Protein 3UXY (pdb70)

InterPro domains:
  IPR002347 Short-chain dehydrogenase/reductase SDR [PF13561] (13-240)
  IPR002347 Short-chain dehydrogenase/reductase SDR [PR00080] (71-82)
  IPR002347 Short-chain dehydrogenase/reductase SDR [PR00080] (124-132)
  IPR002347 Short-chain dehydrogenase/reductase SDR [PR00080] (144-163)
  IPR002347 Short-chain dehydrogenase/reductase SDR [PR00081] (8-25)
  IPR002347 Short-chain dehydrogenase/reductase SDR [PR00081] (71-82)
  IPR002347 Short-chain dehydrogenase/reductase SDR [PR00081] (118-134)
  IPR002347 Short-chain dehydrogenase/reductase SDR [PR00081] (144-163)
  IPR002347 Short-chain dehydrogenase/reductase SDR [PR00081] (165-182)
  IPR002347 Short-chain dehydrogenase/reductase SDR [PR00081] (205-225)
  IPR036291 NAD(P)-binding domain superfamily [SSF51735] (5-240)

CATH classification: 3.40.50.720

Solvent-accessible surface area: 32194 Å² total

B-factor: mean 13.5, std 7.52, range [3.89, 90.52]

Secondary structure (DSSP, 8-state):
-TT-EEEESSTTSHHHHHHHHHHHHTT-EEEE-SS--TTS--SEE----TTSHHHHHHHHHHHHHHHS---EEEE-------B-GGG--HHHHHHHHIIIIIHHHHHHHHHTT--TTS-EEEEEE--SBTTB--TTBHHHHHHHHHHHHHHH----GGGTEEEEEEEESSB----HHHHHHTT--HHHHHHHHHTTSTTSSPBPHHHHHHHHHHHHSGGGTT--S-EEEESTTPPP-/-TTTT-EEEESSTTSHHHHHHHHHHHHTT-EEEE-SS--TTS--SEE----TTSHHHHHHHHHHHHHHHS---EEEE-------B-GGG--HHHHHHHHIIIIIHHHHHHHHHTT--TTS-EEEEEE--HHHHB--TTBHHHHHHHHHHHHHHH----GGGTEEEEEEEESSB----HHHHHHTT--HHHHHHHHHTTSTTSSPBPHHHHHHHHHHHHSGGGTT--S-EEEE-TTPPP-/-TT-EEEESSTTSHHHHHHHHHHHHTT-EEEE-SS--TT---SEE----TTSHHHHHHHHHHHHHHHS---EEEE-------B-GGG--HHHHHHHHIIIIIHHHHHHHHHTT--TTS-EEEEEE--HHHHB--TTBHHHHHHHHHHHHHHH----GGGTEEEEEEEESSB----HHHHHTTT--HHHHHHHHHTTSTTSSPBPHHHHHHHHHHHHSGGGTT-SS-EEEE-TTPPP-/-TT-EEEESSTTSHHHHHHHHHHHHTT-EEEEEES--TTS--SEEEE--TTSHHHHHHHHHHHHHHHS---EEEE-------B-GGG--HHHHHHHHIIIIIHHHHHHHHHTT--TTS-EEEEEE--SBTTB--TTBHHHHHHHHHHHHHHH----GGGTEEEEEEEESSB-----TTT---HHHHHHHHHTTSTTSSPBPHHHHHHHHHHHHSGGGTT--S-EEEE-TTPPP-

Organism: Cereibacter sphaeroides (strain ATCC 17023 / DSM 158 / JCM 6121 / CCUG 31486 / LMG 2827 / NBRC 12203 / NCIMB 8253 / ATH 2.4.1.) (NCBI:txid272943)

Nearest PDB structures (foldseek):
  3uxy-assembly1_B  TM=1.003E+00  e=1.002E-47  Cereibacter sphaeroides 2.4.1
  3uxy-assembly1_D  TM=9.737E-01  e=2.564E-48  Cereibacter sphaeroides 2.4.1
  2dtd-assembly1_A  TM=9.328E-01  e=3.688E-23  Thermoplasma acidophilum
  1yxm-assembly1_A  TM=8.969E-01  e=4.049E-20  Homo sapiens
  1yxm-assembly1_D  TM=8.917E-01  e=3.767E-19  Homo sapiens

Sequence (947 aa):
FEGKVALVTGAAGGIGGAVVTALRAAGARVAVADRAVAGIAADLHLPGDLREAAYADGLPGAVAAGLGRLDIVVNNAGVISRGRITETTDADWSLSLGVNVEAPFRICRAAIPLAAAGGGAIVNVASCWGLRPGPGHALYCLTKAALASLTQCGDHAPQGIRINAVCPNEVNTPLRTGFAKRGFDPDRAVAELGRTVPLGRIAEPEDIADVVLFLASDAARYLCGSLVEVNGGKAVAQGFEGKVALVTGAAGGIGGAVVTALRAAGARVAVADRAVAGIAADLHLPGDLREAAYADGLPGAVAAGLGRLDIVVNNAGVISRGRITETTDADWSLSLGVNVEAPFRICRAAIPLAAAGGGAIVNVASCWGLRPGPGHALYCLTKAALASLTQCGDHAPQGIRINAVCPNEVNTPLRTGFAKRGFDPDRAVAELGRTVPLGRIAEPEDIADVVLFLASDAARYLCGSLVEVNGGKAVAFEGKVALVTGAAGGIGGAVVTALRAAGARVAVADRAVAGIAADLHLPGDLREAAYADGLPGAVAAGLGRLDIVVNNAGVISRGRITETTDADWSLSLGVNVEAPFRICRAAIPLAAAGGGAIVNVASCWGLRPGPGHALYCLTKAALASLTQCGDHAPQGIRINAVCPNEVNTPLRTGFAKRGFDPDRAVAELGRTVPLGRIAEPEDIADVVLFLASDAARYLCGSLVEVNGGKAVAFEGKVALVTGAAGGIGGAVVTALRAAGARVAVADRAVAGIAADLHLPGDLREAAYADGLPGAVAAGLGRLDIVVNNAGVISRGRITETTDADWSLSLGVNVEAPFRICRAAIPLAAAGGGAIVNVASCWGLRPGPGHALYCLTKAALASLTQCGDHAPQGIRINAVCPNEVNTPLRTGFAFDPDRAVAELGRTVPLGRIAEPEDIADVVLFLASDAARYLCGSLVEVNGGKAVA

Structure (mmCIF, N/CA/C/O backbone):
data_3UXY
#
_entry.id   3UXY
#
_cell.length_a   66.526
_cell.length_b   87.999
_cell.length_c   93.463
_cell.angle_alpha   90.00
_cell.angle_beta   111.68
_cell.angle_gamma   90.00
#
_symmetry.space_group_name_H-M   'P 1 21 1'
#
loop_
_entity.id
_entity.type
_entity.pdbx_description
1 polymer 'Short-chain dehydrogenase/reductase SDR'
2 non-polymer NICOTINAMIDE-ADENINE-DINUCLEOTIDE
3 water water
#
loop_
_atom_site.group_PDB
_atom_site.id
_atom_site.type_symbol
_atom_site.label_atom_id
_atom_site.label_alt_id
_atom_site.label_comp_id
_atom_site.label_asym_id
_atom_site.label_entity_id
_atom_site.label_seq_id
_atom_site.pdbx_PDB_ins_code
_atom_site.Cartn_x
_atom_site.Cartn_y
_atom_site.Cartn_z
_atom_site.occupancy
_atom_site.B_iso_or_equiv
_atom_site.auth_seq_id
_atom_site.auth_comp_id
_atom_site.auth_asym_id
_atom_site.auth_atom_id
_atom_site.pdbx_PDB_model_num
ATOM 1 N N . PHE A 1 26 ? -0.619 0.040 66.834 1.00 20.61 4 PHE A N 1
ATOM 2 C CA . PHE A 1 26 ? -1.477 0.260 65.669 1.00 20.30 4 PHE A CA 1
ATOM 3 C C . PHE A 1 26 ? -2.345 -0.947 65.322 1.00 22.04 4 PHE A C 1
ATOM 4 O O . PHE A 1 26 ? -3.220 -0.849 64.456 1.00 18.98 4 PHE A O 1
ATOM 12 N N . GLU A 1 27 ? -2.096 -2.085 65.966 1.00 22.07 5 GLU A N 1
ATOM 13 C CA . GLU A 1 27 ? -2.869 -3.287 65.662 1.00 22.99 5 GLU A CA 1
ATOM 14 C C . GLU A 1 27 ? -4.358 -3.098 65.971 1.00 19.84 5 GLU A C 1
ATOM 15 O O . GLU A 1 27 ? -4.748 -2.692 67.069 1.00 21.60 5 GLU A O 1
ATOM 21 N N . GLY A 1 28 ? -5.187 -3.377 64.978 1.00 19.43 6 GLY A N 1
ATOM 22 C CA . GLY A 1 28 ? -6.616 -3.185 65.120 1.00 19.98 6 GLY A CA 1
ATOM 23 C C . GLY A 1 28 ? -7.100 -1.775 64.817 1.00 20.38 6 GLY A C 1
ATOM 24 O O . GLY A 1 28 ? -8.300 -1.539 64.787 1.00 21.54 6 GLY A O 1
ATOM 25 N N . LYS A 1 29 ? -6.190 -0.833 64.584 1.00 17.09 7 LYS A N 1
ATOM 26 C CA . LYS A 1 29 ? -6.623 0.534 64.316 1.00 16.37 7 LYS A CA 1
ATOM 27 C C . LYS A 1 29 ? -6.957 0.731 62.832 1.00 13.42 7 LYS A C 1
ATOM 28 O O . LYS A 1 29 ? -6.550 -0.071 61.987 1.00 14.35 7 LYS A O 1
ATOM 34 N N . VAL A 1 30 ? -7.707 1.786 62.527 1.00 9.89 8 VAL A N 1
ATOM 35 C CA . VAL A 1 30 ? -8.069 2.098 61.146 1.00 10.79 8 VAL A CA 1
ATOM 36 C C . VAL A 1 30 ? -7.648 3.519 60.811 1.00 10.46 8 VAL A C 1
ATOM 37 O O . VAL A 1 30 ? -7.889 4.441 61.591 1.00 10.05 8 VAL A O 1
ATOM 41 N N . ALA A 1 31 ? -7.016 3.683 59.656 1.00 8.38 9 ALA A N 1
ATOM 42 C CA . ALA A 1 31 ? -6.519 4.975 59.236 1.00 7.47 9 ALA A CA 1
ATOM 43 C C . ALA A 1 31 ? -7.008 5.333 57.853 1.00 8.27 9 ALA A C 1
ATOM 44 O O . ALA A 1 31 ? -7.096 4.477 56.962 1.00 9.48 9 ALA A O 1
ATOM 46 N N . LEU A 1 32 ? -7.320 6.612 57.685 1.00 6.08 10 LEU A N 1
ATOM 47 C CA . LEU A 1 32 ? -7.548 7.184 56.383 1.00 5.82 10 LEU A CA 1
ATOM 48 C C . LEU A 1 32 ? -6.280 7.922 55.965 1.00 6.01 10 LEU A C 1
ATOM 49 O O . LEU A 1 32 ? -5.725 8.709 56.731 1.00 6.18 10 LEU A O 1
ATOM 54 N N . VAL A 1 33 ? -5.809 7.672 54.754 1.00 6.23 11 VAL A N 1
ATOM 55 C CA . VAL A 1 33 ? -4.698 8.456 54.228 1.00 5.53 11 VAL A CA 1
ATOM 56 C C . VAL A 1 33 ? -5.115 9.088 52.910 1.00 6.23 11 VAL A C 1
ATOM 57 O O . VAL A 1 33 ? -5.462 8.364 51.976 1.00 6.58 11 VAL A O 1
ATOM 61 N N . THR A 1 34 ? -5.095 10.421 52.815 1.00 6.28 12 THR A N 1
ATOM 62 C CA . THR A 1 34 ? -5.331 11.089 51.527 1.00 5.55 12 THR A CA 1
ATOM 63 C C . THR A 1 34 ? -4.022 11.308 50.750 1.00 6.39 12 THR A C 1
ATOM 64 O O . THR A 1 34 ? -2.938 11.126 51.303 1.00 8.34 12 THR A O 1
ATOM 68 N N . GLY A 1 35 ? -4.112 11.675 49.473 1.00 7.44 13 GLY A N 1
ATOM 69 C CA . GLY A 1 35 ? -2.927 11.778 48.624 1.00 7.34 13 GLY A CA 1
ATOM 70 C C . GLY A 1 35 ? -2.160 10.470 48.629 1.00 8.70 13 GLY A C 1
ATOM 71 O O . GLY A 1 35 ? -0.918 10.437 48.572 1.00 9.89 13 GLY A O 1
ATOM 72 N N . ALA A 1 36 ? -2.913 9.379 48.706 1.00 7.03 14 ALA A N 1
ATOM 73 C CA . ALA A 1 36 ? -2.353 8.052 48.940 1.00 7.54 14 ALA A CA 1
ATOM 74 C C . ALA A 1 36 ? -1.562 7.516 47.764 1.00 7.66 14 ALA A C 1
ATOM 75 O O . ALA A 1 36 ? -0.782 6.590 47.928 1.00 9.35 14 ALA A O 1
ATOM 77 N N . ALA A 1 37 ? -1.751 8.095 46.587 1.00 7.74 15 ALA A N 1
ATOM 78 C CA . ALA A 1 37 ? -1.059 7.614 45.393 1.00 11.41 15 ALA A CA 1
ATOM 79 C C . ALA A 1 37 ? 0.281 8.316 45.168 1.00 13.18 15 ALA A C 1
ATOM 80 O O . ALA A 1 37 ? 1.045 7.924 44.283 1.00 14.30 15 ALA A O 1
ATOM 82 N N . GLY A 1 38 ? 0.557 9.354 45.964 1.00 10.59 16 GLY A N 1
ATOM 83 C CA . GLY A 1 38 ? 1.832 10.060 45.903 1.00 12.55 16 GLY A CA 1
ATOM 84 C C . GLY A 1 38 ? 2.961 9.427 46.715 1.00 12.51 16 GLY A C 1
ATOM 85 O O . GLY A 1 38 ? 2.763 8.432 47.417 1.00 11.03 16 GLY A O 1
ATOM 86 N N . GLY A 1 39 ? 4.154 10.015 46.627 1.00 13.52 17 GLY A N 1
ATOM 87 C CA . GLY A 1 39 ? 5.328 9.477 47.299 1.00 10.65 17 GLY A CA 1
ATOM 88 C C . GLY A 1 39 ? 5.190 9.347 48.807 1.00 10.17 17 GLY A C 1
ATOM 89 O O . GLY A 1 39 ? 5.332 8.258 49.369 1.00 10.18 17 GLY A O 1
ATOM 90 N N . ILE A 1 40 ? 4.898 10.454 49.474 1.00 10.64 18 ILE A N 1
ATOM 91 C CA . ILE A 1 40 ? 4.734 10.426 50.919 1.00 10.14 18 ILE A CA 1
ATOM 92 C C . ILE A 1 40 ? 3.512 9.602 51.281 1.00 8.85 18 ILE A C 1
ATOM 93 O O . ILE A 1 40 ? 3.546 8.803 52.204 1.00 9.07 18 ILE A O 1
ATOM 98 N N . GLY A 1 41 ? 2.428 9.794 50.541 1.00 9.08 19 GLY A N 1
ATOM 99 C CA . GLY A 1 41 ? 1.208 9.035 50.785 1.00 9.26 19 GLY A CA 1
ATOM 100 C C . GLY A 1 41 ? 1.413 7.536 50.765 1.00 7.41 19 GLY A C 1
ATOM 101 O O . GLY A 1 41 ? 1.016 6.835 51.684 1.00 8.06 19 GLY A O 1
ATOM 102 N N . GLY A 1 42 ? 2.033 7.042 49.707 1.00 9.19 20 GLY A N 1
ATOM 103 C CA . GLY A 1 42 ? 2.333 5.629 49.593 1.00 9.30 20 GLY A CA 1
ATOM 104 C C . GLY A 1 42 ? 3.188 5.125 50.747 1.00 9.62 20 GLY A C 1
ATOM 105 O O . GLY A 1 42 ? 2.934 4.054 51.286 1.00 10.16 20 GLY A O 1
ATOM 106 N N . ALA A 1 43 ? 4.204 5.892 51.125 1.00 8.73 21 ALA A N 1
ATOM 107 C CA . ALA A 1 43 ? 5.072 5.506 52.239 1.00 10.98 21 ALA A CA 1
ATOM 108 C C . ALA A 1 43 ? 4.307 5.465 53.571 1.00 8.74 21 ALA A C 1
ATOM 109 O O . ALA A 1 43 ? 4.508 4.573 54.382 1.00 10.94 21 ALA A O 1
ATOM 111 N N . VAL A 1 44 ? 3.417 6.424 53.792 1.00 7.68 22 VAL A N 1
ATOM 112 C CA . VAL A 1 44 ? 2.600 6.401 55.004 1.00 7.94 22 VAL A CA 1
ATOM 113 C C . VAL A 1 44 ? 1.676 5.165 55.029 1.00 10.13 22 VAL A C 1
ATOM 114 O O . VAL A 1 44 ? 1.555 4.489 56.051 1.00 8.78 22 VAL A O 1
ATOM 118 N N . VAL A 1 45 ? 1.041 4.864 53.899 1.00 6.82 23 VAL A N 1
ATOM 119 C CA . VAL A 1 45 ? 0.153 3.706 53.840 1.00 8.11 23 VAL A CA 1
ATOM 120 C C . VAL A 1 45 ? 0.936 2.441 54.188 1.00 9.23 23 VAL A C 1
ATOM 121 O O . VAL A 1 45 ? 0.525 1.635 55.024 1.00 8.24 23 VAL A O 1
ATOM 125 N N . THR A 1 46 ? 2.081 2.289 53.549 1.00 8.09 24 THR A N 1
ATOM 126 C CA . THR A 1 46 ? 2.899 1.097 53.729 1.00 11.71 24 THR A CA 1
ATOM 127 C C . THR A 1 46 ? 3.331 0.912 55.182 1.00 11.08 24 THR A C 1
ATOM 128 O O . THR A 1 46 ? 3.203 -0.179 55.739 1.00 13.25 24 THR A O 1
ATOM 132 N N . ALA A 1 47 ? 3.795 1.992 55.800 1.00 10.22 25 ALA A N 1
ATOM 133 C CA . ALA A 1 47 ? 4.245 1.964 57.189 1.00 12.21 25 ALA A CA 1
ATOM 134 C C . ALA A 1 47 ? 3.112 1.641 58.154 1.00 12.81 25 ALA A C 1
ATOM 135 O O . ALA A 1 47 ? 3.283 0.880 59.095 1.00 12.64 25 ALA A O 1
ATOM 137 N N . LEU A 1 48 ? 1.910 2.219 58.025 1.00 12.10 26 LEU A N 1
ATOM 138 C CA . LEU A 1 48 ? 0.731 1.914 58.832 1.00 10.82 26 LEU A CA 1
ATOM 139 C C . LEU A 1 48 ? 0.301 0.459 58.682 1.00 13.35 26 LEU A C 1
ATOM 140 O O . LEU A 1 48 ? 0.008 -0.210 59.677 1.00 12.96 26 LEU A O 1
ATOM 145 N N . ARG A 1 49 ? 0.281 -0.035 57.466 1.00 11.86 27 ARG A N 1
ATOM 146 C CA . ARG A 1 49 ? -0.156 -1.420 57.311 1.00 12.99 27 ARG A CA 1
ATOM 147 C C . ARG A 1 49 ? 0.872 -2.401 57.901 1.00 13.83 27 ARG A C 1
ATOM 148 O O . ARG A 1 49 ? 0.502 -3.385 58.522 1.00 14.68 27 ARG A O 1
ATOM 156 N N . ALA A 1 50 ? 2.157 -2.100 57.741 1.00 14.26 28 ALA A N 1
ATOM 157 C CA . ALA A 1 50 ? 3.216 -2.879 58.386 1.00 17.20 28 ALA A CA 1
ATOM 158 C C . ALA A 1 50 ? 3.106 -2.826 59.912 1.00 17.80 28 ALA A C 1
ATOM 159 O O . ALA A 1 50 ? 3.442 -3.792 60.599 1.00 19.56 28 ALA A O 1
ATOM 161 N N . ALA A 1 51 ? 2.639 -1.695 60.438 1.00 16.75 29 ALA A N 1
ATOM 162 C CA . ALA A 1 51 ? 2.468 -1.550 61.874 1.00 15.19 29 ALA A CA 1
ATOM 163 C C . ALA A 1 51 ? 1.195 -2.232 62.364 1.00 17.11 29 ALA A C 1
ATOM 164 O O . ALA A 1 51 ? 0.938 -2.295 63.567 1.00 18.16 29 ALA A O 1
ATOM 166 N N . GLY A 1 52 ? 0.397 -2.738 61.432 1.00 17.65 30 GLY A N 1
ATOM 167 C CA . GLY A 1 52 ? -0.790 -3.493 61.792 1.00 17.65 30 GLY A CA 1
ATOM 168 C C . GLY A 1 52 ? -2.107 -2.748 61.712 1.00 17.09 30 GLY A C 1
ATOM 169 O O . GLY A 1 52 ? -3.129 -3.276 62.124 1.00 18.51 30 GLY A O 1
ATOM 170 N N . ALA A 1 53 ? -2.096 -1.523 61.202 1.00 16.11 31 ALA A N 1
ATOM 171 C CA . ALA A 1 53 ? -3.344 -0.801 60.974 1.00 14.47 31 ALA A CA 1
ATOM 172 C C . ALA A 1 53 ? -4.017 -1.273 59.688 1.00 13.47 31 ALA A C 1
ATOM 173 O O . ALA A 1 53 ? -3.349 -1.684 58.756 1.00 13.09 31 ALA A O 1
ATOM 175 N N . ARG A 1 54 ? -5.341 -1.211 59.645 1.00 12.14 32 ARG A N 1
ATOM 176 C CA . ARG A 1 54 ? -6.049 -1.331 58.383 1.00 14.28 32 ARG A CA 1
ATOM 177 C C . ARG A 1 54 ? -6.153 0.074 57.795 1.00 12.05 32 ARG A C 1
ATOM 178 O O . ARG A 1 54 ? -6.475 1.015 58.510 1.00 12.25 32 ARG A O 1
ATOM 186 N N . VAL A 1 55 ? -5.889 0.220 56.500 1.00 11.14 33 VAL A N 1
ATOM 187 C CA . VAL A 1 55 ? -5.850 1.556 55.910 1.00 10.08 33 VAL A CA 1
ATOM 188 C C . VAL A 1 55 ? -6.794 1.746 54.726 1.00 9.15 33 VAL A C 1
ATOM 189 O O . VAL A 1 55 ? -6.784 0.956 53.780 1.00 10.10 33 VAL A O 1
ATOM 193 N N . ALA A 1 56 ? -7.579 2.822 54.783 1.00 8.73 34 ALA A N 1
ATOM 194 C CA . ALA A 1 56 ? -8.392 3.281 53.667 1.00 7.60 34 ALA A CA 1
ATOM 195 C C . ALA A 1 56 ? -7.581 4.312 52.887 1.00 8.55 34 ALA A C 1
ATOM 196 O O . ALA A 1 56 ? -7.039 5.252 53.479 1.00 7.52 34 ALA A O 1
ATOM 198 N N . VAL A 1 57 ? -7.480 4.138 51.567 1.00 7.50 35 VAL A N 1
ATOM 199 C CA . VAL A 1 57 ? -6.674 5.042 50.753 1.00 6.65 35 VAL A CA 1
ATOM 200 C C . VAL A 1 57 ? -7.542 5.946 49.907 1.00 6.13 35 VAL A C 1
ATOM 201 O O . VAL A 1 57 ? -8.509 5.493 49.273 1.00 6.00 35 VAL A O 1
ATOM 205 N N . ALA A 1 58 ? -7.204 7.231 49.903 1.00 5.52 36 ALA A N 1
ATOM 206 C CA . ALA A 1 58 ? -7.954 8.205 49.106 1.00 6.10 36 ALA A CA 1
ATOM 207 C C . ALA A 1 58 ? -7.003 8.961 48.194 1.00 7.64 36 ALA A C 1
ATOM 208 O O . ALA A 1 58 ? -5.961 9.463 48.650 1.00 6.48 36 ALA A O 1
ATOM 210 N N . ASP A 1 59 ? -7.346 9.004 46.908 1.00 6.26 37 ASP A N 1
ATOM 211 C CA . ASP A 1 59 ? -6.724 9.916 45.943 1.00 6.58 37 ASP A CA 1
ATOM 212 C C . ASP A 1 59 ? -7.648 9.998 44.735 1.00 8.52 37 ASP A C 1
ATOM 213 O O . ASP A 1 59 ? -8.722 9.373 44.743 1.00 8.48 37 ASP A O 1
ATOM 218 N N . ARG A 1 60 ? -7.254 10.741 43.700 1.00 7.09 38 ARG A N 1
ATOM 219 C CA . ARG A 1 60 ? -8.069 10.786 42.482 1.00 9.70 38 ARG A CA 1
ATOM 220 C C . ARG A 1 60 ? -8.352 9.377 41.954 1.00 10.60 38 ARG A C 1
ATOM 221 O O . ARG A 1 60 ? -9.445 9.112 41.467 1.00 8.64 38 ARG A O 1
ATOM 229 N N . ALA A 1 61 ? -7.355 8.493 42.048 1.00 8.60 39 ALA A N 1
ATOM 230 C CA . ALA A 1 61 ? -7.480 7.104 41.603 1.00 12.09 39 ALA A CA 1
ATOM 231 C C . ALA A 1 61 ? -6.577 6.238 42.471 1.00 11.15 39 ALA A C 1
ATOM 232 O O . ALA A 1 61 ? -5.466 6.647 42.805 1.00 11.62 39 ALA A O 1
ATOM 234 N N . VAL A 1 62 ? -7.047 5.054 42.853 1.00 8.97 40 VAL A N 1
ATOM 235 C CA . VAL A 1 62 ? -6.337 4.278 43.864 1.00 9.50 40 VAL A CA 1
ATOM 236 C C . VAL A 1 62 ? -6.362 2.759 43.661 1.00 12.11 40 VAL A C 1
ATOM 237 O O . VAL A 1 62 ? -5.817 2.013 44.493 1.00 12.08 40 VAL A O 1
ATOM 241 N N . ALA A 1 63 ? -6.974 2.292 42.571 1.00 11.49 41 ALA A N 1
ATOM 242 C CA . ALA A 1 63 ? -7.256 0.854 42.431 1.00 14.65 41 ALA A CA 1
ATOM 243 C C . ALA A 1 63 ? -6.021 -0.043 42.571 1.00 16.11 41 ALA A C 1
ATOM 244 O O . ALA A 1 63 ? -6.126 -1.172 43.031 1.00 17.54 41 ALA A O 1
ATOM 246 N N . GLY A 1 64 ? -4.856 0.467 42.189 1.00 16.18 42 GLY A N 1
ATOM 247 C CA . GLY A 1 64 ? -3.646 -0.336 42.225 1.00 17.57 42 GLY A CA 1
ATOM 248 C C . GLY A 1 64 ? -2.917 -0.344 43.560 1.00 16.05 42 GLY A C 1
ATOM 249 O O . GLY A 1 64 ? -1.949 -1.082 43.750 1.00 15.65 42 GLY A O 1
ATOM 250 N N . ILE A 1 65 ? -3.386 0.458 44.499 1.00 13.31 43 ILE A N 1
ATOM 251 C CA . ILE A 1 65 ? -2.727 0.541 45.799 1.00 12.56 43 ILE A CA 1
ATOM 252 C C . ILE A 1 65 ? -3.165 -0.612 46.711 1.00 14.38 43 ILE A C 1
ATOM 253 O O . ILE A 1 65 ? -4.357 -0.902 46.838 1.00 13.89 43 ILE A O 1
ATOM 258 N N . ALA A 1 66 ? -2.199 -1.278 47.336 1.00 13.47 44 ALA A N 1
ATOM 259 C CA . ALA A 1 66 ? -2.515 -2.332 48.294 1.00 14.01 44 ALA A CA 1
ATOM 260 C C . ALA A 1 66 ? -3.035 -1.710 49.584 1.00 13.59 44 ALA A C 1
ATOM 261 O O . ALA A 1 66 ? -2.318 -0.983 50.275 1.00 13.79 44 ALA A O 1
ATOM 263 N N . ALA A 1 67 ? -4.296 -1.975 49.896 1.00 10.97 45 ALA A N 1
ATOM 264 C CA . ALA A 1 67 ? -4.933 -1.323 51.031 1.00 13.78 45 ALA A CA 1
ATOM 265 C C . ALA A 1 67 ? -6.184 -2.072 51.417 1.00 13.28 45 ALA A C 1
ATOM 266 O O . ALA A 1 67 ? -6.584 -2.996 50.727 1.00 13.99 45 ALA A O 1
ATOM 268 N N . ASP A 1 68 ? -6.821 -1.645 52.500 1.00 12.07 46 ASP A N 1
ATOM 269 C CA . ASP A 1 68 ? -7.961 -2.363 53.052 1.00 13.90 46 ASP A CA 1
ATOM 270 C C . ASP A 1 68 ? -9.313 -1.771 52.648 1.00 13.08 46 ASP A C 1
ATOM 271 O O . ASP A 1 68 ? -10.346 -2.413 52.798 1.00 12.74 46 ASP A O 1
ATOM 276 N N . LEU A 1 69 ? -9.291 -0.555 52.131 1.00 10.18 47 LEU A N 1
ATOM 277 C CA . LEU A 1 69 ? -10.484 0.075 51.582 1.00 10.13 47 LEU A CA 1
ATOM 278 C C . LEU A 1 69 ? -10.019 1.125 50.592 1.00 9.61 47 LEU A C 1
ATOM 279 O O . LEU A 1 69 ? -9.039 1.834 50.850 1.00 8.89 47 LEU A O 1
ATOM 284 N N . HIS A 1 70 ? -10.720 1.232 49.469 1.00 8.59 48 HIS A N 1
ATOM 285 C CA . HIS A 1 70 ? -10.332 2.129 48.391 1.00 9.72 48 HIS A CA 1
ATOM 286 C C . HIS A 1 70 ? -11.400 3.196 48.165 1.00 9.11 48 HIS A C 1
ATOM 287 O O . HIS A 1 70 ? -12.545 2.873 47.864 1.00 6.51 48 HIS A O 1
ATOM 294 N N . LEU A 1 71 ? -11.027 4.468 48.307 1.00 6.63 49 LEU A N 1
ATOM 295 C CA . LEU A 1 71 ? -12.013 5.533 48.220 1.00 5.38 49 LEU A CA 1
ATOM 296 C C . LEU A 1 71 ? -11.554 6.648 47.292 1.00 6.91 49 LEU A C 1
ATOM 297 O O . LEU A 1 71 ? -11.177 7.740 47.752 1.00 7.37 49 LEU A O 1
ATOM 302 N N . PRO A 1 72 ? -11.597 6.390 45.979 1.00 7.04 50 PRO A N 1
ATOM 303 C CA . PRO A 1 72 ? -11.138 7.369 44.992 1.00 6.95 50 PRO A CA 1
ATOM 304 C C . PRO A 1 72 ? -12.087 8.548 44.942 1.00 7.80 50 PRO A C 1
ATOM 305 O O . PRO A 1 72 ? -13.280 8.366 45.131 1.00 5.88 50 PRO A O 1
ATOM 309 N N . GLY A 1 73 ? -11.564 9.748 44.699 1.00 8.12 51 GLY A N 1
ATOM 310 C CA . GLY A 1 73 ? -12.433 10.895 44.521 1.00 7.67 51 GLY A CA 1
ATOM 311 C C . GLY A 1 73 ? -11.692 12.207 44.351 1.00 8.08 51 GLY A C 1
ATOM 312 O O . GLY A 1 73 ? -10.473 12.273 44.506 1.00 6.94 51 GLY A O 1
ATOM 313 N N . ASP A 1 74 ? -12.439 13.254 44.026 1.00 6.79 52 ASP A N 1
ATOM 314 C CA . ASP A 1 74 ? -11.846 14.560 43.805 1.00 11.37 52 ASP A CA 1
ATOM 315 C C . ASP A 1 74 ? -12.100 15.388 45.058 1.00 8.93 52 ASP A C 1
ATOM 316 O O . ASP A 1 74 ? -13.229 15.764 45.316 1.00 7.66 52 ASP A O 1
ATOM 321 N N . LEU A 1 75 ? -11.062 15.664 45.836 1.00 7.70 53 LEU A N 1
ATOM 322 C CA . LEU A 1 75 ? -11.234 16.461 47.063 1.00 8.34 53 LEU A CA 1
ATOM 323 C C . LEU A 1 75 ? -11.902 17.833 46.895 1.00 9.22 53 LEU A C 1
ATOM 324 O O . LEU A 1 75 ? -12.393 18.412 47.874 1.00 11.19 53 LEU A O 1
ATOM 329 N N . ARG A 1 76 ? -11.908 18.372 45.687 1.00 7.95 54 ARG A N 1
ATOM 330 C CA . ARG A 1 76 ? -12.557 19.667 45.480 1.00 10.97 54 ARG A CA 1
ATOM 331 C C . ARG A 1 76 ? -14.073 19.539 45.573 1.00 12.84 54 ARG A C 1
ATOM 332 O O . ARG A 1 76 ? -14.771 20.531 45.755 1.00 11.96 54 ARG A O 1
ATOM 340 N N . GLU A 1 77 ? -14.587 18.320 45.433 1.00 9.32 55 GLU A N 1
ATOM 341 C CA . GLU A 1 77 ? -16.031 18.123 45.574 1.00 11.82 55 GLU A CA 1
ATOM 342 C C . GLU A 1 77 ? -16.397 17.978 47.049 1.00 9.54 55 GLU A C 1
ATOM 343 O O . GLU A 1 77 ? -15.935 17.058 47.725 1.00 7.26 55 GLU A O 1
ATOM 349 N N . ALA A 1 78 ? -17.201 18.917 47.544 1.00 11.02 56 ALA A N 1
ATOM 350 C CA . ALA A 1 78 ? -17.540 18.998 48.970 1.00 11.34 56 ALA A CA 1
ATOM 351 C C . ALA A 1 78 ? -18.126 17.686 49.473 1.00 10.85 56 ALA A C 1
ATOM 352 O O . ALA A 1 78 ? -17.766 17.202 50.548 1.00 9.84 56 ALA A O 1
ATOM 354 N N . ALA A 1 79 ? -19.021 17.095 48.688 1.00 9.63 57 ALA A N 1
ATOM 355 C CA . ALA A 1 79 ? -19.657 15.849 49.104 1.00 10.25 57 ALA A CA 1
ATOM 356 C C . ALA A 1 79 ? -18.659 14.708 49.312 1.00 8.76 57 ALA A C 1
ATOM 357 O O . ALA A 1 79 ? -18.853 13.860 50.182 1.00 10.62 57 ALA A O 1
ATOM 359 N N . TYR A 1 80 ? -17.606 14.659 48.508 1.00 8.18 58 TYR A N 1
ATOM 360 C CA . TYR A 1 80 ? -16.659 13.559 48.630 1.00 7.59 58 TYR A CA 1
ATOM 361 C C . TYR A 1 80 ? -15.787 13.770 49.870 1.00 7.01 58 TYR A C 1
ATOM 362 O O . TYR A 1 80 ? -15.590 12.855 50.646 1.00 6.81 58 TYR A O 1
ATOM 371 N N . ALA A 1 81 ? -15.294 14.994 50.063 1.00 7.78 59 ALA A N 1
ATOM 372 C CA . ALA A 1 81 ? -14.475 15.309 51.230 1.00 7.96 59 ALA A CA 1
ATOM 373 C C . ALA A 1 81 ? -15.276 15.253 52.531 1.00 8.00 59 ALA A C 1
ATOM 374 O O . ALA A 1 81 ? -14.776 14.723 53.525 1.00 7.99 59 ALA A O 1
ATOM 376 N N . ASP A 1 82 ? -16.513 15.777 52.529 1.00 7.48 60 ASP A N 1
ATOM 377 C CA . ASP A 1 82 ? -17.392 15.720 53.710 1.00 8.73 60 ASP A CA 1
ATOM 378 C C . ASP A 1 82 ? -17.660 14.264 54.094 1.00 9.82 60 ASP A C 1
ATOM 379 O O . ASP A 1 82 ? -17.821 13.937 55.274 1.00 9.35 60 ASP A O 1
ATOM 384 N N . GLY A 1 83 ? -17.724 13.395 53.089 1.00 8.44 61 GLY A N 1
ATOM 385 C CA . GLY A 1 83 ? -18.154 12.027 53.314 1.00 8.17 61 GLY A CA 1
ATOM 386 C C . GLY A 1 83 ? -17.029 11.048 53.573 1.00 7.92 61 GLY A C 1
ATOM 387 O O . GLY A 1 83 ? -17.284 9.892 53.902 1.00 7.04 61 GLY A O 1
ATOM 388 N N . LEU A 1 84 ? -15.782 11.483 53.437 1.00 6.50 62 LEU A N 1
ATOM 389 C CA . LEU A 1 84 ? -14.682 10.519 53.564 1.00 6.12 62 LEU A CA 1
ATOM 390 C C . LEU A 1 84 ? -14.621 9.810 54.928 1.00 7.54 62 LEU A C 1
ATOM 391 O O . LEU A 1 84 ? -14.561 8.574 54.983 1.00 8.23 62 LEU A O 1
ATOM 396 N N . PRO A 1 85 ? -14.634 10.575 56.035 1.00 6.50 63 PRO A N 1
ATOM 397 C CA . PRO A 1 85 ? -14.533 9.875 57.323 1.00 7.43 63 PRO A CA 1
ATOM 398 C C . PRO A 1 85 ? -15.688 8.899 57.570 1.00 7.44 63 PRO A C 1
ATOM 399 O O . PRO A 1 85 ? -15.446 7.828 58.114 1.00 7.45 63 PRO A O 1
ATOM 403 N N . GLY A 1 86 ? -16.907 9.260 57.194 1.00 7.93 64 GLY A N 1
ATOM 404 C CA . GLY A 1 86 ? -18.040 8.348 57.327 1.00 9.02 64 GLY A CA 1
ATOM 405 C C . GLY A 1 86 ? -17.914 7.109 56.452 1.00 8.20 64 GLY A C 1
ATOM 406 O O . GLY A 1 86 ? -18.336 6.022 56.831 1.00 7.78 64 GLY A O 1
ATOM 407 N N . ALA A 1 87 ? -17.327 7.269 55.269 1.00 8.70 65 ALA A N 1
ATOM 408 C CA . ALA A 1 87 ? -17.122 6.137 54.373 1.00 8.22 65 ALA A CA 1
ATOM 409 C C . ALA A 1 87 ? -16.125 5.145 54.962 1.00 8.95 65 ALA A C 1
ATOM 410 O O . ALA A 1 87 ? -16.242 3.941 54.757 1.00 9.64 65 ALA A O 1
ATOM 412 N N . VAL A 1 88 ? -15.142 5.644 55.707 1.00 9.33 66 VAL A N 1
ATOM 413 C CA . VAL A 1 88 ? -14.164 4.765 56.346 1.00 8.21 66 VAL A CA 1
ATOM 414 C C . VAL A 1 88 ? -14.805 4.019 57.531 1.00 9.47 66 VAL A C 1
ATOM 415 O O . VAL A 1 88 ? -14.668 2.812 57.663 1.00 9.59 66 VAL A O 1
ATOM 419 N N . ALA A 1 89 ? -15.512 4.742 58.386 1.00 8.40 67 ALA A N 1
ATOM 420 C CA . ALA A 1 89 ? -16.203 4.114 59.511 1.00 12.14 67 ALA A CA 1
ATOM 421 C C . ALA A 1 89 ? -17.200 3.043 59.055 1.00 13.06 67 ALA A C 1
ATOM 422 O O . ALA A 1 89 ? -17.270 1.968 59.643 1.00 16.14 67 ALA A O 1
ATOM 424 N N . ALA A 1 90 ? -17.958 3.324 58.000 1.00 13.00 68 ALA A N 1
ATOM 425 C CA . ALA A 1 90 ? -18.884 2.326 57.466 1.00 13.39 68 ALA A CA 1
ATOM 426 C C . ALA A 1 90 ? -18.157 1.132 56.854 1.00 15.33 68 ALA A C 1
ATOM 427 O O . ALA A 1 90 ? -18.575 -0.011 57.016 1.00 19.38 68 ALA A O 1
ATOM 429 N N . GLY A 1 91 ? -17.066 1.384 56.146 1.00 13.14 69 GLY A N 1
ATOM 430 C CA . GLY A 1 91 ? -16.438 0.325 55.384 1.00 12.27 69 GLY A CA 1
ATOM 431 C C . GLY A 1 91 ? -15.571 -0.552 56.257 1.00 14.94 69 GLY A C 1
ATOM 432 O O . GLY A 1 91 ? -15.473 -1.757 56.030 1.00 11.92 69 GLY A O 1
ATOM 433 N N . LEU A 1 92 ? -14.928 0.047 57.254 1.00 10.52 70 LEU A N 1
ATOM 434 C CA . LEU A 1 92 ? -13.982 -0.704 58.080 1.00 12.77 70 LEU A CA 1
ATOM 435 C C . LEU A 1 92 ? -14.394 -0.792 59.557 1.00 12.22 70 LEU A C 1
ATOM 436 O O . LEU A 1 92 ? -13.679 -1.383 60.347 1.00 12.45 70 LEU A O 1
ATOM 441 N N . GLY A 1 93 ? -15.534 -0.208 59.925 1.00 11.25 71 GLY A N 1
ATOM 442 C CA . GLY A 1 93 ? -16.049 -0.375 61.277 1.00 14.47 71 GLY A CA 1
ATOM 443 C C . GLY A 1 93 ? -15.615 0.650 62.321 1.00 15.12 71 GLY A C 1
ATOM 444 O O . GLY A 1 93 ? -16.206 0.713 63.406 1.00 13.81 71 GLY A O 1
ATOM 445 N N . ARG A 1 94 ? -14.594 1.446 62.006 1.00 11.98 72 ARG A N 1
ATOM 446 C CA . ARG A 1 94 ? -14.087 2.470 62.929 1.00 12.77 72 ARG A CA 1
ATOM 447 C C . ARG A 1 94 ? -13.096 3.423 62.243 1.00 12.01 72 ARG A C 1
ATOM 448 O O . ARG A 1 94 ? -12.712 3.204 61.100 1.00 10.96 72 ARG A O 1
ATOM 456 N N . LEU A 1 95 ? -12.703 4.489 62.939 1.00 12.54 73 LEU A N 1
ATOM 457 C CA . LEU A 1 95 ? -11.748 5.464 62.397 1.00 11.91 73 LEU A CA 1
ATOM 458 C C . LEU A 1 95 ? -10.893 6.048 63.518 1.00 12.13 73 LEU A C 1
ATOM 459 O O . LEU A 1 95 ? -11.388 6.805 64.353 1.00 13.73 73 LEU A O 1
ATOM 464 N N . ASP A 1 96 ? -9.611 5.705 63.525 1.00 10.03 74 ASP A N 1
ATOM 465 C CA . ASP A 1 96 ? -8.711 6.064 64.621 1.00 10.51 74 ASP A CA 1
ATOM 466 C C . ASP A 1 96 ? -7.712 7.155 64.229 1.00 10.47 74 ASP A C 1
ATOM 467 O O . ASP A 1 96 ? -7.252 7.951 65.067 1.00 10.10 74 ASP A O 1
ATOM 472 N N . ILE A 1 97 ? -7.350 7.156 62.956 1.00 7.91 75 ILE A N 1
ATOM 473 C CA . ILE A 1 97 ? -6.284 8.012 62.459 1.00 7.47 75 ILE A CA 1
ATOM 474 C C . ILE A 1 97 ? -6.662 8.605 61.113 1.00 8.11 75 ILE A C 1
ATOM 475 O O . ILE A 1 97 ? -7.165 7.907 60.225 1.00 6.94 75 ILE A O 1
ATOM 480 N N . VAL A 1 98 ? -6.420 9.897 60.965 1.00 7.91 76 VAL A N 1
ATOM 481 C CA . VAL A 1 98 ? -6.533 10.532 59.667 1.00 6.03 76 VAL A CA 1
ATOM 482 C C . VAL A 1 98 ? -5.203 11.199 59.307 1.00 6.29 76 VAL A C 1
ATOM 483 O O . VAL A 1 98 ? -4.607 11.914 60.131 1.00 6.10 76 VAL A O 1
ATOM 487 N N . VAL A 1 99 ? -4.722 10.935 58.094 1.00 4.93 77 VAL A N 1
ATOM 488 C CA . VAL A 1 99 ? -3.554 11.629 57.580 1.00 4.99 77 VAL A CA 1
ATOM 489 C C . VAL A 1 99 ? -3.967 12.466 56.377 1.00 7.19 77 VAL A C 1
ATOM 490 O O . VAL A 1 99 ? -4.255 11.909 55.304 1.00 6.03 77 VAL A O 1
ATOM 494 N N . ASN A 1 100 ? -4.023 13.789 56.568 1.00 5.73 78 ASN A N 1
ATOM 495 C CA . ASN A 1 100 ? -4.287 14.720 55.480 1.00 7.32 78 ASN A CA 1
ATOM 496 C C . ASN A 1 100 ? -2.987 14.993 54.746 1.00 7.15 78 ASN A C 1
ATOM 497 O O . ASN A 1 100 ? -2.186 15.833 55.163 1.00 7.75 78 ASN A O 1
ATOM 502 N N . ASN A 1 101 ? -2.787 14.283 53.649 1.00 6.77 79 ASN A N 1
ATOM 503 C CA . ASN A 1 101 ? -1.543 14.326 52.917 1.00 7.20 79 ASN A CA 1
ATOM 504 C C . ASN A 1 101 ? -1.698 14.843 51.480 1.00 10.91 79 ASN A C 1
ATOM 505 O O . ASN A 1 101 ? -0.716 15.199 50.828 1.00 14.04 79 ASN A O 1
ATOM 510 N N . ALA A 1 102 ? -2.926 14.887 50.987 1.00 10.04 80 ALA A N 1
ATOM 511 C CA . ALA A 1 102 ? -3.174 15.374 49.636 1.00 9.62 80 ALA A CA 1
ATOM 512 C C . ALA A 1 102 ? -2.731 16.829 49.569 1.00 13.29 80 ALA A C 1
ATOM 513 O O . ALA A 1 102 ? -2.855 17.567 50.550 1.00 11.87 80 ALA A O 1
ATOM 515 N N . GLY A 1 103 ? -2.205 17.244 48.424 1.00 11.57 81 GLY A N 1
ATOM 516 C CA . GLY A 1 103 ? -1.690 18.595 48.302 1.00 14.27 81 GLY A CA 1
ATOM 517 C C . GLY A 1 103 ? -1.392 18.975 46.868 1.00 13.43 81 GLY A C 1
ATOM 518 O O . GLY A 1 103 ? -1.006 18.132 46.066 1.00 16.24 81 GLY A O 1
ATOM 519 N N . VAL A 1 104 ? -1.589 20.247 46.553 1.00 12.57 82 VAL A N 1
ATOM 520 C CA . VAL A 1 104 ? -1.254 20.795 45.248 1.00 12.21 82 VAL A CA 1
ATOM 521 C C . VAL A 1 104 ? 0.018 21.649 45.344 1.00 15.54 82 VAL A C 1
ATOM 522 O O . VAL A 1 104 ? 0.116 22.546 46.183 1.00 13.73 82 VAL A O 1
ATOM 526 N N . ILE A 1 105 ? 0.995 21.355 44.492 1.00 16.16 83 ILE A N 1
ATOM 527 C CA . ILE A 1 105 ? 2.199 22.179 44.383 1.00 19.08 83 ILE A CA 1
ATOM 528 C C . ILE A 1 105 ? 1.936 23.296 43.378 1.00 20.43 83 ILE A C 1
ATOM 529 O O . ILE A 1 105 ? 1.337 23.069 42.323 1.00 19.02 83 ILE A O 1
ATOM 534 N N . SER A 1 106 ? 2.364 24.505 43.714 1.00 17.18 84 SER A N 1
ATOM 535 C CA . SER A 1 106 ? 2.219 25.640 42.822 1.00 15.06 84 SER A CA 1
ATOM 536 C C . SER A 1 106 ? 3.405 26.551 43.034 1.00 16.91 84 SER A C 1
ATOM 537 O O . SER A 1 106 ? 4.224 26.321 43.929 1.00 17.01 84 SER A O 1
ATOM 540 N N . ARG A 1 107 ? 3.501 27.596 42.222 1.00 16.27 85 ARG A N 1
ATOM 541 C CA . ARG A 1 107 ? 4.608 28.529 42.359 1.00 14.20 85 ARG A CA 1
ATOM 542 C C . ARG A 1 107 ? 4.270 29.833 41.674 1.00 13.40 85 ARG A C 1
ATOM 543 O O . ARG A 1 107 ? 3.320 29.908 40.892 1.00 12.55 85 ARG A O 1
ATOM 551 N N . GLY A 1 108 ? 5.052 30.855 41.979 1.00 11.65 86 GLY A N 1
ATOM 552 C CA . GLY A 1 108 ? 4.850 32.168 41.406 1.00 12.93 86 GLY A CA 1
ATOM 553 C C . GLY A 1 108 ? 4.595 33.237 42.450 1.00 9.61 86 GLY A C 1
ATOM 554 O O . GLY A 1 108 ? 4.136 32.961 43.559 1.00 9.89 86 GLY A O 1
ATOM 555 N N . ARG A 1 109 ? 4.918 34.464 42.084 1.00 9.19 87 ARG A N 1
ATOM 556 C CA . ARG A 1 109 ? 4.492 35.619 42.831 1.00 11.01 87 ARG A CA 1
ATOM 557 C C . ARG A 1 109 ? 2.979 35.755 42.646 1.00 12.17 87 ARG A C 1
ATOM 558 O O . ARG A 1 109 ? 2.398 35.208 41.702 1.00 10.44 87 ARG A O 1
ATOM 566 N N . ILE A 1 110 ? 2.347 36.487 43.549 1.00 10.11 88 ILE A N 1
ATOM 567 C CA . ILE A 1 110 ? 0.902 36.627 43.513 1.00 10.40 88 ILE A CA 1
ATOM 568 C C . ILE A 1 110 ? 0.436 37.216 42.172 1.00 11.20 88 ILE A C 1
ATOM 569 O O . ILE A 1 110 ? -0.671 36.952 41.706 1.00 10.52 88 ILE A O 1
ATOM 574 N N . THR A 1 111 ? 1.299 38.000 41.537 1.00 12.42 89 THR A N 1
ATOM 575 C CA . THR A 1 111 ? 0.961 38.593 40.250 1.00 12.09 89 THR A CA 1
ATOM 576 C C . THR A 1 111 ? 0.947 37.566 39.121 1.00 12.53 89 THR A C 1
ATOM 577 O O . THR A 1 111 ? 0.470 37.850 38.033 1.00 15.59 89 THR A O 1
ATOM 581 N N . GLU A 1 112 ? 1.494 36.386 39.374 1.00 11.02 90 GLU A N 1
ATOM 582 C CA . GLU A 1 112 ? 1.525 35.316 38.384 1.00 14.49 90 GLU A CA 1
ATOM 583 C C . GLU A 1 112 ? 0.544 34.223 38.781 1.00 15.16 90 GLU A C 1
ATOM 584 O O . GLU A 1 112 ? 0.632 33.096 38.287 1.00 16.87 90 GLU A O 1
ATOM 590 N N . THR A 1 113 ? -0.361 34.537 39.704 1.00 11.13 91 THR A N 1
ATOM 591 C CA . THR A 1 113 ? -1.282 33.539 40.225 1.00 10.11 91 THR A CA 1
ATOM 592 C C . THR A 1 113 ? -2.663 33.794 39.637 1.00 10.33 91 THR A C 1
ATOM 593 O O . THR A 1 113 ? -3.220 34.873 39.798 1.00 8.63 91 THR A O 1
ATOM 597 N N . THR A 1 114 ? -3.195 32.801 38.934 1.00 10.50 92 THR A N 1
ATOM 598 C CA . THR A 1 114 ? -4.477 32.933 38.272 1.00 11.13 92 THR A CA 1
ATOM 599 C C . THR A 1 114 ? -5.616 32.510 39.203 1.00 11.20 92 THR A C 1
ATOM 600 O O . THR A 1 114 ? -5.391 31.868 40.234 1.00 11.52 92 THR A O 1
ATOM 604 N N . ASP A 1 115 ? -6.841 32.851 38.822 1.00 10.89 93 ASP A N 1
ATOM 605 C CA . ASP A 1 115 ? -8.021 32.414 39.553 1.00 11.60 93 ASP A CA 1
ATOM 606 C C . ASP A 1 115 ? -8.112 30.896 39.635 1.00 11.32 93 ASP A C 1
ATOM 607 O O . ASP A 1 115 ? -8.541 30.344 40.651 1.00 9.07 93 ASP A O 1
ATOM 612 N N . ALA A 1 116 ? -7.738 30.217 38.560 1.00 11.08 94 ALA A N 1
ATOM 613 C CA . ALA A 1 116 ? -7.825 28.765 38.574 1.00 11.62 94 ALA A CA 1
ATOM 614 C C . ALA A 1 116 ? -6.776 28.201 39.526 1.00 11.27 94 ALA A C 1
ATOM 615 O O . ALA A 1 116 ? -7.065 27.261 40.269 1.00 12.79 94 ALA A O 1
ATOM 617 N N . ASP A 1 117 ? -5.567 28.767 39.519 1.00 11.68 95 ASP A N 1
ATOM 618 C CA . ASP A 1 117 ? -4.524 28.340 40.462 1.00 10.07 95 ASP A CA 1
ATOM 619 C C . ASP A 1 117 ? -5.092 28.484 41.872 1.00 9.44 95 ASP A C 1
ATOM 620 O O . ASP A 1 117 ? -4.986 27.596 42.698 1.00 7.54 95 ASP A O 1
ATOM 625 N N . TRP A 1 118 ? -5.688 29.637 42.129 1.00 10.34 96 TRP A N 1
ATOM 626 C CA . TRP A 1 118 ? -6.244 29.944 43.443 1.00 10.97 96 TRP A CA 1
ATOM 627 C C . TRP A 1 118 ? -7.248 28.875 43.884 1.00 10.10 96 TRP A C 1
ATOM 628 O O . TRP A 1 118 ? -7.122 28.304 44.968 1.00 9.38 96 TRP A O 1
ATOM 639 N N . SER A 1 119 ? -8.240 28.597 43.037 1.00 10.73 97 SER A N 1
ATOM 640 C CA . SER A 1 119 ? -9.318 27.696 43.430 1.00 10.80 97 SER A CA 1
ATOM 641 C C . SER A 1 119 ? -8.806 26.301 43.691 1.00 9.78 97 SER A C 1
ATOM 642 O O . SER A 1 119 ? -9.201 25.654 44.667 1.00 9.41 97 SER A O 1
ATOM 645 N N . LEU A 1 120 ? -7.933 25.830 42.814 1.00 9.51 98 LEU A N 1
ATOM 646 C CA . LEU A 1 120 ? -7.360 24.503 42.975 1.00 8.81 98 LEU A CA 1
ATOM 647 C C . LEU A 1 120 ? -6.569 24.335 44.286 1.00 9.18 98 LEU A C 1
ATOM 648 O O . LEU A 1 120 ? -6.761 23.356 45.005 1.00 9.89 98 LEU A O 1
ATOM 653 N N . SER A 1 121 ? -5.661 25.264 44.582 1.00 8.83 99 SER A N 1
ATOM 654 C CA . SER A 1 121 ? -4.865 25.176 45.812 1.00 9.02 99 SER A CA 1
ATOM 655 C C . SER A 1 121 ? -5.682 25.387 47.096 1.00 7.71 99 SER A C 1
ATOM 656 O O . SER A 1 121 ? -5.524 24.648 48.063 1.00 8.85 99 SER A O 1
ATOM 659 N N . LEU A 1 122 ? -6.535 26.401 47.127 1.00 8.29 100 LEU A N 1
ATOM 660 C CA . LEU A 1 122 ? -7.398 26.569 48.298 1.00 9.67 100 LEU A CA 1
ATOM 661 C C . LEU A 1 122 ? -8.261 25.324 48.510 1.00 10.66 100 LEU A C 1
ATOM 662 O O . LEU A 1 122 ? -8.350 24.790 49.624 1.00 9.38 100 LEU A O 1
ATOM 667 N N . GLY A 1 123 ? -8.876 24.843 47.437 1.00 8.57 101 GLY A N 1
ATOM 668 C CA . GLY A 1 123 ? -9.773 23.701 47.554 1.00 10.83 101 GLY A CA 1
ATOM 669 C C . GLY A 1 123 ? -9.110 22.440 48.105 1.00 8.78 101 GLY A C 1
ATOM 670 O O . GLY A 1 123 ? -9.659 21.739 48.950 1.00 8.18 101 GLY A O 1
ATOM 671 N N . VAL A 1 124 ? -7.924 22.127 47.621 1.00 7.32 102 VAL A N 1
ATOM 672 C CA . VAL A 1 124 ? -7.307 20.872 48.015 1.00 7.02 102 VAL A CA 1
ATOM 673 C C . VAL A 1 124 ? -6.437 21.021 49.263 1.00 7.67 102 VAL A C 1
ATOM 674 O O . VAL A 1 124 ? -6.426 20.134 50.107 1.00 7.85 102 VAL A O 1
ATOM 678 N N . ASN A 1 125 ? -5.705 22.130 49.386 1.00 6.93 103 ASN A N 1
ATOM 679 C CA . ASN A 1 125 ? -4.749 22.260 50.493 1.00 7.03 103 ASN A CA 1
ATOM 680 C C . ASN A 1 125 ? -5.386 22.680 51.819 1.00 7.70 103 ASN A C 1
ATOM 681 O O . ASN A 1 125 ? -4.822 22.428 52.884 1.00 7.01 103 ASN A O 1
ATOM 686 N N . VAL A 1 126 ? -6.544 23.328 51.756 1.00 6.03 104 VAL A N 1
ATOM 687 C CA . VAL A 1 126 ? -7.120 23.948 52.953 1.00 7.53 104 VAL A CA 1
ATOM 688 C C . VAL A 1 126 ? -8.564 23.542 53.202 1.00 7.41 104 VAL A C 1
ATOM 689 O O . VAL A 1 126 ? -8.895 23.064 54.278 1.00 6.87 104 VAL A O 1
ATOM 693 N N . GLU A 1 127 ? -9.430 23.790 52.224 1.00 6.77 105 GLU A N 1
ATOM 694 C CA . GLU A 1 127 ? -10.847 23.461 52.365 1.00 8.59 105 GLU A CA 1
ATOM 695 C C . GLU A 1 127 ? -11.077 21.961 52.555 1.00 6.45 105 GLU A C 1
ATOM 696 O O . GLU A 1 127 ? -11.866 21.557 53.390 1.00 6.01 105 GLU A O 1
ATOM 702 N N . ALA A 1 128 ? -10.379 21.140 51.780 1.00 7.05 106 ALA A N 1
ATOM 703 C CA . ALA A 1 128 ? -10.520 19.689 51.906 1.00 7.51 106 ALA A CA 1
ATOM 704 C C . ALA A 1 128 ? -10.149 19.161 53.307 1.00 6.91 106 ALA A C 1
ATOM 705 O O . ALA A 1 128 ? -10.943 18.466 53.936 1.00 7.82 106 ALA A O 1
ATOM 707 N N . PRO A 1 129 ? -8.952 19.497 53.814 1.00 7.54 107 PRO A N 1
ATOM 708 C CA . PRO A 1 129 ? -8.645 19.139 55.204 1.00 6.87 107 PRO A CA 1
ATOM 709 C C . PRO A 1 129 ? -9.690 19.644 56.199 1.00 6.75 107 PRO A C 1
ATOM 710 O O . PRO A 1 129 ? -9.991 18.959 57.170 1.00 6.31 107 PRO A O 1
ATOM 714 N N . PHE A 1 130 ? -10.219 20.838 55.967 1.00 6.63 108 PHE A N 1
ATOM 715 C CA . PHE A 1 130 ? -11.247 21.396 56.841 1.00 7.91 108 PHE A CA 1
ATOM 716 C C . PHE A 1 130 ? -12.490 20.500 56.856 1.00 8.40 108 PHE A C 1
ATOM 717 O O . PHE A 1 130 ? -13.017 20.147 57.922 1.00 9.00 108 PHE A O 1
ATOM 725 N N . ARG A 1 131 ? -12.950 20.116 55.670 1.00 6.30 109 ARG A N 1
ATOM 726 C CA . ARG A 1 131 ? -14.127 19.271 55.574 1.00 7.44 109 ARG A CA 1
ATOM 727 C C . ARG A 1 131 ? -13.914 17.893 56.210 1.00 7.78 109 ARG A C 1
ATOM 728 O O . ARG A 1 131 ? -14.798 17.374 56.874 1.00 7.72 109 ARG A O 1
ATOM 736 N N . ILE A 1 132 ? -12.749 17.307 55.977 1.00 6.01 110 ILE A N 1
ATOM 737 C CA . ILE A 1 132 ? -12.463 15.973 56.474 1.00 7.80 110 ILE A CA 1
ATOM 738 C C . ILE A 1 132 ? -12.388 15.987 57.994 1.00 8.00 110 ILE A C 1
ATOM 739 O O . ILE A 1 132 ? -12.990 15.137 58.647 1.00 8.82 110 ILE A O 1
ATOM 744 N N . CYS A 1 133 ? -11.671 16.961 58.558 1.00 6.96 111 CYS A N 1
ATOM 745 C CA . CYS A 1 133 ? -11.583 17.098 60.004 1.00 6.33 111 CYS A CA 1
ATOM 746 C C . CYS A 1 133 ? -12.932 17.394 60.645 1.00 6.75 111 CYS A C 1
ATOM 747 O O . CYS A 1 133 ? -13.281 16.796 61.646 1.00 7.78 111 CYS A O 1
ATOM 750 N N . ARG A 1 134 ? -13.677 18.334 60.082 1.00 6.58 112 ARG A N 1
ATOM 751 C CA . ARG A 1 134 ? -15.034 18.617 60.552 1.00 8.68 112 ARG A CA 1
ATOM 752 C C . ARG A 1 134 ? -15.898 17.351 60.644 1.00 11.73 112 ARG A C 1
ATOM 753 O O . ARG A 1 134 ? -16.687 17.209 61.576 1.00 10.83 112 ARG A O 1
ATOM 761 N N . ALA A 1 135 ? -15.757 16.447 59.672 1.00 7.59 113 ALA A N 1
ATOM 762 C CA . ALA A 1 135 ? -16.506 15.181 59.670 1.00 9.27 113 ALA A CA 1
ATOM 763 C C . ALA A 1 135 ? -15.900 14.102 60.585 1.00 9.47 113 ALA A C 1
ATOM 764 O O . ALA A 1 135 ? -16.618 13.334 61.225 1.00 9.69 113 ALA A O 1
ATOM 766 N N . ALA A 1 136 ? -14.573 14.031 60.637 1.00 7.20 114 ALA A N 1
ATOM 767 C CA . ALA A 1 136 ? -13.904 12.981 61.399 1.00 8.33 114 ALA A CA 1
ATOM 768 C C . ALA A 1 136 ? -14.012 13.183 62.922 1.00 10.05 114 ALA A C 1
ATOM 769 O O . ALA A 1 136 ? -14.055 12.225 63.684 1.00 10.04 114 ALA A O 1
ATOM 771 N N . ILE A 1 137 ? -14.041 14.431 63.355 1.00 8.95 115 ILE A N 1
ATOM 772 C CA . ILE A 1 137 ? -13.928 14.735 64.779 1.00 9.62 115 ILE A CA 1
ATOM 773 C C . ILE A 1 137 ? -15.079 14.179 65.627 1.00 9.82 115 ILE A C 1
ATOM 774 O O . ILE A 1 137 ? -14.846 13.570 66.655 1.00 11.17 115 ILE A O 1
ATOM 779 N N . PRO A 1 138 ? -16.326 14.361 65.181 1.00 10.08 116 PRO A N 1
ATOM 780 C CA . PRO A 1 138 ? -17.457 13.800 65.931 1.00 12.82 116 PRO A CA 1
ATOM 781 C C . PRO A 1 138 ? -17.355 12.284 66.043 1.00 12.53 116 PRO A C 1
ATOM 782 O O . PRO A 1 138 ? -17.643 11.738 67.108 1.00 12.88 116 PRO A O 1
ATOM 786 N N . LEU A 1 139 ? -16.942 11.615 64.961 1.00 12.67 117 LEU A N 1
ATOM 787 C CA . LEU A 1 139 ? -16.746 10.159 64.980 1.00 12.91 117 LEU A CA 1
ATOM 788 C C . LEU A 1 139 ? -15.680 9.751 66.000 1.00 12.43 117 LEU A C 1
ATOM 789 O O . LEU A 1 139 ? -15.868 8.819 66.776 1.00 10.49 117 LEU A O 1
ATOM 802 N N . ALA A 1 141 ? -14.548 11.596 68.529 1.00 10.65 119 ALA A N 1
ATOM 803 C CA . ALA A 1 141 ? -14.980 11.989 69.861 1.00 12.51 119 ALA A CA 1
ATOM 804 C C . ALA A 1 141 ? -15.892 10.918 70.451 1.00 13.61 119 ALA A C 1
ATOM 805 O O . ALA A 1 141 ? -15.738 10.533 71.609 1.00 12.03 119 ALA A O 1
ATOM 807 N N . ALA A 1 142 ? -16.830 10.432 69.641 1.00 12.01 120 ALA A N 1
ATOM 808 C CA . ALA A 1 142 ? -17.766 9.407 70.098 1.00 13.63 120 ALA A CA 1
ATOM 809 C C . ALA A 1 142 ? -17.044 8.122 70.485 1.00 15.10 120 ALA A C 1
ATOM 810 O O . ALA A 1 142 ? -17.443 7.448 71.431 1.00 15.17 120 ALA A O 1
ATOM 812 N N . ALA A 1 143 ? -15.977 7.795 69.763 1.00 14.19 121 ALA A N 1
ATOM 813 C CA . ALA A 1 143 ? -15.209 6.576 70.024 1.00 13.83 121 ALA A CA 1
ATOM 814 C C . ALA A 1 143 ? -14.206 6.701 71.169 1.00 15.36 121 ALA A C 1
ATOM 815 O O . ALA A 1 143 ? -13.587 5.712 71.560 1.00 19.16 121 ALA A O 1
ATOM 817 N N . GLY A 1 144 ? -14.022 7.907 71.696 1.00 14.05 122 GLY A N 1
ATOM 818 C CA . GLY A 1 144 ? -13.129 8.090 72.827 1.00 16.18 122 GLY A CA 1
ATOM 819 C C . GLY A 1 144 ? -11.751 8.656 72.518 1.00 18.52 122 GLY A C 1
ATOM 820 O O . GLY A 1 144 ? -10.888 8.714 73.396 1.00 15.46 122 GLY A O 1
ATOM 821 N N . GLY A 1 145 ? -11.532 9.063 71.273 1.00 13.94 123 GLY A N 1
ATOM 822 C CA . GLY A 1 145 ? -10.268 9.671 70.902 1.00 12.74 123 GLY A CA 1
ATOM 823 C C . GLY A 1 145 ? -9.766 9.253 69.536 1.00 11.73 123 GLY A C 1
ATOM 824 O O . GLY A 1 145 ? -10.400 8.460 68.833 1.00 11.05 123 GLY A O 1
ATOM 825 N N . GLY A 1 146 ? -8.619 9.800 69.153 1.00 11.46 124 GLY A N 1
ATOM 826 C CA . GLY A 1 146 ? -8.038 9.506 67.860 1.00 10.03 124 GLY A CA 1
ATOM 827 C C . GLY A 1 146 ? -6.872 10.425 67.550 1.00 11.41 124 GLY A C 1
ATOM 828 O O . GLY A 1 146 ? -6.428 11.205 68.411 1.00 9.02 124 GLY A O 1
ATOM 829 N N . ALA A 1 147 ? -6.365 10.332 66.325 1.00 8.12 125 ALA A N 1
ATOM 830 C CA . ALA A 1 147 ? -5.236 11.149 65.920 1.00 8.13 125 ALA A CA 1
ATOM 831 C C . ALA A 1 147 ? -5.425 11.676 64.499 1.00 7.99 125 ALA A C 1
ATOM 832 O O . ALA A 1 147 ? -5.791 10.926 63.583 1.00 7.86 125 ALA A O 1
ATOM 834 N N . ILE A 1 148 ? -5.178 12.966 64.306 1.00 5.94 126 ILE A N 1
ATOM 835 C CA . ILE A 1 148 ? -5.162 13.510 62.955 1.00 5.93 126 ILE A CA 1
ATOM 836 C C . ILE A 1 148 ? -3.782 14.096 62.696 1.00 5.68 126 ILE A C 1
ATOM 837 O O . ILE A 1 148 ? -3.242 14.825 63.527 1.00 5.98 126 ILE A O 1
ATOM 842 N N . VAL A 1 149 ? -3.203 13.761 61.555 1.00 4.97 127 VAL A N 1
ATOM 843 C CA . VAL A 1 149 ? -1.900 14.305 61.187 1.00 5.43 127 VAL A CA 1
ATOM 844 C C . VAL A 1 149 ? -2.000 14.993 59.848 1.00 6.55 127 VAL A C 1
ATOM 845 O O . VAL A 1 149 ? -2.348 14.370 58.840 1.00 6.56 127 VAL A O 1
ATOM 849 N N . ASN A 1 150 ? -1.710 16.283 59.852 1.00 5.27 128 ASN A N 1
ATOM 850 C CA . ASN A 1 150 ? -1.707 17.070 58.647 1.00 7.02 128 ASN A CA 1
ATOM 851 C C . ASN A 1 150 ? -0.282 17.212 58.117 1.00 7.70 128 ASN A C 1
ATOM 852 O O . ASN A 1 150 ? 0.642 17.499 58.868 1.00 8.30 128 ASN A O 1
ATOM 857 N N . VAL A 1 151 ? -0.105 16.972 56.827 1.00 7.24 129 VAL A N 1
ATOM 858 C CA . VAL A 1 151 ? 1.186 17.180 56.184 1.00 7.76 129 VAL A CA 1
ATOM 859 C C . VAL A 1 151 ? 1.191 18.569 55.546 1.00 10.32 129 VAL A C 1
ATOM 860 O O . VAL A 1 151 ? 0.563 18.788 54.514 1.00 10.96 129 VAL A O 1
ATOM 864 N N . ALA A 1 152 ? 1.850 19.519 56.203 1.00 9.56 130 ALA A N 1
ATOM 865 C CA . ALA A 1 152 ? 1.895 20.897 55.744 1.00 10.02 130 ALA A CA 1
ATOM 866 C C . ALA A 1 152 ? 3.269 21.131 55.115 1.00 12.11 130 ALA A C 1
ATOM 867 O O . ALA A 1 152 ? 3.711 20.325 54.307 1.00 13.12 130 ALA A O 1
ATOM 869 N N . SER A 1 153 ? 3.947 22.211 55.492 1.00 8.54 131 SER A N 1
ATOM 870 C CA . SER A 1 153 ? 5.293 22.477 54.980 1.00 11.02 131 SER A CA 1
ATOM 871 C C . SER A 1 153 ? 5.954 23.589 55.760 1.00 12.14 131 SER A C 1
ATOM 872 O O . SER A 1 153 ? 5.275 24.461 56.307 1.00 12.95 131 SER A O 1
ATOM 875 N N . CYS A 1 154 ? 7.285 23.568 55.799 1.00 11.33 132 CYS A N 1
ATOM 876 C CA . CYS A 1 154 ? 8.042 24.691 56.338 1.00 12.60 132 CYS A CA 1
ATOM 877 C C . CYS A 1 154 ? 7.758 25.960 55.518 1.00 12.23 132 CYS A C 1
ATOM 878 O O . CYS A 1 154 ? 7.758 27.074 56.051 1.00 10.49 132 CYS A O 1
ATOM 881 N N . TRP A 1 155 ? 7.546 25.782 54.217 1.00 10.86 133 TRP A N 1
ATOM 882 C CA . TRP A 1 155 ? 7.129 26.875 53.343 1.00 11.15 133 TRP A CA 1
ATOM 883 C C . TRP A 1 155 ? 5.720 27.275 53.730 1.00 12.73 133 TRP A C 1
ATOM 884 O O . TRP A 1 155 ? 4.768 26.562 53.415 1.00 14.35 133 TRP A O 1
ATOM 895 N N . GLY A 1 156 ? 5.580 28.410 54.401 1.00 11.16 134 GLY A N 1
ATOM 896 C CA . GLY A 1 156 ? 4.308 28.763 55.013 1.00 14.55 134 GLY A CA 1
ATOM 897 C C . GLY A 1 156 ? 4.439 29.009 56.510 1.00 14.72 134 GLY A C 1
ATOM 898 O O . GLY A 1 156 ? 3.748 29.875 57.049 1.00 15.72 134 GLY A O 1
ATOM 899 N N . LEU A 1 157 ? 5.301 28.244 57.187 1.00 11.72 135 LEU A N 1
ATOM 900 C CA . LEU A 1 157 ? 5.696 28.593 58.565 1.00 14.49 135 LEU A CA 1
ATOM 901 C C . LEU A 1 157 ? 6.588 29.817 58.474 1.00 14.97 135 LEU A C 1
ATOM 902 O O . LEU A 1 157 ? 6.504 30.732 59.290 1.00 12.97 135 LEU A O 1
ATOM 907 N N . ARG A 1 158 ? 7.452 29.809 57.459 1.00 12.27 136 ARG A N 1
ATOM 908 C CA . ARG A 1 158 ? 8.230 30.975 57.096 1.00 12.32 136 ARG A CA 1
ATOM 909 C C . ARG A 1 158 ? 7.927 31.302 55.642 1.00 14.56 136 ARG A C 1
ATOM 910 O O . ARG A 1 158 ? 7.669 30.390 54.843 1.00 13.84 136 ARG A O 1
ATOM 918 N N . PRO A 1 159 ? 7.967 32.600 55.292 1.00 11.29 137 PRO A N 1
ATOM 919 C CA . PRO A 1 159 ? 7.732 33.031 53.909 1.00 13.61 137 PRO A CA 1
ATOM 920 C C . PRO A 1 159 ? 8.920 32.703 53.032 1.00 15.40 137 PRO A C 1
ATOM 921 O O . PRO A 1 159 ? 10.057 32.754 53.505 1.00 15.67 137 PRO A O 1
ATOM 925 N N . GLY A 1 160 ? 8.659 32.372 51.772 1.00 13.44 138 GLY A N 1
ATOM 926 C CA . GLY A 1 160 ? 9.710 32.175 50.791 1.00 13.72 138 GLY A CA 1
ATOM 927 C C . GLY A 1 160 ? 9.378 32.940 49.524 1.00 16.37 138 GLY A C 1
ATOM 928 O O . GLY A 1 160 ? 8.242 33.393 49.327 1.00 13.16 138 GLY A O 1
ATOM 929 N N . PRO A 1 161 ? 10.367 33.113 48.651 1.00 16.60 139 PRO A N 1
ATOM 930 C CA . PRO A 1 161 ? 10.104 33.982 47.502 1.00 13.01 139 PRO A CA 1
ATOM 931 C C . PRO A 1 161 ? 9.466 33.169 46.382 1.00 10.75 139 PRO A C 1
ATOM 932 O O . PRO A 1 161 ? 9.673 31.964 46.316 1.00 12.05 139 PRO A O 1
ATOM 936 N N . GLY A 1 162 ? 8.681 33.805 45.535 1.00 10.48 140 GLY A N 1
ATOM 937 C CA . GLY A 1 162 ? 8.107 33.132 44.374 1.00 13.41 140 GLY A CA 1
ATOM 938 C C . GLY A 1 162 ? 7.130 31.978 44.575 1.00 11.43 140 GLY A C 1
ATOM 939 O O . GLY A 1 162 ? 6.960 31.168 43.671 1.00 9.61 140 GLY A O 1
ATOM 940 N N . HIS A 1 163 ? 6.476 31.902 45.735 1.00 11.08 141 HIS A N 1
ATOM 941 C CA . HIS A 1 163 ? 5.515 30.828 45.981 1.00 9.11 141 HIS A CA 1
ATOM 942 C C . HIS A 1 163 ? 4.420 31.294 46.929 1.00 9.36 141 HIS A C 1
ATOM 943 O O . HIS A 1 163 ? 4.177 30.645 47.951 1.00 7.99 141 HIS A O 1
ATOM 950 N N . ALA A 1 164 ? 3.760 32.403 46.602 1.00 7.55 142 ALA A N 1
ATOM 951 C CA . ALA A 1 164 ? 2.872 33.053 47.569 1.00 10.03 142 ALA A CA 1
ATOM 952 C C . ALA A 1 164 ? 1.667 32.171 47.895 1.00 7.84 142 ALA A C 1
ATOM 953 O O . ALA A 1 164 ? 1.289 32.018 49.066 1.00 7.39 142 ALA A O 1
ATOM 955 N N . LEU A 1 165 ? 1.087 31.579 46.862 1.00 7.10 143 LEU A N 1
ATOM 956 C CA . LEU A 1 165 ? -0.106 30.743 47.037 1.00 8.24 143 LEU A CA 1
ATOM 957 C C . LEU A 1 165 ? 0.211 29.496 47.844 1.00 6.75 143 LEU A C 1
ATOM 958 O O . LEU A 1 165 ? -0.514 29.144 48.774 1.00 6.47 143 LEU A O 1
ATOM 963 N N . TYR A 1 166 ? 1.282 28.810 47.468 1.00 6.67 144 TYR A N 1
ATOM 964 C CA . TYR A 1 166 ? 1.694 27.622 48.198 1.00 6.55 144 TYR A CA 1
ATOM 965 C C . TYR A 1 166 ? 1.891 27.941 49.688 1.00 6.54 144 TYR A C 1
ATOM 966 O O . TYR A 1 166 ? 1.328 27.263 50.538 1.00 6.60 144 TYR A O 1
ATOM 975 N N . CYS A 1 167 ? 2.660 28.981 49.997 1.00 6.26 145 CYS A N 1
ATOM 976 C CA . CYS A 1 167 ? 2.897 29.362 51.389 1.00 6.89 145 CYS A CA 1
ATOM 977 C C . CYS A 1 167 ? 1.617 29.710 52.147 1.00 6.83 145 CYS A C 1
ATOM 978 O O . CYS A 1 167 ? 1.415 29.249 53.265 1.00 6.53 145 CYS A O 1
ATOM 981 N N . LEU A 1 168 ? 0.746 30.531 51.561 1.00 5.68 146 LEU A N 1
ATOM 982 C CA . LEU A 1 168 ? -0.448 30.914 52.320 1.00 6.67 146 LEU A CA 1
ATOM 983 C C . LEU A 1 168 ? -1.370 29.720 52.629 1.00 6.12 146 LEU A C 1
ATOM 984 O O . LEU A 1 168 ? -1.982 29.675 53.693 1.00 5.87 146 LEU A O 1
ATOM 989 N N . THR A 1 169 ? -1.464 28.744 51.727 1.00 5.51 147 THR A N 1
ATOM 990 C CA . THR A 1 169 ? -2.290 27.578 52.039 1.00 5.26 147 THR A CA 1
ATOM 991 C C . THR A 1 169 ? -1.650 26.724 53.131 1.00 5.80 147 THR A C 1
ATOM 992 O O . THR A 1 169 ? -2.348 26.204 53.996 1.00 6.16 147 THR A O 1
ATOM 996 N N . LYS A 1 170 ? -0.326 26.594 53.116 1.00 5.18 148 LYS A N 1
ATOM 997 C CA . LYS A 1 170 ? 0.355 25.830 54.166 1.00 7.39 148 LYS A CA 1
ATOM 998 C C . LYS A 1 170 ? 0.284 26.546 55.521 1.00 7.21 148 LYS A C 1
ATOM 999 O O . LYS A 1 170 ? 0.203 25.903 56.561 1.00 6.31 148 LYS A O 1
ATOM 1005 N N . ALA A 1 171 ? 0.296 27.877 55.500 1.00 5.88 149 ALA A N 1
ATOM 1006 C CA . ALA A 1 171 ? 0.129 28.660 56.718 1.00 5.65 149 ALA A CA 1
ATOM 1007 C C . ALA A 1 171 ? -1.310 28.528 57.263 1.00 6.69 149 ALA A C 1
ATOM 1008 O O . ALA A 1 171 ? -1.527 28.429 58.468 1.00 5.49 149 ALA A O 1
ATOM 1010 N N . ALA A 1 172 ? -2.291 28.504 56.364 1.00 6.31 150 ALA A N 1
ATOM 1011 C CA . ALA A 1 172 ? -3.682 28.275 56.769 1.00 6.08 150 ALA A CA 1
ATOM 1012 C C . ALA A 1 172 ? -3.812 26.886 57.401 1.00 5.81 150 ALA A C 1
ATOM 1013 O O . ALA A 1 172 ? -4.455 26.718 58.435 1.00 6.23 150 ALA A O 1
ATOM 1015 N N . LEU A 1 173 ? -3.188 25.891 56.791 1.00 6.02 151 LEU A N 1
ATOM 1016 C CA . LEU A 1 173 ? -3.280 24.521 57.300 1.00 6.90 151 LEU A CA 1
ATOM 1017 C C . LEU A 1 173 ? -2.581 24.345 58.646 1.00 6.97 151 LEU A C 1
ATOM 1018 O O . LEU A 1 173 ? -3.099 23.646 59.521 1.00 5.92 151 LEU A O 1
ATOM 1023 N N . ALA A 1 174 ? -1.413 24.970 58.810 1.00 5.99 152 ALA A N 1
ATOM 1024 C CA . ALA A 1 174 ? -0.708 24.921 60.092 1.00 6.89 152 ALA A CA 1
ATOM 1025 C C . ALA A 1 174 ? -1.539 25.560 61.207 1.00 7.06 152 ALA A C 1
ATOM 1026 O O . ALA A 1 174 ? -1.588 25.069 62.338 1.00 6.36 152 ALA A O 1
ATOM 1028 N N . SER A 1 175 ? -2.178 26.677 60.885 1.00 6.84 153 SER A N 1
ATOM 1029 C CA . SER A 1 175 ? -2.999 27.387 61.851 1.00 7.62 153 SER A CA 1
ATOM 1030 C C . SER A 1 175 ? -4.199 26.541 62.269 1.00 7.07 153 SER A C 1
ATOM 1031 O O . SER A 1 175 ? -4.528 26.424 63.454 1.00 5.31 153 SER A O 1
ATOM 1034 N N . LEU A 1 176 ? -4.856 25.961 61.278 1.00 7.81 154 LEU A N 1
ATOM 1035 C CA . LEU A 1 176 ? -5.978 25.064 61.520 1.00 7.13 154 LEU A CA 1
ATOM 1036 C C . LEU A 1 176 ? -5.559 23.933 62.465 1.00 6.82 154 LEU A C 1
ATOM 1037 O O . LEU A 1 176 ? -6.238 23.633 63.459 1.00 7.32 154 LEU A O 1
ATOM 1042 N N . THR A 1 177 ? -4.447 23.295 62.145 1.00 5.13 155 THR A N 1
ATOM 1043 C CA . THR A 1 177 ? -3.898 22.236 62.996 1.00 5.48 155 THR A CA 1
ATOM 1044 C C . THR A 1 177 ? -3.757 22.727 64.448 1.00 5.20 155 THR A C 1
ATOM 1045 O O . THR A 1 177 ? -4.184 22.061 65.380 1.00 5.19 155 THR A O 1
ATOM 1049 N N . GLN A 1 178 ? -3.146 23.890 64.643 1.00 5.03 156 GLN A N 1
ATOM 1050 C CA . GLN A 1 178 ? -2.940 24.390 66.009 1.00 6.11 156 GLN A CA 1
ATOM 1051 C C . GLN A 1 178 ? -4.231 24.767 66.741 1.00 6.13 156 GLN A C 1
ATOM 1052 O O . GLN A 1 178 ? -4.381 24.477 67.926 1.00 7.06 156 GLN A O 1
ATOM 1058 N N . CYS A 1 179 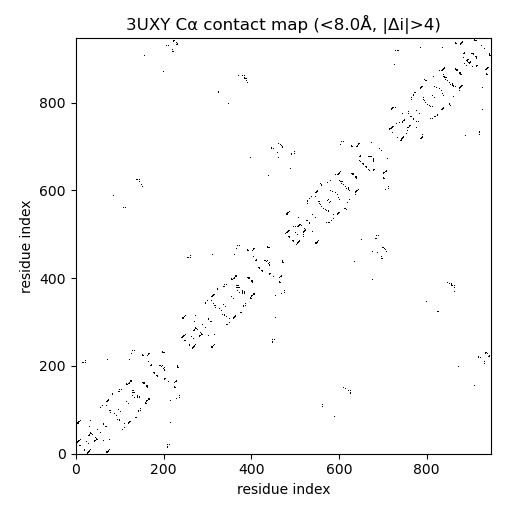? -5.162 25.410 66.045 1.00 4.87 157 CYS A N 1
ATOM 1059 C CA . CYS A 1 179 ? -6.472 25.696 66.635 1.00 6.93 157 CYS A CA 1
ATOM 1060 C C . CYS A 1 179 ? -7.280 24.424 66.932 1.00 7.53 157 CYS A C 1
ATOM 1061 O O . CYS A 1 179 ? -7.836 24.272 68.023 1.00 7.53 157 CYS A O 1
ATOM 1072 N N . GLY A 1 181 ? -6.085 21.577 67.321 1.00 5.18 159 GLY A N 1
ATOM 1073 C CA . GLY A 1 181 ? -5.311 20.812 68.282 1.00 6.70 159 GLY A CA 1
ATOM 1074 C C . GLY A 1 181 ? -5.717 21.229 69.680 1.00 9.52 159 GLY A C 1
ATOM 1075 O O . GLY A 1 181 ? -5.844 20.389 70.575 1.00 12.14 159 GLY A O 1
ATOM 1084 N N . ASP A 1 183 ? -8.661 22.924 70.422 1.00 8.01 161 ASP A N 1
ATOM 1085 C CA . ASP A 1 183 ? -10.107 22.759 70.566 1.00 9.28 161 ASP A CA 1
ATOM 1086 C C . ASP A 1 183 ? -10.572 21.320 70.865 1.00 9.77 161 ASP A C 1
ATOM 1087 O O . ASP A 1 183 ? -11.622 21.120 71.480 1.00 8.57 161 ASP A O 1
ATOM 1092 N N . HIS A 1 184 ? -9.834 20.321 70.392 1.00 6.43 162 HIS A N 1
ATOM 1093 C CA . HIS A 1 184 ? -10.351 18.961 70.439 1.00 8.46 162 HIS A CA 1
ATOM 1094 C C . HIS A 1 184 ? -9.533 18.017 71.304 1.00 9.10 162 HIS A C 1
ATOM 1095 O O . HIS A 1 184 ? -9.902 16.858 71.504 1.00 8.39 162 HIS A O 1
ATOM 1102 N N . ALA A 1 185 ? -8.446 18.541 71.851 1.00 7.31 163 ALA A N 1
ATOM 1103 C CA . ALA A 1 185 ? -7.670 17.801 72.839 1.00 10.12 163 ALA A CA 1
ATOM 1104 C C . ALA A 1 185 ? -8.556 17.247 73.960 1.00 8.63 163 ALA A C 1
ATOM 1105 O O . ALA A 1 185 ? -8.362 16.111 74.385 1.00 9.06 163 ALA A O 1
ATOM 1107 N N . PRO A 1 186 ? -9.538 18.039 74.436 1.00 9.83 164 PRO A N 1
ATOM 1108 C CA . PRO A 1 186 ? -10.404 17.571 75.533 1.00 9.11 164 PRO A CA 1
ATOM 1109 C C . PRO A 1 186 ? -11.189 16.303 75.182 1.00 12.43 164 PRO A C 1
ATOM 1110 O O . PRO A 1 186 ? -11.585 15.579 76.098 1.00 10.39 164 PRO A O 1
ATOM 1114 N N . GLN A 1 187 ? -11.401 16.052 73.887 1.00 8.20 165 GLN A N 1
ATOM 1115 C CA . GLN A 1 187 ? -12.096 14.839 73.432 1.00 11.94 165 GLN A CA 1
ATOM 1116 C C . GLN A 1 187 ? -11.117 13.696 73.133 1.00 12.34 165 GLN A C 1
ATOM 1117 O O . GLN A 1 187 ? -11.493 12.683 72.515 1.00 9.57 165 GLN A O 1
ATOM 1123 N N . GLY A 1 188 ? -9.865 13.852 73.560 1.00 10.32 166 GLY A N 1
ATOM 1124 C CA . GLY A 1 188 ? -8.876 12.803 73.338 1.00 11.09 166 GLY A CA 1
ATOM 1125 C C . GLY A 1 188 ? -8.395 12.722 71.893 1.00 8.04 166 GLY A C 1
ATOM 1126 O O . GLY A 1 188 ? -7.793 11.742 71.485 1.00 7.87 166 GLY A O 1
ATOM 1127 N N . ILE A 1 189 ? -8.637 13.770 71.122 1.00 7.99 167 ILE A N 1
ATOM 1128 C CA . ILE A 1 189 ? -8.205 13.790 69.721 1.00 7.96 167 ILE A CA 1
ATOM 1129 C C . ILE A 1 189 ? -6.932 14.618 69.592 1.00 8.11 167 ILE A C 1
ATOM 1130 O O . ILE A 1 189 ? -6.909 15.802 69.959 1.00 8.84 167 ILE A O 1
ATOM 1135 N N . ARG A 1 190 ? -5.876 13.984 69.097 1.00 6.20 168 ARG A N 1
ATOM 1136 C CA . ARG A 1 190 ? -4.559 14.603 68.998 1.00 8.18 168 ARG A CA 1
ATOM 1137 C C . ARG A 1 190 ? -4.314 15.036 67.563 1.00 7.90 168 ARG A C 1
ATOM 1138 O O . ARG A 1 190 ? -4.232 14.208 66.653 1.00 6.86 168 ARG A O 1
ATOM 1146 N N . ILE A 1 191 ? -4.220 16.341 67.364 1.00 6.36 169 ILE A N 1
ATOM 1147 C CA . ILE A 1 191 ? -4.137 16.884 66.025 1.00 5.60 169 ILE A CA 1
ATOM 1148 C C . ILE A 1 191 ? -2.841 17.661 65.892 1.00 6.13 169 ILE A C 1
ATOM 1149 O O . ILE A 1 191 ? -2.623 18.629 66.618 1.00 5.56 169 ILE A O 1
ATOM 1154 N N . ASN A 1 192 ? -1.975 17.212 64.987 1.00 5.12 170 ASN A N 1
ATOM 1155 C CA . ASN A 1 192 ? -0.613 17.722 64.869 1.00 5.49 170 ASN A CA 1
ATOM 1156 C C . ASN A 1 192 ? -0.236 17.754 63.407 1.00 5.40 170 ASN A C 1
ATOM 1157 O O . ASN A 1 192 ? -0.993 17.284 62.564 1.00 6.22 170 ASN A O 1
ATOM 1162 N N . ALA A 1 193 ? 0.931 18.305 63.087 1.00 5.24 171 ALA A N 1
ATOM 1163 C CA . ALA A 1 193 ? 1.336 18.387 61.686 1.00 5.56 171 ALA A CA 1
ATOM 1164 C C . ALA A 1 193 ? 2.793 18.023 61.485 1.00 7.01 171 ALA A C 1
ATOM 1165 O O . ALA A 1 193 ? 3.611 18.189 62.384 1.00 8.79 171 ALA A O 1
ATOM 1167 N N . VAL A 1 194 ? 3.109 17.516 60.302 1.00 7.72 172 VAL A N 1
ATOM 1168 C CA . VAL A 1 194 ? 4.487 17.288 59.894 1.00 7.05 172 VAL A CA 1
ATOM 1169 C C . VAL A 1 194 ? 4.765 18.284 58.803 1.00 9.07 172 VAL A C 1
ATOM 1170 O O . VAL A 1 194 ? 3.952 18.426 57.877 1.00 10.16 172 VAL A O 1
ATOM 1174 N N . CYS A 1 195 ? 5.892 18.990 58.909 1.00 7.80 173 CYS A N 1
ATOM 1175 C CA . CYS A 1 195 ? 6.215 20.061 57.981 1.00 8.31 173 CYS A CA 1
ATOM 1176 C C . CYS A 1 195 ? 7.555 19.813 57.290 1.00 9.22 173 CYS A C 1
ATOM 1177 O O . CYS A 1 195 ? 8.600 20.207 57.792 1.00 8.18 173 CYS A O 1
ATOM 1180 N N . PRO A 1 196 ? 7.520 19.126 56.140 1.00 8.63 174 PRO A N 1
ATOM 1181 C CA . PRO A 1 196 ? 8.753 18.844 55.402 1.00 8.44 174 PRO A CA 1
ATOM 1182 C C . PRO A 1 196 ? 9.264 20.093 54.724 1.00 9.85 174 PRO A C 1
ATOM 1183 O O . PRO A 1 196 ? 8.583 21.129 54.712 1.00 8.99 174 PRO A O 1
ATOM 1187 N N . ASN A 1 197 ? 10.465 19.992 54.167 1.00 8.44 175 ASN A N 1
ATOM 1188 C CA . ASN A 1 197 ? 10.953 21.002 53.246 1.00 11.81 175 ASN A CA 1
ATOM 1189 C C . ASN A 1 197 ? 11.220 20.351 51.894 1.00 11.88 175 ASN A C 1
ATOM 1190 O O . ASN A 1 197 ? 10.317 20.268 51.074 1.00 13.20 175 ASN A O 1
ATOM 1195 N N . GLU A 1 198 ? 12.436 19.856 51.678 1.00 13.07 176 GLU A N 1
ATOM 1196 C CA . GLU A 1 198 ? 12.786 19.154 50.431 1.00 13.32 176 GLU A CA 1
ATOM 1197 C C . GLU A 1 198 ? 12.515 17.646 50.533 1.00 10.41 176 GLU A C 1
ATOM 1198 O O . GLU A 1 198 ? 12.970 17.006 51.485 1.00 10.52 176 GLU A O 1
ATOM 1204 N N . VAL A 1 199 ? 11.810 17.082 49.549 1.00 8.52 177 VAL A N 1
ATOM 1205 C CA . VAL A 1 199 ? 11.462 15.653 49.558 1.00 10.66 177 VAL A CA 1
ATOM 1206 C C . VAL A 1 199 ? 11.626 15.008 48.183 1.00 12.06 177 VAL A C 1
ATOM 1207 O O . VAL A 1 199 ? 11.162 15.545 47.180 1.00 10.68 177 VAL A O 1
ATOM 1211 N N . ASN A 1 200 ? 12.292 13.855 48.149 1.00 10.84 178 ASN A N 1
ATOM 1212 C CA . ASN A 1 200 ? 12.489 13.095 46.915 1.00 12.30 178 ASN A CA 1
ATOM 1213 C C . ASN A 1 200 ? 11.199 12.361 46.573 1.00 13.34 178 ASN A C 1
ATOM 1214 O O . ASN A 1 200 ? 10.650 11.655 47.413 1.00 14.67 178 ASN A O 1
ATOM 1219 N N . THR A 1 201 ? 10.707 12.546 45.354 1.00 13.18 179 THR A N 1
ATOM 1220 C CA . THR A 1 201 ? 9.478 11.894 44.911 1.00 12.96 179 THR A CA 1
ATOM 1221 C C . THR A 1 201 ? 9.614 11.477 43.453 1.00 14.66 179 THR A C 1
ATOM 1222 O O . THR A 1 201 ? 10.443 12.027 42.729 1.00 13.56 179 THR A O 1
ATOM 1226 N N . PRO A 1 202 ? 8.787 10.509 43.016 1.00 17.15 180 PRO A N 1
ATOM 1227 C CA . PRO A 1 202 ? 8.760 10.071 41.614 1.00 17.09 180 PRO A CA 1
ATOM 1228 C C . PRO A 1 202 ? 8.594 11.257 40.682 1.00 15.65 180 PRO A C 1
ATOM 1229 O O . PRO A 1 202 ? 9.296 11.349 39.685 1.00 17.44 180 PRO A O 1
ATOM 1241 N N . LEU A 1 204 ? 9.292 14.485 41.219 1.00 14.18 182 LEU A N 1
ATOM 1242 C CA . LEU A 1 204 ? 10.470 15.352 41.201 1.00 13.38 182 LEU A CA 1
ATOM 1243 C C . LEU A 1 204 ? 11.479 14.768 40.224 1.00 11.64 182 LEU A C 1
ATOM 1244 O O . LEU A 1 204 ? 12.040 15.474 39.396 1.00 11.41 182 LEU A O 1
ATOM 1249 N N . ARG A 1 205 ? 11.720 13.471 40.341 1.00 11.43 183 ARG A N 1
ATOM 1250 C CA . ARG A 1 205 ? 12.652 12.792 39.452 1.00 10.47 183 ARG A CA 1
ATOM 1251 C C . ARG A 1 205 ? 12.207 12.818 37.984 1.00 12.81 183 ARG A C 1
ATOM 1252 O O . ARG A 1 205 ? 13.026 13.041 37.091 1.00 12.47 183 ARG A O 1
ATOM 1260 N N . THR A 1 206 ? 10.917 12.604 37.733 1.00 11.68 184 THR A N 1
ATOM 1261 C CA . THR A 1 206 ? 10.383 12.702 36.373 1.00 13.98 184 THR A CA 1
ATOM 1262 C C . THR A 1 206 ? 10.629 14.096 35.765 1.00 14.47 184 THR A C 1
ATOM 1263 O O . THR A 1 206 ? 11.115 14.217 34.637 1.00 12.41 184 THR A O 1
ATOM 1267 N N . GLY A 1 207 ? 10.292 15.136 36.524 1.00 11.71 185 GLY A N 1
ATOM 1268 C CA . GLY A 1 207 ? 10.628 16.499 36.149 1.00 13.69 185 GLY A CA 1
ATOM 1269 C C . GLY A 1 207 ? 12.082 16.645 35.705 1.00 14.06 185 GLY A C 1
ATOM 1270 O O . GLY A 1 207 ? 12.350 17.234 34.665 1.00 12.80 185 GLY A O 1
ATOM 1271 N N . PHE A 1 208 ? 13.022 16.103 36.478 1.00 11.88 186 PHE A N 1
ATOM 1272 C CA . PHE A 1 208 ? 14.438 16.186 36.097 1.00 12.03 186 PHE A CA 1
ATOM 1273 C C . PHE A 1 208 ? 14.738 15.460 34.775 1.00 12.12 186 PHE A C 1
ATOM 1274 O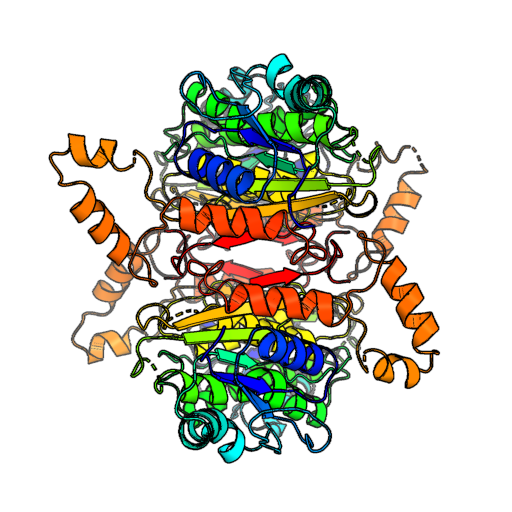 O . PHE A 1 208 ? 15.401 16.003 33.894 1.00 10.03 186 PHE A O 1
ATOM 1282 N N . ALA A 1 209 ? 14.268 14.217 34.662 1.00 11.26 187 ALA A N 1
ATOM 1283 C CA . ALA A 1 209 ? 14.477 13.427 33.455 1.00 11.94 187 ALA A CA 1
ATOM 1284 C C . ALA A 1 209 ? 13.930 14.131 32.205 1.00 12.69 187 ALA A C 1
ATOM 1285 O O . ALA A 1 209 ? 14.556 14.132 31.145 1.00 12.30 187 ALA A O 1
ATOM 1287 N N . LYS A 1 210 ? 12.759 14.738 32.331 1.00 12.26 188 LYS A N 1
ATOM 1288 C CA . LYS A 1 210 ? 12.143 15.423 31.198 1.00 15.25 188 LYS A CA 1
ATOM 1289 C C . LYS A 1 210 ? 12.908 16.682 30.766 1.00 17.69 188 LYS A C 1
ATOM 1290 O O . LYS A 1 210 ? 12.815 17.109 29.610 1.00 17.00 188 LYS A O 1
ATOM 1296 N N . ARG A 1 211 ? 13.680 17.258 31.680 1.00 12.91 189 ARG A N 1
ATOM 1297 C CA . ARG A 1 211 ? 14.475 18.436 31.362 1.00 16.25 189 ARG A CA 1
ATOM 1298 C C . ARG A 1 211 ? 15.908 18.054 30.993 1.00 15.34 189 ARG A C 1
ATOM 1299 O O . ARG A 1 211 ? 16.758 18.917 30.813 1.00 14.57 189 ARG A O 1
ATOM 1307 N N . GLY A 1 212 ? 16.172 16.754 30.895 1.00 13.51 190 GLY A N 1
ATOM 1308 C CA . GLY 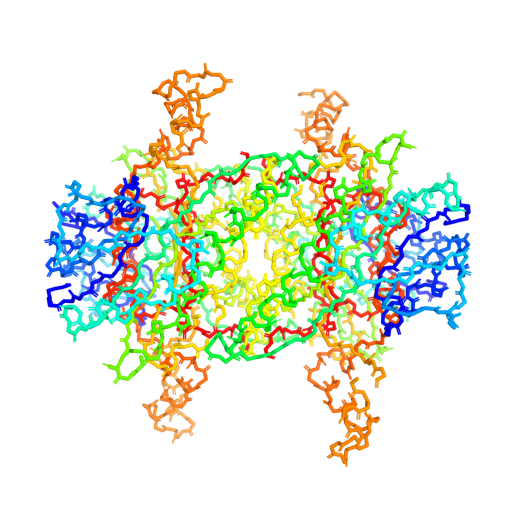A 1 212 ? 17.468 16.278 30.446 1.00 13.88 190 GLY A CA 1
ATOM 1309 C C . GLY A 1 212 ? 18.514 16.089 31.531 1.00 13.08 190 GLY A C 1
ATOM 1310 O O . GLY A 1 212 ? 19.698 15.911 31.240 1.00 11.82 190 GLY A O 1
ATOM 1311 N N . PHE A 1 213 ? 18.087 16.116 32.783 1.00 11.91 191 PHE A N 1
ATOM 1312 C CA . PHE A 1 213 ? 19.011 15.878 33.887 1.00 14.10 191 PHE A CA 1
ATOM 1313 C C . PHE A 1 213 ? 18.880 14.462 34.419 1.00 13.14 191 PHE A C 1
ATOM 1314 O O . PHE A 1 213 ? 17.773 13.935 34.521 1.00 11.64 191 PHE A O 1
ATOM 1322 N N . ASP A 1 214 ? 20.020 13.849 34.730 1.00 9.22 192 ASP A N 1
ATOM 1323 C CA . ASP A 1 214 ? 20.054 12.591 35.439 1.00 13.01 192 ASP A CA 1
ATOM 1324 C C . ASP A 1 214 ? 19.418 12.845 36.811 1.00 11.99 192 ASP A C 1
ATOM 1325 O O . ASP A 1 214 ? 19.949 13.602 37.597 1.00 11.00 192 ASP A O 1
ATOM 1330 N N . PRO A 1 215 ? 18.268 12.224 37.092 1.00 11.13 193 PRO A N 1
ATOM 1331 C CA . PRO A 1 215 ? 17.565 12.517 38.347 1.00 11.36 193 PRO A CA 1
ATOM 1332 C C . PRO A 1 215 ? 18.369 12.215 39.617 1.00 11.49 193 PRO A C 1
ATOM 1333 O O . PRO A 1 215 ? 18.251 12.982 40.570 1.00 11.30 193 PRO A O 1
ATOM 1337 N N . ASP A 1 216 ? 19.137 11.127 39.640 1.00 11.65 194 ASP A N 1
ATOM 1338 C CA . ASP A 1 216 ? 19.956 10.789 40.807 1.00 14.81 194 ASP A CA 1
ATOM 1339 C C . ASP A 1 216 ? 21.000 11.892 41.087 1.00 12.71 194 ASP A C 1
ATOM 1340 O O . ASP A 1 216 ? 21.172 12.339 42.216 1.00 11.12 194 ASP A O 1
ATOM 1345 N N . ARG A 1 217 ? 21.663 12.353 40.042 1.00 11.80 195 ARG A N 1
ATOM 1346 C CA . ARG A 1 217 ? 22.619 13.442 40.189 1.00 15.62 195 ARG A CA 1
ATOM 1347 C C . ARG A 1 217 ? 21.937 14.772 40.586 1.00 12.90 195 ARG A C 1
ATOM 1348 O O . ARG A 1 217 ? 22.440 15.505 41.437 1.00 12.54 195 ARG A O 1
ATOM 1356 N N . ALA A 1 218 ? 20.798 15.079 39.974 1.00 9.67 196 ALA A N 1
ATOM 1357 C CA . ALA A 1 218 ? 20.058 16.295 40.305 1.00 11.10 196 ALA A CA 1
ATOM 1358 C C . ALA A 1 218 ? 19.563 16.264 41.756 1.00 10.22 196 ALA A C 1
ATOM 1359 O O . ALA A 1 218 ? 19.565 17.273 42.438 1.00 11.02 196 ALA A O 1
ATOM 1361 N N . VAL A 1 219 ? 19.157 15.092 42.221 1.00 10.98 197 VAL A N 1
ATOM 1362 C CA . VAL A 1 219 ? 18.714 14.928 43.601 1.00 11.04 197 VAL A CA 1
ATOM 1363 C C . VAL A 1 219 ? 19.876 15.118 44.575 1.00 11.55 197 VAL A C 1
ATOM 1364 O O . VAL A 1 219 ? 19.716 15.764 45.609 1.00 10.18 197 VAL A O 1
ATOM 1368 N N . ALA A 1 220 ? 21.043 14.567 44.247 1.00 13.44 198 ALA A N 1
ATOM 1369 C CA . ALA A 1 220 ? 22.225 14.729 45.101 1.00 11.59 198 ALA A CA 1
ATOM 1370 C C . ALA A 1 220 ? 22.613 16.201 45.191 1.00 13.96 198 ALA A C 1
ATOM 1371 O O . ALA A 1 220 ? 22.888 16.718 46.272 1.00 12.59 198 ALA A O 1
ATOM 1373 N N . GLU A 1 221 ? 22.637 16.874 44.048 1.00 14.24 199 GLU A N 1
ATOM 1374 C CA . GLU A 1 221 ? 22.966 18.290 44.022 1.00 14.56 199 GLU A CA 1
ATOM 1375 C C . GLU A 1 221 ? 21.998 19.108 44.880 1.00 13.28 199 GLU A C 1
ATOM 1376 O O . GLU A 1 221 ? 22.410 20.016 45.601 1.00 13.46 199 GLU A O 1
ATOM 1382 N N . LEU A 1 222 ? 20.715 18.777 44.807 1.00 13.40 200 LEU A N 1
ATOM 1383 C CA . LEU A 1 222 ? 19.709 19.469 45.604 1.00 14.10 200 LEU A CA 1
ATOM 1384 C C . LEU A 1 222 ? 19.992 19.172 47.083 1.00 12.28 200 LEU A C 1
ATOM 1385 O O . LEU A 1 222 ? 19.826 20.034 47.947 1.00 12.87 200 LEU A O 1
ATOM 1390 N N . GLY A 1 223 ? 20.439 17.956 47.367 1.00 11.25 201 GLY A N 1
ATOM 1391 C CA . GLY A 1 223 ? 20.788 17.577 48.729 1.00 11.46 201 GLY A CA 1
ATOM 1392 C C . GLY A 1 223 ? 21.906 18.410 49.345 1.00 12.49 201 GLY A C 1
ATOM 1393 O O . GLY A 1 223 ? 21.955 18.623 50.572 1.00 11.60 201 GLY A O 1
ATOM 1394 N N . ARG A 1 224 ? 22.816 18.895 48.504 1.00 13.72 202 ARG A N 1
ATOM 1395 C CA . ARG A 1 224 ? 23.943 19.678 49.003 1.00 14.91 202 ARG A CA 1
ATOM 1396 C C . ARG A 1 224 ? 23.507 21.054 49.484 1.00 14.72 202 ARG A C 1
ATOM 1397 O O . ARG A 1 224 ? 24.270 21.749 50.152 1.00 14.65 202 ARG A O 1
ATOM 1405 N N . THR A 1 225 ? 22.277 21.446 49.154 1.00 12.94 203 THR A N 1
ATOM 1406 C CA . THR A 1 225 ? 21.733 22.693 49.681 1.00 13.69 203 THR A CA 1
ATOM 1407 C C . THR A 1 225 ? 21.093 22.489 51.070 1.00 12.71 203 THR A C 1
ATOM 1408 O O . THR A 1 225 ? 20.657 23.441 51.704 1.00 12.94 203 THR A O 1
ATOM 1412 N N . VAL A 1 226 ? 21.047 21.247 51.534 1.00 11.97 204 VAL A N 1
ATOM 1413 C CA . VAL A 1 226 ? 20.477 20.917 52.835 1.00 8.71 204 VAL A CA 1
ATOM 1414 C C . VAL A 1 226 ? 21.616 20.633 53.801 1.00 9.34 204 VAL A C 1
ATOM 1415 O O . VAL A 1 226 ? 22.539 19.900 53.460 1.00 10.09 204 VAL A O 1
ATOM 1419 N N . PRO A 1 227 ? 21.590 21.248 55.000 1.00 9.62 205 PRO A N 1
ATOM 1420 C CA . PRO A 1 227 ? 22.698 21.008 55.941 1.00 9.47 205 PRO A CA 1
ATOM 1421 C C . PRO A 1 227 ? 23.000 19.524 56.197 1.00 8.97 205 PRO A C 1
ATOM 1422 O O . PRO A 1 227 ? 24.171 19.163 56.267 1.00 7.23 205 PRO A O 1
ATOM 1426 N N . LEU A 1 228 ? 21.966 18.696 56.339 1.00 8.91 206 LEU A N 1
ATOM 1427 C CA . LEU A 1 228 ? 22.152 17.263 56.522 1.00 9.20 206 LEU A CA 1
ATOM 1428 C C . LEU A 1 228 ? 22.839 16.619 55.296 1.00 9.60 206 LEU A C 1
ATOM 1429 O O . LEU A 1 228 ? 23.498 15.595 55.418 1.00 6.66 206 LEU A O 1
ATOM 1434 N N . GLY A 1 229 ? 22.679 17.220 54.118 1.00 9.80 207 GLY A N 1
ATOM 1435 C CA . GLY A 1 229 ? 23.394 16.749 52.940 1.00 10.08 207 GLY A CA 1
ATOM 1436 C C . GLY A 1 229 ? 22.578 15.939 51.951 1.00 11.23 207 GLY A C 1
ATOM 1437 O O . GLY A 1 229 ? 23.111 15.444 50.960 1.00 10.67 207 GLY A O 1
ATOM 1438 N N . ARG A 1 230 ? 21.283 15.796 52.210 1.00 10.04 208 ARG A N 1
ATOM 1439 C CA . ARG A 1 230 ? 20.399 15.098 51.275 1.00 9.30 208 ARG A CA 1
ATOM 1440 C C . ARG A 1 230 ? 18.994 15.603 51.477 1.00 9.81 208 ARG A C 1
ATOM 1441 O O . ARG A 1 230 ? 18.677 16.137 52.539 1.00 8.44 208 ARG A O 1
ATOM 1449 N N . ILE A 1 231 ? 18.152 15.437 50.464 1.00 9.38 209 ILE A N 1
ATOM 1450 C CA . ILE A 1 231 ? 16.734 15.712 50.638 1.00 8.94 209 ILE A CA 1
ATOM 1451 C C . ILE A 1 231 ? 16.070 14.512 51.307 1.00 8.55 209 ILE A C 1
ATOM 1452 O O . ILE A 1 231 ? 16.640 13.427 51.334 1.00 9.42 209 ILE A O 1
ATOM 1457 N N . ALA A 1 232 ? 14.872 14.711 51.849 1.00 8.19 210 ALA A N 1
ATOM 1458 C CA . ALA A 1 232 ? 14.159 13.645 52.527 1.00 8.49 210 ALA A CA 1
ATOM 1459 C C . ALA A 1 232 ? 13.700 12.576 51.538 1.00 9.22 210 ALA A C 1
ATOM 1460 O O . ALA A 1 232 ? 13.378 12.872 50.388 1.00 8.96 210 ALA A O 1
ATOM 1462 N N . GLU A 1 233 ? 13.688 11.330 51.991 1.00 10.37 211 GLU A N 1
ATOM 1463 C CA . GLU A 1 233 ? 12.956 10.283 51.299 1.00 9.29 211 GLU A CA 1
ATOM 1464 C C . GLU A 1 233 ? 11.554 10.283 51.880 1.00 9.77 211 GLU A C 1
ATOM 1465 O O . GLU A 1 233 ? 11.358 10.724 53.009 1.00 9.44 211 GLU A O 1
ATOM 1471 N N . PRO A 1 234 ? 10.577 9.771 51.119 1.00 10.16 212 PRO A N 1
ATOM 1472 C CA . PRO A 1 234 ? 9.215 9.690 51.641 1.00 9.69 212 PRO A CA 1
ATOM 1473 C C . PRO A 1 234 ? 9.141 8.989 53.003 1.00 8.34 212 PRO A C 1
ATOM 1474 O O . PRO A 1 234 ? 8.325 9.400 53.813 1.00 7.77 212 PRO A O 1
ATOM 1478 N N . GLU A 1 235 ? 9.980 7.985 53.249 1.00 8.30 213 GLU A N 1
ATOM 1479 C CA . GLU A 1 235 ? 10.024 7.276 54.534 1.00 8.61 213 GLU A CA 1
ATOM 1480 C C . GLU A 1 235 ? 10.498 8.157 55.704 1.00 10.62 213 GLU A C 1
ATOM 1481 O O . GLU A 1 235 ? 10.084 7.968 56.853 1.00 10.80 213 GLU A O 1
ATOM 1487 N N . ASP A 1 236 ? 11.399 9.089 55.422 1.00 8.11 214 ASP A N 1
ATOM 1488 C CA . ASP A 1 236 ? 11.806 10.060 56.432 1.00 10.23 214 ASP A CA 1
ATOM 1489 C C . ASP A 1 236 ? 10.582 10.788 56.965 1.00 10.37 214 ASP A C 1
ATOM 1490 O O . ASP A 1 236 ? 10.473 11.044 58.170 1.00 12.07 214 ASP A O 1
ATOM 1495 N N . ILE A 1 237 ? 9.662 11.122 56.063 1.00 8.11 215 ILE A N 1
ATOM 1496 C CA . ILE A 1 237 ? 8.450 11.840 56.448 1.00 7.36 215 ILE A CA 1
ATOM 1497 C C . ILE A 1 237 ? 7.441 10.895 57.092 1.00 8.17 215 ILE A C 1
ATOM 1498 O O . ILE A 1 237 ? 6.856 11.221 58.124 1.00 7.54 215 ILE A O 1
ATOM 1503 N N . ALA A 1 238 ? 7.264 9.712 56.500 1.00 7.72 216 ALA A N 1
ATOM 1504 C CA . ALA A 1 238 ? 6.305 8.743 57.014 1.00 8.33 216 ALA A CA 1
ATOM 1505 C C . ALA A 1 238 ? 6.626 8.323 58.441 1.00 8.31 216 ALA A C 1
ATOM 1506 O O . ALA A 1 238 ? 5.732 8.190 59.278 1.00 8.39 216 ALA A O 1
ATOM 1508 N N . ASP A 1 239 ? 7.903 8.123 58.731 1.00 8.84 217 ASP A N 1
ATOM 1509 C CA . ASP A 1 239 ? 8.296 7.748 60.095 1.00 9.52 217 ASP A CA 1
ATOM 1510 C C . ASP A 1 239 ? 7.862 8.772 61.142 1.00 8.60 217 ASP A C 1
ATOM 1511 O O . ASP A 1 239 ? 7.501 8.402 62.267 1.00 8.29 217 ASP A O 1
ATOM 1516 N N . VAL A 1 240 ? 7.873 10.052 60.770 1.00 6.65 218 VAL A N 1
ATOM 1517 C CA . VAL A 1 240 ? 7.396 11.100 61.673 1.00 6.93 218 VAL A CA 1
ATOM 1518 C C . VAL A 1 240 ? 5.868 11.098 61.773 1.00 7.10 218 VAL A C 1
ATOM 1519 O O . VAL A 1 240 ? 5.312 11.313 62.842 1.00 5.97 218 VAL A O 1
ATOM 1523 N N . VAL A 1 241 ? 5.188 10.828 60.661 1.00 7.44 219 VAL A N 1
ATOM 1524 C CA . VAL A 1 241 ? 3.742 10.671 60.701 1.00 6.98 219 VAL A CA 1
ATOM 1525 C C . VAL A 1 241 ? 3.339 9.556 61.672 1.00 7.11 219 VAL A C 1
ATOM 1526 O O . VAL A 1 241 ? 2.445 9.739 62.489 1.00 7.32 219 VAL A O 1
ATOM 1530 N N . LEU A 1 242 ? 4.010 8.407 61.592 1.00 6.35 220 LEU A N 1
ATOM 1531 C CA . LEU A 1 242 ? 3.711 7.302 62.492 1.00 8.23 220 LEU A CA 1
ATOM 1532 C C . LEU A 1 242 ? 3.973 7.639 63.960 1.00 8.27 220 LEU A C 1
ATOM 1533 O O . LEU A 1 242 ? 3.188 7.278 64.831 1.00 8.38 220 LEU A O 1
ATOM 1538 N N . PHE A 1 243 ? 5.086 8.304 64.243 1.00 7.59 221 PHE A N 1
ATOM 1539 C CA . PHE A 1 243 ? 5.304 8.789 65.597 1.00 7.27 221 PHE A CA 1
ATOM 1540 C C . PHE A 1 243 ? 4.121 9.619 66.106 1.00 7.83 221 PHE A C 1
ATOM 1541 O O . PHE A 1 243 ? 3.640 9.405 67.228 1.00 7.47 221 PHE A O 1
ATOM 1549 N N . LEU A 1 244 ? 3.651 10.562 65.285 1.00 7.07 222 LEU A N 1
ATOM 1550 C CA . LEU A 1 244 ? 2.583 11.471 65.712 1.00 6.51 222 LEU A CA 1
ATOM 1551 C C . LEU A 1 244 ? 1.279 10.732 65.946 1.00 8.95 222 LEU A C 1
ATOM 1552 O O . LEU A 1 244 ? 0.509 11.091 66.838 1.00 11.11 222 LEU A O 1
ATOM 1557 N N . ALA A 1 245 ? 1.042 9.686 65.161 1.00 9.24 223 ALA A N 1
ATOM 1558 C CA . ALA A 1 245 ? -0.159 8.863 65.313 1.00 10.45 223 ALA A CA 1
ATOM 1559 C C . ALA A 1 245 ? -0.043 7.849 66.458 1.00 11.61 223 ALA A C 1
ATOM 1560 O O . ALA A 1 245 ? -1.041 7.242 66.843 1.00 11.89 223 ALA A O 1
ATOM 1562 N N . SER A 1 246 ? 1.165 7.694 67.004 1.00 9.55 224 SER A N 1
ATOM 1563 C CA . SER A 1 246 ? 1.454 6.665 68.007 1.00 11.96 224 SER A CA 1
ATOM 1564 C C . SER A 1 246 ? 1.264 7.135 69.447 1.00 11.74 224 SER A C 1
ATOM 1565 O O . SER A 1 246 ? 1.132 8.332 69.712 1.00 11.01 224 SER A O 1
ATOM 1568 N N . ASP A 1 247 ? 1.282 6.185 70.375 1.00 11.93 225 ASP A N 1
ATOM 1569 C CA . ASP A 1 247 ? 1.161 6.497 71.798 1.00 13.85 225 ASP A CA 1
ATOM 1570 C C . ASP A 1 247 ? 2.376 7.242 72.345 1.00 9.98 225 ASP A C 1
ATOM 1571 O O . ASP A 1 247 ? 2.282 7.872 73.377 1.00 12.24 225 ASP A O 1
ATOM 1576 N N . ALA A 1 248 ? 3.512 7.153 71.667 1.00 8.25 226 ALA A N 1
ATOM 1577 C CA . ALA A 1 248 ? 4.682 7.949 72.039 1.00 10.51 226 ALA A CA 1
ATOM 1578 C C . ALA A 1 248 ? 4.407 9.452 71.990 1.00 9.33 226 ALA A C 1
ATOM 1579 O O . ALA A 1 248 ? 5.070 10.236 72.669 1.00 8.08 226 ALA A O 1
ATOM 1581 N N . ALA A 1 249 ? 3.424 9.846 71.180 1.00 7.64 227 ALA A N 1
ATOM 1582 C CA . ALA A 1 249 ? 3.099 11.254 70.969 1.00 7.95 227 ALA A CA 1
ATOM 1583 C C . ALA A 1 249 ? 1.822 11.626 71.698 1.00 7.81 227 ALA A C 1
ATOM 1584 O O . ALA A 1 249 ? 1.167 12.605 71.355 1.00 7.84 227 ALA A O 1
ATOM 1586 N N . ARG A 1 250 ? 1.480 10.855 72.716 1.00 8.75 228 ARG A N 1
ATOM 1587 C CA . ARG A 1 250 ? 0.212 11.035 73.403 1.00 9.28 228 ARG A CA 1
ATOM 1588 C C . ARG A 1 250 ? 0.042 12.398 74.051 1.00 9.27 228 ARG A C 1
ATOM 1589 O O . ARG A 1 250 ? -1.078 12.794 74.370 1.00 8.59 228 ARG A O 1
ATOM 1597 N N . TYR A 1 251 ? 1.136 13.120 74.275 1.00 8.90 229 TYR A N 1
ATOM 1598 C CA . TYR A 1 251 ? 0.988 14.451 74.870 1.00 9.43 229 TYR A CA 1
ATOM 1599 C C . TYR A 1 251 ? 1.178 15.594 73.864 1.00 9.48 229 TYR A C 1
ATOM 1600 O O . TYR A 1 251 ? 1.168 16.751 74.242 1.00 7.01 229 TYR A O 1
ATOM 1609 N N . LEU A 1 252 ? 1.345 15.271 72.583 1.00 10.30 230 LEU A N 1
ATOM 1610 C CA . LEU A 1 252 ? 1.442 16.336 71.569 1.00 8.40 230 LEU A CA 1
ATOM 1611 C C . LEU A 1 252 ? 0.065 16.670 71.046 1.00 7.10 230 LEU A C 1
ATOM 1612 O O . LEU A 1 252 ? -0.642 15.794 70.533 1.00 7.90 230 LEU A O 1
ATOM 1617 N 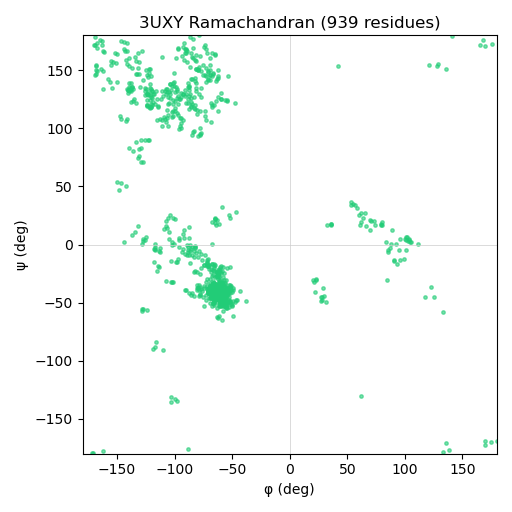N . CYS A 1 253 ? -0.319 17.933 71.194 1.00 6.75 231 CYS A N 1
ATOM 1618 C CA . CYS A 1 253 ? -1.569 18.457 70.655 1.00 6.85 231 CYS A CA 1
ATOM 1619 C C . CYS A 1 253 ? -1.309 19.806 70.014 1.00 7.48 231 CYS A C 1
ATOM 1620 O O . CYS A 1 253 ? -0.801 20.728 70.675 1.00 7.26 231 CYS A O 1
ATOM 1623 N N . GLY A 1 254 ? -1.654 19.930 68.735 1.00 5.89 232 GLY A N 1
ATOM 1624 C CA . GLY A 1 254 ? -1.456 21.168 68.006 1.00 5.44 232 GLY A CA 1
ATOM 1625 C C . GLY A 1 254 ? 0.002 21.492 67.702 1.00 8.29 232 GLY A C 1
ATOM 1626 O O . GLY A 1 254 ? 0.327 22.645 67.422 1.00 8.73 232 GLY A O 1
ATOM 1627 N N . SER A 1 255 ? 0.883 20.489 67.744 1.00 6.17 233 SER A N 1
ATOM 1628 C CA . SER A 1 255 ? 2.301 20.706 67.444 1.00 6.51 233 SER A CA 1
ATOM 1629 C C . SER A 1 255 ? 2.581 20.645 65.947 1.00 7.90 233 SER A C 1
ATOM 1630 O O . SER A 1 255 ? 1.992 19.831 65.226 1.00 7.93 233 SER A O 1
ATOM 1633 N N . LEU A 1 256 ? 3.489 21.504 65.498 1.00 5.99 234 LEU A N 1
ATOM 1634 C CA . LEU A 1 256 ? 3.937 21.527 64.122 1.00 8.54 234 LEU A CA 1
ATOM 1635 C C . LEU A 1 256 ? 5.385 21.050 64.131 1.00 9.27 234 LEU A C 1
ATOM 1636 O O . LEU A 1 256 ? 6.279 21.755 64.609 1.00 11.28 234 LEU A O 1
ATOM 1641 N N . VAL A 1 257 ? 5.602 19.828 63.656 1.00 8.71 235 VAL A N 1
ATOM 1642 C CA . VAL A 1 257 ? 6.908 19.203 63.721 1.00 7.08 235 VAL A CA 1
ATOM 1643 C C . VAL A 1 257 ? 7.618 19.385 62.396 1.00 7.77 235 VAL A C 1
ATOM 1644 O O . VAL A 1 257 ? 7.211 18.827 61.378 1.00 9.35 235 VAL A O 1
ATOM 1648 N N . GLU A 1 258 ? 8.669 20.187 62.408 1.00 7.38 236 GLU A N 1
ATOM 1649 C CA . GLU A 1 258 ? 9.440 20.433 61.197 1.00 8.67 236 GLU A CA 1
ATOM 1650 C C . GLU A 1 258 ? 10.423 19.300 60.942 1.00 8.84 236 GLU A C 1
ATOM 1651 O O . GLU A 1 258 ? 11.131 18.848 61.854 1.00 7.20 236 GLU A O 1
ATOM 1657 N N . VAL A 1 259 ? 10.457 18.858 59.687 1.00 7.12 237 VAL A N 1
ATOM 1658 C CA . VAL A 1 259 ? 11.314 17.769 59.270 1.00 7.12 237 VAL A CA 1
ATOM 1659 C C . VAL A 1 259 ? 12.049 18.238 58.022 1.00 7.71 237 VAL A C 1
ATOM 1660 O O . VAL A 1 259 ? 11.639 17.926 56.893 1.00 7.38 237 VAL A O 1
ATOM 1664 N N . ASN A 1 260 ? 13.126 18.992 58.225 1.00 5.93 238 ASN A N 1
ATOM 1665 C CA . ASN A 1 260 ? 13.735 19.729 57.130 1.00 7.61 238 ASN A CA 1
ATOM 1666 C C . ASN A 1 260 ? 15.236 19.535 56.907 1.00 8.32 238 ASN A C 1
ATOM 1667 O O . ASN A 1 260 ? 15.814 20.200 56.052 1.00 7.97 238 ASN A O 1
ATOM 1672 N N . GLY A 1 261 ? 15.873 18.643 57.666 1.00 7.43 239 GLY A N 1
ATOM 1673 C CA . GLY A 1 261 ? 17.292 18.391 57.468 1.00 7.50 239 GLY A CA 1
ATOM 1674 C C . GLY A 1 261 ? 18.131 19.605 57.816 1.00 8.13 239 GLY A C 1
ATOM 1675 O O . GLY A 1 261 ? 19.310 19.688 57.454 1.00 6.48 239 GLY A O 1
ATOM 1676 N N . GLY A 1 262 ? 17.523 20.548 58.534 1.00 7.54 240 GLY A N 1
ATOM 1677 C CA . GLY A 1 262 ? 18.199 21.783 58.897 1.00 7.01 240 GLY A CA 1
ATOM 1678 C C . GLY A 1 262 ? 18.072 22.891 57.859 1.00 9.06 240 GLY A C 1
ATOM 1679 O O . GLY A 1 262 ? 18.615 23.978 58.039 1.00 9.33 240 GLY A O 1
ATOM 1680 N N . LYS A 1 263 ? 17.365 22.628 56.766 1.00 6.95 241 LYS A N 1
ATOM 1681 C CA . LYS A 1 263 ? 17.335 23.599 55.675 1.00 10.13 241 LYS A CA 1
ATOM 1682 C C . LYS A 1 263 ? 16.262 24.654 55.872 1.00 10.80 241 LYS A C 1
ATOM 1683 O O . LYS A 1 263 ? 15.071 24.337 55.898 1.00 10.11 241 LYS A O 1
ATOM 1689 N N . ALA A 1 264 ? 16.706 25.905 55.972 1.00 11.09 242 ALA A N 1
ATOM 1690 C CA . ALA A 1 264 ? 15.824 27.064 56.028 1.00 14.08 242 ALA A CA 1
ATOM 1691 C C . ALA A 1 264 ? 15.051 27.297 54.718 1.00 13.15 242 ALA A C 1
ATOM 1692 O O . ALA A 1 264 ? 15.563 27.032 53.625 1.00 13.00 242 ALA A O 1
ATOM 1694 N N . VAL A 1 265 ? 13.836 27.828 54.841 1.00 13.07 243 VAL A N 1
ATOM 1695 C CA . VAL A 1 265 ? 13.040 28.242 53.685 1.00 11.54 243 VAL A CA 1
ATOM 1696 C C . VAL A 1 265 ? 13.795 29.318 52.890 1.00 15.60 243 VAL A C 1
ATOM 1697 O O . VAL A 1 265 ? 14.209 30.331 53.460 1.00 15.49 243 VAL A O 1
ATOM 1701 N N . ALA A 1 266 ? 13.992 29.085 51.589 1.00 14.31 244 ALA A N 1
ATOM 1702 C CA . ALA A 1 266 ? 14.616 30.071 50.708 1.00 18.31 244 ALA A CA 1
ATOM 1703 C C . ALA A 1 266 ? 14.484 29.679 49.233 1.00 21.88 244 ALA A C 1
ATOM 1704 O O . ALA A 1 266 ? 14.570 28.496 48.895 1.00 25.71 244 ALA A O 1
ATOM 1706 N N . GLN B 1 24 ? 4.139 68.400 73.996 1.00 32.39 2 GLN B N 1
ATOM 1707 C CA . GLN B 1 24 ? 3.819 67.552 72.838 1.00 30.80 2 GLN B CA 1
ATOM 1708 C C . GLN B 1 24 ? 5.035 66.762 72.325 1.00 26.75 2 GLN B C 1
ATOM 1709 O O . GLN B 1 24 ? 6.173 67.256 72.329 1.00 26.68 2 GLN B O 1
ATOM 1715 N N . GLY B 1 25 ? 4.783 65.532 71.885 1.00 27.54 3 GLY B N 1
ATOM 1716 C CA . GLY B 1 25 ? 5.821 64.675 71.339 1.00 20.85 3 GLY B CA 1
ATOM 1717 C C . GLY B 1 25 ? 6.914 64.359 72.343 1.00 17.80 3 GLY B C 1
ATOM 1718 O O . GLY B 1 25 ? 6.643 63.975 73.480 1.00 15.68 3 GLY B O 1
ATOM 1719 N N . PHE B 1 26 ? 8.155 64.542 71.914 1.00 15.02 4 PHE B N 1
ATOM 1720 C CA . PHE B 1 26 ? 9.309 64.243 72.744 1.00 14.08 4 PHE B CA 1
ATOM 1721 C C . PHE B 1 26 ? 9.788 65.470 73.520 1.00 14.83 4 PHE B C 1
ATOM 1722 O O . PHE B 1 26 ? 10.730 65.377 74.309 1.00 12.50 4 PHE B O 1
ATOM 1730 N N . GLU B 1 27 ? 9.150 66.613 73.278 1.00 14.93 5 GLU B N 1
ATOM 1731 C CA . GLU B 1 27 ? 9.531 67.860 73.929 1.00 16.31 5 GLU B CA 1
ATOM 1732 C C . GLU B 1 27 ? 9.538 67.693 75.441 1.00 15.88 5 GLU B C 1
ATOM 1733 O O . GLU B 1 27 ? 8.525 67.303 76.039 1.00 12.96 5 GLU B O 1
ATOM 1739 N N . GLY B 1 28 ? 10.680 67.984 76.055 1.00 12.08 6 GLY B N 1
ATOM 1740 C CA . GLY B 1 28 ? 10.790 67.960 77.506 1.00 17.33 6 GLY B CA 1
ATOM 1741 C C . GLY B 1 28 ? 11.089 66.589 78.096 1.00 15.22 6 GLY B C 1
ATOM 1742 O O . GLY B 1 28 ? 11.285 66.454 79.302 1.00 17.02 6 GLY B O 1
ATOM 1743 N N . LYS B 1 29 ? 11.119 65.565 77.254 1.00 12.33 7 LYS B N 1
ATOM 1744 C CA . LYS B 1 29 ? 11.408 64.218 77.734 1.00 11.89 7 LYS B CA 1
ATOM 1745 C C . LYS B 1 29 ? 12.915 63.943 77.859 1.00 11.94 7 LYS B C 1
ATOM 1746 O O . LYS B 1 29 ? 13.736 64.630 77.251 1.00 11.27 7 LYS B O 1
ATOM 1752 N N . VAL B 1 30 ? 13.267 62.931 78.646 1.00 8.84 8 VAL B N 1
ATOM 1753 C CA . VAL B 1 30 ? 14.661 62.524 78.761 1.00 9.87 8 VAL B CA 1
ATOM 1754 C C . VAL B 1 30 ? 14.877 61.073 78.352 1.00 8.79 8 VAL B C 1
ATOM 1755 O O . VAL B 1 30 ? 14.128 60.190 78.754 1.00 8.19 8 VAL B O 1
ATOM 1759 N N . ALA B 1 31 ? 15.922 60.846 77.559 1.00 8.29 9 ALA B N 1
ATOM 1760 C CA . ALA B 1 31 ? 16.231 59.528 77.049 1.00 8.77 9 ALA B CA 1
ATOM 1761 C C . ALA B 1 31 ? 17.651 59.129 77.426 1.00 8.13 9 ALA B C 1
ATOM 1762 O O . ALA B 1 31 ? 18.550 59.965 77.483 1.00 8.64 9 ALA B O 1
ATOM 1764 N N . LEU B 1 32 ? 17.833 57.843 77.665 1.00 5.70 10 LEU B N 1
ATOM 1765 C CA . LEU B 1 32 ? 19.153 57.234 77.748 1.00 6.79 10 LEU B CA 1
ATOM 1766 C C . LEU B 1 32 ? 19.365 56.391 76.488 1.00 6.92 10 LEU B C 1
ATOM 1767 O O . LEU B 1 32 ? 18.504 55.580 76.138 1.00 6.35 10 LEU B O 1
ATOM 1772 N N . VAL B 1 33 ? 20.489 56.569 75.808 1.00 5.82 11 VAL B N 1
ATOM 1773 C CA . VAL B 1 33 ? 20.815 55.724 74.668 1.00 5.70 11 VAL B CA 1
ATOM 1774 C C . VAL B 1 33 ? 22.170 55.092 74.906 1.00 7.51 11 VAL B C 1
ATOM 1775 O O . VAL B 1 33 ? 23.139 55.815 75.150 1.00 7.61 11 VAL B O 1
ATOM 1779 N N . THR B 1 34 ? 22.244 53.759 74.858 1.00 5.78 12 THR B N 1
ATOM 1780 C CA . THR B 1 34 ? 23.532 53.075 74.927 1.00 7.14 12 THR B CA 1
ATOM 1781 C C . THR B 1 34 ? 24.102 52.813 73.535 1.00 8.72 12 THR B C 1
ATOM 1782 O O . THR B 1 34 ? 23.406 52.977 72.525 1.00 9.75 12 THR B O 1
ATOM 1786 N N . GLY B 1 35 ? 25.362 52.391 73.477 1.00 9.71 13 GLY B N 1
ATOM 1787 C CA . GLY B 1 35 ? 26.040 52.228 72.201 1.00 10.23 13 GLY B CA 1
ATOM 1788 C C . GLY B 1 35 ? 25.938 53.522 71.413 1.00 11.59 13 GLY B C 1
ATOM 1789 O O . GLY B 1 35 ? 25.807 53.514 70.189 1.00 9.62 13 GLY B O 1
ATOM 1790 N N . ALA B 1 36 ? 26.018 54.647 72.121 1.00 9.40 14 ALA B N 1
ATOM 1791 C CA . ALA B 1 36 ? 25.739 55.951 71.510 1.00 10.22 14 ALA B CA 1
ATOM 1792 C C . ALA B 1 36 ? 26.802 56.463 70.531 1.00 12.76 14 ALA B C 1
ATOM 1793 O O . ALA B 1 36 ? 26.532 57.376 69.755 1.00 11.45 14 ALA B O 1
ATOM 1795 N N . ALA B 1 37 ? 28.001 55.890 70.564 1.00 11.23 15 ALA B N 1
ATOM 1796 C CA . ALA B 1 37 ? 29.040 56.285 69.614 1.00 14.62 15 ALA B CA 1
ATOM 1797 C C . ALA B 1 37 ? 28.961 55.517 68.285 1.00 15.26 15 ALA B C 1
ATOM 1798 O O . ALA B 1 37 ? 29.567 55.918 67.296 1.00 19.53 15 ALA B O 1
ATOM 1800 N N . GLY B 1 38 ? 28.221 54.414 68.272 1.00 16.57 16 GLY B N 1
ATOM 1801 C CA . GLY B 1 38 ? 28.053 53.604 67.073 1.00 20.06 16 GLY B CA 1
ATOM 1802 C C . GLY B 1 38 ? 27.037 54.179 66.090 1.00 18.41 16 GLY B C 1
ATOM 1803 O O . GLY B 1 38 ? 26.452 55.229 66.346 1.00 17.48 16 GLY B O 1
ATOM 1804 N N . GLY B 1 39 ? 26.831 53.489 64.965 1.00 20.54 17 GLY B N 1
ATOM 1805 C CA . GLY B 1 39 ? 25.970 53.974 63.895 1.00 13.33 17 GLY B CA 1
ATOM 1806 C C . GLY B 1 39 ? 24.532 54.234 64.320 1.00 11.78 17 GLY B C 1
ATOM 1807 O O . GLY B 1 39 ? 24.070 55.367 64.312 1.00 12.72 17 GLY B O 1
ATOM 1808 N N . ILE B 1 40 ? 23.816 53.187 64.695 1.00 12.08 18 ILE B N 1
ATOM 1809 C CA . ILE B 1 40 ? 22.404 53.325 65.077 1.00 12.15 18 ILE B CA 1
ATOM 1810 C C . ILE B 1 40 ? 22.236 54.193 66.321 1.00 11.36 18 ILE B C 1
ATOM 1811 O O . ILE B 1 40 ? 21.375 55.065 66.370 1.00 10.06 18 ILE B O 1
ATOM 1816 N N . GLY B 1 41 ? 23.071 53.956 67.329 1.00 10.08 19 GLY B N 1
ATOM 1817 C CA . GLY B 1 41 ? 23.020 54.774 68.525 1.00 10.87 19 GLY B CA 1
ATOM 1818 C C . GLY B 1 41 ? 23.110 56.261 68.214 1.00 9.08 19 GLY B C 1
ATOM 1819 O O . GLY B 1 41 ? 22.333 57.056 68.729 1.00 8.34 19 GLY B O 1
ATOM 1820 N N . GLY B 1 42 ? 24.082 56.626 67.386 1.00 9.91 20 GLY B N 1
ATOM 1821 C CA . GLY B 1 42 ? 24.330 58.011 67.035 1.00 10.81 20 GLY B CA 1
ATOM 1822 C C . GLY B 1 42 ? 23.158 58.612 66.292 1.00 9.73 20 GLY B C 1
ATOM 1823 O O . GLY B 1 42 ? 22.787 59.760 66.537 1.00 9.76 20 GLY B O 1
ATOM 1824 N N . ALA B 1 43 ? 22.568 57.839 65.388 1.00 8.96 21 ALA B N 1
ATOM 1825 C CA . ALA B 1 43 ? 21.381 58.293 64.669 1.00 9.87 21 ALA B CA 1
ATOM 1826 C C . ALA B 1 43 ? 20.193 58.478 65.602 1.00 9.12 21 ALA B C 1
ATOM 1827 O O . ALA B 1 43 ? 19.393 59.380 65.396 1.00 7.73 21 ALA B O 1
ATOM 1829 N N . VAL B 1 44 ? 20.070 57.621 66.619 1.00 9.69 22 VAL B N 1
ATOM 1830 C CA . VAL B 1 44 ? 18.949 57.721 67.563 1.00 7.50 22 VAL B CA 1
ATOM 1831 C C . VAL B 1 44 ? 19.133 58.942 68.449 1.00 8.62 22 VAL B C 1
ATOM 1832 O O . VAL B 1 44 ? 18.179 59.641 68.765 1.00 7.83 22 VAL B O 1
ATOM 1836 N N . VAL B 1 45 ? 20.368 59.199 68.871 1.00 8.46 23 VAL B N 1
ATOM 1837 C CA . VAL B 1 45 ? 20.621 60.397 69.668 1.00 7.51 23 VAL B CA 1
ATOM 1838 C C . VAL B 1 45 ? 20.251 61.671 68.892 1.00 9.34 23 VAL B C 1
ATOM 1839 O O . VAL B 1 45 ? 19.587 62.569 69.418 1.00 9.33 23 VAL B O 1
ATOM 1843 N N . THR B 1 46 ? 20.704 61.759 67.647 1.00 7.86 24 THR B N 1
ATOM 1844 C CA . THR B 1 46 ? 20.430 62.942 66.836 1.00 11.21 24 THR B CA 1
ATOM 1845 C C . THR B 1 46 ? 18.922 63.160 66.631 1.00 11.60 24 THR B C 1
ATOM 1846 O O . THR B 1 46 ? 18.406 64.257 66.825 1.00 12.21 24 THR B O 1
ATOM 1850 N N . ALA B 1 47 ? 18.227 62.096 66.237 1.00 9.14 25 ALA B N 1
ATOM 1851 C CA . ALA B 1 47 ? 16.799 62.170 65.999 1.00 10.65 25 ALA B CA 1
ATOM 1852 C C . ALA B 1 47 ? 16.060 62.604 67.265 1.00 13.12 25 ALA B C 1
ATOM 1853 O O . ALA B 1 47 ? 15.177 63.462 67.220 1.00 11.16 25 ALA B O 1
ATOM 1855 N N . LEU B 1 48 ? 16.404 62.016 68.453 1.00 10.02 26 LEU B N 1
ATOM 1856 C CA . LEU B 1 48 ? 15.737 62.409 69.692 1.00 11.27 26 LEU B CA 1
ATOM 1857 C C . LEU B 1 48 ? 16.038 63.865 70.045 1.00 12.15 26 LEU B C 1
ATOM 1858 O O . LEU B 1 48 ? 15.145 64.629 70.418 1.00 11.06 26 LEU B O 1
ATOM 1863 N N . ARG B 1 49 ? 17.187 64.308 69.902 1.00 11.26 27 ARG B N 1
ATOM 1864 C CA . ARG B 1 49 ? 17.454 65.690 70.269 1.00 13.11 27 ARG B CA 1
ATOM 1865 C C . ARG B 1 49 ? 16.769 66.672 69.309 1.00 13.39 27 ARG B C 1
ATOM 1866 O O . ARG B 1 49 ? 16.272 67.704 69.734 1.00 16.06 27 ARG B O 1
ATOM 1874 N N . ALA B 1 50 ? 16.731 66.340 68.022 1.00 13.82 28 ALA B N 1
ATOM 1875 C CA . ALA B 1 50 ? 16.003 67.148 67.044 1.00 13.48 28 ALA B CA 1
ATOM 1876 C C . ALA B 1 50 ? 14.500 67.209 67.334 1.00 17.26 28 ALA B C 1
ATOM 1877 O O . ALA B 1 50 ? 13.838 68.196 67.001 1.00 17.52 28 ALA B O 1
ATOM 1879 N N . ALA B 1 51 ? 13.960 66.154 67.946 1.00 16.07 29 ALA B N 1
ATOM 1880 C CA . ALA B 1 51 ? 12.533 66.111 68.284 1.00 15.59 29 ALA B CA 1
ATOM 1881 C C . ALA B 1 51 ? 12.263 66.789 69.627 1.00 14.94 29 ALA B C 1
ATOM 1882 O O . ALA B 1 51 ? 11.121 66.879 70.077 1.00 16.15 29 ALA B O 1
ATOM 1884 N N . GLY B 1 52 ? 13.325 67.255 70.271 1.00 14.87 30 GLY B N 1
ATOM 1885 C CA . GLY B 1 52 ? 13.177 68.060 71.466 1.00 15.97 30 GLY B CA 1
ATOM 1886 C C . GLY B 1 52 ? 13.493 67.376 72.787 1.00 16.97 30 GLY B C 1
ATOM 1887 O O . GLY B 1 52 ? 13.352 67.986 73.842 1.00 16.12 30 GLY B O 1
ATOM 1888 N N . ALA B 1 53 ? 13.918 66.119 72.749 1.00 14.49 31 ALA B N 1
ATOM 1889 C CA . ALA B 1 53 ? 14.270 65.429 73.985 1.00 13.31 31 ALA B CA 1
ATOM 1890 C C . ALA B 1 53 ? 15.684 65.800 74.424 1.00 14.74 31 ALA B C 1
ATOM 1891 O O . ALA B 1 53 ? 16.542 66.097 73.592 1.00 13.98 31 ALA B O 1
ATOM 1893 N N . ARG B 1 54 ? 15.934 65.768 75.725 1.00 11.46 32 ARG B N 1
ATOM 1894 C CA . ARG B 1 54 ? 17.310 65.806 76.195 1.00 14.40 32 ARG B CA 1
ATOM 1895 C C . ARG B 1 54 ? 17.788 64.362 76.251 1.00 11.05 32 ARG B C 1
ATOM 1896 O O . ARG B 1 54 ? 17.043 63.480 76.653 1.00 11.47 32 ARG B O 1
ATOM 1904 N N . VAL B 1 55 ? 19.020 64.124 75.829 1.00 10.51 33 VAL B N 1
ATOM 1905 C CA . VAL B 1 55 ? 19.533 62.779 75.735 1.00 8.50 33 VAL B CA 1
ATOM 1906 C C . VAL B 1 55 ? 20.814 62.600 76.527 1.00 11.07 33 VAL B C 1
ATOM 1907 O O . VAL B 1 55 ? 21.754 63.380 76.383 1.00 11.45 33 VAL B O 1
ATOM 1911 N N . ALA B 1 56 ? 20.839 61.557 77.352 1.00 9.30 34 ALA B N 1
ATOM 1912 C CA . ALA B 1 56 ? 22.052 61.091 78.006 1.00 8.75 34 ALA B CA 1
ATOM 1913 C C . ALA B 1 56 ? 22.666 59.978 77.167 1.00 9.35 34 ALA B C 1
ATOM 1914 O O . ALA B 1 56 ? 21.988 58.990 76.820 1.00 9.01 34 ALA B O 1
ATOM 1916 N N . VAL B 1 57 ? 23.940 60.127 76.828 1.00 9.73 35 VAL B N 1
ATOM 1917 C CA . VAL B 1 57 ? 24.622 59.137 76.005 1.00 7.99 35 VAL B CA 1
ATOM 1918 C C . VAL B 1 57 ? 25.570 58.248 76.810 1.00 9.92 35 VAL B C 1
ATOM 1919 O O . VAL B 1 57 ? 26.288 58.712 77.715 1.00 9.65 35 VAL B O 1
ATOM 1923 N N . ALA B 1 58 ? 25.546 56.960 76.498 1.00 6.42 36 ALA B N 1
ATOM 1924 C CA . ALA B 1 58 ? 26.455 56.014 77.122 1.00 8.33 36 ALA B CA 1
ATOM 1925 C C . ALA B 1 58 ? 27.133 55.167 76.054 1.00 9.80 36 ALA B C 1
ATOM 1926 O O . ALA B 1 58 ? 26.493 54.709 75.098 1.00 7.72 36 ALA B O 1
ATOM 1928 N N . ASP B 1 59 ? 28.440 55.004 76.226 1.00 8.47 37 ASP B N 1
ATOM 1929 C CA . ASP B 1 59 ? 29.275 54.119 75.425 1.00 10.70 37 ASP B CA 1
ATOM 1930 C C . ASP B 1 59 ? 30.623 54.059 76.148 1.00 10.97 37 ASP B C 1
ATOM 1931 O O . ASP B 1 59 ? 30.795 54.716 77.177 1.00 9.79 37 ASP B O 1
ATOM 1936 N N . ARG B 1 60 ? 31.565 53.284 75.622 1.00 11.54 38 ARG B N 1
ATOM 1937 C CA . ARG B 1 60 ? 32.896 53.176 76.237 1.00 15.15 38 ARG B CA 1
ATOM 1938 C C . ARG B 1 60 ? 33.520 54.562 76.406 1.00 13.12 38 ARG B C 1
ATOM 1939 O O . ARG B 1 60 ? 34.083 54.871 77.447 1.00 11.58 38 ARG B O 1
ATOM 1947 N N . ALA B 1 61 ? 33.410 55.389 75.369 1.00 12.22 39 ALA B N 1
ATOM 1948 C CA . ALA B 1 61 ? 33.836 56.790 75.437 1.00 13.36 39 ALA B CA 1
ATOM 1949 C C . ALA B 1 61 ? 32.802 57.620 74.692 1.00 14.75 39 ALA B C 1
ATOM 1950 O O . ALA B 1 61 ? 32.318 57.199 73.633 1.00 16.36 39 ALA B O 1
ATOM 1952 N N . VAL B 1 62 ? 32.448 58.785 75.228 1.00 11.95 40 VAL B N 1
ATOM 1953 C CA . VAL B 1 62 ? 31.408 59.597 74.601 1.00 15.01 40 VAL B CA 1
ATOM 1954 C C . VAL B 1 62 ? 31.747 61.082 74.488 1.00 18.08 40 VAL B C 1
ATOM 1955 O O . VAL B 1 62 ? 30.884 61.893 74.163 1.00 19.28 40 VAL B O 1
ATOM 1959 N N . ALA B 1 63 ? 32.998 61.436 74.746 1.00 16.93 41 ALA B N 1
ATOM 1960 C CA . ALA B 1 63 ? 33.380 62.844 74.843 1.00 22.54 41 ALA B CA 1
ATOM 1961 C C . ALA B 1 63 ? 33.059 63.688 73.597 1.00 24.21 41 ALA B C 1
ATOM 1962 O O . ALA B 1 63 ? 32.691 64.858 73.711 1.00 28.18 41 ALA B O 1
ATOM 1964 N N . GLY B 1 64 ? 33.184 63.106 72.413 1.00 23.39 42 GLY B N 1
ATOM 1965 C CA . GLY B 1 64 ? 32.908 63.863 71.199 1.00 26.37 42 GLY B CA 1
ATOM 1966 C C . GLY B 1 64 ? 31.432 64.072 70.874 1.00 25.91 42 GLY B C 1
ATOM 1967 O O . GLY B 1 64 ? 31.087 64.829 69.963 1.00 27.80 42 GLY B O 1
ATOM 1968 N N . ILE B 1 65 ? 30.548 63.413 71.615 1.00 21.32 43 ILE B N 1
ATOM 1969 C CA . ILE B 1 65 ? 29.131 63.384 71.238 1.00 18.20 43 ILE B CA 1
ATOM 1970 C C . ILE B 1 65 ? 28.344 64.580 71.763 1.00 16.36 43 ILE B C 1
ATOM 1971 O O . ILE B 1 65 ? 28.358 64.863 72.956 1.00 16.03 43 ILE B O 1
ATOM 1976 N N . ALA B 1 66 ? 27.656 65.287 70.868 1.00 16.68 44 ALA B N 1
ATOM 1977 C CA . ALA B 1 66 ? 26.733 66.331 71.291 1.00 16.77 44 ALA B CA 1
ATOM 1978 C C . ALA B 1 66 ? 25.573 65.656 71.995 1.00 17.63 44 ALA B C 1
ATOM 1979 O O . ALA B 1 66 ? 24.871 64.826 71.406 1.00 16.88 44 ALA B O 1
ATOM 1981 N N . ALA B 1 67 ? 25.373 66.011 73.257 1.00 14.71 45 ALA B N 1
ATOM 1982 C CA . ALA B 1 67 ? 24.384 65.341 74.085 1.00 14.51 45 ALA B CA 1
ATOM 1983 C C . ALA B 1 67 ? 24.136 66.203 75.301 1.00 16.92 45 ALA B C 1
ATOM 1984 O O . ALA B 1 67 ? 24.818 67.200 75.502 1.00 16.08 45 ALA B O 1
ATOM 1986 N N . ASP B 1 68 ? 23.191 65.794 76.138 1.00 11.78 46 ASP B N 1
ATOM 1987 C CA . ASP B 1 68 ? 22.811 66.592 77.281 1.00 14.51 46 ASP B CA 1
ATOM 1988 C C . ASP B 1 68 ? 23.384 66.071 78.600 1.00 15.84 46 ASP B C 1
ATOM 1989 O O . ASP B 1 68 ? 23.376 66.770 79.616 1.00 13.49 46 ASP B O 1
ATOM 1994 N N . LEU B 1 69 ? 23.888 64.845 78.569 1.00 12.48 47 LEU B N 1
ATOM 1995 C CA . LEU B 1 69 ? 24.580 64.262 79.711 1.00 12.26 47 LEU B CA 1
ATOM 1996 C C . LEU B 1 69 ? 25.460 63.170 79.139 1.00 12.73 47 LEU B C 1
ATOM 1997 O O . LEU B 1 69 ? 25.072 62.479 78.180 1.00 12.94 47 LEU B O 1
ATOM 2002 N N . HIS B 1 70 ? 26.651 63.025 79.703 1.00 10.37 48 HIS B N 1
ATOM 2003 C CA . HIS B 1 70 ? 27.623 62.085 79.190 1.00 12.12 48 HIS B CA 1
ATOM 2004 C C . HIS B 1 70 ? 27.931 61.060 80.258 1.00 13.52 48 HIS B C 1
ATOM 2005 O O . HIS B 1 70 ? 28.332 61.421 81.366 1.00 12.69 48 HIS B O 1
ATOM 2012 N N . LEU B 1 71 ? 27.724 59.783 79.939 1.00 10.87 49 LEU B N 1
ATOM 2013 C CA . LEU B 1 71 ? 27.910 58.723 80.925 1.00 9.64 49 LEU B CA 1
ATOM 2014 C C . LEU B 1 71 ? 28.764 57.591 80.393 1.00 10.80 49 LEU B C 1
ATOM 2015 O O . LEU B 1 71 ? 28.234 56.526 80.046 1.00 11.33 49 LEU B O 1
ATOM 2020 N N . PRO B 1 72 ? 30.094 57.805 80.319 1.00 10.78 50 PRO B N 1
ATOM 2021 C CA . PRO B 1 72 ? 30.940 56.759 79.743 1.00 10.67 50 PRO B CA 1
ATOM 2022 C C . PRO B 1 72 ? 31.054 55.592 80.701 1.00 11.74 50 PRO B C 1
ATOM 2023 O O . PRO B 1 72 ? 30.937 55.755 81.925 1.00 11.72 50 PRO B O 1
ATOM 2027 N N . GLY B 1 73 ? 31.268 54.408 80.150 1.00 11.78 51 GLY B N 1
ATOM 2028 C CA . GLY B 1 73 ? 31.410 53.244 80.993 1.00 12.53 51 GLY B CA 1
ATOM 2029 C C . GLY B 1 73 ? 31.397 51.942 80.241 1.00 13.40 51 GLY B C 1
ATOM 2030 O O . GLY B 1 73 ? 31.103 51.888 79.041 1.00 12.54 51 GLY B O 1
ATOM 2031 N N . ASP B 1 74 ? 31.712 50.881 80.971 1.00 12.68 52 ASP B N 1
ATOM 2032 C CA . ASP B 1 74 ? 31.814 49.557 80.395 1.00 15.19 52 ASP B CA 1
ATOM 2033 C C . ASP B 1 74 ? 30.603 48.742 80.820 1.00 13.11 52 ASP B C 1
ATOM 2034 O O . ASP B 1 74 ? 30.473 48.383 81.983 1.00 12.01 52 ASP B O 1
ATOM 2039 N N . LEU B 1 75 ? 29.732 48.437 79.868 1.00 11.37 53 LEU B N 1
ATOM 2040 C CA . LEU B 1 75 ? 28.474 47.752 80.167 1.00 11.10 53 LEU B CA 1
ATOM 2041 C C . LEU B 1 75 ? 28.661 46.404 80.852 1.00 12.96 53 LEU B C 1
ATOM 2042 O O . LEU B 1 75 ? 27.725 45.889 81.466 1.00 10.85 53 LEU B O 1
ATOM 2047 N N . ARG B 1 76 ? 29.856 45.827 80.746 1.00 12.38 54 ARG B N 1
ATOM 2048 C CA . ARG B 1 76 ? 30.104 44.530 81.381 1.00 14.63 54 ARG B CA 1
ATOM 2049 C C . ARG B 1 76 ? 30.253 44.661 82.895 1.00 16.15 54 ARG B C 1
ATOM 2050 O O . ARG B 1 76 ? 30.146 43.668 83.617 1.00 17.14 54 ARG B O 1
ATOM 2058 N N . GLU B 1 77 ? 30.508 45.881 83.374 1.00 12.04 55 GLU B N 1
ATOM 2059 C CA . GLU B 1 77 ? 30.570 46.121 84.816 1.00 14.50 55 GLU B CA 1
ATOM 2060 C C . GLU B 1 77 ? 29.167 46.259 85.415 1.00 11.52 55 GLU B C 1
ATOM 2061 O O . GLU B 1 77 ? 28.435 47.200 85.106 1.00 9.53 55 GLU B O 1
ATOM 2067 N N . ALA B 1 78 ? 28.812 45.318 86.286 1.00 10.43 56 ALA B N 1
ATOM 2068 C CA . ALA B 1 78 ? 27.492 45.291 86.908 1.00 10.80 56 ALA B CA 1
ATOM 2069 C C . ALA B 1 78 ? 27.111 46.654 87.491 1.00 11.34 56 ALA B C 1
ATOM 2070 O O . ALA B 1 78 ? 26.009 47.161 87.259 1.00 9.29 56 ALA B O 1
ATOM 2072 N N . ALA B 1 79 ? 28.022 47.252 88.250 1.00 10.14 57 ALA B N 1
ATOM 2073 C CA . ALA B 1 79 ? 27.746 48.541 88.900 1.00 11.30 57 ALA B CA 1
ATOM 2074 C C . ALA B 1 79 ? 27.393 49.661 87.913 1.00 10.21 57 ALA B C 1
ATOM 2075 O O . ALA B 1 79 ? 26.530 50.497 88.183 1.00 10.01 57 ALA B O 1
ATOM 2077 N N . TYR B 1 80 ? 28.085 49.698 86.787 1.00 9.16 58 TYR B N 1
ATOM 2078 C CA . TYR B 1 80 ? 27.833 50.737 85.793 1.00 8.59 58 TYR B CA 1
ATOM 2079 C C . TYR B 1 80 ? 26.467 50.555 85.121 1.00 8.54 58 TYR B C 1
ATOM 2080 O O . TYR B 1 80 ? 25.676 51.490 85.057 1.00 7.90 58 TYR B O 1
ATOM 2089 N N . ALA B 1 81 ? 26.196 49.349 84.635 1.00 8.37 59 ALA B N 1
ATOM 2090 C CA . ALA B 1 81 ? 24.900 49.037 84.032 1.00 8.30 59 ALA B CA 1
ATOM 2091 C C . ALA B 1 81 ? 23.757 49.203 85.043 1.00 8.23 59 ALA B C 1
ATOM 2092 O O . ALA B 1 81 ? 22.745 49.824 84.729 1.00 7.14 59 ALA B O 1
ATOM 2094 N N . ASP B 1 82 ? 23.918 48.673 86.262 1.00 8.51 60 ASP B N 1
ATOM 2095 C CA . ASP B 1 82 ? 22.895 48.846 87.309 1.00 9.44 60 ASP B CA 1
ATOM 2096 C C . ASP B 1 82 ? 22.600 50.334 87.563 1.00 9.84 60 ASP B C 1
ATOM 2097 O O . ASP B 1 82 ? 21.455 50.725 87.813 1.00 8.81 60 ASP B O 1
ATOM 2102 N N . GLY B 1 83 ? 23.640 51.157 87.554 1.00 8.86 61 GLY B N 1
ATOM 2103 C CA . GLY B 1 83 ? 23.471 52.543 87.964 1.00 8.50 61 GLY B CA 1
ATOM 2104 C C . GLY B 1 83 ? 23.076 53.532 86.876 1.00 8.60 61 GLY B C 1
ATOM 2105 O O . GLY B 1 83 ? 22.839 54.694 87.175 1.00 9.81 61 GLY B O 1
ATOM 2106 N N . LEU B 1 84 ? 23.032 53.097 85.620 1.00 8.04 62 LEU B N 1
ATOM 2107 C CA . LEU B 1 84 ? 22.817 54.022 84.499 1.00 7.53 62 LEU B CA 1
ATOM 2108 C C . LEU B 1 84 ? 21.502 54.803 84.574 1.00 8.49 62 LEU B C 1
ATOM 2109 O O . LEU B 1 84 ? 21.505 56.028 84.466 1.00 9.24 62 LEU B O 1
ATOM 2114 N N . PRO B 1 85 ? 20.363 54.107 84.750 1.00 9.15 63 PRO B N 1
ATOM 2115 C CA . PRO B 1 85 ? 19.103 54.863 84.818 1.00 8.75 63 PRO B CA 1
ATOM 2116 C C . PRO B 1 85 ? 19.064 55.880 85.968 1.00 9.53 63 PRO B C 1
ATOM 2117 O O . PRO B 1 85 ? 18.528 56.982 85.802 1.00 8.86 63 PRO B O 1
ATOM 2121 N N . GLY B 1 86 ? 19.599 55.503 87.123 1.00 8.01 64 GLY B N 1
ATOM 2122 C CA . GLY B 1 86 ? 19.599 56.389 88.274 1.00 9.18 64 GLY B CA 1
ATOM 2123 C C . GLY B 1 86 ? 20.484 57.598 88.024 1.00 10.17 64 GLY B C 1
ATOM 2124 O O . GLY B 1 86 ? 20.147 58.707 88.422 1.00 10.26 64 GLY B O 1
ATOM 2125 N N . ALA B 1 87 ? 21.616 57.387 87.353 1.00 9.27 65 ALA B N 1
ATOM 2126 C CA . ALA B 1 87 ? 22.487 58.500 86.993 1.00 10.56 65 ALA B CA 1
ATOM 2127 C C . ALA B 1 87 ? 21.778 59.448 86.027 1.00 10.94 65 ALA B C 1
ATOM 2128 O O . ALA B 1 87 ? 21.967 60.662 86.089 1.00 10.86 65 ALA B O 1
ATOM 2130 N N . VAL B 1 88 ? 20.964 58.911 85.125 1.00 9.69 66 VAL B N 1
ATOM 2131 C CA . VAL B 1 88 ? 20.226 59.781 84.217 1.00 9.00 66 VAL B CA 1
ATOM 2132 C C . VAL B 1 88 ? 19.156 60.567 84.968 1.00 9.17 66 VAL B C 1
ATOM 2133 O O . VAL B 1 88 ? 19.027 61.768 84.775 1.00 10.52 66 VAL B O 1
ATOM 2137 N N . ALA B 1 89 ? 18.397 59.897 85.827 1.00 8.56 67 ALA B N 1
ATOM 2138 C CA . ALA B 1 89 ? 17.359 60.581 86.602 1.00 10.97 67 ALA B CA 1
ATOM 2139 C C . ALA B 1 89 ? 17.939 61.674 87.492 1.00 13.15 67 ALA B C 1
ATOM 2140 O O . ALA B 1 89 ? 17.342 62.738 87.649 1.00 11.75 67 ALA B O 1
ATOM 2142 N N . ALA B 1 90 ? 19.106 61.419 88.073 1.00 11.76 68 ALA B N 1
ATOM 2143 C CA . ALA B 1 90 ? 19.728 62.428 88.934 1.00 14.44 68 ALA B CA 1
ATOM 2144 C C . ALA B 1 90 ? 20.263 63.591 88.112 1.00 13.48 68 ALA B C 1
ATOM 2145 O O . ALA B 1 90 ? 20.169 64.738 88.518 1.00 17.89 68 ALA B O 1
ATOM 2147 N N . GLY B 1 91 ? 20.825 63.284 86.951 1.00 14.99 69 GLY B N 1
ATOM 2148 C CA . GLY B 1 91 ? 21.490 64.273 86.141 1.00 13.52 69 GLY B CA 1
ATOM 2149 C C . GLY B 1 91 ? 20.543 65.129 85.326 1.00 17.42 69 GLY B C 1
ATOM 2150 O O . GLY B 1 91 ? 20.780 66.330 85.137 1.00 16.92 69 GLY B O 1
ATOM 2151 N N . LEU B 1 92 ? 19.477 64.529 84.811 1.00 14.68 70 LEU B N 1
ATOM 2152 C CA . LEU B 1 92 ? 18.564 65.296 83.959 1.00 13.03 70 LEU B CA 1
ATOM 2153 C C . LEU B 1 92 ? 17.192 65.490 84.607 1.00 14.96 70 LEU B C 1
ATOM 2154 O O . LEU B 1 92 ? 16.337 66.168 84.052 1.00 17.14 70 LEU B O 1
ATOM 2159 N N . GLY B 1 93 ? 17.002 64.909 85.793 1.00 14.76 71 GLY B N 1
ATOM 2160 C CA . GLY B 1 93 ? 15.797 65.125 86.579 1.00 14.47 71 GLY B CA 1
ATOM 2161 C C . GLY B 1 93 ? 14.659 64.142 86.331 1.00 15.29 71 GLY B C 1
ATOM 2162 O O . GLY B 1 93 ? 13.699 64.083 87.106 1.00 13.04 71 GLY B O 1
ATOM 2163 N N . ARG B 1 94 ? 14.760 63.381 85.245 1.00 11.36 72 ARG B N 1
ATOM 2164 C CA . ARG B 1 94 ? 13.750 62.379 84.904 1.00 11.86 72 ARG B CA 1
ATOM 2165 C C . ARG B 1 94 ? 14.282 61.368 83.877 1.00 10.40 72 ARG B C 1
ATOM 2166 O O . ARG B 1 94 ? 15.368 61.553 83.332 1.00 8.49 72 ARG B O 1
ATOM 2174 N N . LEU B 1 95 ? 13.503 60.311 83.621 1.00 10.15 73 LEU B N 1
ATOM 2175 C CA . LEU B 1 95 ? 13.858 59.286 82.638 1.00 10.22 73 LEU B CA 1
ATOM 2176 C C . LEU B 1 95 ? 12.589 58.760 81.969 1.00 10.54 73 LEU B C 1
ATOM 2177 O O . LEU B 1 95 ? 11.815 58.051 82.599 1.00 12.17 73 LEU B O 1
ATOM 2182 N N . ASP B 1 96 ? 12.384 59.113 80.700 1.00 10.42 74 ASP B N 1
ATOM 2183 C CA . ASP B 1 96 ? 11.180 58.730 79.954 1.00 11.44 74 ASP B CA 1
ATOM 2184 C C . ASP B 1 96 ? 11.420 57.574 78.995 1.00 9.74 74 ASP B C 1
ATOM 2185 O O . ASP B 1 96 ? 10.535 56.768 78.746 1.00 10.15 74 ASP B O 1
ATOM 2190 N N . ILE B 1 97 ? 12.627 57.499 78.464 1.00 8.64 75 ILE B N 1
ATOM 2191 C CA . ILE B 1 97 ? 12.920 56.589 77.367 1.00 9.04 75 ILE B CA 1
ATOM 2192 C C . ILE B 1 97 ? 14.299 55.966 77.552 1.00 7.88 75 ILE B C 1
ATOM 2193 O O . ILE B 1 97 ? 15.258 56.666 77.845 1.00 7.18 75 ILE B O 1
ATOM 2198 N N . VAL B 1 98 ? 14.387 54.653 77.388 1.00 6.14 76 VAL B N 1
ATOM 2199 C CA . VAL B 1 98 ? 15.676 53.969 77.381 1.00 6.32 76 VAL B CA 1
ATOM 2200 C C . VAL B 1 98 ? 15.807 53.250 76.043 1.00 5.90 76 VAL B C 1
ATOM 2201 O O . VAL B 1 98 ? 14.916 52.478 75.672 1.00 6.53 76 VAL B O 1
ATOM 2205 N N . VAL B 1 99 ? 16.871 53.531 75.300 1.00 4.70 77 VAL B N 1
ATOM 2206 C CA . VAL B 1 99 ? 17.194 52.748 74.106 1.00 6.03 77 VAL B CA 1
ATOM 2207 C C . VAL B 1 99 ? 18.428 51.864 74.371 1.00 7.48 77 VAL B C 1
ATOM 2208 O O . VAL B 1 99 ? 19.543 52.367 74.459 1.00 6.58 77 VAL B O 1
ATOM 2212 N N . ASN B 1 100 ? 18.203 50.555 74.543 1.00 7.01 78 ASN B N 1
ATOM 2213 C CA . ASN B 1 100 ? 19.278 49.570 74.671 1.00 8.48 78 ASN B CA 1
ATOM 2214 C C . ASN B 1 100 ? 19.839 49.210 73.301 1.00 9.19 78 ASN B C 1
ATOM 2215 O O . ASN B 1 100 ? 19.314 48.343 72.603 1.00 9.89 78 ASN B O 1
ATOM 2220 N N . ASN B 1 101 ? 20.890 49.898 72.893 1.00 9.10 79 ASN B N 1
ATOM 2221 C CA . ASN B 1 101 ? 21.355 49.771 71.527 1.00 10.25 79 ASN B CA 1
ATOM 2222 C C . ASN B 1 101 ? 22.724 49.121 71.431 1.00 14.22 79 ASN B C 1
ATOM 2223 O O . ASN B 1 101 ? 23.105 48.620 70.369 1.00 14.83 79 ASN B O 1
ATOM 2228 N N . ALA B 1 102 ? 23.458 49.122 72.540 1.00 11.66 80 ALA B N 1
ATOM 2229 C CA . ALA B 1 102 ? 24.799 48.562 72.549 1.00 12.69 80 ALA B CA 1
ATOM 2230 C C . ALA B 1 102 ? 24.743 47.077 72.258 1.00 11.81 80 ALA B C 1
ATOM 2231 O O . ALA B 1 102 ? 23.875 46.387 72.751 1.00 12.08 80 ALA B O 1
ATOM 2233 N N . GLY B 1 103 ? 25.693 46.585 71.473 1.00 12.97 81 GLY B N 1
ATOM 2234 C CA . GLY B 1 103 ? 25.748 45.171 71.154 1.00 13.79 81 GLY B CA 1
ATOM 2235 C C . GLY B 1 103 ? 27.116 44.777 70.636 1.00 16.53 81 GLY B C 1
ATOM 2236 O O . GLY B 1 103 ? 27.820 45.580 70.013 1.00 18.87 81 GLY B O 1
ATOM 2237 N N . VAL B 1 104 ? 27.502 43.538 70.892 1.00 13.29 82 VAL B N 1
ATOM 2238 C CA . VAL B 1 104 ? 28.766 43.022 70.395 1.00 13.07 82 VAL B CA 1
ATOM 2239 C C . VAL B 1 104 ? 28.490 42.112 69.210 1.00 15.65 82 VAL B C 1
ATOM 2240 O O . VAL B 1 104 ? 27.592 41.267 69.266 1.00 16.22 82 VAL B O 1
ATOM 2244 N N . ILE B 1 105 ? 29.249 42.302 68.134 1.00 18.67 83 ILE B N 1
ATOM 2245 C CA . ILE B 1 105 ? 29.164 41.459 66.940 1.00 17.70 83 ILE B CA 1
ATOM 2246 C C . ILE B 1 105 ? 30.091 40.273 67.139 1.00 19.46 83 ILE B C 1
ATOM 2247 O O . ILE B 1 105 ? 31.235 40.448 67.554 1.00 20.24 83 ILE B O 1
ATOM 2252 N N . SER B 1 106 ? 29.611 39.068 66.858 1.00 16.84 84 SER B N 1
ATOM 2253 C CA . SER B 1 106 ? 30.456 37.882 66.956 1.00 15.99 84 SER B CA 1
ATOM 2254 C C . SER B 1 106 ? 30.114 36.952 65.808 1.00 18.07 84 SER B C 1
ATOM 2255 O O . SER B 1 106 ? 29.093 37.127 65.142 1.00 16.15 84 SER B O 1
ATOM 2258 N N . ARG B 1 107 ? 30.950 35.953 65.572 1.00 16.14 85 ARG B N 1
ATOM 2259 C CA . ARG B 1 107 ? 30.584 34.952 64.586 1.00 16.21 85 ARG B CA 1
ATOM 2260 C C . ARG B 1 107 ? 31.234 33.629 64.917 1.00 15.04 85 ARG B C 1
ATOM 2261 O O . ARG B 1 107 ? 32.141 33.574 65.737 1.00 17.70 85 ARG B O 1
ATOM 2269 N N . GLY B 1 108 ? 30.739 32.563 64.292 1.00 15.12 86 GLY B N 1
ATOM 2270 C CA . GLY B 1 108 ? 31.350 31.256 64.401 1.00 13.68 86 GLY B CA 1
ATOM 2271 C C . GLY B 1 108 ? 30.331 30.213 64.800 1.00 13.93 86 GLY B C 1
ATOM 2272 O O . GLY B 1 108 ? 29.318 30.541 65.434 1.00 10.63 86 GLY B O 1
ATOM 2273 N N . ARG B 1 109 ? 30.591 28.962 64.426 1.00 11.55 87 ARG B N 1
ATOM 2274 C CA . ARG B 1 109 ? 29.839 27.836 64.975 1.00 12.85 87 ARG B CA 1
ATOM 2275 C C . ARG B 1 109 ? 30.172 27.793 66.457 1.00 12.66 87 ARG B C 1
ATOM 2276 O O . ARG B 1 109 ? 31.145 28.401 66.885 1.00 11.89 87 ARG B O 1
ATOM 2284 N N . ILE B 1 110 ? 29.363 27.096 67.240 1.00 10.95 88 ILE B N 1
ATOM 2285 C CA . ILE B 1 110 ? 29.581 27.020 68.679 1.00 11.04 88 ILE B CA 1
ATOM 2286 C C . ILE B 1 110 ? 30.947 26.375 68.993 1.00 13.86 88 ILE B C 1
ATOM 2287 O O . ILE B 1 110 ? 31.602 26.726 69.977 1.00 12.59 88 ILE B O 1
ATOM 2292 N N . THR B 1 111 ? 31.393 25.467 68.127 1.00 12.59 89 THR B N 1
ATOM 2293 C CA . THR B 1 111 ? 32.691 24.822 68.310 1.00 14.76 89 THR B CA 1
ATOM 2294 C C . THR B 1 111 ? 33.862 25.785 68.142 1.00 16.30 89 THR B C 1
ATOM 2295 O O . THR B 1 111 ? 34.971 25.478 68.570 1.00 16.49 89 THR B O 1
ATOM 2299 N N . GLU B 1 112 ? 33.619 26.943 67.528 1.00 14.54 90 GLU B N 1
ATOM 2300 C CA . GLU B 1 112 ? 34.664 27.971 67.404 1.00 16.35 90 GLU B CA 1
ATOM 2301 C C . GLU B 1 112 ? 34.430 29.171 68.314 1.00 16.31 90 GLU B C 1
ATOM 2302 O O . GLU B 1 112 ? 34.955 30.265 68.079 1.00 18.03 90 GLU B O 1
ATOM 2308 N N . THR B 1 113 ? 33.628 28.966 69.346 1.00 14.22 91 THR B N 1
ATOM 2309 C CA . THR B 1 113 ? 33.299 30.034 70.267 1.00 12.78 91 THR B CA 1
ATOM 2310 C C . THR B 1 113 ? 34.099 29.806 71.556 1.00 12.65 91 THR B C 1
ATOM 2311 O O . THR B 1 113 ? 33.997 28.753 72.178 1.00 11.15 91 THR B O 1
ATOM 2315 N N . THR B 1 114 ? 34.920 30.787 71.928 1.00 12.13 92 THR B N 1
ATOM 2316 C CA . THR B 1 114 ? 35.751 30.700 73.128 1.00 11.81 92 THR B CA 1
ATOM 2317 C C . THR B 1 114 ? 34.969 31.123 74.370 1.00 12.14 92 THR B C 1
ATOM 2318 O O . THR B 1 114 ? 33.871 31.666 74.258 1.00 14.01 92 THR B O 1
ATOM 2322 N N . ASP B 1 115 ? 35.527 30.876 75.552 1.00 12.29 93 ASP B N 1
ATOM 2323 C CA . ASP B 1 115 ? 34.924 31.363 76.790 1.00 13.49 93 ASP B CA 1
ATOM 2324 C C . ASP B 1 115 ? 34.911 32.893 76.826 1.00 11.99 93 ASP B C 1
ATOM 2325 O O . ASP B 1 115 ? 33.966 33.497 77.330 1.00 11.38 93 ASP B O 1
ATOM 2330 N N . ALA B 1 116 ? 35.957 33.517 76.298 1.00 11.43 94 ALA B N 1
ATOM 2331 C CA . ALA B 1 116 ? 35.989 34.984 76.233 1.00 15.75 94 ALA B CA 1
ATOM 2332 C C . ALA B 1 116 ? 34.904 35.536 75.304 1.00 13.07 94 ALA B C 1
ATOM 2333 O O . ALA B 1 116 ? 34.280 36.547 75.619 1.00 12.46 94 ALA B O 1
ATOM 2335 N N . ASP B 1 117 ? 34.693 34.889 74.158 1.00 10.94 95 ASP B N 1
ATOM 2336 C CA . ASP B 1 117 ? 33.606 35.290 73.260 1.00 10.90 95 ASP B CA 1
ATOM 2337 C C . ASP B 1 117 ? 32.302 35.245 74.056 1.00 10.17 95 ASP B C 1
ATOM 2338 O O . ASP B 1 117 ? 31.523 36.192 74.060 1.00 9.59 95 ASP B O 1
ATOM 2343 N N . TRP B 1 118 ? 32.079 34.126 74.736 1.00 12.30 96 TRP B N 1
ATOM 2344 C CA . TRP B 1 118 ? 30.860 33.929 75.522 1.00 12.20 96 TRP B CA 1
ATOM 2345 C C . TRP B 1 118 ? 30.643 35.048 76.547 1.00 12.29 96 TRP B C 1
ATOM 2346 O O . TRP B 1 118 ? 29.576 35.673 76.579 1.00 11.39 96 TRP B O 1
ATOM 2357 N N . SER B 1 119 ? 31.645 35.291 77.392 1.00 11.32 97 SER B N 1
ATOM 2358 C CA . SER B 1 119 ? 31.505 36.273 78.468 1.00 11.93 97 SER B CA 1
ATOM 2359 C C . SER B 1 119 ? 31.206 37.659 77.917 1.00 11.91 97 SER B C 1
ATOM 2360 O O . SER B 1 119 ? 30.422 38.407 78.488 1.00 11.14 97 SER B O 1
ATOM 2363 N N . LEU B 1 120 ? 31.847 37.994 76.809 1.00 11.08 98 LEU B N 1
ATOM 2364 C CA . LEU B 1 120 ? 31.684 39.305 76.203 1.00 12.37 98 LEU B CA 1
ATOM 2365 C C . LEU B 1 120 ? 30.269 39.499 75.639 1.00 10.74 98 LEU B C 1
ATOM 2366 O O . LEU B 1 120 ? 29.595 40.468 75.966 1.00 10.70 98 LEU B O 1
ATOM 2371 N N . SER B 1 121 ? 29.816 38.572 74.802 1.00 8.97 99 SER B N 1
ATOM 2372 C CA . SER B 1 121 ? 28.496 38.717 74.189 1.00 9.97 99 SER B CA 1
ATOM 2373 C C . SER B 1 121 ? 27.345 38.643 75.196 1.00 9.15 99 SER B C 1
ATOM 2374 O O . SER B 1 121 ? 26.408 39.437 75.146 1.00 8.38 99 SER B O 1
ATOM 2377 N N . LEU B 1 122 ? 27.403 37.684 76.104 1.00 9.57 100 LEU B N 1
ATOM 2378 C CA . LEU B 1 122 ? 26.360 37.598 77.115 1.00 9.84 100 LEU B CA 1
ATOM 2379 C C . LEU B 1 122 ? 26.371 38.871 77.961 1.00 10.20 100 LEU B C 1
ATOM 2380 O O . LEU B 1 122 ? 25.321 39.426 78.270 1.00 10.85 100 LEU B O 1
ATOM 2385 N N . GLY B 1 123 ? 27.556 39.323 78.346 1.00 8.48 101 GLY B N 1
ATOM 2386 C CA . GLY B 1 123 ? 27.651 40.459 79.244 1.00 10.41 101 GLY B CA 1
ATOM 2387 C C . GLY B 1 123 ? 27.047 41.732 78.649 1.00 9.90 101 GLY B C 1
ATOM 2388 O O . GLY B 1 123 ? 26.295 42.443 79.313 1.00 10.45 101 GLY B O 1
ATOM 2389 N N . VAL B 1 124 ? 27.370 42.016 77.393 1.00 8.10 102 VAL B N 1
ATOM 2390 C CA . VAL B 1 124 ? 26.874 43.224 76.746 1.00 9.73 102 VAL B CA 1
ATOM 2391 C C . VAL B 1 124 ? 25.478 43.071 76.121 1.00 8.89 102 VAL B C 1
ATOM 2392 O O . VAL B 1 124 ? 24.657 43.973 76.225 1.00 8.52 102 VAL B O 1
ATOM 2396 N N . ASN B 1 125 ? 25.218 41.944 75.459 1.00 8.24 103 ASN B N 1
ATOM 2397 C CA . ASN B 1 125 ? 23.980 41.812 74.674 1.00 8.37 103 ASN B CA 1
ATOM 2398 C C . ASN B 1 125 ? 22.771 41.433 75.508 1.00 7.76 103 ASN B C 1
ATOM 2399 O O . ASN B 1 125 ? 21.646 41.655 75.083 1.00 8.03 103 ASN B O 1
ATOM 2404 N N . VAL B 1 126 ? 22.990 40.827 76.671 1.00 7.10 104 VAL B N 1
ATOM 2405 C CA . VAL B 1 126 ? 21.875 40.288 77.447 1.00 6.93 104 VAL B CA 1
ATOM 2406 C C . VAL B 1 126 ? 21.899 40.788 78.888 1.00 9.69 104 VAL B C 1
ATOM 2407 O O . VAL B 1 126 ? 20.920 41.354 79.372 1.00 7.06 104 VAL B O 1
ATOM 2411 N N . GLU B 1 127 ? 23.023 40.570 79.573 1.00 7.93 105 GLU B N 1
ATOM 2412 C CA . GLU B 1 127 ? 23.110 40.932 80.982 1.00 8.65 105 GLU B CA 1
ATOM 2413 C C . GLU B 1 127 ? 22.946 42.437 81.181 1.00 7.69 105 GLU B C 1
ATOM 2414 O O . GLU B 1 127 ? 22.253 42.871 82.094 1.00 7.87 105 GLU B O 1
ATOM 2420 N N . ALA B 1 128 ? 23.562 43.241 80.317 1.00 7.83 106 ALA B N 1
ATOM 2421 C CA . ALA B 1 128 ? 23.489 44.685 80.494 1.00 7.75 106 ALA B CA 1
ATOM 2422 C C . ALA B 1 128 ? 22.072 45.235 80.321 1.00 7.24 106 ALA B C 1
ATOM 2423 O O . ALA B 1 128 ? 21.598 46.003 81.158 1.00 6.63 106 ALA B O 1
ATOM 2425 N N . PRO B 1 129 ? 21.376 44.843 79.240 1.00 7.95 107 PRO B N 1
ATOM 2426 C CA . PRO B 1 129 ? 19.998 45.338 79.138 1.00 7.07 107 PRO B CA 1
ATOM 2427 C C . PRO B 1 129 ? 19.141 44.832 80.294 1.00 5.97 107 PRO B C 1
ATOM 2428 O O . PRO B 1 129 ? 18.252 45.546 80.752 1.00 6.08 107 PRO B O 1
ATOM 2432 N N . PHE B 1 130 ? 19.392 43.614 80.751 1.00 6.51 108 PHE B N 1
ATOM 2433 C CA . PHE B 1 130 ? 18.688 43.095 81.928 1.00 7.62 108 PHE B CA 1
ATOM 2434 C C . PHE B 1 130 ? 18.893 44.058 83.105 1.00 6.99 108 PHE B C 1
ATOM 2435 O O . PHE B 1 130 ? 17.925 44.481 83.737 1.00 6.62 108 PHE B O 1
ATOM 2443 N N . ARG B 1 131 ? 20.146 44.434 83.368 1.00 5.51 109 ARG B N 1
ATOM 2444 C CA . ARG B 1 131 ? 20.452 45.319 84.497 1.00 7.95 109 ARG B CA 1
ATOM 2445 C C . ARG B 1 131 ? 19.887 46.728 84.334 1.00 6.21 109 ARG B C 1
ATOM 2446 O O . ARG B 1 131 ? 19.389 47.324 85.279 1.00 5.19 109 ARG B O 1
ATOM 2454 N N . ILE B 1 132 ? 19.981 47.257 83.125 1.00 5.07 110 ILE B N 1
ATOM 2455 C CA . ILE B 1 132 ? 19.437 48.575 82.847 1.00 5.94 110 ILE B CA 1
ATOM 2456 C C . ILE B 1 132 ? 17.920 48.612 83.035 1.00 7.54 110 ILE B C 1
ATOM 2457 O O . ILE B 1 132 ? 17.397 49.546 83.656 1.00 8.53 110 ILE B O 1
ATOM 2462 N N . CYS B 1 133 ? 17.217 47.617 82.496 1.00 5.22 111 CYS B N 1
ATOM 2463 C CA . CYS B 1 133 ? 15.750 47.598 82.564 1.00 6.83 111 CYS B CA 1
ATOM 2464 C C . CYS B 1 133 ? 15.275 47.338 83.988 1.00 6.69 111 CYS B C 1
ATOM 2465 O O . CYS B 1 133 ? 14.322 47.956 84.464 1.00 7.51 111 CYS B O 1
ATOM 2468 N N . ARG B 1 134 ? 15.937 46.420 84.674 1.00 5.97 112 ARG B N 1
ATOM 2469 C CA . ARG B 1 134 ? 15.648 46.190 86.095 1.00 8.18 112 ARG B CA 1
ATOM 2470 C C . ARG B 1 134 ? 15.740 47.490 86.901 1.00 8.42 112 ARG B C 1
ATOM 2471 O O . ARG B 1 134 ? 14.900 47.761 87.760 1.00 8.52 112 ARG B O 1
ATOM 2479 N N . ALA B 1 135 ? 16.754 48.302 86.622 1.00 6.96 113 ALA B N 1
ATOM 2480 C CA . ALA B 1 135 ? 16.887 49.571 87.345 1.00 8.31 113 ALA B CA 1
ATOM 2481 C C . ALA B 1 135 ? 15.943 50.662 86.811 1.00 7.63 113 ALA B C 1
ATOM 2482 O O . ALA B 1 135 ? 15.433 51.479 87.566 1.00 9.46 113 ALA B O 1
ATOM 2484 N N . ALA B 1 136 ? 15.699 50.683 85.510 1.00 7.62 114 ALA B N 1
ATOM 2485 C CA . ALA B 1 136 ? 14.898 51.768 84.934 1.00 7.90 114 ALA B CA 1
ATOM 2486 C C . ALA B 1 136 ? 13.409 51.641 85.241 1.00 8.67 114 ALA B C 1
ATOM 2487 O O . ALA B 1 136 ? 12.722 52.644 85.458 1.00 9.91 114 ALA B O 1
ATOM 2489 N N . ILE B 1 137 ? 12.914 50.407 85.268 1.00 7.45 115 ILE B N 1
ATOM 2490 C CA . ILE B 1 137 ? 11.488 50.152 85.435 1.00 7.96 115 ILE B CA 1
ATOM 2491 C C . ILE B 1 137 ? 10.882 50.770 86.712 1.00 8.90 115 ILE B C 1
ATOM 2492 O O . ILE B 1 137 ? 9.902 51.504 86.628 1.00 8.10 115 ILE B O 1
ATOM 2497 N N . PRO B 1 138 ? 11.469 50.499 87.895 1.00 8.73 116 PRO B N 1
ATOM 2498 C CA . PRO B 1 138 ? 10.947 51.186 89.095 1.00 10.15 116 PRO B CA 1
ATOM 2499 C C . PRO B 1 138 ? 10.902 52.724 88.967 1.00 9.59 116 PRO B C 1
ATOM 2500 O O . PRO B 1 138 ? 9.953 53.335 89.456 1.00 11.18 116 PRO B O 1
ATOM 2504 N N . LEU B 1 139 ? 11.898 53.337 88.328 1.00 9.87 117 LEU B N 1
ATOM 2505 C CA . LEU B 1 139 ? 11.927 54.799 88.217 1.00 11.87 117 LEU B CA 1
ATOM 2506 C C . LEU B 1 139 ? 10.798 55.285 87.324 1.00 11.97 117 LEU B C 1
ATOM 2507 O O . LEU B 1 139 ? 10.166 56.305 87.603 1.00 13.27 117 LEU B O 1
ATOM 2520 N N . ALA B 1 141 ? 7.994 53.499 86.545 1.00 10.44 119 ALA B N 1
ATOM 2521 C CA . ALA B 1 141 ? 6.714 53.161 87.164 1.00 11.21 119 ALA B CA 1
ATOM 2522 C C . ALA B 1 141 ? 6.270 54.271 88.125 1.00 12.86 119 ALA B C 1
ATOM 2523 O O . ALA B 1 141 ? 5.106 54.677 88.126 1.00 13.83 119 ALA B O 1
ATOM 2525 N N . ALA B 1 142 ? 7.206 54.765 88.928 1.00 12.11 120 ALA B N 1
ATOM 2526 C CA . ALA B 1 142 ? 6.906 55.792 89.933 1.00 11.37 120 ALA B CA 1
ATOM 2527 C C . ALA B 1 142 ? 6.499 57.119 89.308 1.00 15.01 120 ALA B C 1
ATOM 2528 O O . ALA B 1 142 ? 5.827 57.930 89.945 1.00 13.50 120 ALA B O 1
ATOM 2530 N N . ALA B 1 143 ? 6.905 57.336 88.061 1.00 13.97 121 ALA B N 1
ATOM 2531 C CA . ALA B 1 143 ? 6.660 58.603 87.391 1.00 13.32 121 ALA B CA 1
ATOM 2532 C C . ALA B 1 143 ? 5.546 58.559 86.347 1.00 13.78 121 ALA B C 1
ATOM 2533 O O . ALA B 1 143 ? 5.390 59.501 85.585 1.00 18.69 121 ALA B O 1
ATOM 2535 N N . GLY B 1 144 ? 4.773 57.478 86.307 1.00 14.71 122 GLY B N 1
ATOM 2536 C CA . GLY B 1 144 ? 3.594 57.452 85.459 1.00 15.77 122 GLY B CA 1
ATOM 2537 C C . GLY B 1 144 ? 3.789 56.690 84.155 1.00 15.17 122 GLY B C 1
ATOM 2538 O O . GLY B 1 144 ? 2.845 56.505 83.390 1.00 14.21 122 GLY B O 1
ATOM 2539 N N . GLY B 1 145 ? 5.011 56.237 83.904 1.00 12.24 123 GLY B N 1
ATOM 2540 C CA . GLY B 1 145 ? 5.274 55.419 82.740 1.00 11.13 123 GLY B CA 1
ATOM 2541 C C . GLY B 1 145 ? 6.527 55.774 81.969 1.00 11.68 123 GLY B C 1
ATOM 2542 O O . GLY B 1 145 ? 7.361 56.563 82.415 1.00 10.49 123 GLY B O 1
ATOM 2543 N N . GLY B 1 146 ? 6.667 55.155 80.799 1.00 11.40 124 GLY B N 1
ATOM 2544 C CA . GLY B 1 146 ? 7.818 55.386 79.953 1.00 9.26 124 GLY B CA 1
ATOM 2545 C C . GLY B 1 146 ? 7.887 54.388 78.814 1.00 11.00 124 GLY B C 1
ATOM 2546 O O . GLY B 1 146 ? 6.939 53.628 78.563 1.00 8.04 124 GLY B O 1
ATOM 2547 N N . ALA B 1 147 ? 9.022 54.390 78.124 1.00 8.05 125 ALA B N 1
ATOM 2548 C CA . ALA B 1 147 ? 9.207 53.534 76.971 1.00 7.46 125 ALA B CA 1
ATOM 2549 C C . ALA B 1 147 ? 10.614 52.970 76.991 1.00 8.38 125 ALA B C 1
ATOM 2550 O O . ALA B 1 147 ? 11.588 53.692 77.253 1.00 8.04 125 ALA B O 1
ATOM 2552 N N . ILE B 1 148 ? 10.717 51.674 76.721 1.00 5.45 126 ILE B N 1
ATOM 2553 C CA . ILE B 1 148 ? 12.010 51.049 76.555 1.00 5.01 126 ILE B CA 1
ATOM 2554 C C . ILE B 1 148 ? 12.037 50.392 75.186 1.00 5.68 126 ILE B C 1
ATOM 2555 O O . ILE B 1 148 ? 11.114 49.654 74.831 1.00 5.80 126 ILE B O 1
ATOM 2560 N N . VAL B 1 149 ? 13.077 50.687 74.412 1.00 4.80 127 VAL B N 1
ATOM 2561 C CA . VAL B 1 149 ? 13.255 50.086 73.094 1.00 4.68 127 VAL B CA 1
ATOM 2562 C C . VAL B 1 149 ? 14.589 49.371 73.042 1.00 6.42 127 VAL B C 1
ATOM 2563 O O . VAL B 1 149 ? 15.644 49.985 73.193 1.00 6.14 127 VAL B O 1
ATOM 2567 N N . ASN B 1 150 ? 14.539 48.066 72.822 1.00 5.60 128 ASN B N 1
ATOM 2568 C CA . ASN B 1 150 ? 15.730 47.260 72.683 1.00 5.96 128 ASN B CA 1
ATOM 2569 C C . ASN B 1 150 ? 16.044 47.054 71.212 1.00 6.51 128 ASN B C 1
ATOM 2570 O O . ASN B 1 150 ? 15.153 46.781 70.426 1.00 8.16 128 ASN B O 1
ATOM 2575 N N . VAL B 1 151 ? 17.296 47.225 70.815 1.00 6.03 129 VAL B N 1
ATOM 2576 C CA . VAL B 1 151 ? 17.684 46.863 69.461 1.00 7.34 129 VAL B CA 1
ATOM 2577 C C . VAL B 1 151 ? 18.195 45.421 69.474 1.00 8.99 129 VAL B C 1
ATOM 2578 O O . VAL B 1 151 ? 19.272 45.136 69.996 1.00 9.72 129 VAL B O 1
ATOM 2582 N N . ALA B 1 152 ? 17.392 44.514 68.927 1.00 9.05 130 ALA B N 1
ATOM 2583 C CA . ALA B 1 152 ? 17.711 43.096 68.885 1.00 9.18 130 ALA B CA 1
ATOM 2584 C C . ALA B 1 152 ? 18.173 42.732 67.462 1.00 11.13 130 ALA B C 1
ATOM 2585 O O . ALA B 1 152 ? 18.950 43.467 66.860 1.00 11.00 130 ALA B O 1
ATOM 2587 N N . SER B 1 153 ? 17.695 41.622 66.910 1.00 10.24 131 SER B N 1
ATOM 2588 C CA . SER B 1 153 ? 18.063 41.260 65.536 1.00 10.61 131 SER B CA 1
ATOM 2589 C C . SER B 1 153 ? 17.110 40.211 65.007 1.00 9.85 131 SER B C 1
ATOM 2590 O O . SER B 1 153 ? 16.571 39.423 65.783 1.00 12.46 131 SER B O 1
ATOM 2593 N N . CYS B 1 154 ? 16.895 40.195 63.696 1.00 8.61 132 CYS B N 1
ATOM 2594 C CA . CYS B 1 154 ? 16.162 39.087 63.088 1.00 9.97 132 CYS B CA 1
ATOM 2595 C C . CYS B 1 154 ? 16.971 37.809 63.260 1.00 11.90 132 CYS B C 1
ATOM 2596 O O . CYS B 1 154 ? 16.404 36.709 63.267 1.00 11.98 132 CYS B O 1
ATOM 2599 N N . TRP B 1 155 ? 18.294 37.953 63.347 1.00 9.98 133 TRP B N 1
ATOM 2600 C CA . TRP B 1 155 ? 19.172 36.822 63.662 1.00 12.68 133 TRP B CA 1
ATOM 2601 C C . TRP B 1 155 ? 18.980 36.522 65.133 1.00 13.62 133 TRP B C 1
ATOM 2602 O O . TRP B 1 155 ? 19.411 37.294 65.981 1.00 16.52 133 TRP B O 1
ATOM 2613 N N . GLY B 1 156 ? 18.360 35.395 65.446 1.00 11.66 134 GLY B N 1
ATOM 2614 C CA . GLY B 1 156 ? 17.950 35.137 66.810 1.00 12.57 134 GLY B CA 1
ATOM 2615 C C . GLY B 1 156 ? 16.462 34.824 66.777 1.00 14.51 134 GLY B C 1
ATOM 2616 O O . GLY B 1 156 ? 16.013 33.864 67.402 1.00 14.09 134 GLY B O 1
ATOM 2617 N N . LEU B 1 157 ? 15.704 35.621 66.025 1.00 11.65 135 LEU B N 1
ATOM 2618 C CA . LEU B 1 157 ? 14.279 35.341 65.819 1.00 12.86 135 LEU B CA 1
ATOM 2619 C C . LEU B 1 157 ? 14.178 34.083 64.966 1.00 15.29 135 LEU B C 1
ATOM 2620 O O . LEU B 1 157 ? 13.345 33.200 65.211 1.00 13.19 135 LEU B O 1
ATOM 2625 N N . ARG B 1 158 ? 15.039 34.018 63.951 1.00 13.24 136 ARG B N 1
ATOM 2626 C CA . ARG B 1 158 ? 15.265 32.800 63.186 1.00 12.74 136 ARG B CA 1
ATOM 2627 C C . ARG B 1 158 ? 16.746 32.453 63.287 1.00 12.74 136 ARG B C 1
ATOM 2628 O O . ARG B 1 158 ? 17.592 33.354 63.405 1.00 10.87 136 ARG B O 1
ATOM 2636 N N . PRO B 1 159 ? 17.066 31.154 63.202 1.00 11.27 137 PRO B N 1
ATOM 2637 C CA . PRO B 1 159 ? 18.462 30.723 63.274 1.00 13.89 137 PRO B CA 1
ATOM 2638 C C . PRO B 1 159 ? 19.175 31.025 61.961 1.00 14.78 137 PRO B C 1
ATOM 2639 O O . PRO B 1 159 ? 18.539 31.147 60.917 1.00 15.50 137 PRO B O 1
ATOM 2643 N N . GLY B 1 160 ? 20.487 31.181 62.034 1.00 14.40 138 GLY B N 1
ATOM 2644 C CA . GLY B 1 160 ? 21.302 31.422 60.863 1.00 14.40 138 GLY B CA 1
ATOM 2645 C C . GLY B 1 160 ? 22.592 30.656 61.044 1.00 16.09 138 GLY B C 1
ATOM 2646 O O . GLY B 1 160 ? 23.002 30.368 62.180 1.00 13.62 138 GLY B O 1
ATOM 2647 N N . PRO B 1 161 ? 23.245 30.323 59.929 1.00 16.85 139 PRO B N 1
ATOM 2648 C CA . PRO B 1 161 ? 24.481 29.532 59.961 1.00 14.63 139 PRO B CA 1
ATOM 2649 C C . PRO B 1 161 ? 25.670 30.314 60.514 1.00 13.48 139 PRO B C 1
ATOM 2650 O O . PRO B 1 161 ? 25.810 31.498 60.237 1.00 16.12 139 PRO B O 1
ATOM 2654 N N . GLY B 1 162 ? 26.524 29.653 61.283 1.00 12.06 140 GLY B N 1
ATOM 2655 C CA . GLY B 1 162 ? 27.817 30.226 61.656 1.00 12.38 140 GLY B CA 1
ATOM 2656 C C . GLY B 1 162 ? 27.825 31.466 62.545 1.00 11.21 140 GLY B C 1
ATOM 2657 O O . GLY B 1 162 ? 28.767 32.258 62.497 1.00 10.80 140 GLY B O 1
ATOM 2658 N N . HIS B 1 163 ? 26.788 31.635 63.354 1.00 9.44 141 HIS B N 1
ATOM 2659 C CA . HIS B 1 163 ? 26.687 32.768 64.256 1.00 8.96 141 HIS B CA 1
ATOM 2660 C C . HIS B 1 163 ? 25.931 32.375 65.520 1.00 10.87 141 HIS B C 1
ATOM 2661 O O . HIS B 1 163 ? 25.055 33.106 65.980 1.00 9.10 141 HIS B O 1
ATOM 2668 N N . ALA B 1 164 ? 26.288 31.237 66.108 1.00 10.57 142 ALA B N 1
ATOM 2669 C CA . ALA B 1 164 ? 25.492 30.676 67.195 1.00 10.02 142 ALA B CA 1
ATOM 2670 C C . ALA B 1 164 ? 25.345 31.608 68.404 1.00 9.50 142 ALA B C 1
ATOM 2671 O O . ALA B 1 164 ? 24.243 31.812 68.912 1.00 9.10 142 ALA B O 1
ATOM 2673 N N . LEU B 1 165 ? 26.456 32.168 68.859 1.00 9.52 143 LEU B N 1
ATOM 2674 C CA . LEU B 1 165 ? 26.449 33.046 70.027 1.00 10.06 143 LEU B CA 1
ATOM 2675 C C . LEU B 1 165 ? 25.663 34.336 69.778 1.00 8.21 143 LEU B C 1
ATOM 2676 O O . LEU B 1 165 ? 24.899 34.786 70.622 1.00 6.48 143 LEU B O 1
ATOM 2681 N N . TYR B 1 166 ? 25.878 34.946 68.624 1.00 8.70 144 TYR B N 1
ATOM 2682 C CA . TYR B 1 166 ? 25.143 36.151 68.267 1.00 8.52 144 TYR B CA 1
ATOM 2683 C C . TYR B 1 166 ? 23.641 35.903 68.302 1.00 8.98 144 TYR B C 1
ATOM 2684 O O . TYR B 1 166 ? 22.892 36.645 68.951 1.00 7.39 144 TYR B O 1
ATOM 2693 N N . CYS B 1 167 ? 23.205 34.853 67.610 1.00 7.64 145 CYS B N 1
ATOM 2694 C CA . CYS B 1 167 ? 21.795 34.497 67.578 1.00 7.24 145 CYS B CA 1
ATOM 2695 C C . CYS B 1 167 ? 21.202 34.270 68.975 1.00 8.61 145 CYS B C 1
ATOM 2696 O O . CYS B 1 167 ? 20.130 34.780 69.278 1.00 7.13 145 CYS B O 1
ATOM 2699 N N . LEU B 1 168 ? 21.867 33.487 69.820 1.00 6.69 146 LEU B N 1
ATOM 2700 C CA . LEU B 1 168 ? 21.245 33.159 71.096 1.00 6.52 146 LEU B CA 1
ATOM 2701 C C . LEU B 1 168 ? 21.118 34.387 71.984 1.00 6.27 146 LEU B C 1
ATOM 2702 O O . LEU B 1 168 ? 20.128 34.532 72.705 1.00 6.72 146 LEU B O 1
ATOM 2707 N N . THR B 1 169 ? 22.092 35.292 71.918 1.00 5.32 147 THR B N 1
ATOM 2708 C CA . THR B 1 169 ? 21.982 36.519 72.709 1.00 6.73 147 THR B CA 1
ATOM 2709 C C . THR B 1 169 ? 20.835 37.412 72.209 1.00 7.16 147 THR B C 1
ATOM 2710 O O . THR B 1 169 ? 20.149 38.050 73.007 1.00 6.68 147 THR B O 1
ATOM 2714 N N . LYS B 1 170 ? 20.632 37.460 70.894 1.00 5.72 148 LYS B N 1
ATOM 2715 C CA . LYS B 1 170 ? 19.534 38.239 70.326 1.00 6.54 148 LYS B CA 1
ATOM 2716 C C . LYS B 1 170 ? 18.170 37.595 70.620 1.00 7.33 148 LYS B C 1
ATOM 2717 O O . LYS B 1 170 ? 17.191 38.297 70.874 1.00 6.65 148 LYS B O 1
ATOM 2723 N N . ALA B 1 171 ? 18.114 36.260 70.586 1.00 6.56 149 ALA B N 1
ATOM 2724 C CA . ALA B 1 171 ? 16.909 35.536 70.971 1.00 7.57 149 ALA B CA 1
ATOM 2725 C C . ALA B 1 171 ? 16.580 35.824 72.437 1.00 6.39 149 ALA B C 1
ATOM 2726 O O . ALA B 1 171 ? 15.425 36.071 72.799 1.00 4.66 149 ALA B O 1
ATOM 2728 N N . ALA B 1 172 ? 17.607 35.791 73.282 1.00 5.93 150 ALA B N 1
ATOM 2729 C CA . ALA B 1 172 ? 17.409 36.024 74.706 1.00 5.82 150 ALA B CA 1
ATOM 2730 C C . ALA B 1 172 ? 16.823 37.416 74.934 1.00 5.91 150 ALA B C 1
ATOM 2731 O O . ALA B 1 172 ? 15.880 37.568 75.693 1.00 4.95 150 ALA B O 1
ATOM 2733 N N . LEU B 1 173 ? 17.403 38.418 74.277 1.00 5.87 151 LEU B N 1
ATOM 2734 C CA . LEU B 1 173 ? 16.941 39.807 74.384 1.00 6.00 151 LEU B CA 1
ATOM 2735 C C . LEU B 1 173 ? 15.527 39.990 73.868 1.00 6.88 151 LEU B C 1
ATOM 2736 O O . LEU B 1 173 ? 14.732 40.717 74.475 1.00 5.94 151 LEU B O 1
ATOM 2741 N N . ALA B 1 174 ? 15.218 39.338 72.744 1.00 5.75 152 ALA B N 1
ATOM 2742 C CA . ALA B 1 174 ? 13.857 39.361 72.192 1.00 6.91 152 ALA B CA 1
ATOM 2743 C C . ALA B 1 174 ? 12.850 38.775 73.182 1.00 6.50 152 ALA B C 1
ATOM 2744 O O . ALA B 1 174 ? 11.777 39.323 73.399 1.00 6.93 152 ALA B O 1
ATOM 2746 N N . SER B 1 175 ? 13.190 37.634 73.757 1.00 6.61 153 SER B N 1
ATOM 2747 C CA . SER B 1 175 ? 12.323 37.014 74.743 1.00 7.50 153 SER B CA 1
ATOM 2748 C C . SER B 1 175 ? 12.121 37.932 75.943 1.00 7.62 153 SER B C 1
ATOM 2749 O O . SER B 1 175 ? 11.003 38.096 76.425 1.00 8.18 153 SER B O 1
ATOM 2752 N N . LEU B 1 176 ? 13.211 38.518 76.429 1.00 7.00 154 LEU B N 1
ATOM 2753 C CA . LEU B 1 176 ? 13.142 39.424 77.577 1.00 6.62 154 LEU B CA 1
ATOM 2754 C C . LEU B 1 176 ? 12.246 40.624 77.271 1.00 7.15 154 LEU B C 1
ATOM 2755 O O . LEU B 1 176 ? 11.452 41.057 78.115 1.00 7.46 154 LEU B O 1
ATOM 2760 N N . THR B 1 177 ? 12.370 41.157 76.060 1.00 6.46 155 THR B N 1
ATOM 2761 C CA . THR B 1 177 ? 11.532 42.275 75.631 1.00 7.27 155 THR B CA 1
ATOM 2762 C C . THR B 1 177 ? 10.047 41.928 75.742 1.00 6.20 155 THR B C 1
ATOM 2763 O O . THR B 1 177 ? 9.257 42.696 76.283 1.00 5.98 155 THR B O 1
ATOM 2767 N N . GLN B 1 178 ? 9.677 40.764 75.224 1.00 6.23 156 GLN B N 1
ATOM 2768 C CA . GLN B 1 178 ? 8.287 40.345 75.233 1.00 7.31 156 GLN B CA 1
ATOM 2769 C C . GLN B 1 178 ? 7.747 40.079 76.644 1.00 7.62 156 GLN B C 1
ATOM 2770 O O . GLN B 1 178 ? 6.632 40.484 76.968 1.00 7.09 156 GLN B O 1
ATOM 2776 N N . CYS B 1 179 ? 8.529 39.402 77.479 1.00 6.82 157 CYS B N 1
ATOM 2777 C CA . CYS B 1 179 ? 8.101 39.142 78.860 1.00 7.38 157 CYS B CA 1
ATOM 2778 C C . CYS B 1 179 ? 7.973 40.451 79.648 1.00 7.28 157 CYS B C 1
ATOM 2779 O O . CYS B 1 179 ? 6.997 40.674 80.354 1.00 8.21 157 CYS B O 1
ATOM 2790 N N . GLY B 1 181 ? 7.553 43.415 78.378 1.00 6.57 159 GLY B N 1
ATOM 2791 C CA . GLY B 1 181 ? 6.475 44.184 77.774 1.00 6.52 159 GLY B CA 1
ATOM 2792 C C . GLY B 1 181 ? 5.143 43.803 78.387 1.00 8.31 159 GLY B C 1
ATOM 2793 O O . GLY B 1 181 ? 4.308 44.641 78.690 1.00 9.19 159 GLY B O 1
ATOM 2802 N N . ASP B 1 183 ? 4.804 42.095 81.364 1.00 7.50 161 ASP B N 1
ATOM 2803 C CA . ASP B 1 183 ? 4.865 42.278 82.820 1.00 9.98 161 ASP B CA 1
ATOM 2804 C C . ASP B 1 183 ? 4.667 43.738 83.260 1.00 10.15 161 ASP B C 1
ATOM 2805 O O . ASP B 1 183 ? 4.154 43.994 84.338 1.00 9.69 161 ASP B O 1
ATOM 2810 N N . HIS B 1 184 ? 5.113 44.688 82.446 1.00 8.38 162 HIS B N 1
ATOM 2811 C CA . HIS B 1 184 ? 5.176 46.077 82.901 1.00 8.97 162 HIS B CA 1
ATOM 2812 C C . HIS B 1 184 ? 4.233 47.044 82.199 1.00 8.89 162 HIS B C 1
ATOM 2813 O O . HIS B 1 184 ? 4.110 48.203 82.600 1.00 8.78 162 HIS B O 1
ATOM 2820 N N . ALA B 1 185 ? 3.530 46.565 81.179 1.00 8.26 163 ALA B N 1
ATOM 2821 C CA . ALA B 1 185 ? 2.486 47.386 80.575 1.00 9.06 163 ALA B CA 1
ATOM 2822 C C . ALA B 1 185 ? 1.512 47.940 81.633 1.00 9.49 163 ALA B C 1
ATOM 2823 O O . ALA B 1 185 ? 1.038 49.069 81.497 1.00 7.99 163 ALA B O 1
ATOM 2825 N N . PRO B 1 186 ? 1.212 47.153 82.691 1.00 8.06 164 PRO B N 1
ATOM 2826 C CA . PRO B 1 186 ? 0.246 47.707 83.655 1.00 9.20 164 PRO B CA 1
ATOM 2827 C C . PRO B 1 186 ? 0.793 48.936 84.364 1.00 11.11 164 PRO B C 1
ATOM 2828 O O . PRO B 1 186 ? 0.007 49.687 84.941 1.00 8.84 164 PRO B O 1
ATOM 2832 N N . GLN B 1 187 ? 2.110 49.140 84.318 1.00 9.26 165 GLN B N 1
ATOM 2833 C CA . GLN B 1 187 ? 2.707 50.341 84.907 1.00 10.43 165 GLN B CA 1
ATOM 2834 C C . GLN B 1 187 ? 2.835 51.491 83.914 1.00 10.52 165 GLN B C 1
ATOM 2835 O O . GLN B 1 187 ? 3.380 52.541 84.250 1.00 11.47 165 GLN B O 1
ATOM 2841 N N . GLY B 1 188 ? 2.307 51.308 82.707 1.00 9.95 166 GLY B N 1
ATOM 2842 C CA . GLY B 1 188 ? 2.370 52.351 81.693 1.00 9.28 166 GLY B CA 1
ATOM 2843 C C . GLY B 1 188 ? 3.749 52.361 81.042 1.00 9.99 166 GLY B C 1
ATOM 2844 O O . GLY B 1 188 ? 4.152 53.327 80.399 1.00 9.65 166 GLY B O 1
ATOM 2845 N N . ILE B 1 189 ? 4.473 51.264 81.208 1.00 8.66 167 ILE B N 1
ATOM 2846 C CA . ILE B 1 189 ? 5.788 51.112 80.577 1.00 8.35 167 ILE B CA 1
ATOM 2847 C C . ILE B 1 189 ? 5.675 50.250 79.309 1.00 9.18 167 ILE B C 1
ATOM 2848 O O . ILE B 1 189 ? 5.307 49.067 79.370 1.00 9.31 167 ILE B O 1
ATOM 2853 N N . ARG B 1 190 ? 5.949 50.845 78.174 1.00 7.60 168 ARG B N 1
ATOM 2854 C CA . ARG B 1 190 ? 5.941 50.180 76.878 1.00 8.76 168 ARG B CA 1
ATOM 2855 C C . ARG B 1 190 ? 7.300 49.679 76.412 1.00 7.16 168 ARG B C 1
ATOM 2856 O O . ARG B 1 190 ? 8.135 50.415 76.045 1.00 7.18 168 ARG B O 1
ATOM 2864 N N . ILE B 1 191 ? 7.455 48.389 76.421 1.00 5.91 169 ILE B N 1
ATOM 2865 C CA . ILE B 1 191 ? 8.748 47.791 76.138 1.00 6.86 169 ILE B CA 1
ATOM 2866 C C . ILE B 1 191 ? 8.624 47.012 74.829 1.00 6.29 169 ILE B C 1
ATOM 2867 O O . ILE B 1 191 ? 7.806 46.105 74.719 1.00 5.97 169 ILE B O 1
ATOM 2872 N N . ASN B 1 192 ? 9.407 47.402 73.832 1.00 5.61 170 ASN B N 1
ATOM 2873 C CA . ASN B 1 192 ? 9.295 46.850 72.489 1.00 4.66 170 ASN B CA 1
ATOM 2874 C C . ASN B 1 192 ? 10.683 46.739 71.887 1.00 5.85 170 ASN B C 1
ATOM 2875 O O . ASN B 1 192 ? 11.639 47.299 72.421 1.00 6.47 170 ASN B O 1
ATOM 2880 N N . ALA B 1 193 ? 10.813 46.041 70.769 1.00 4.81 171 ALA B N 1
ATOM 2881 C CA . ALA B 1 193 ? 12.127 45.910 70.163 1.00 6.65 171 ALA B CA 1
ATOM 2882 C C . ALA B 1 193 ? 12.085 46.199 68.672 1.00 7.78 171 ALA B C 1
ATOM 2883 O O . ALA B 1 193 ? 11.079 45.951 68.003 1.00 7.61 171 ALA B O 1
ATOM 2885 N N . VAL B 1 194 ? 13.171 46.765 68.167 1.00 8.25 172 VAL B N 1
ATOM 2886 C CA . VAL B 1 194 ? 13.398 46.835 66.736 1.00 8.45 172 VAL B CA 1
ATOM 2887 C C . VAL B 1 194 ? 14.378 45.718 66.406 1.00 9.10 172 VAL B C 1
ATOM 2888 O O . VAL B 1 194 ? 15.304 45.467 67.177 1.00 9.01 172 VAL B O 1
ATOM 2892 N N . CYS B 1 195 ? 14.173 45.033 65.282 1.00 7.95 173 CYS B N 1
ATOM 2893 C CA . CYS B 1 195 ? 15.005 43.893 64.894 1.00 7.92 173 CYS B CA 1
ATOM 2894 C C . CYS B 1 195 ? 15.513 44.033 63.461 1.00 8.60 173 CYS B C 1
ATOM 2895 O O . CYS B 1 195 ? 14.864 43.576 62.520 1.00 7.11 173 CYS B O 1
ATOM 2898 N N . PRO B 1 196 ? 16.680 44.669 63.293 1.00 9.28 174 PRO B N 1
ATOM 2899 C CA . PRO B 1 196 ? 17.263 44.866 61.957 1.00 7.52 174 PRO B CA 1
ATOM 2900 C C . PRO B 1 196 ? 17.820 43.568 61.380 1.00 7.79 174 PRO B C 1
ATOM 2901 O O . PRO B 1 196 ? 17.909 42.575 62.089 1.00 8.31 174 PRO B O 1
ATOM 2905 N N . ASN B 1 197 ? 18.158 43.562 60.097 1.00 6.53 175 ASN B N 1
ATOM 2906 C CA . ASN B 1 197 ? 18.957 42.476 59.567 1.00 8.48 175 ASN B CA 1
ATOM 2907 C C . ASN B 1 197 ? 20.278 43.044 59.068 1.00 9.51 175 ASN B C 1
ATOM 2908 O O . ASN B 1 197 ? 21.234 43.118 59.842 1.00 9.99 175 ASN B O 1
ATOM 2913 N N . GLU B 1 198 ? 20.326 43.477 57.810 1.00 7.42 176 GLU B N 1
ATOM 2914 C CA . GLU B 1 198 ? 21.524 44.138 57.286 1.00 9.14 176 GLU B CA 1
ATOM 2915 C C . GLU B 1 198 ? 21.533 45.661 57.550 1.00 8.98 176 GLU B C 1
ATOM 2916 O O . GLU B 1 198 ? 20.577 46.369 57.213 1.00 8.54 176 GLU B O 1
ATOM 2922 N N . VAL B 1 199 ? 22.635 46.158 58.110 1.00 8.85 177 VAL B N 1
ATOM 2923 C CA . VAL B 1 199 ? 22.791 47.572 58.447 1.00 9.20 177 VAL B CA 1
ATOM 2924 C C . VAL B 1 199 ? 24.183 48.091 58.061 1.00 13.16 177 VAL B C 1
ATOM 2925 O O . VAL B 1 199 ? 25.193 47.445 58.326 1.00 13.98 177 VAL B O 1
ATOM 2929 N N . ASN B 1 200 ? 24.223 49.270 57.459 1.00 11.00 178 ASN B N 1
ATOM 2930 C CA . ASN B 1 200 ? 25.458 49.929 57.078 1.00 13.56 178 ASN B CA 1
ATOM 2931 C C . ASN B 1 200 ? 26.156 50.600 58.279 1.00 16.45 178 ASN B C 1
ATOM 2932 O O . ASN B 1 200 ? 25.831 51.722 58.640 1.00 17.19 178 ASN B O 1
ATOM 2937 N N . THR B 1 201 ? 27.095 49.897 58.900 1.00 17.22 179 THR B N 1
ATOM 2938 C CA . THR B 1 201 ? 27.805 50.409 60.081 1.00 21.39 179 THR B CA 1
ATOM 2939 C C . THR B 1 201 ? 29.270 50.722 59.777 1.00 22.46 179 THR B C 1
ATOM 2940 O O . THR B 1 201 ? 29.823 50.220 58.794 1.00 18.97 179 THR B O 1
ATOM 2944 N N . PRO B 1 202 ? 29.910 51.525 60.618 1.00 23.83 180 PRO B N 1
ATOM 2945 C CA . PRO B 1 202 ? 31.330 51.795 60.444 1.00 23.74 180 PRO B CA 1
ATOM 2946 C C . PRO B 1 202 ? 32.154 50.518 60.499 1.00 22.09 180 PRO B C 1
ATOM 2947 O O . PRO B 1 202 ? 33.017 50.394 59.706 1.00 23.67 180 PRO B O 1
ATOM 2959 N N . LEU B 1 204 ? 31.291 47.548 59.542 1.00 20.65 182 LEU B N 1
ATOM 2960 C CA . LEU B 1 204 ? 31.071 46.948 58.235 1.00 19.66 182 LEU B CA 1
ATOM 2961 C C . LEU B 1 204 ? 31.914 47.663 57.178 1.00 18.22 182 LEU B C 1
ATOM 2962 O O . LEU B 1 204 ? 32.595 47.021 56.378 1.00 18.31 182 LEU B O 1
ATOM 2967 N N . ARG B 1 205 ? 31.857 48.992 57.163 1.00 16.62 183 ARG B N 1
ATOM 2968 C CA . ARG B 1 205 ? 32.560 49.736 56.131 1.00 19.29 183 ARG B CA 1
ATOM 2969 C C . ARG B 1 205 ? 34.078 49.641 56.303 1.00 21.87 183 ARG B C 1
ATOM 2970 O O . ARG B 1 205 ? 34.799 49.497 55.325 1.00 19.18 183 ARG B O 1
ATOM 2978 N N . THR B 1 206 ? 34.553 49.705 57.544 1.00 20.00 184 THR B N 1
ATOM 2979 C CA . THR B 1 206 ? 35.980 49.527 57.804 1.00 22.71 184 THR B CA 1
ATOM 2980 C C . THR B 1 206 ? 36.421 48.154 57.335 1.00 21.61 184 THR B C 1
ATOM 2981 O O . THR B 1 206 ? 37.479 48.011 56.720 1.00 24.19 184 THR B O 1
ATOM 2985 N N . GLY B 1 207 ? 35.597 47.146 57.601 1.00 20.96 185 GLY B N 1
ATOM 2986 C CA . GLY B 1 207 ? 35.900 45.791 57.169 1.00 22.41 185 GLY B CA 1
ATOM 2987 C C . GLY B 1 207 ? 36.120 45.698 55.666 1.00 26.49 185 GLY B C 1
ATOM 2988 O O . GLY B 1 207 ? 37.050 45.023 55.201 1.00 24.07 185 GLY B O 1
ATOM 2989 N N . PHE B 1 208 ? 35.264 46.372 54.899 1.00 19.30 186 PHE B N 1
ATOM 2990 C CA . PHE B 1 208 ? 35.408 46.382 53.448 1.00 19.50 186 PHE B CA 1
ATOM 2991 C C . PHE B 1 208 ? 36.645 47.173 53.024 1.00 21.14 186 PHE B C 1
ATOM 2992 O O . PHE B 1 208 ? 37.379 46.761 52.133 1.00 19.76 186 PHE B O 1
ATOM 3000 N N . ALA B 1 209 ? 36.871 48.313 53.663 1.00 16.95 187 ALA B N 1
ATOM 3001 C CA . ALA B 1 209 ? 37.976 49.163 53.279 1.00 19.90 187 ALA B CA 1
ATOM 3002 C C . ALA B 1 209 ? 39.309 48.418 53.381 1.00 22.67 187 ALA B C 1
ATOM 3003 O O . ALA B 1 209 ? 40.201 48.633 52.561 1.00 22.26 187 ALA B O 1
ATOM 3005 N N . LYS B 1 210 ? 39.426 47.521 54.362 1.00 26.55 188 LYS B N 1
ATOM 3006 C CA . LYS B 1 210 ? 40.676 46.776 54.611 1.00 23.74 188 LYS B CA 1
ATOM 3007 C C . LYS B 1 210 ? 40.918 45.631 53.634 1.00 28.67 188 LYS B C 1
ATOM 3008 O O . LYS B 1 210 ? 42.049 45.160 53.472 1.00 31.85 188 LYS B O 1
ATOM 3014 N N . ARG B 1 211 ? 39.858 45.173 52.987 1.00 23.59 189 ARG B N 1
ATOM 3015 C CA . ARG B 1 211 ? 39.996 44.189 51.930 1.00 26.25 189 ARG B CA 1
ATOM 3016 C C . ARG B 1 211 ? 40.243 44.900 50.600 1.00 23.18 189 ARG B C 1
ATOM 3017 O O . ARG B 1 211 ? 40.121 44.300 49.536 1.00 25.24 189 ARG B O 1
ATOM 3025 N N . GLY B 1 212 ? 40.593 46.181 50.668 1.00 22.16 190 GLY B N 1
ATOM 3026 C CA . GLY B 1 212 ? 40.816 46.967 49.462 1.00 20.14 190 GLY B CA 1
ATOM 3027 C C . GLY B 1 212 ? 39.545 47.258 48.673 1.00 19.75 190 GLY B C 1
ATOM 3028 O O . GLY B 1 212 ? 39.610 47.694 47.518 1.00 19.90 190 GLY B O 1
ATOM 3029 N N . PHE B 1 213 ? 38.385 47.011 49.277 1.00 16.97 191 PHE B N 1
ATOM 3030 C CA . PHE B 1 213 ? 37.116 47.290 48.605 1.00 16.69 191 PHE B CA 1
ATOM 3031 C C . PHE B 1 213 ? 36.793 48.781 48.679 1.00 15.29 191 PHE B C 1
ATOM 3032 O O . PHE B 1 213 ? 37.240 49.485 49.591 1.00 14.34 191 PHE B O 1
ATOM 3040 N N . ASP B 1 214 ? 36.030 49.254 47.699 1.00 12.55 192 ASP B N 1
ATOM 3041 C CA . ASP B 1 214 ? 35.329 50.525 47.823 1.00 15.92 192 ASP B CA 1
ATOM 3042 C C . ASP B 1 214 ? 34.106 50.229 48.697 1.00 15.53 192 ASP B C 1
ATOM 3043 O O . ASP B 1 214 ? 33.250 49.449 48.301 1.00 12.85 192 ASP B O 1
ATOM 3048 N N . PRO B 1 215 ? 34.051 50.820 49.905 1.00 16.34 193 PRO B N 1
ATOM 3049 C CA . PRO B 1 215 ? 33.029 50.463 50.906 1.00 15.77 193 PRO B CA 1
ATOM 3050 C C . PRO B 1 215 ? 31.612 50.780 50.428 1.00 16.71 193 PRO B C 1
ATOM 3051 O O . PRO B 1 215 ? 30.689 50.009 50.696 1.00 13.87 193 PRO B O 1
ATOM 3055 N N . ASP B 1 216 ? 31.444 51.894 49.718 1.00 17.04 194 ASP B N 1
ATOM 3056 C CA . ASP B 1 216 ? 30.141 52.243 49.175 1.00 16.88 194 ASP B CA 1
ATOM 3057 C C . ASP B 1 216 ? 29.687 51.227 48.130 1.00 17.70 194 ASP B C 1
ATOM 3058 O O . ASP B 1 216 ? 28.534 50.786 48.156 1.00 15.53 194 ASP B O 1
ATOM 3063 N N . ARG B 1 217 ? 30.575 50.844 47.214 1.00 15.10 195 ARG B N 1
ATOM 3064 C CA . ARG B 1 217 ? 30.198 49.833 46.230 1.00 15.15 195 ARG B CA 1
ATOM 3065 C C . ARG B 1 217 ? 29.912 48.511 46.930 1.00 13.38 195 ARG B C 1
ATOM 3066 O O . ARG B 1 217 ? 28.943 47.844 46.618 1.00 12.87 195 ARG B O 1
ATOM 3074 N N . ALA B 1 218 ? 30.754 48.136 47.885 1.00 14.21 196 ALA B N 1
ATOM 3075 C CA . ALA B 1 218 ? 30.563 46.854 48.571 1.00 16.31 196 ALA B CA 1
ATOM 3076 C C . ALA B 1 218 ? 29.238 46.848 49.347 1.00 13.12 196 ALA B C 1
ATOM 3077 O O . ALA B 1 218 ? 28.530 45.835 49.382 1.00 12.76 196 ALA B O 1
ATOM 3079 N N . VAL B 1 219 ? 28.917 47.987 49.953 1.00 10.81 197 VAL B N 1
ATOM 3080 C CA . VAL B 1 219 ? 27.655 48.162 50.655 1.00 12.48 197 VAL B CA 1
ATOM 3081 C C . VAL B 1 219 ? 26.485 48.024 49.666 1.00 13.59 197 VAL B C 1
ATOM 3082 O O . VAL B 1 219 ? 25.502 47.336 49.962 1.00 11.22 197 VAL B O 1
ATOM 3086 N N . ALA B 1 220 ? 26.600 48.653 48.492 1.00 10.63 198 ALA B N 1
ATOM 3087 C CA . ALA B 1 220 ? 25.569 48.517 47.454 1.00 13.20 198 ALA B CA 1
ATOM 3088 C C . ALA B 1 220 ? 25.425 47.062 47.042 1.00 13.76 198 ALA B C 1
ATOM 3089 O O . ALA B 1 220 ? 24.315 46.566 46.850 1.00 12.85 198 ALA B O 1
ATOM 3091 N N . GLU B 1 221 ? 26.554 46.375 46.900 1.00 11.73 199 GLU B N 1
ATOM 3092 C CA . GLU B 1 221 ? 26.530 44.966 46.524 1.00 15.94 199 GLU B CA 1
ATOM 3093 C C . GLU B 1 221 ? 25.816 44.080 47.554 1.00 14.15 199 GLU B C 1
ATOM 3094 O O . GLU B 1 221 ? 25.057 43.177 47.191 1.00 13.38 199 GLU B O 1
ATOM 3100 N N . LEU B 1 222 ? 26.050 44.364 48.744 1.00 12.07 200 LEU B N 1
ATOM 3101 C CA . LEU B 1 222 ? 25.400 43.622 49.816 1.00 12.91 200 LEU B CA 1
ATOM 3102 C C . LEU B 1 222 ? 23.927 43.991 49.807 1.00 11.16 200 LEU B C 1
ATOM 3103 O O . LEU B 1 222 ? 23.078 43.155 50.055 1.00 11.65 200 LEU B O 1
ATOM 3108 N N . GLY B 1 223 ? 23.586 45.139 49.404 1.00 11.30 201 GLY B N 1
ATOM 3109 C CA . GLY B 1 223 ? 22.207 45.556 49.224 1.00 10.17 201 GLY B CA 1
ATOM 3110 C C . GLY B 1 223 ? 21.431 44.691 48.244 1.00 12.99 201 GLY B C 1
ATOM 3111 O O . GLY B 1 223 ? 20.221 44.473 48.390 1.00 11.79 201 GLY B O 1
ATOM 3112 N N . ARG B 1 224 ? 22.120 44.181 47.236 1.00 13.34 202 ARG B N 1
ATOM 3113 C CA . ARG B 1 224 ? 21.458 43.355 46.235 1.00 15.93 202 ARG B CA 1
ATOM 3114 C C . ARG B 1 224 ? 20.926 42.032 46.803 1.00 13.98 202 ARG B C 1
ATOM 3115 O O . ARG B 1 224 ? 20.079 41.396 46.185 1.00 13.76 202 ARG B O 1
ATOM 3123 N N . THR B 1 225 ? 21.424 41.618 47.966 1.00 10.94 203 THR B N 1
ATOM 3124 C CA . THR B 1 225 ? 20.891 40.441 48.646 1.00 9.90 203 THR B CA 1
ATOM 3125 C C . THR B 1 225 ? 19.627 40.764 49.455 1.00 9.93 203 THR B C 1
ATOM 3126 O O . THR B 1 225 ? 19.032 39.878 50.037 1.00 8.85 203 THR B O 1
ATOM 3130 N N . VAL B 1 226 ? 19.232 42.031 49.494 1.00 9.06 204 VAL B N 1
ATOM 3131 C CA . VAL B 1 226 ? 18.022 42.446 50.208 1.00 8.43 204 VAL B CA 1
ATOM 3132 C C . VAL B 1 226 ? 16.913 42.719 49.176 1.00 9.03 204 VAL B C 1
ATOM 3133 O O . VAL B 1 226 ? 17.144 43.441 48.215 1.00 8.59 204 VAL B O 1
ATOM 3137 N N . PRO B 1 227 ? 15.711 42.138 49.364 1.00 8.90 205 PRO B N 1
ATOM 3138 C CA . PRO B 1 227 ? 14.628 42.405 48.402 1.00 8.81 205 PRO B CA 1
ATOM 3139 C C . PRO B 1 227 ? 14.393 43.899 48.178 1.00 9.48 205 PRO B C 1
ATOM 3140 O O . PRO B 1 227 ? 14.170 44.312 47.044 1.00 8.60 205 PRO B O 1
ATOM 3144 N N . LEU B 1 228 ? 14.468 44.701 49.237 1.00 10.17 206 LEU B N 1
ATOM 3145 C CA . LEU B 1 228 ? 14.322 46.148 49.092 1.00 9.46 206 LEU B CA 1
ATOM 3146 C C . LEU B 1 228 ? 15.418 46.745 48.189 1.00 9.66 206 LEU B C 1
ATOM 3147 O O . LEU B 1 228 ? 15.201 47.770 47.540 1.00 11.03 206 LEU B O 1
ATOM 3152 N N . GLY B 1 229 ? 16.588 46.105 48.150 1.00 8.19 207 GLY B N 1
ATOM 3153 C CA . GLY B 1 229 ? 17.651 46.511 47.242 1.00 7.68 207 GLY B CA 1
ATOM 3154 C C . GLY B 1 229 ? 18.805 47.268 47.881 1.00 9.96 207 GLY B C 1
ATOM 3155 O O . GLY B 1 229 ? 19.736 47.671 47.193 1.00 8.54 207 GLY B O 1
ATOM 3156 N N . ARG B 1 230 ? 18.756 47.454 49.195 1.00 7.97 208 ARG B N 1
ATOM 3157 C CA . ARG B 1 230 ? 19.829 48.143 49.896 1.00 9.05 208 ARG B CA 1
ATOM 3158 C C . ARG B 1 230 ? 19.840 47.699 51.345 1.00 9.08 208 ARG B C 1
ATOM 3159 O O . ARG B 1 230 ? 18.811 47.278 51.877 1.00 7.66 208 ARG B O 1
ATOM 3167 N N . ILE B 1 231 ? 21.001 47.780 51.991 1.00 8.31 209 ILE B N 1
ATOM 3168 C CA . ILE B 1 231 ? 21.029 47.560 53.433 1.00 8.15 209 ILE B CA 1
ATOM 3169 C C . ILE B 1 231 ? 20.518 48.821 54.156 1.00 8.10 209 ILE B C 1
ATOM 3170 O O . ILE B 1 231 ? 20.437 49.900 53.560 1.00 7.09 209 ILE B O 1
ATOM 3175 N N . ALA B 1 232 ? 20.133 48.690 55.425 1.00 8.51 210 ALA B N 1
ATOM 3176 C CA . ALA B 1 232 ? 19.619 49.846 56.158 1.00 8.54 210 ALA B CA 1
ATOM 3177 C C . ALA B 1 232 ? 20.719 50.854 56.483 1.00 10.59 210 ALA B C 1
ATOM 3178 O O . ALA B 1 232 ? 21.844 50.481 56.815 1.00 10.64 210 ALA B O 1
ATOM 3180 N N . GLU B 1 233 ? 20.388 52.138 56.392 1.00 9.63 211 GLU B N 1
ATOM 3181 C CA . GLU B 1 233 ? 21.243 53.152 56.979 1.00 11.10 211 GLU B CA 1
ATOM 3182 C C . GLU B 1 233 ? 20.851 53.187 58.451 1.00 9.61 211 GLU B C 1
ATOM 3183 O O . GLU B 1 233 ? 19.752 52.747 58.792 1.00 8.75 211 GLU B O 1
ATOM 3189 N N . PRO B 1 234 ? 21.732 53.700 59.330 1.00 9.34 212 PRO B N 1
ATOM 3190 C CA . PRO B 1 234 ? 21.336 53.815 60.744 1.00 9.56 212 PRO B CA 1
ATOM 3191 C C . PRO B 1 234 ? 20.052 54.651 60.939 1.00 9.92 212 PRO B C 1
ATOM 3192 O O . PRO B 1 234 ? 19.309 54.401 61.882 1.00 8.56 212 PRO B O 1
ATOM 3196 N N . GLU B 1 235 ? 19.803 55.623 60.063 1.00 7.97 213 GLU B N 1
ATOM 3197 C CA . GLU B 1 235 ? 18.595 56.430 60.142 1.00 8.55 213 GLU B CA 1
ATOM 3198 C C . GLU B 1 235 ? 17.327 55.605 59.842 1.00 9.74 213 GLU B C 1
ATOM 3199 O O . GLU B 1 235 ? 16.283 55.857 60.425 1.00 8.68 213 GLU B O 1
ATOM 3205 N N . ASP B 1 236 ? 17.426 54.637 58.926 1.00 9.08 214 ASP B N 1
ATOM 3206 C CA . ASP B 1 236 ? 16.318 53.712 58.656 1.00 7.60 214 ASP B CA 1
ATOM 3207 C C . ASP B 1 236 ? 15.876 53.019 59.950 1.00 8.05 214 ASP B C 1
ATOM 3208 O O . ASP B 1 236 ? 14.682 52.827 60.188 1.00 8.20 214 ASP B O 1
ATOM 3213 N N . ILE B 1 237 ? 16.839 52.640 60.780 1.00 6.42 215 ILE B N 1
ATOM 3214 C CA . ILE B 1 237 ? 16.531 51.969 62.045 1.00 6.78 215 ILE B CA 1
ATOM 3215 C C . ILE B 1 237 ? 16.070 52.965 63.113 1.00 7.73 215 ILE B C 1
ATOM 3216 O O . ILE B 1 237 ? 15.084 52.720 63.815 1.00 7.38 215 ILE B O 1
ATOM 3221 N N . ALA B 1 238 ? 16.762 54.102 63.222 1.00 6.72 216 ALA B N 1
ATOM 3222 C CA . ALA B 1 238 ? 16.428 55.086 64.244 1.00 7.23 216 ALA B CA 1
ATOM 3223 C C . ALA B 1 238 ? 15.003 55.605 64.137 1.00 7.04 216 ALA B C 1
ATOM 3224 O O . ALA B 1 238 ? 14.353 55.856 65.148 1.00 6.80 216 ALA B O 1
ATOM 3226 N N . ASP B 1 239 ? 14.511 55.799 62.920 1.00 7.59 217 ASP B N 1
ATOM 3227 C CA . ASP B 1 239 ? 13.143 56.293 62.780 1.00 9.09 217 ASP B CA 1
ATOM 3228 C C . ASP B 1 239 ? 12.090 55.280 63.276 1.00 9.05 217 ASP B C 1
ATOM 3229 O O . ASP B 1 239 ? 10.974 55.658 63.656 1.00 8.50 217 ASP B O 1
ATOM 3234 N N . VAL B 1 240 ? 12.453 54.003 63.319 1.00 7.04 218 VAL B N 1
ATOM 3235 C CA . VAL B 1 240 ? 11.547 53.019 63.902 1.00 7.31 218 VAL B CA 1
ATOM 3236 C C . VAL B 1 240 ? 11.651 53.037 65.436 1.00 7.97 218 VAL B C 1
ATOM 3237 O O . VAL B 1 240 ? 10.644 52.926 66.157 1.00 5.87 218 VAL B O 1
ATOM 3241 N N . VAL B 1 241 ? 12.869 53.202 65.935 1.00 6.20 219 VAL B N 1
ATOM 3242 C CA . VAL B 1 241 ? 13.063 53.400 67.362 1.00 6.15 219 VAL B CA 1
ATOM 3243 C C . VAL B 1 241 ? 12.248 54.602 67.846 1.00 6.22 219 VAL B C 1
ATOM 3244 O O . VAL B 1 241 ? 11.560 54.526 68.865 1.00 6.98 219 VAL B O 1
ATOM 3248 N N . LEU B 1 242 ? 12.280 55.703 67.102 1.00 6.57 220 LEU B N 1
ATOM 3249 C CA . LEU B 1 242 ? 11.496 56.874 67.496 1.00 6.72 220 LEU B CA 1
ATOM 3250 C C . LEU B 1 242 ? 9.993 56.607 67.475 1.00 7.34 220 LEU B C 1
ATOM 3251 O O . LEU B 1 242 ? 9.273 57.017 68.387 1.00 7.92 220 LEU B O 1
ATOM 3256 N N . PHE B 1 243 ? 9.522 55.928 66.435 1.00 7.48 221 PHE B N 1
ATOM 3257 C CA . PHE B 1 243 ? 8.133 55.479 66.406 1.00 8.52 221 PHE B CA 1
ATOM 3258 C C . PHE B 1 243 ? 7.774 54.730 67.683 1.00 7.60 221 PHE B C 1
ATOM 3259 O O . PHE B 1 243 ? 6.782 55.033 68.326 1.00 8.30 221 PHE B O 1
ATOM 3267 N N . LEU B 1 244 ? 8.585 53.747 68.051 1.00 6.80 222 LEU B N 1
ATOM 3268 C CA . LEU B 1 244 ? 8.274 52.918 69.208 1.00 8.48 222 LEU B CA 1
ATOM 3269 C C . LEU B 1 244 ? 8.236 53.684 70.537 1.00 10.30 222 LEU B C 1
ATOM 3270 O O . LEU B 1 244 ? 7.528 53.288 71.454 1.00 10.75 222 LEU B O 1
ATOM 3275 N N . ALA B 1 245 ? 9.002 54.768 70.631 1.00 9.12 223 ALA B N 1
ATOM 3276 C CA . ALA B 1 245 ? 9.011 55.603 71.827 1.00 9.52 223 ALA B CA 1
ATOM 3277 C C . ALA B 1 245 ? 7.949 56.713 71.790 1.00 12.33 223 ALA B C 1
ATOM 3278 O O . ALA B 1 245 ? 7.772 57.419 72.772 1.00 14.23 223 ALA B O 1
ATOM 3280 N N . SER B 1 246 ? 7.230 56.839 70.671 1.00 10.23 224 SER B N 1
ATOM 3281 C CA . SER B 1 246 ? 6.280 57.930 70.462 1.00 10.03 224 SER B CA 1
ATOM 3282 C C . SER B 1 246 ? 4.838 57.545 70.787 1.00 12.81 224 SER B C 1
ATOM 3283 O O . SER B 1 246 ? 4.512 56.366 70.936 1.00 11.06 224 SER B O 1
ATOM 3286 N N . ASP B 1 247 ? 3.970 58.552 70.840 1.00 12.89 225 ASP B N 1
ATOM 3287 C CA . ASP B 1 247 ? 2.532 58.365 71.101 1.00 14.56 225 ASP B CA 1
ATOM 3288 C C . ASP B 1 247 ? 1.779 57.542 70.048 1.00 13.35 225 ASP B C 1
ATOM 3289 O O . ASP B 1 247 ? 0.753 56.940 70.347 1.00 12.27 225 ASP B O 1
ATOM 3294 N N . ALA B 1 248 ? 2.268 57.524 68.814 1.00 10.94 226 ALA B N 1
ATOM 3295 C CA . ALA B 1 248 ? 1.615 56.733 67.782 1.00 11.71 226 ALA B CA 1
ATOM 3296 C C . ALA B 1 248 ? 1.731 55.241 68.107 1.00 9.77 226 ALA B C 1
ATOM 3297 O O . ALA B 1 248 ? 0.950 54.434 67.623 1.00 9.36 226 ALA B O 1
ATOM 3299 N N . ALA B 1 249 ? 2.690 54.884 68.960 1.00 9.49 227 ALA B N 1
ATOM 3300 C CA . ALA B 1 249 ? 2.889 53.486 69.345 1.00 9.72 227 ALA B CA 1
ATOM 3301 C C . ALA B 1 249 ? 2.355 53.169 70.741 1.00 10.12 227 ALA B C 1
ATOM 3302 O O . ALA B 1 249 ? 2.825 52.221 71.389 1.00 7.90 227 ALA B O 1
ATOM 3304 N N . ARG B 1 250 ? 1.377 53.944 71.207 1.00 9.86 228 ARG B N 1
ATOM 3305 C CA . ARG B 1 250 ? 0.926 53.813 72.600 1.00 9.90 228 ARG B CA 1
ATOM 3306 C C . ARG B 1 250 ? 0.255 52.478 72.908 1.00 10.05 228 ARG B C 1
ATOM 3307 O O . ARG B 1 250 ? 0.090 52.132 74.073 1.00 9.53 228 ARG B O 1
ATOM 3315 N N . TYR B 1 251 ? -0.158 51.735 71.883 1.00 8.27 229 TYR B N 1
ATOM 3316 C CA . TYR B 1 251 ? -0.784 50.451 72.164 1.00 7.75 229 TYR B CA 1
ATOM 3317 C C . TYR B 1 251 ? 0.165 49.261 71.931 1.00 8.43 229 TYR B C 1
ATOM 3318 O O . TYR B 1 251 ? -0.232 48.111 72.085 1.00 7.72 229 TYR B O 1
ATOM 3327 N N . LEU B 1 252 ? 1.412 49.538 71.561 1.00 7.51 230 LEU B N 1
ATOM 3328 C CA . LEU B 1 252 ? 2.408 48.476 71.409 1.00 8.79 230 LEU B CA 1
ATOM 3329 C C . LEU B 1 252 ? 3.134 48.150 72.714 1.00 8.10 230 LEU B C 1
ATOM 3330 O O . LEU B 1 252 ? 3.860 48.981 73.266 1.00 9.56 230 LEU B O 1
ATOM 3335 N N . CYS B 1 253 ? 2.946 46.925 73.185 1.00 6.81 231 CYS B N 1
ATOM 3336 C CA . CYS B 1 253 ? 3.688 46.399 74.336 1.00 7.38 231 CYS B CA 1
ATOM 3337 C C . CYS B 1 253 ? 4.201 45.010 74.038 1.00 6.55 231 CYS B C 1
ATOM 3338 O O . CYS B 1 253 ? 3.420 44.102 73.756 1.00 7.59 231 CYS B O 1
ATOM 3341 N N . GLY B 1 254 ? 5.510 44.841 74.121 1.00 6.36 232 GLY B N 1
ATOM 3342 C CA . GLY B 1 254 ? 6.114 43.545 73.912 1.00 6.74 232 GLY B CA 1
ATOM 3343 C C . GLY B 1 254 ? 6.255 43.178 72.446 1.00 8.86 232 GLY B C 1
ATOM 3344 O O . GLY B 1 254 ? 6.462 42.007 72.125 1.00 9.83 232 GLY B O 1
ATOM 3345 N N . SER B 1 255 ? 6.149 44.162 71.554 1.00 6.76 233 SER B N 1
ATOM 3346 C CA . SER B 1 255 ? 6.243 43.893 70.122 1.00 7.58 233 SER B CA 1
ATOM 3347 C C . SER B 1 255 ? 7.688 43.791 69.662 1.00 7.88 233 SER B C 1
ATOM 3348 O O . SER B 1 255 ? 8.537 44.573 70.089 1.00 6.69 233 SER B O 1
ATOM 3351 N N . LEU B 1 256 ? 7.953 42.827 68.787 1.00 7.00 234 LEU B N 1
ATOM 3352 C CA . LEU B 1 256 ? 9.253 42.672 68.159 1.00 7.13 234 LEU B CA 1
ATOM 3353 C C . LEU B 1 256 ? 9.086 43.156 66.727 1.00 7.48 234 LEU B C 1
ATOM 3354 O O . LEU B 1 256 ? 8.514 42.461 65.903 1.00 8.84 234 LEU B O 1
ATOM 3359 N N . VAL B 1 257 ? 9.549 44.364 66.445 1.00 6.46 235 VAL B N 1
ATOM 3360 C CA . VAL B 1 257 ? 9.306 44.977 65.149 1.00 7.16 235 VAL B CA 1
ATOM 3361 C C . VAL B 1 257 ? 10.470 44.718 64.195 1.00 8.86 235 VAL B C 1
ATOM 3362 O O . VAL B 1 257 ? 11.563 45.262 64.353 1.00 7.07 235 VAL B O 1
ATOM 3366 N N . GLU B 1 258 ? 10.232 43.867 63.209 1.00 6.39 236 GLU B N 1
ATOM 3367 C CA . GLU B 1 258 ? 11.285 43.508 62.267 1.00 7.76 236 GLU B CA 1
ATOM 3368 C C . GLU B 1 258 ? 11.474 44.598 61.229 1.00 7.31 236 GLU B C 1
ATOM 3369 O O . GLU B 1 258 ? 10.500 45.061 60.637 1.00 7.20 236 GLU B O 1
ATOM 3375 N N . VAL B 1 259 ? 12.724 45.025 61.034 1.00 7.27 237 VAL B N 1
ATOM 3376 C CA . VAL B 1 259 ? 13.036 46.078 60.078 1.00 6.30 237 VAL B CA 1
ATOM 3377 C C . VAL B 1 259 ? 14.152 45.553 59.198 1.00 7.62 237 VAL B C 1
ATOM 3378 O O . VAL B 1 259 ? 15.342 45.822 59.451 1.00 8.00 237 VAL B O 1
ATOM 3382 N N . ASN B 1 260 ? 13.773 44.784 58.177 1.00 5.48 238 ASN B N 1
ATOM 3383 C CA . ASN B 1 260 ? 14.744 43.964 57.471 1.00 7.21 238 ASN B CA 1
ATOM 3384 C C . ASN B 1 260 ? 14.772 44.131 55.949 1.00 6.97 238 ASN B C 1
ATOM 3385 O O . ASN B 1 260 ? 15.512 43.431 55.269 1.00 7.34 238 ASN B O 1
ATOM 3390 N N . GLY B 1 261 ? 13.961 45.037 55.419 1.00 6.74 239 GLY B N 1
ATOM 3391 C CA . GLY B 1 261 ? 13.924 45.264 53.981 1.00 6.90 239 GLY B CA 1
ATOM 3392 C C . GLY B 1 261 ? 13.504 44.042 53.192 1.00 7.76 239 GLY B C 1
ATOM 3393 O O . GLY B 1 261 ? 13.708 43.962 51.980 1.00 7.17 239 GLY B O 1
ATOM 3394 N N . GLY B 1 262 ? 12.907 43.082 53.888 1.00 7.92 240 GLY B N 1
ATOM 3395 C CA . GLY B 1 262 ? 12.411 41.877 53.250 1.00 6.40 240 GLY B CA 1
ATOM 3396 C C . GLY B 1 262 ? 13.393 40.721 53.300 1.00 8.61 240 GLY B C 1
ATOM 3397 O O . GLY B 1 262 ? 13.070 39.627 52.880 1.00 8.92 240 GLY B O 1
ATOM 3398 N N . LYS B 1 263 ? 14.590 40.950 53.821 1.00 7.82 241 LYS B N 1
ATOM 3399 C CA . LYS B 1 263 ? 15.602 39.899 53.777 1.00 9.76 241 LYS B CA 1
ATOM 3400 C C . LYS B 1 263 ? 15.448 38.878 54.904 1.00 10.31 241 LYS B C 1
ATOM 3401 O O . LYS B 1 263 ? 15.511 39.230 56.080 1.00 8.66 241 LYS B O 1
ATOM 3407 N N . ALA B 1 264 ? 15.242 37.619 54.531 1.00 9.87 242 ALA B N 1
ATOM 3408 C CA . ALA B 1 264 ? 15.189 36.519 55.486 1.00 12.38 242 ALA B CA 1
ATOM 3409 C C . ALA B 1 264 ? 16.594 36.214 56.007 1.00 12.64 242 ALA B C 1
ATOM 3410 O O . ALA B 1 264 ? 17.575 36.348 55.270 1.00 12.69 242 ALA B O 1
ATOM 3412 N N . VAL B 1 265 ? 16.686 35.821 57.276 1.00 11.01 243 VAL B N 1
ATOM 3413 C CA . VAL B 1 265 ? 17.954 35.428 57.881 1.00 11.85 243 VAL B CA 1
ATOM 3414 C C . VAL B 1 265 ? 18.650 34.326 57.064 1.00 15.40 243 VAL B C 1
ATOM 3415 O O . VAL B 1 265 ? 18.064 33.265 56.809 1.00 15.85 243 VAL B O 1
ATOM 3419 N N . ALA B 1 266 ? 19.891 34.575 56.653 1.00 13.65 244 ALA B N 1
ATOM 3420 C CA . ALA B 1 266 ? 20.676 33.573 55.925 1.00 17.60 244 ALA B CA 1
ATOM 3421 C C . ALA B 1 266 ? 22.134 33.991 55.809 1.00 19.41 244 ALA B C 1
ATOM 3422 O O . ALA B 1 266 ? 22.414 35.148 55.481 1.00 25.40 244 ALA B O 1
ATOM 3424 N N . PHE C 1 26 ? 2.007 62.971 53.738 1.00 17.57 4 PHE C N 1
ATOM 3425 C CA . PHE C 1 26 ? 0.999 62.262 52.937 1.00 16.92 4 PHE C CA 1
ATOM 3426 C C . PHE C 1 26 ? 0.352 63.166 51.891 1.00 18.88 4 PHE C C 1
ATOM 3427 O O . PHE C 1 26 ? -0.498 62.727 51.111 1.00 18.12 4 PHE C O 1
ATOM 3435 N N . GLU C 1 27 ? 0.736 64.436 51.883 1.00 18.56 5 GLU C N 1
ATOM 3436 C CA . GLU C 1 27 ? 0.135 65.392 50.957 1.00 19.67 5 GLU C CA 1
ATOM 3437 C C . GLU C 1 27 ? 0.373 64.932 49.528 1.00 16.65 5 GLU C C 1
ATOM 3438 O O . GLU C 1 27 ? 1.492 64.592 49.155 1.00 21.64 5 GLU C O 1
ATOM 3444 N N . GLY C 1 28 ? -0.681 64.893 48.732 1.00 19.26 6 GLY C N 1
ATOM 3445 C CA . GLY C 1 28 ? -0.535 64.523 47.337 1.00 18.96 6 GLY C CA 1
ATOM 3446 C C . GLY C 1 28 ? -0.751 63.042 47.117 1.00 19.19 6 GLY C C 1
ATOM 3447 O O . GLY C 1 28 ? -0.974 62.591 45.991 1.00 22.67 6 GLY C O 1
ATOM 3448 N N . LYS C 1 29 ? -0.688 62.270 48.190 1.00 15.19 7 LYS C N 1
ATOM 3449 C CA . LYS C 1 29 ? -0.818 60.825 48.063 1.00 14.62 7 LYS C CA 1
ATOM 3450 C C . LYS C 1 29 ? -2.275 60.412 47.932 1.00 11.17 7 LYS C C 1
ATOM 3451 O O . LYS C 1 29 ? -3.159 61.091 48.436 1.00 13.26 7 LYS C O 1
ATOM 3457 N N . VAL C 1 30 ? -2.514 59.299 47.244 1.00 9.20 8 VAL C N 1
ATOM 3458 C CA . VAL C 1 30 ? -3.850 58.724 47.126 1.00 10.25 8 VAL C CA 1
ATOM 3459 C C . VAL C 1 30 ? -3.911 57.347 47.786 1.00 10.56 8 VAL C C 1
ATOM 3460 O O . VAL C 1 30 ? -3.050 56.494 47.529 1.00 7.72 8 VAL C O 1
ATOM 3464 N N . ALA C 1 31 ? -4.931 57.122 48.618 1.00 7.34 9 ALA C N 1
ATOM 3465 C CA . ALA C 1 31 ? -5.057 55.848 49.314 1.00 8.63 9 ALA C CA 1
ATOM 3466 C C . ALA C 1 31 ? -6.392 55.182 49.020 1.00 7.96 9 ALA C C 1
ATOM 3467 O O . ALA C 1 31 ? -7.409 55.873 48.881 1.00 6.45 9 ALA C O 1
ATOM 3469 N N . LEU C 1 32 ? -6.380 53.848 48.923 1.00 5.64 10 LEU C N 1
ATOM 3470 C CA . LEU C 1 32 ? -7.612 53.050 48.918 1.00 5.64 10 LEU C CA 1
ATOM 3471 C C . LEU C 1 32 ? -7.794 52.381 50.285 1.00 5.89 10 LEU C C 1
ATOM 3472 O O . LEU C 1 32 ? -6.892 51.692 50.758 1.00 6.83 10 LEU C O 1
ATOM 3477 N N . VAL C 1 33 ? -8.943 52.575 50.920 1.00 4.14 11 VAL C N 1
ATOM 3478 C CA . VAL C 1 33 ? -9.233 51.893 52.172 1.00 5.46 11 VAL C CA 1
ATOM 3479 C C . VAL C 1 33 ? -10.480 51.021 52.040 1.00 7.05 11 VAL C C 1
ATOM 3480 O O . VAL C 1 33 ? -11.565 51.536 51.743 1.00 6.48 11 VAL C O 1
ATOM 3484 N N . THR C 1 34 ? -10.337 49.708 52.261 1.00 6.47 12 THR C N 1
ATOM 3485 C CA . THR C 1 34 ? -11.504 48.814 52.300 1.00 7.04 12 THR C CA 1
ATOM 3486 C C . THR C 1 34 ? -12.057 48.676 53.730 1.00 7.89 12 THR C C 1
ATOM 3487 O O . THR C 1 34 ? -11.377 49.019 54.711 1.00 6.98 12 THR C O 1
ATOM 3491 N N . GLY C 1 35 ? -13.281 48.163 53.851 1.00 7.75 13 GLY C N 1
ATOM 3492 C CA . GLY C 1 35 ? -13.962 48.150 55.138 1.00 9.13 13 GLY C CA 1
ATOM 3493 C C . GLY C 1 35 ? -14.051 49.565 55.702 1.00 9.58 13 GLY C C 1
ATOM 3494 O O . GLY C 1 35 ? -13.984 49.793 56.912 1.00 10.81 13 GLY C O 1
ATOM 3495 N N . ALA C 1 36 ? -14.206 50.519 54.797 1.00 8.06 14 ALA C N 1
ATOM 3496 C CA . ALA C 1 36 ? -14.184 51.942 55.113 1.00 9.24 14 ALA C CA 1
ATOM 3497 C C . ALA C 1 36 ? -15.285 52.374 56.079 1.00 10.53 14 ALA C C 1
ATOM 3498 O O . ALA C 1 36 ? -15.127 53.357 56.804 1.00 9.99 14 ALA C O 1
ATOM 3500 N N . ALA C 1 37 ? -16.394 51.645 56.079 1.00 8.43 15 ALA C N 1
ATOM 3501 C CA . ALA C 1 37 ? -17.536 51.972 56.922 1.00 10.28 15 ALA C CA 1
ATOM 3502 C C . ALA C 1 37 ? -17.451 51.424 58.365 1.00 14.48 15 ALA C C 1
ATOM 3503 O O . ALA C 1 37 ? -18.278 51.776 59.194 1.00 16.02 15 ALA C O 1
ATOM 3505 N N . GLY C 1 38 ? -16.459 50.574 58.654 1.00 12.72 16 GLY C N 1
ATOM 3506 C CA . GLY C 1 38 ? -16.288 49.983 59.976 1.00 14.23 16 GLY C CA 1
ATOM 3507 C C . GLY C 1 38 ? -15.442 50.825 60.926 1.00 14.04 16 GLY C C 1
ATOM 3508 O O . GLY C 1 38 ? -15.022 51.926 60.579 1.00 11.30 16 GLY C O 1
ATOM 3509 N N . GLY C 1 39 ? -15.177 50.314 62.128 1.00 15.07 17 GLY C N 1
ATOM 3510 C CA . GLY C 1 39 ? -14.467 51.102 63.129 1.00 12.42 17 GLY C CA 1
ATOM 3511 C C . GLY C 1 39 ? -13.046 51.492 62.734 1.00 10.26 17 GLY C C 1
ATOM 3512 O O . GLY C 1 39 ? -12.723 52.674 62.614 1.00 10.12 17 GLY C O 1
ATOM 3513 N N . ILE C 1 40 ? -12.188 50.501 62.530 1.00 9.87 18 ILE C N 1
ATOM 3514 C CA . ILE C 1 40 ? -10.808 50.770 62.130 1.00 10.52 18 ILE C CA 1
ATOM 3515 C C . ILE C 1 40 ? -10.712 51.474 60.757 1.00 9.52 18 ILE C C 1
ATOM 3516 O O . ILE C 1 40 ? -9.977 52.440 60.604 1.00 8.67 18 ILE C O 1
ATOM 3521 N N . GLY C 1 41 ? -11.457 50.985 59.769 1.00 9.36 19 GLY C N 1
ATOM 3522 C CA . GLY C 1 41 ? -11.460 51.598 58.451 1.00 8.71 19 GLY C CA 1
ATOM 3523 C C . GLY C 1 41 ? -11.747 53.092 58.526 1.00 9.12 19 GLY C C 1
ATOM 3524 O O . GLY C 1 41 ? -11.071 53.898 57.895 1.00 8.55 19 GLY C O 1
ATOM 3525 N N . GLY C 1 42 ? -12.747 53.458 59.313 1.00 9.12 20 GLY C N 1
ATOM 3526 C CA . GLY C 1 42 ? -13.152 54.843 59.438 1.00 11.42 20 GLY C CA 1
ATOM 3527 C C . GLY C 1 42 ? -12.059 55.694 60.058 1.00 10.99 20 GLY C C 1
ATOM 3528 O O . GLY C 1 42 ? -11.832 56.820 59.625 1.00 10.01 20 GLY C O 1
ATOM 3529 N N . ALA C 1 43 ? -11.393 55.159 61.080 1.00 8.58 21 ALA C N 1
ATOM 3530 C CA . ALA C 1 43 ? -10.325 55.885 61.751 1.00 9.92 21 ALA C CA 1
ATOM 3531 C C . ALA C 1 43 ? -9.151 56.055 60.799 1.00 8.84 21 ALA C C 1
ATOM 3532 O O . ALA C 1 43 ? -8.472 57.076 60.809 1.00 8.92 21 ALA C O 1
ATOM 3534 N N . VAL C 1 44 ? -8.924 55.045 59.966 1.00 8.22 22 VAL C N 1
ATOM 3535 C CA . VAL C 1 44 ? -7.867 55.123 58.966 1.00 7.65 22 VAL C CA 1
ATOM 3536 C C . VAL C 1 44 ? -8.149 56.198 57.908 1.00 8.72 22 VAL C C 1
ATOM 3537 O O . VAL C 1 44 ? -7.296 57.019 57.613 1.00 8.13 22 VAL C O 1
ATOM 3541 N N . VAL C 1 45 ? -9.346 56.181 57.337 1.00 7.37 23 VAL C N 1
ATOM 3542 C CA . VAL C 1 45 ? -9.753 57.228 56.405 1.00 8.26 23 VAL C CA 1
ATOM 3543 C C . VAL C 1 45 ? -9.565 58.623 57.020 1.00 9.83 23 VAL C C 1
ATOM 3544 O O . VAL C 1 45 ? -8.983 59.512 56.411 1.00 10.36 23 VAL C O 1
ATOM 3548 N N . THR C 1 46 ? -10.056 58.811 58.234 1.00 9.70 24 THR C N 1
ATOM 3549 C CA . THR C 1 46 ? -9.949 60.109 58.891 1.00 11.39 24 THR C CA 1
ATOM 3550 C C . THR C 1 46 ? -8.516 60.577 59.057 1.00 13.79 24 THR C C 1
ATOM 3551 O O . THR C 1 46 ? -8.202 61.758 58.815 1.00 14.13 24 THR C O 1
ATOM 3555 N N . ALA C 1 47 ? -7.652 59.651 59.477 1.00 11.83 25 ALA C N 1
ATOM 3556 C CA . ALA C 1 47 ? -6.252 59.959 59.760 1.00 11.97 25 ALA C CA 1
ATOM 3557 C C . ALA C 1 47 ? -5.508 60.297 58.480 1.00 14.82 25 ALA C C 1
ATOM 3558 O O . ALA C 1 47 ? -4.722 61.240 58.443 1.00 12.93 25 ALA C O 1
ATOM 3560 N N . LEU C 1 48 ? -5.668 59.518 57.368 1.00 12.81 26 LEU C N 1
ATOM 3561 C CA . LEU C 1 48 ? -5.061 59.796 56.072 1.00 11.78 26 LEU C CA 1
ATOM 3562 C C . LEU C 1 48 ? -5.508 61.147 55.513 1.00 14.91 26 LEU C C 1
ATOM 3563 O O . LEU C 1 48 ? -4.692 61.920 54.989 1.00 12.31 26 LEU C O 1
ATOM 3568 N N . ARG C 1 49 ? -6.815 61.443 55.669 1.00 12.02 27 ARG C N 1
ATOM 3569 C CA . ARG C 1 49 ? -7.313 62.691 55.111 1.00 13.47 27 ARG C CA 1
ATOM 3570 C C . ARG C 1 49 ? -6.779 63.878 55.892 1.00 16.60 27 ARG C C 1
ATOM 3571 O O . ARG C 1 49 ? -6.402 64.886 55.305 1.00 15.89 27 ARG C O 1
ATOM 3579 N N . ALA C 1 50 ? -6.715 63.740 57.215 1.00 16.91 28 ALA C N 1
ATOM 3580 C CA . ALA C 1 50 ? -6.175 64.800 58.058 1.00 16.99 28 ALA C CA 1
ATOM 3581 C C . ALA C 1 50 ? -4.746 65.116 57.665 1.00 18.43 28 ALA C C 1
ATOM 3582 O O . ALA C 1 50 ? -4.317 66.266 57.742 1.00 19.65 28 ALA C O 1
ATOM 3584 N N . ALA C 1 51 ? -4.014 64.087 57.248 1.00 17.50 29 ALA C N 1
ATOM 3585 C CA . ALA C 1 51 ? -2.600 64.218 56.905 1.00 18.02 29 ALA C CA 1
ATOM 3586 C C . ALA C 1 51 ? -2.405 64.637 55.452 1.00 18.57 29 ALA C C 1
ATOM 3587 O O . ALA C 1 51 ? -1.276 64.780 54.992 1.00 21.93 29 ALA C O 1
ATOM 3589 N N . GLY C 1 52 ? -3.504 64.807 54.726 1.00 17.73 30 GLY C N 1
ATOM 3590 C CA . GLY C 1 52 ? -3.445 65.404 53.403 1.00 18.27 30 GLY C CA 1
ATOM 3591 C C . GLY C 1 52 ? -3.544 64.462 52.218 1.00 15.85 30 GLY C C 1
ATOM 3592 O O . GLY C 1 52 ? -3.432 64.890 51.077 1.00 13.81 30 GLY C O 1
ATOM 3593 N N . ALA C 1 53 ? -3.747 63.177 52.480 1.00 15.06 31 ALA C N 1
ATOM 3594 C CA . ALA C 1 53 ? -3.939 62.219 51.401 1.00 13.70 31 ALA C CA 1
ATOM 3595 C C . ALA C 1 53 ? -5.347 62.339 50.858 1.00 13.63 31 ALA C C 1
ATOM 3596 O O . ALA C 1 53 ? -6.272 62.675 51.596 1.00 12.31 31 ALA C O 1
ATOM 3598 N N . ARG C 1 54 ? -5.519 62.057 49.573 1.00 11.40 32 ARG C N 1
ATOM 3599 C CA . ARG C 1 54 ? -6.860 61.821 49.061 1.00 12.69 32 ARG C CA 1
ATOM 3600 C C . ARG C 1 54 ? -7.212 60.339 49.239 1.00 11.19 32 ARG C C 1
ATOM 3601 O O . ARG C 1 54 ? -6.390 59.478 48.966 1.00 11.97 32 ARG C O 1
ATOM 3609 N N . VAL C 1 55 ? -8.422 60.040 49.707 1.00 10.48 33 VAL C N 1
ATOM 3610 C CA . VAL C 1 55 ? -8.798 58.659 50.026 1.00 8.66 33 VAL C CA 1
ATOM 3611 C C . VAL C 1 55 ? -10.017 58.182 49.231 1.00 8.86 33 VAL C C 1
ATOM 3612 O O . VAL C 1 55 ? -11.054 58.859 49.212 1.00 9.25 33 VAL C O 1
ATOM 3616 N N . ALA C 1 56 ? -9.884 57.028 48.578 1.00 6.75 34 ALA C N 1
ATOM 3617 C CA . ALA C 1 56 ? -11.023 56.291 48.023 1.00 8.47 34 ALA C CA 1
ATOM 3618 C C . ALA C 1 56 ? -11.535 55.304 49.056 1.00 6.92 34 ALA C C 1
ATOM 3619 O O . ALA C 1 56 ? -10.768 54.529 49.618 1.00 6.23 34 ALA C O 1
ATOM 3621 N N . VAL C 1 57 ? -12.829 55.338 49.327 1.00 6.72 35 VAL C N 1
ATOM 3622 C CA . VAL C 1 57 ? -13.386 54.450 50.327 1.00 6.48 35 VAL C CA 1
ATOM 3623 C C . VAL C 1 57 ? -14.206 53.328 49.696 1.00 7.96 35 VAL C C 1
ATOM 3624 O O . VAL C 1 57 ? -15.011 53.556 48.777 1.00 6.60 35 VAL C O 1
ATOM 3628 N N . ALA C 1 58 ? -13.966 52.109 50.168 1.00 5.03 36 ALA C N 1
ATOM 3629 C CA . ALA C 1 58 ? -14.714 50.953 49.690 1.00 5.55 36 ALA C CA 1
ATOM 3630 C C . ALA C 1 58 ? -15.333 50.210 50.851 1.00 7.75 36 ALA C C 1
ATOM 3631 O O . ALA C 1 58 ? -14.685 50.002 51.885 1.00 8.11 36 ALA C O 1
ATOM 3633 N N . ASP C 1 59 ? -16.604 49.849 50.677 1.00 6.93 37 ASP C N 1
ATOM 3634 C CA . ASP C 1 59 ? -17.347 48.989 51.591 1.00 7.87 37 ASP C CA 1
ATOM 3635 C C . ASP C 1 59 ? -18.663 48.664 50.891 1.00 9.92 37 ASP C C 1
ATOM 3636 O O . ASP C 1 59 ? -18.878 49.114 49.757 1.00 9.62 37 ASP C O 1
ATOM 3641 N N . ARG C 1 60 ? -19.529 47.887 51.539 1.00 10.68 38 ARG C N 1
ATOM 3642 C CA . ARG C 1 60 ? -20.848 47.555 50.977 1.00 11.51 38 ARG C CA 1
ATOM 3643 C C . ARG C 1 60 ? -21.642 48.823 50.694 1.00 8.84 38 ARG C C 1
ATOM 3644 O O . ARG C 1 60 ? -22.281 48.951 49.650 1.00 9.54 38 ARG C O 1
ATOM 3652 N N . ALA C 1 61 ? -21.605 49.743 51.657 1.00 9.34 39 ALA C N 1
ATOM 3653 C CA . ALA C 1 61 ? -22.211 51.065 51.538 1.00 9.50 39 ALA C CA 1
ATOM 3654 C C . ALA C 1 61 ? -21.228 52.071 52.098 1.00 11.53 39 ALA C C 1
ATOM 3655 O O . ALA C 1 61 ? -20.661 51.825 53.163 1.00 12.16 39 ALA C O 1
ATOM 3657 N N . VAL C 1 62 ? -21.021 53.200 51.419 1.00 7.40 40 VAL C N 1
ATOM 3658 C CA . VAL C 1 62 ? -20.080 54.195 51.920 1.00 9.45 40 VAL C CA 1
ATOM 3659 C C . VAL C 1 62 ? -20.632 55.610 51.794 1.00 12.22 40 VAL C C 1
ATOM 3660 O O . VAL C 1 62 ? -19.911 56.583 51.998 1.00 11.34 40 VAL C O 1
ATOM 3664 N N . ALA C 1 63 ? -21.905 55.711 51.431 1.00 10.72 41 ALA C N 1
ATOM 3665 C CA . ALA C 1 63 ? -22.559 56.996 51.236 1.00 12.88 41 ALA C CA 1
ATOM 3666 C C . ALA C 1 63 ? -22.286 58.015 52.360 1.00 15.88 41 ALA C C 1
ATOM 3667 O O . ALA C 1 63 ? -21.934 59.163 52.094 1.00 19.21 41 ALA C O 1
ATOM 3669 N N . GLY C 1 64 ? -22.418 57.611 53.614 1.00 12.53 42 GLY C N 1
ATOM 3670 C CA . GLY C 1 64 ? -22.119 58.549 54.699 1.00 22.48 42 GLY C CA 1
ATOM 3671 C C . GLY C 1 64 ? -20.717 59.181 54.737 1.00 18.96 42 GLY C C 1
ATOM 3672 O O . GLY C 1 64 ? -20.508 60.281 55.261 1.00 19.92 42 GLY C O 1
ATOM 3673 N N . ILE C 1 65 ? -19.745 58.508 54.148 1.00 16.67 43 ILE C N 1
ATOM 3674 C CA . ILE C 1 65 ? -18.343 58.792 54.467 1.00 15.17 43 ILE C CA 1
ATOM 3675 C C . ILE C 1 65 ? -17.682 59.956 53.735 1.00 14.14 43 ILE C C 1
ATOM 3676 O O . ILE C 1 65 ? -17.687 60.002 52.512 1.00 14.53 43 ILE C O 1
ATOM 3681 N N . ALA C 1 66 ? -17.083 60.882 54.487 1.00 11.49 44 ALA C N 1
ATOM 3682 C CA . ALA C 1 66 ? -16.325 61.950 53.857 1.00 13.91 44 ALA C CA 1
ATOM 3683 C C . ALA C 1 66 ? -15.060 61.378 53.212 1.00 12.69 44 ALA C C 1
ATOM 3684 O O . ALA C 1 66 ? -14.232 60.744 53.871 1.00 11.37 44 ALA C O 1
ATOM 3686 N N . ALA C 1 67 ? -14.924 61.594 51.912 1.00 11.53 45 ALA C N 1
ATOM 3687 C CA . ALA C 1 67 ? -13.853 60.979 51.158 1.00 12.07 45 ALA C CA 1
ATOM 3688 C C . ALA C 1 67 ? -13.801 61.582 49.769 1.00 13.86 45 ALA C C 1
ATOM 3689 O O . ALA C 1 67 ? -14.700 62.320 49.372 1.00 12.38 45 ALA C O 1
ATOM 3691 N N . ASP C 1 68 ? -12.753 61.237 49.033 1.00 12.69 46 ASP C N 1
ATOM 3692 C CA . ASP C 1 68 ? -12.469 61.832 47.737 1.00 14.25 46 ASP C CA 1
ATOM 3693 C C . ASP C 1 68 ? -12.981 60.991 46.562 1.00 12.78 46 ASP C C 1
ATOM 3694 O O . ASP C 1 68 ? -13.065 61.464 45.438 1.00 12.92 46 ASP C O 1
ATOM 3699 N N . LEU C 1 69 ? -13.365 59.755 46.844 1.00 12.84 47 LEU C N 1
ATOM 3700 C CA . LEU C 1 69 ? -13.898 58.857 45.825 1.00 11.70 47 LEU C CA 1
ATOM 3701 C C . LEU C 1 69 ? -14.631 57.741 46.550 1.00 10.36 47 LEU C C 1
ATOM 3702 O O . LEU C 1 69 ? -14.109 57.189 47.516 1.00 11.19 47 LEU C O 1
ATOM 3707 N N . HIS C 1 70 ? -15.833 57.408 46.096 1.00 9.00 48 HIS C N 1
ATOM 3708 C CA . HIS C 1 70 ? -16.640 56.394 46.776 1.00 9.61 48 HIS C CA 1
ATOM 3709 C C . HIS C 1 70 ? -16.853 55.198 45.885 1.00 9.39 48 HIS C C 1
ATOM 3710 O O . HIS C 1 70 ? -17.359 55.349 44.774 1.00 8.19 48 HIS C O 1
ATOM 3717 N N . LEU C 1 71 ? -16.495 54.014 46.384 1.00 8.27 49 LEU C N 1
ATOM 3718 C CA . LEU C 1 71 ? -16.517 52.791 45.587 1.00 7.05 49 LEU C CA 1
ATOM 3719 C C . LEU C 1 71 ? -17.261 51.654 46.276 1.00 8.48 49 LEU C C 1
ATOM 3720 O O . LEU C 1 71 ? -16.645 50.689 46.726 1.00 8.55 49 LEU C O 1
ATOM 3725 N N . PRO C 1 72 ? -18.594 51.762 46.368 1.00 7.60 50 PRO C N 1
ATOM 3726 C CA . PRO C 1 72 ? -19.441 50.750 47.006 1.00 7.84 50 PRO C CA 1
ATOM 3727 C C . PRO C 1 72 ? -19.389 49.401 46.283 1.00 8.79 50 PRO C C 1
ATOM 3728 O O . PRO C 1 72 ? -19.343 49.350 45.058 1.00 8.03 50 PRO C O 1
ATOM 3732 N N . GLY C 1 73 ? -19.418 48.313 47.043 1.00 8.58 51 GLY C N 1
ATOM 3733 C CA . GLY C 1 73 ? -19.474 46.997 46.444 1.00 9.02 51 GLY C CA 1
ATOM 3734 C C . GLY C 1 73 ? -19.202 45.874 47.425 1.00 11.03 51 GLY C C 1
ATOM 3735 O O . GLY C 1 73 ? -18.887 46.104 48.591 1.00 9.84 51 GLY C O 1
ATOM 3736 N N . ASP C 1 74 ? -19.323 44.654 46.919 1.00 11.79 52 ASP C N 1
ATOM 3737 C CA . ASP C 1 74 ? -19.200 43.431 47.697 1.00 11.52 52 ASP C CA 1
ATOM 3738 C C . ASP C 1 74 ? -17.871 42.768 47.355 1.00 12.26 52 ASP C C 1
ATOM 3739 O O . ASP C 1 74 ? -17.703 42.237 46.248 1.00 8.85 52 ASP C O 1
ATOM 3744 N N . LEU C 1 75 ? -16.929 42.794 48.303 1.00 10.34 53 LEU C N 1
ATOM 3745 C CA . LEU C 1 75 ? -15.618 42.179 48.104 1.00 9.39 53 LEU C CA 1
ATOM 3746 C C . LEU C 1 75 ? -15.652 40.733 47.641 1.00 11.52 53 LEU C C 1
ATOM 3747 O O . LEU C 1 75 ? -14.652 40.228 47.114 1.00 12.36 53 LEU C O 1
ATOM 3752 N N . ARG C 1 76 ? -16.777 40.057 47.833 1.00 10.58 54 ARG C N 1
ATOM 3753 C CA . ARG C 1 76 ? -16.868 38.656 47.425 1.00 13.98 54 ARG C CA 1
ATOM 3754 C C . ARG C 1 76 ? -16.990 38.531 45.910 1.00 14.16 54 ARG C C 1
ATOM 3755 O O . ARG C 1 76 ? -16.753 37.473 45.346 1.00 14.82 54 ARG C O 1
ATOM 3763 N N . GLU C 1 77 ? -17.348 39.627 45.257 1.00 14.98 55 GLU C N 1
ATOM 3764 C CA . GLU C 1 77 ? -17.480 39.638 43.804 1.00 14.61 55 GLU C CA 1
ATOM 3765 C C . GLU C 1 77 ? -16.136 39.826 43.129 1.00 13.48 55 GLU C C 1
ATOM 3766 O O . GLU C 1 77 ? -15.488 40.869 43.289 1.00 12.34 55 GLU C O 1
ATOM 3772 N N . ALA C 1 78 ? -15.720 38.816 42.377 1.00 11.78 56 ALA C N 1
ATOM 3773 C CA . ALA C 1 78 ? -14.405 38.824 41.734 1.00 11.05 56 ALA C CA 1
ATOM 3774 C C . ALA C 1 78 ? -14.112 40.110 40.955 1.00 11.37 56 ALA C C 1
ATOM 3775 O O . ALA C 1 78 ? -13.082 40.760 41.166 1.00 9.99 56 ALA C O 1
ATOM 3777 N N . ALA C 1 79 ? -15.022 40.486 40.061 1.00 10.43 57 ALA C N 1
ATOM 3778 C CA . ALA C 1 79 ? -14.799 41.633 39.191 1.00 10.54 57 ALA C CA 1
ATOM 3779 C C . ALA C 1 79 ? -14.678 42.936 39.986 1.00 10.92 57 ALA C C 1
ATOM 3780 O O . ALA C 1 79 ? -13.895 43.811 39.632 1.00 12.02 57 ALA C O 1
ATOM 3782 N N . TYR C 1 80 ? -15.443 43.072 41.063 1.00 9.85 58 TYR C N 1
ATOM 3783 C CA . TYR C 1 80 ? -15.328 44.274 41.892 1.00 9.59 58 TYR C CA 1
ATOM 3784 C C . TYR C 1 80 ? -13.974 44.349 42.588 1.00 8.75 58 TYR C C 1
ATOM 3785 O O . TYR C 1 80 ? -13.294 45.375 42.519 1.00 8.41 58 TYR C O 1
ATOM 3794 N N . ALA C 1 81 ? -13.579 43.268 43.250 1.00 9.20 59 ALA C N 1
ATOM 3795 C CA . ALA C 1 81 ? -12.291 43.248 43.953 1.00 9.68 59 ALA C CA 1
ATOM 3796 C C . ALA C 1 81 ? -11.132 43.435 42.971 1.00 9.26 59 ALA C C 1
ATOM 3797 O O . ALA C 1 81 ? -10.245 44.261 43.211 1.00 7.61 59 ALA C O 1
ATOM 3799 N N . ASP C 1 82 ? -11.152 42.687 41.864 1.00 8.30 60 ASP C N 1
ATOM 3800 C CA . ASP C 1 82 ? -10.121 42.803 40.824 1.00 8.39 60 ASP C CA 1
ATOM 3801 C C . ASP C 1 82 ? -10.020 44.257 40.350 1.00 7.98 60 ASP C C 1
ATOM 3802 O O . ASP C 1 82 ? -8.938 44.753 40.065 1.00 7.63 60 ASP C O 1
ATOM 3807 N N . GLY C 1 83 ? -11.157 44.937 40.257 1.00 8.17 61 GLY C N 1
ATOM 3808 C CA . GLY C 1 83 ? -11.192 46.264 39.668 1.00 8.23 61 GLY C CA 1
ATOM 3809 C C . GLY C 1 83 ? -10.924 47.453 40.584 1.00 7.74 61 GLY C C 1
ATOM 3810 O O . GLY C 1 83 ? -10.797 48.580 40.099 1.00 6.65 61 GLY C O 1
ATOM 3811 N N . LEU C 1 84 ? -10.848 47.229 41.895 1.00 6.77 62 LEU C N 1
ATOM 3812 C CA . LEU C 1 84 ? -10.762 48.353 42.826 1.00 6.77 62 LEU C CA 1
ATOM 3813 C C . LEU C 1 84 ? -9.536 49.242 42.594 1.00 7.34 62 LEU C C 1
ATOM 3814 O O . LEU C 1 84 ? -9.649 50.465 42.499 1.00 7.53 62 LEU C O 1
ATOM 3819 N N . PRO C 1 85 ? -8.355 48.635 42.507 1.00 8.64 63 PRO C N 1
ATOM 3820 C CA . PRO C 1 85 ? -7.174 49.498 42.373 1.00 9.39 63 PRO C CA 1
ATOM 3821 C C . PRO C 1 85 ? -7.185 50.325 41.082 1.00 8.15 63 PRO C C 1
ATOM 3822 O O . PRO C 1 85 ? -6.790 51.487 41.118 1.00 10.36 63 PRO C O 1
ATOM 3826 N N . GLY C 1 86 ? -7.619 49.736 39.977 1.00 9.50 64 GLY C N 1
ATOM 3827 C CA . GLY C 1 86 ? -7.706 50.457 38.714 1.00 10.08 64 GLY C CA 1
ATOM 3828 C C . GLY C 1 86 ? -8.731 51.583 38.781 1.00 10.07 64 GLY C C 1
ATOM 3829 O O . GLY C 1 86 ? -8.545 52.639 38.170 1.00 9.37 64 GLY C O 1
ATOM 3830 N N . ALA C 1 87 ? -9.816 51.362 39.524 1.00 8.56 65 ALA C N 1
ATOM 3831 C CA . ALA C 1 87 ? -10.851 52.391 39.702 1.00 9.34 65 ALA C CA 1
ATOM 3832 C C . ALA C 1 87 ? -10.291 53.606 40.444 1.00 11.18 65 ALA C C 1
ATOM 3833 O O . ALA C 1 87 ? -10.607 54.760 40.114 1.00 7.78 65 ALA C O 1
ATOM 3835 N N . VAL C 1 88 ? -9.452 53.351 41.445 1.00 7.93 66 VAL C N 1
ATOM 3836 C CA . VAL C 1 88 ? -8.816 54.447 42.157 1.00 7.72 66 VAL C CA 1
ATOM 3837 C C . VAL C 1 88 ? -7.784 55.163 41.283 1.00 10.48 66 VAL C C 1
ATOM 3838 O O . VAL C 1 88 ? -7.768 56.391 41.231 1.00 10.41 66 VAL C O 1
ATOM 3842 N N . ALA C 1 89 ? -6.932 54.418 40.587 1.00 10.70 67 ALA C N 1
ATOM 3843 C CA . ALA C 1 89 ? -5.923 55.056 39.725 1.00 14.06 67 ALA C CA 1
ATOM 3844 C C . ALA C 1 89 ? -6.563 55.894 38.607 1.00 14.96 67 ALA C C 1
ATOM 3845 O O . ALA C 1 89 ? -6.090 56.987 38.287 1.00 15.39 67 ALA C O 1
ATOM 3847 N N . ALA C 1 90 ? -7.644 55.378 38.028 1.00 12.96 68 ALA C N 1
ATOM 3848 C CA . ALA C 1 90 ? -8.391 56.082 36.986 1.00 14.67 68 ALA C CA 1
ATOM 3849 C C . ALA C 1 90 ? -9.151 57.275 37.555 1.00 16.50 68 ALA C C 1
ATOM 3850 O O . ALA C 1 90 ? -9.216 58.337 36.939 1.00 19.18 68 ALA C O 1
ATOM 3852 N N . GLY C 1 91 ? -9.741 57.084 38.727 1.00 14.06 69 GLY C N 1
ATOM 3853 C CA . GLY C 1 91 ? -10.574 58.091 39.350 1.00 14.09 69 GLY C CA 1
ATOM 3854 C C . GLY C 1 91 ? -9.795 59.258 39.918 1.00 16.87 69 GLY C C 1
ATOM 3855 O O . GLY C 1 91 ? -10.181 60.417 39.737 1.00 18.14 69 GLY C O 1
ATOM 3856 N N . LEU C 1 92 ? -8.691 58.959 40.598 1.00 13.22 70 LEU C N 1
ATOM 3857 C CA . LEU C 1 92 ? -7.932 59.989 41.305 1.00 14.73 70 LEU C CA 1
ATOM 3858 C C . LEU C 1 92 ? -6.539 60.249 40.708 1.00 14.95 70 LEU C C 1
ATOM 3859 O O . LEU C 1 92 ? -5.844 61.178 41.130 1.00 16.53 70 LEU C O 1
ATOM 3864 N N . GLY C 1 93 ? -6.144 59.438 39.731 1.00 12.77 71 GLY C N 1
ATOM 3865 C CA . GLY C 1 93 ? -4.943 59.701 38.953 1.00 16.49 71 GLY C CA 1
ATOM 3866 C C . GLY C 1 93 ? -3.690 58.929 39.354 1.00 17.94 71 GLY C C 1
ATOM 3867 O O . GLY C 1 93 ? -2.702 58.915 38.618 1.00 18.63 71 GLY C O 1
ATOM 3868 N N . ARG C 1 94 ? -3.730 58.282 40.514 1.00 13.41 72 ARG C N 1
ATOM 3869 C CA . ARG C 1 94 ? -2.594 57.525 41.010 1.00 14.04 72 ARG C CA 1
ATOM 3870 C C . ARG C 1 94 ? -3.064 56.675 42.179 1.00 11.62 72 ARG C C 1
ATOM 3871 O O . ARG C 1 94 ? -4.181 56.848 42.652 1.00 11.53 72 ARG C O 1
ATOM 3879 N N . LEU C 1 95 ? -2.217 55.751 42.620 1.00 10.87 73 LEU C N 1
ATOM 3880 C CA . LEU C 1 95 ? -2.511 54.875 43.747 1.00 9.95 73 LEU C CA 1
ATOM 3881 C C . LEU C 1 95 ? -1.233 54.665 44.547 1.00 12.28 73 LEU C C 1
ATOM 3882 O O . LEU C 1 95 ? -0.322 53.960 44.109 1.00 13.32 73 LEU C O 1
ATOM 3887 N N . ASP C 1 96 ? -1.152 55.290 45.716 1.00 12.80 74 ASP C N 1
ATOM 3888 C CA . ASP C 1 96 ? 0.069 55.245 46.509 1.00 10.15 74 ASP C CA 1
ATOM 3889 C C . ASP C 1 96 ? -0.027 54.244 47.651 1.00 9.20 74 ASP C C 1
ATOM 3890 O O . ASP C 1 96 ? 0.973 53.655 48.063 1.00 9.29 74 ASP C O 1
ATOM 3895 N N . ILE C 1 97 ? -1.228 54.076 48.182 1.00 6.92 75 ILE C N 1
ATOM 3896 C CA . ILE C 1 97 ? -1.416 53.311 49.405 1.00 7.42 75 ILE C CA 1
ATOM 3897 C C . ILE C 1 97 ? -2.685 52.472 49.305 1.00 6.56 75 ILE C C 1
ATOM 3898 O O . ILE C 1 97 ? -3.729 52.981 48.930 1.00 5.94 75 ILE C O 1
ATOM 3903 N N . VAL C 1 98 ? -2.601 51.199 49.658 1.00 5.04 76 VAL C N 1
ATOM 3904 C CA . VAL C 1 98 ? -3.802 50.368 49.790 1.00 5.70 76 VAL C CA 1
ATOM 3905 C C . VAL C 1 98 ? -3.862 49.865 51.230 1.00 5.55 76 VAL C C 1
ATOM 3906 O O . VAL C 1 98 ? -2.896 49.307 51.720 1.00 6.18 76 VAL C O 1
ATOM 3910 N N . VAL C 1 99 ? -4.979 50.083 51.912 1.00 5.53 77 VAL C N 1
ATOM 3911 C CA . VAL C 1 99 ? -5.184 49.475 53.226 1.00 6.65 77 VAL C CA 1
ATOM 3912 C C . VAL C 1 99 ? -6.260 48.401 53.105 1.00 6.03 77 VAL C C 1
ATOM 3913 O O . VAL C 1 99 ? -7.411 48.721 52.885 1.00 6.47 77 VAL C O 1
ATOM 3917 N N . ASN C 1 100 ? -5.875 47.130 53.214 1.00 7.21 78 ASN C N 1
ATOM 3918 C CA . ASN C 1 100 ? -6.834 46.019 53.203 1.00 7.37 78 ASN C CA 1
ATOM 3919 C C . ASN C 1 100 ? -7.367 45.812 54.612 1.00 7.68 78 ASN C C 1
ATOM 3920 O O . ASN C 1 100 ? -6.761 45.125 55.439 1.00 8.24 78 ASN C O 1
ATOM 3925 N N . ASN C 1 101 ? -8.492 46.434 54.892 1.00 8.12 79 ASN C N 1
ATOM 3926 C CA . ASN C 1 101 ? -9.000 46.496 56.244 1.00 8.27 79 ASN C CA 1
ATOM 3927 C C . ASN C 1 101 ? -10.313 45.737 56.403 1.00 11.87 79 ASN C C 1
ATOM 3928 O O . ASN C 1 101 ? -10.692 45.392 57.523 1.00 11.57 79 ASN C O 1
ATOM 3933 N N . ALA C 1 102 ? -10.996 45.465 55.290 1.00 8.60 80 ALA C N 1
ATOM 3934 C CA . ALA C 1 102 ? -12.274 44.765 55.362 1.00 11.82 80 ALA C CA 1
ATOM 3935 C C . ALA C 1 102 ? -12.069 43.381 55.959 1.00 13.32 80 ALA C C 1
ATOM 3936 O O . ALA C 1 102 ? -11.064 42.726 55.708 1.00 10.96 80 ALA C O 1
ATOM 3938 N N . GLY C 1 103 ? -13.022 42.932 56.759 1.00 13.83 81 GLY C N 1
ATOM 3939 C CA . GLY C 1 103 ? -12.824 41.695 57.487 1.00 14.20 81 GLY C CA 1
ATOM 3940 C C . GLY C 1 103 ? -14.108 41.194 58.092 1.00 15.68 81 GLY C C 1
ATOM 3941 O O . GLY C 1 103 ? -14.991 41.973 58.449 1.00 17.61 81 GLY C O 1
ATOM 3942 N N . VAL C 1 104 ? -14.212 39.881 58.203 1.00 13.07 82 VAL C N 1
ATOM 3943 C CA . VAL C 1 104 ? -15.407 39.254 58.736 1.00 14.03 82 VAL C CA 1
ATOM 3944 C C . VAL C 1 104 ? -14.995 38.447 59.944 1.00 15.30 82 VAL C C 1
ATOM 3945 O O . VAL C 1 104 ? -13.957 37.799 59.929 1.00 13.59 82 VAL C O 1
ATOM 3949 N N . ILE C 1 105 ? -15.798 38.522 60.995 1.00 16.65 83 ILE C N 1
ATOM 3950 C CA . ILE C 1 105 ? -15.543 37.797 62.218 1.00 18.76 83 ILE C CA 1
ATOM 3951 C C . ILE C 1 105 ? -16.547 36.642 62.282 1.00 24.69 83 ILE C C 1
ATOM 3952 O O . ILE C 1 105 ? -17.756 36.805 62.037 1.00 21.08 83 ILE C O 1
ATOM 3957 N N . SER C 1 106 ? -16.025 35.455 62.553 1.00 22.51 84 SER C N 1
ATOM 3958 C CA . SER C 1 106 ? -16.829 34.255 62.652 1.00 18.92 84 SER C CA 1
ATOM 3959 C C . SER C 1 106 ? -16.318 33.616 63.922 1.00 18.99 84 SER C C 1
ATOM 3960 O O . SER C 1 106 ? -15.209 33.914 64.358 1.00 21.03 84 SER C O 1
ATOM 3963 N N . ARG C 1 107 ? -17.107 32.760 64.544 1.00 16.66 85 ARG C N 1
ATOM 3964 C CA . ARG C 1 107 ? -16.586 32.066 65.704 1.00 18.09 85 ARG C CA 1
ATOM 3965 C C . ARG C 1 107 ? -17.051 30.627 65.683 1.00 16.02 85 ARG C C 1
ATOM 3966 O O . ARG C 1 107 ? -18.000 30.288 64.983 1.00 16.27 85 ARG C O 1
ATOM 3974 N N . GLY C 1 108 ? -16.352 29.783 66.432 1.00 12.82 86 GLY C N 1
ATOM 3975 C CA . GLY C 1 108 ? -16.705 28.387 66.536 1.00 12.69 86 GLY C CA 1
ATOM 3976 C C . GLY C 1 108 ? -15.498 27.481 66.436 1.00 11.48 86 GLY C C 1
ATOM 3977 O O . GLY C 1 108 ? -14.494 27.827 65.810 1.00 9.74 86 GLY C O 1
ATOM 3978 N N . ARG C 1 109 ? -15.579 26.326 67.079 1.00 9.77 87 ARG C N 1
ATOM 3979 C CA . ARG C 1 109 ? -14.659 25.261 66.746 1.00 12.08 87 ARG C CA 1
ATOM 3980 C C . ARG C 1 109 ? -14.987 24.879 65.303 1.00 12.12 87 ARG C C 1
ATOM 3981 O O . ARG C 1 109 ? -16.040 25.243 64.788 1.00 10.07 87 ARG C O 1
ATOM 3989 N N . ILE C 1 110 ? -14.084 24.158 64.654 1.00 11.25 88 ILE C N 1
ATOM 3990 C CA . ILE C 1 110 ? -14.294 23.776 63.267 1.00 12.06 88 ILE C CA 1
ATOM 3991 C C . ILE C 1 110 ? -15.524 22.879 63.095 1.00 11.86 88 ILE C C 1
ATOM 3992 O O . ILE C 1 110 ? -16.120 22.846 62.024 1.00 11.86 88 ILE C O 1
ATOM 3997 N N . THR C 1 111 ? -15.903 22.165 64.151 1.00 12.05 89 THR C N 1
ATOM 3998 C CA . THR C 1 111 ? -17.090 21.304 64.117 1.00 11.99 89 THR C CA 1
ATOM 3999 C C . THR C 1 111 ? -18.388 22.113 64.108 1.00 14.08 89 THR C C 1
ATOM 4000 O O . THR C 1 111 ? -19.456 21.588 63.781 1.00 16.88 89 THR C O 1
ATOM 4004 N N . GLU C 1 112 ? -18.292 23.392 64.463 1.00 12.97 90 GLU C N 1
ATOM 4005 C CA . GLU C 1 112 ? -19.440 24.289 64.449 1.00 13.35 90 GLU C CA 1
ATOM 4006 C C . GLU C 1 112 ? -19.365 25.281 63.279 1.00 14.05 90 GLU C C 1
ATOM 4007 O O . GLU C 1 112 ? -20.077 26.264 63.254 1.00 13.25 90 GLU C O 1
ATOM 4013 N N . THR C 1 113 ? -18.491 25.025 62.316 1.00 12.05 91 THR C N 1
ATOM 4014 C CA . THR C 1 113 ? -18.280 25.957 61.222 1.00 11.15 91 THR C CA 1
ATOM 4015 C C . THR C 1 113 ? -19.050 25.474 60.000 1.00 10.97 91 THR C C 1
ATOM 4016 O O . THR C 1 113 ? -18.847 24.354 59.549 1.00 10.70 91 THR C O 1
ATOM 4020 N N . THR C 1 114 ? -19.926 26.313 59.463 1.00 8.11 92 THR C N 1
ATOM 4021 C CA . THR C 1 114 ? -20.774 25.893 58.349 1.00 10.36 92 THR C CA 1
ATOM 4022 C C . THR C 1 114 ? -20.090 26.200 57.012 1.00 9.17 92 THR C C 1
ATOM 4023 O O . THR C 1 114 ? -19.137 26.977 56.956 1.00 8.19 92 THR C O 1
ATOM 4027 N N . ASP C 1 115 ? -20.590 25.599 55.940 1.00 9.38 93 ASP C N 1
ATOM 4028 C CA . ASP C 1 115 ? -20.120 25.916 54.587 1.00 10.48 93 ASP C CA 1
ATOM 4029 C C . ASP C 1 115 ? -20.320 27.391 54.247 1.00 9.62 93 ASP C C 1
ATOM 4030 O O . ASP C 1 115 ? -19.516 27.976 53.526 1.00 9.66 93 ASP C O 1
ATOM 4035 N N . ALA C 1 116 ? -21.394 27.995 54.748 1.00 9.08 94 ALA C N 1
ATOM 4036 C CA . ALA C 1 116 ? -21.639 29.422 54.506 1.00 10.16 94 ALA C CA 1
ATOM 4037 C C . ALA C 1 116 ? -20.606 30.300 55.238 1.00 9.82 94 ALA C C 1
ATOM 4038 O O . ALA C 1 116 ? -20.102 31.275 54.680 1.00 10.98 94 ALA C O 1
ATOM 4040 N N . ASP C 1 117 ? -20.311 29.948 56.485 1.00 9.11 95 ASP C N 1
ATOM 4041 C CA . ASP C 1 117 ? -19.234 30.558 57.257 1.00 9.49 95 ASP C CA 1
ATOM 4042 C C . ASP C 1 117 ? -17.934 30.521 56.463 1.00 9.07 95 ASP C C 1
ATOM 4043 O O . ASP C 1 117 ? -17.236 31.525 56.346 1.00 8.48 95 ASP C O 1
ATOM 4048 N N . TRP C 1 118 ? -17.614 29.354 55.924 1.00 7.38 96 TRP C N 1
ATOM 4049 C CA . TRP C 1 118 ? -16.350 29.155 55.229 1.00 8.68 96 TRP C CA 1
ATOM 4050 C C . TRP C 1 118 ? -16.243 30.093 54.039 1.00 8.12 96 TRP C C 1
ATOM 4051 O O . TRP C 1 118 ? -15.275 30.824 53.918 1.00 8.35 96 TRP C O 1
ATOM 4062 N N . SER C 1 119 ? -17.252 30.083 53.174 1.00 9.15 97 SER C N 1
ATOM 4063 C CA . SER C 1 119 ? -17.221 30.887 51.955 1.00 8.93 97 SER C CA 1
ATOM 4064 C C . SER C 1 119 ? -17.065 32.356 52.262 1.00 7.95 97 SER C C 1
ATOM 4065 O O . SER C 1 119 ? -16.331 33.068 51.577 1.00 7.65 97 SER C O 1
ATOM 4068 N N . LEU C 1 120 ? -17.782 32.809 53.284 1.00 8.98 98 LEU C N 1
ATOM 4069 C CA . LEU C 1 120 ? -17.771 34.218 53.651 1.00 10.54 98 LEU C CA 1
ATOM 4070 C C . LEU C 1 120 ? -16.391 34.646 54.147 1.00 8.91 98 LEU C C 1
ATOM 4071 O O . LEU C 1 120 ? -15.836 35.622 53.652 1.00 9.10 98 LEU C O 1
ATOM 4076 N N . SER C 1 121 ? -15.837 33.919 55.117 1.00 7.21 99 SER C N 1
ATOM 4077 C CA . SER C 1 121 ? -14.554 34.319 55.692 1.00 8.30 99 SER C CA 1
ATOM 4078 C C . SER C 1 121 ? -13.415 34.222 54.699 1.00 6.61 99 SER C C 1
ATOM 4079 O O . SER C 1 121 ? -12.584 35.123 54.618 1.00 7.90 99 SER C O 1
ATOM 4082 N N . LEU C 1 122 ? -13.360 33.136 53.939 1.00 8.09 100 LEU C N 1
ATOM 4083 C CA . LEU C 1 122 ? -12.284 33.001 52.963 1.00 8.71 100 LEU C CA 1
ATOM 4084 C C . LEU C 1 122 ? -12.382 34.106 51.926 1.00 7.30 100 LEU C C 1
ATOM 4085 O O . LEU C 1 122 ? -11.383 34.704 51.561 1.00 8.19 100 LEU C O 1
ATOM 4090 N N . GLY C 1 123 ? -13.592 34.390 51.472 1.00 8.65 101 GLY C N 1
ATOM 4091 C CA . GLY C 1 123 ? -13.787 35.326 50.379 1.00 8.82 101 GLY C CA 1
ATOM 4092 C C . GLY C 1 123 ? -13.383 36.733 50.767 1.00 8.05 101 GLY C C 1
ATOM 4093 O O . GLY C 1 123 ? -12.763 37.452 49.997 1.00 8.48 101 GLY C O 1
ATOM 4094 N N . VAL C 1 124 ? -13.725 37.132 51.981 1.00 7.62 102 VAL C N 1
ATOM 4095 C CA . VAL C 1 124 ? -13.490 38.504 52.386 1.00 6.78 102 VAL C CA 1
ATOM 4096 C C . VAL C 1 124 ? -12.126 38.689 53.047 1.00 7.35 102 VAL C C 1
ATOM 4097 O O . VAL C 1 124 ? -11.470 39.699 52.816 1.00 7.27 102 VAL C O 1
ATOM 4101 N N . ASN C 1 125 ? -11.709 37.722 53.867 1.00 6.47 103 ASN C N 1
ATOM 4102 C CA . ASN C 1 125 ? -10.474 37.857 54.659 1.00 7.18 103 ASN C CA 1
ATOM 4103 C C . ASN C 1 125 ? -9.194 37.513 53.922 1.00 6.69 103 ASN C C 1
ATOM 4104 O O . ASN C 1 125 ? -8.101 37.954 54.319 1.00 7.77 103 ASN C O 1
ATOM 4109 N N . VAL C 1 126 ? -9.319 36.702 52.882 1.00 5.98 104 VAL C N 1
ATOM 4110 C CA . VAL C 1 126 ? -8.157 36.176 52.185 1.00 6.48 104 VAL C CA 1
ATOM 4111 C C . VAL C 1 126 ? -8.250 36.429 50.685 1.00 6.46 104 VAL C C 1
ATOM 4112 O O . VAL C 1 126 ? -7.355 37.022 50.105 1.00 5.39 104 VAL C O 1
ATOM 4116 N N . GLU C 1 127 ? -9.328 35.976 50.054 1.00 6.16 105 GLU C N 1
ATOM 4117 C CA . GLU C 1 127 ? -9.410 36.071 48.601 1.00 7.35 105 GLU C CA 1
ATOM 4118 C C . GLU C 1 127 ? -9.474 37.534 48.128 1.00 7.07 105 GLU C C 1
ATOM 4119 O O . GLU C 1 127 ? -8.821 37.909 47.156 1.00 8.41 105 GLU C O 1
ATOM 4125 N N . ALA C 1 128 ? -10.232 38.366 48.825 1.00 6.45 106 ALA C N 1
ATOM 4126 C CA . ALA C 1 128 ? -10.330 39.789 48.457 1.00 8.76 106 ALA C CA 1
ATOM 4127 C C . ALA C 1 128 ? -8.968 40.527 48.481 1.00 8.12 106 ALA C C 1
ATOM 4128 O O . ALA C 1 128 ? -8.579 41.166 47.492 1.00 8.31 106 ALA C O 1
ATOM 4130 N N . PRO C 1 129 ? -8.229 40.433 49.599 1.00 6.93 107 PRO C N 1
ATOM 4131 C CA . PRO C 1 129 ? -6.882 41.013 49.631 1.00 7.48 107 PRO C CA 1
ATOM 4132 C C . PRO C 1 129 ? -5.972 40.486 48.519 1.00 8.06 107 PRO C C 1
ATOM 4133 O O . PRO C 1 129 ? -5.149 41.232 47.992 1.00 7.64 107 PRO C O 1
ATOM 4137 N N . PHE C 1 130 ? -6.111 39.208 48.183 1.00 6.79 108 PHE C N 1
ATOM 4138 C CA . PHE C 1 130 ? -5.324 38.615 47.111 1.00 7.95 108 PHE C CA 1
ATOM 4139 C C . PHE C 1 130 ? -5.635 39.325 45.793 1.00 7.60 108 PHE C C 1
ATOM 4140 O O . PHE C 1 130 ? -4.732 39.785 45.092 1.00 8.03 108 PHE C O 1
ATOM 4148 N N . ARG C 1 131 ? -6.919 39.425 45.476 1.00 6.61 109 ARG C N 1
ATOM 4149 C CA . ARG C 1 131 ? -7.355 40.064 44.239 1.00 8.51 109 ARG C CA 1
ATOM 4150 C C . ARG C 1 131 ? -6.932 41.533 44.180 1.00 7.42 109 ARG C C 1
ATOM 4151 O O . ARG C 1 131 ? -6.436 42.003 43.159 1.00 7.72 109 ARG C O 1
ATOM 4159 N N . ILE C 1 132 ? -7.126 42.252 45.279 1.00 6.78 110 ILE C N 1
ATOM 4160 C CA . ILE C 1 132 ? -6.758 43.666 45.342 1.00 6.67 110 ILE C CA 1
ATOM 4161 C C . ILE C 1 132 ? -5.246 43.873 45.205 1.00 8.48 110 ILE C C 1
ATOM 4162 O O . ILE C 1 132 ? -4.807 44.765 44.452 1.00 6.73 110 ILE C O 1
ATOM 4167 N N . CYS C 1 133 ? -4.443 43.059 45.905 1.00 6.78 111 CYS C N 1
ATOM 4168 C CA . CYS C 1 133 ? -2.983 43.185 45.780 1.00 7.72 111 CYS C CA 1
ATOM 4169 C C . CYS C 1 133 ? -2.528 42.757 44.384 1.00 6.65 111 CYS C C 1
ATOM 4170 O O . CYS C 1 133 ? -1.688 43.398 43.772 1.00 7.39 111 CYS C O 1
ATOM 4173 N N . ARG C 1 134 ? -3.069 41.662 43.885 1.00 6.30 112 ARG C N 1
ATOM 4174 C CA . ARG C 1 134 ? -2.695 41.209 42.549 1.00 7.86 112 ARG C CA 1
ATOM 4175 C C . ARG C 1 134 ? -2.883 42.328 41.523 1.00 8.48 112 ARG C C 1
ATOM 4176 O O . ARG C 1 134 ? -2.040 42.514 40.638 1.00 9.75 112 ARG C O 1
ATOM 4184 N N . ALA C 1 135 ? -3.984 43.069 41.643 1.00 6.80 113 ALA C N 1
ATOM 4185 C CA . ALA C 1 135 ? -4.265 44.196 40.754 1.00 8.27 113 ALA C CA 1
ATOM 4186 C C . ALA C 1 135 ? -3.460 45.450 41.069 1.00 8.01 113 ALA C C 1
ATOM 4187 O O . ALA C 1 135 ? -3.038 46.148 40.161 1.00 9.24 113 ALA C O 1
ATOM 4189 N N . ALA C 1 136 ? -3.250 45.747 42.345 1.00 6.91 114 ALA C N 1
ATOM 4190 C CA . ALA C 1 136 ? -2.590 47.003 42.719 1.00 7.25 114 ALA C CA 1
ATOM 4191 C C . ALA C 1 136 ? -1.089 46.997 42.386 1.00 9.67 114 ALA C C 1
ATOM 4192 O O . ALA C 1 136 ? -0.526 48.013 41.980 1.00 9.84 114 ALA C O 1
ATOM 4194 N N . ILE C 1 137 ? -0.460 45.839 42.542 1.00 6.65 115 ILE C N 1
ATOM 4195 C CA . ILE C 1 137 ? 0.980 45.725 42.398 1.00 9.41 115 ILE C CA 1
ATOM 4196 C C . ILE C 1 137 ? 1.533 46.208 41.043 1.00 11.23 115 ILE C C 1
ATOM 4197 O O . ILE C 1 137 ? 2.496 46.970 41.007 1.00 11.39 115 ILE C O 1
ATOM 4202 N N . PRO C 1 138 ? 0.936 45.772 39.927 1.00 9.72 116 PRO C N 1
ATOM 4203 C CA . PRO C 1 138 ? 1.441 46.273 38.641 1.00 11.49 116 PRO C CA 1
ATOM 4204 C C . PRO C 1 138 ? 1.273 47.791 38.501 1.00 11.90 116 PRO C C 1
ATOM 4205 O O . PRO C 1 138 ? 2.133 48.450 37.915 1.00 11.50 116 PRO C O 1
ATOM 4209 N N . LEU C 1 139 ? 0.179 48.336 39.024 1.00 9.58 117 LEU C N 1
ATOM 4210 C CA . LEU C 1 139 ? -0.055 49.779 38.947 1.00 11.17 117 LEU C CA 1
ATOM 4211 C C . LEU C 1 139 ? 0.999 50.559 39.718 1.00 13.40 117 LEU C C 1
ATOM 4212 O O . LEU C 1 139 ? 1.599 51.503 39.192 1.00 13.89 117 LEU C O 1
ATOM 4225 N N . ALA C 1 141 ? 3.939 49.349 40.731 1.00 12.19 119 ALA C N 1
ATOM 4226 C CA . ALA C 1 141 ? 5.274 49.097 40.190 1.00 12.19 119 ALA C CA 1
ATOM 4227 C C . ALA C 1 141 ? 5.592 50.056 39.035 1.00 13.37 119 ALA C C 1
ATOM 4228 O O . ALA C 1 141 ? 6.683 50.620 38.976 1.00 15.39 119 ALA C O 1
ATOM 4230 N N . ALA C 1 142 ? 4.637 50.241 38.128 1.00 11.13 120 ALA C N 1
ATOM 4231 C CA . ALA C 1 142 ? 4.836 51.119 36.981 1.00 13.33 120 ALA C CA 1
ATOM 4232 C C . ALA C 1 142 ? 5.027 52.576 37.413 1.00 16.09 120 ALA C C 1
ATOM 4233 O O . ALA C 1 142 ? 5.637 53.365 36.690 1.00 11.51 120 ALA C O 1
ATOM 4235 N N . ALA C 1 143 ? 4.525 52.919 38.601 1.00 13.44 121 ALA C N 1
ATOM 4236 C CA . ALA C 1 143 ? 4.605 54.294 39.102 1.00 13.95 121 ALA C CA 1
ATOM 4237 C C . ALA C 1 143 ? 5.798 54.526 40.048 1.00 12.63 121 ALA C C 1
ATOM 4238 O O . ALA C 1 143 ? 5.963 55.604 40.604 1.00 14.00 121 ALA C O 1
ATOM 4240 N N . GLY C 1 144 ? 6.636 53.515 40.227 1.00 14.29 122 GLY C N 1
ATOM 4241 C CA . GLY C 1 144 ? 7.815 53.681 41.054 1.00 16.80 122 GLY C CA 1
ATOM 4242 C C . GLY C 1 144 ? 7.691 53.237 42.504 1.00 13.92 122 GLY C C 1
ATOM 4243 O O . GLY C 1 144 ? 8.613 53.436 43.283 1.00 14.73 122 GLY C O 1
ATOM 4244 N N . GLY C 1 145 ? 6.558 52.652 42.872 1.00 12.98 123 GLY C N 1
ATOM 4245 C CA . GLY C 1 145 ? 6.429 52.009 44.171 1.00 11.19 123 GLY C CA 1
ATOM 4246 C C . GLY C 1 145 ? 5.154 52.391 44.897 1.00 12.92 123 GLY C C 1
ATOM 4247 O O . GLY C 1 145 ? 4.346 53.134 44.359 1.00 11.41 123 GLY C O 1
ATOM 4248 N N . GLY C 1 146 ? 4.969 51.868 46.108 1.00 9.37 124 GLY C N 1
ATOM 4249 C CA . GLY C 1 146 ? 3.825 52.227 46.919 1.00 10.64 124 GLY C CA 1
ATOM 4250 C C . GLY C 1 146 ? 3.851 51.489 48.236 1.00 10.66 124 GLY C C 1
ATOM 4251 O O . GLY C 1 146 ? 4.848 50.867 48.582 1.00 9.34 124 GLY C O 1
ATOM 4252 N N . ALA C 1 147 ? 2.752 51.547 48.973 1.00 9.96 125 ALA C N 1
ATOM 4253 C CA . ALA C 1 147 ? 2.672 50.848 50.241 1.00 8.71 125 ALA C CA 1
ATOM 4254 C C . ALA C 1 147 ? 1.333 50.135 50.377 1.00 9.05 125 ALA C C 1
ATOM 4255 O O . ALA C 1 147 ? 0.283 50.697 50.053 1.00 8.65 125 ALA C O 1
ATOM 4257 N N . ILE C 1 148 ? 1.374 48.882 50.812 1.00 6.81 126 ILE C N 1
ATOM 4258 C CA . ILE C 1 148 ? 0.160 48.131 51.091 1.00 5.47 126 ILE C CA 1
ATOM 4259 C C . ILE C 1 148 ? 0.177 47.754 52.576 1.00 6.41 126 ILE C C 1
ATOM 4260 O O . ILE C 1 148 ? 1.179 47.249 53.071 1.00 5.39 126 ILE C O 1
ATOM 4265 N N . VAL C 1 149 ? -0.908 48.034 53.291 1.00 6.11 127 VAL C N 1
ATOM 4266 C CA . VAL C 1 149 ? -1.006 47.637 54.695 1.00 5.81 127 VAL C CA 1
ATOM 4267 C C . VAL C 1 149 ? -2.204 46.715 54.885 1.00 7.22 127 VAL C C 1
ATOM 4268 O O . VAL C 1 149 ? -3.334 47.087 54.587 1.00 6.30 127 VAL C O 1
ATOM 4272 N N . ASN C 1 150 ? -1.952 45.510 55.374 1.00 5.47 128 ASN C N 1
ATOM 4273 C CA . ASN C 1 150 ? -3.021 44.572 55.642 1.00 7.32 128 ASN C CA 1
ATOM 4274 C C . ASN C 1 150 ? -3.305 44.538 57.140 1.00 7.68 128 ASN C C 1
ATOM 4275 O O . ASN C 1 150 ? -2.380 44.530 57.950 1.00 6.88 128 ASN C O 1
ATOM 4280 N N . VAL C 1 151 ? -4.584 44.538 57.499 1.00 7.83 129 VAL C N 1
ATOM 4281 C CA . VAL C 1 151 ? -4.984 44.452 58.894 1.00 7.62 129 VAL C CA 1
ATOM 4282 C C . VAL C 1 151 ? -5.277 42.997 59.157 1.00 9.90 129 VAL C C 1
ATOM 4283 O O . VAL C 1 151 ? -6.332 42.484 58.789 1.00 11.48 129 VAL C O 1
ATOM 4287 N N . ALA C 1 152 ? -4.312 42.315 59.749 1.00 8.31 130 ALA C N 1
ATOM 4288 C CA . ALA C 1 152 ? -4.485 40.921 60.104 1.00 10.42 130 ALA C CA 1
ATOM 4289 C C . ALA C 1 152 ? -4.872 40.862 61.580 1.00 11.29 130 ALA C C 1
ATOM 4290 O O . ALA C 1 152 ? -5.716 41.628 62.029 1.00 11.97 130 ALA C O 1
ATOM 4292 N N . SER C 1 153 ? -4.252 39.974 62.337 1.00 10.56 131 SER C N 1
ATOM 4293 C CA . SER C 1 153 ? -4.643 39.796 63.728 1.00 10.64 131 SER C CA 1
ATOM 4294 C C . SER C 1 153 ? -3.636 38.922 64.459 1.00 11.81 131 SER C C 1
ATOM 4295 O O . SER C 1 153 ? -3.084 37.998 63.869 1.00 10.24 131 SER C O 1
ATOM 4298 N N . CYS C 1 154 ? -3.411 39.196 65.742 1.00 9.88 132 CYS C N 1
ATOM 4299 C CA . CYS C 1 154 ? -2.628 38.278 66.567 1.00 11.07 132 CYS C CA 1
ATOM 4300 C C . CYS C 1 154 ? -3.282 36.893 66.604 1.00 11.97 132 CYS C C 1
ATOM 4301 O O . CYS C 1 154 ? -2.587 35.885 66.716 1.00 11.39 132 CYS C O 1
ATOM 4304 N N . TRP C 1 155 ? -4.612 36.843 66.516 1.00 10.03 133 TRP C N 1
ATOM 4305 C CA . TRP C 1 155 ? -5.307 35.566 66.384 1.00 12.53 133 TRP C CA 1
ATOM 4306 C C . TRP C 1 155 ? -5.085 35.025 64.974 1.00 12.26 133 TRP C C 1
ATOM 4307 O O . TRP C 1 155 ? -5.670 35.523 64.018 1.00 13.81 133 TRP C O 1
ATOM 4318 N N . GLY C 1 156 ? -4.263 34.000 64.845 1.00 11.86 134 GLY C N 1
ATOM 4319 C CA . GLY C 1 156 ? -3.766 33.593 63.543 1.00 13.61 134 GLY C CA 1
ATOM 4320 C C . GLY C 1 156 ? -2.264 33.380 63.642 1.00 14.41 134 GLY C C 1
ATOM 4321 O O . GLY C 1 156 ? -1.759 32.285 63.382 1.00 19.77 134 GLY C O 1
ATOM 4322 N N . LEU C 1 157 ? -1.553 34.425 64.050 1.00 14.24 135 LEU C N 1
ATOM 4323 C CA . LEU C 1 157 ? -0.130 34.320 64.360 1.00 15.09 135 LEU C CA 1
ATOM 4324 C C . LEU C 1 157 ? 0.042 33.286 65.452 1.00 15.63 135 LEU C C 1
ATOM 4325 O O . LEU C 1 157 ? 0.973 32.473 65.423 1.00 14.92 135 LEU C O 1
ATOM 4330 N N . ARG C 1 158 ? -0.867 33.326 66.424 1.00 12.90 136 ARG C N 1
ATOM 4331 C CA . ARG C 1 158 ? -0.946 32.284 67.437 1.00 11.92 136 ARG C CA 1
ATOM 4332 C C . ARG C 1 158 ? -2.363 31.726 67.442 1.00 10.60 136 ARG C C 1
ATOM 4333 O O . ARG C 1 158 ? -3.311 32.452 67.126 1.00 10.69 136 ARG C O 1
ATOM 4341 N N . PRO C 1 159 ? -2.516 30.444 67.804 1.00 9.34 137 PRO C N 1
ATOM 4342 C CA . PRO C 1 159 ? -3.833 29.807 67.848 1.00 10.52 137 PRO C CA 1
ATOM 4343 C C . PRO C 1 159 ? -4.641 30.247 69.053 1.00 10.48 137 PRO C C 1
ATOM 4344 O O . PRO C 1 159 ? -4.093 30.477 70.125 1.00 10.11 137 PRO C O 1
ATOM 4348 N N . GLY C 1 160 ? -5.947 30.347 68.875 1.00 10.88 138 GLY C N 1
ATOM 4349 C CA . GLY C 1 160 ? -6.842 30.662 69.972 1.00 12.70 138 GLY C CA 1
ATOM 4350 C C . GLY C 1 160 ? -7.986 29.672 69.975 1.00 13.68 138 GLY C C 1
ATOM 4351 O O . GLY C 1 160 ? -8.309 29.079 68.942 1.00 10.76 138 GLY C O 1
ATOM 4352 N N . PRO C 1 161 ? -8.623 29.500 71.136 1.00 14.81 139 PRO C N 1
ATOM 4353 C CA . PRO C 1 161 ? -9.735 28.551 71.266 1.00 13.75 139 PRO C CA 1
ATOM 4354 C C . PRO C 1 161 ? -11.028 29.008 70.588 1.00 14.07 139 PRO C C 1
ATOM 4355 O O . PRO C 1 161 ? -11.405 30.184 70.644 1.00 14.89 139 PRO C O 1
ATOM 4359 N N . GLY C 1 162 ? -11.716 28.068 69.952 1.00 10.80 140 GLY C N 1
ATOM 4360 C CA . GLY C 1 162 ? -13.043 28.332 69.437 1.00 12.62 140 GLY C CA 1
ATOM 4361 C C . GLY C 1 162 ? -13.174 29.407 68.367 1.00 11.92 140 GLY C C 1
ATOM 4362 O O . GLY C 1 162 ? -14.228 30.043 68.254 1.00 11.32 140 GLY C O 1
ATOM 4363 N N . HIS C 1 163 ? -12.114 29.625 67.590 1.00 10.31 141 HIS C N 1
ATOM 4364 C CA . HIS C 1 163 ? -12.176 30.553 66.464 1.00 9.86 141 HIS C CA 1
ATOM 4365 C C . HIS C 1 163 ? -11.362 30.014 65.295 1.00 8.10 141 HIS C C 1
ATOM 4366 O O . HIS C 1 163 ? -10.522 30.722 64.736 1.00 8.46 141 HIS C O 1
ATOM 4373 N N . ALA C 1 164 ? -11.589 28.763 64.929 1.00 7.14 142 ALA C N 1
ATOM 4374 C CA . ALA C 1 164 ? -10.640 28.078 64.051 1.00 8.07 142 ALA C CA 1
ATOM 4375 C C . ALA C 1 164 ? -10.593 28.758 62.682 1.00 8.25 142 ALA C C 1
ATOM 4376 O O . ALA C 1 164 ? -9.515 28.997 62.121 1.00 6.05 142 ALA C O 1
ATOM 4378 N N . LEU C 1 165 ? -11.763 29.114 62.174 1.00 6.54 143 LEU C N 1
ATOM 4379 C CA . LEU C 1 165 ? -11.864 29.722 60.843 1.00 6.97 143 LEU C CA 1
ATOM 4380 C C . LEU C 1 165 ? -11.284 31.136 60.823 1.00 6.65 143 LEU C C 1
ATOM 4381 O O . LEU C 1 165 ? -10.585 31.528 59.888 1.00 5.53 143 LEU C O 1
ATOM 4386 N N . TYR C 1 166 ? -11.569 31.909 61.856 1.00 6.58 144 TYR C N 1
ATOM 4387 C CA . TYR C 1 166 ? -11.035 33.261 61.912 1.00 6.86 144 TYR C CA 1
ATOM 4388 C C . TYR C 1 166 ? -9.490 33.212 61.917 1.00 7.18 144 TYR C C 1
ATOM 4389 O O . TYR C 1 166 ? -8.848 33.858 61.098 1.00 6.20 144 TYR C O 1
ATOM 4398 N N . CYS C 1 167 ? -8.914 32.413 62.817 1.00 6.63 145 CYS C N 1
ATOM 4399 C CA . CYS C 1 167 ? -7.461 32.248 62.905 1.00 6.69 145 CYS C CA 1
ATOM 4400 C C . CYS C 1 167 ? -6.836 31.807 61.588 1.00 6.79 145 CYS C C 1
ATOM 4401 O O . CYS C 1 167 ? -5.808 32.333 61.168 1.00 5.83 145 CYS C O 1
ATOM 4404 N N . LEU C 1 168 ? -7.435 30.821 60.940 1.00 5.63 146 LEU C N 1
ATOM 4405 C CA . LEU C 1 168 ? -6.824 30.325 59.723 1.00 6.58 146 LEU C CA 1
ATOM 4406 C C . LEU C 1 168 ? -6.836 31.370 58.600 1.00 5.49 146 LEU C C 1
ATOM 4407 O O . LEU C 1 168 ? -5.886 31.439 57.829 1.00 5.33 146 LEU C O 1
ATOM 4412 N N . THR C 1 169 ? -7.872 32.210 58.522 1.00 5.34 147 THR C N 1
ATOM 4413 C CA . THR C 1 169 ? -7.886 33.273 57.503 1.00 5.29 147 THR C CA 1
ATOM 4414 C C . THR C 1 169 ? -6.872 34.371 57.832 1.00 6.76 147 THR C C 1
ATOM 4415 O O . THR C 1 169 ? -6.195 34.888 56.940 1.00 6.33 147 THR C O 1
ATOM 4419 N N . LYS C 1 170 ? -6.739 34.707 59.114 1.00 5.75 148 LYS C N 1
ATOM 4420 C CA . LYS C 1 170 ? -5.777 35.719 59.526 1.00 6.20 148 LYS C CA 1
ATOM 4421 C C . LYS C 1 170 ? -4.325 35.230 59.367 1.00 8.06 148 LYS C C 1
ATOM 4422 O O . LYS C 1 170 ? -3.430 36.012 59.025 1.00 7.39 148 LYS C O 1
ATOM 4428 N N . ALA C 1 171 ? -4.094 33.938 59.597 1.00 5.62 149 ALA C N 1
ATOM 4429 C CA . ALA C 1 171 ? -2.778 33.359 59.368 1.00 7.15 149 ALA C CA 1
ATOM 4430 C C . ALA C 1 171 ? -2.468 33.323 57.860 1.00 6.05 149 ALA C C 1
ATOM 4431 O O . ALA C 1 171 ? -1.353 33.574 57.450 1.00 6.43 149 ALA C O 1
ATOM 4433 N N . ALA C 1 172 ? -3.459 33.018 57.034 1.00 5.49 150 ALA C N 1
ATOM 4434 C CA . ALA C 1 172 ? -3.235 33.043 55.586 1.00 7.00 150 ALA C CA 1
ATOM 4435 C C . ALA C 1 172 ? -2.869 34.451 55.103 1.00 5.98 150 ALA C C 1
ATOM 4436 O O . ALA C 1 172 ? -2.004 34.608 54.248 1.00 7.03 150 ALA C O 1
ATOM 4438 N N . LEU C 1 173 ? -3.531 35.463 55.657 1.00 6.23 151 LEU C N 1
ATOM 4439 C CA . LEU C 1 173 ? -3.279 36.865 55.300 1.00 6.74 151 LEU C CA 1
ATOM 4440 C C . LEU C 1 173 ? -1.901 37.335 55.795 1.00 7.17 151 LEU C C 1
ATOM 4441 O O . LEU C 1 173 ? -1.192 38.063 55.105 1.00 6.97 151 LEU C O 1
ATOM 4446 N N . ALA C 1 174 ? -1.508 36.902 56.984 1.00 6.53 152 ALA C N 1
ATOM 4447 C CA . ALA C 1 174 ? -0.164 37.205 57.478 1.00 7.77 152 ALA C CA 1
ATOM 4448 C C . ALA C 1 174 ? 0.904 36.579 56.579 1.00 6.50 152 ALA C C 1
ATOM 4449 O O . ALA C 1 174 ? 1.881 37.224 56.222 1.00 6.30 152 ALA C O 1
ATOM 4451 N N . SER C 1 175 ? 0.710 35.323 56.207 1.00 5.68 153 SER C N 1
ATOM 4452 C CA . SER C 1 175 ? 1.630 34.670 55.296 1.00 7.35 153 SER C CA 1
ATOM 4453 C C . SER C 1 175 ? 1.701 35.377 53.940 1.00 7.80 153 SER C C 1
ATOM 4454 O O . SER C 1 175 ? 2.785 35.565 53.395 1.00 7.75 153 SER C O 1
ATOM 4457 N N . LEU C 1 176 ? 0.552 35.759 53.390 1.00 6.44 154 LEU C N 1
ATOM 4458 C CA . LEU C 1 176 ? 0.529 36.479 52.126 1.00 6.41 154 LEU C CA 1
ATOM 4459 C C . LEU C 1 176 ? 1.268 37.815 52.232 1.00 7.00 154 LEU C C 1
ATOM 4460 O O . LEU C 1 176 ? 2.034 38.188 51.348 1.00 6.93 154 LEU C O 1
ATOM 4465 N N . THR C 1 177 ? 1.049 38.519 53.332 1.00 5.48 155 THR C N 1
ATOM 4466 C CA . THR C 1 177 ? 1.742 39.775 53.590 1.00 6.50 155 THR C CA 1
ATOM 4467 C C . THR C 1 177 ? 3.258 39.580 53.522 1.00 5.85 155 THR C C 1
ATOM 4468 O O . THR C 1 177 ? 3.968 40.316 52.843 1.00 6.64 155 THR C O 1
ATOM 4472 N N . GLN C 1 178 ? 3.751 38.559 54.202 1.00 5.61 156 GLN C N 1
ATOM 4473 C CA . GLN C 1 178 ? 5.185 38.332 54.245 1.00 7.57 156 GLN C CA 1
ATOM 4474 C C . GLN C 1 178 ? 5.761 37.931 52.883 1.00 8.71 156 GLN C C 1
ATOM 4475 O O . GLN C 1 178 ? 6.795 38.467 52.471 1.00 7.35 156 GLN C O 1
ATOM 4481 N N . CYS C 1 179 ? 5.090 37.002 52.191 1.00 5.93 157 CYS C N 1
ATOM 4482 C CA . CYS C 1 179 ? 5.546 36.560 50.870 1.00 7.92 157 CYS C CA 1
ATOM 4483 C C . CYS C 1 179 ? 5.532 37.681 49.835 1.00 8.23 157 CYS C C 1
ATOM 4484 O O . CYS C 1 179 ? 6.513 37.890 49.132 1.00 8.22 157 CYS C O 1
ATOM 4495 N N . GLY C 1 181 ? 5.567 40.774 50.522 1.00 6.64 159 GLY C N 1
ATOM 4496 C CA . GLY C 1 181 ? 6.489 41.786 51.006 1.00 6.83 159 GLY C CA 1
ATOM 4497 C C . GLY C 1 181 ? 7.883 41.526 50.465 1.00 9.80 159 GLY C C 1
ATOM 4498 O O . GLY C 1 181 ? 8.608 42.452 50.081 1.00 10.27 159 GLY C O 1
ATOM 4507 N N . ASP C 1 183 ? 8.470 39.412 47.721 1.00 9.25 161 ASP C N 1
ATOM 4508 C CA . ASP C 1 183 ? 8.348 39.354 46.262 1.00 9.99 161 ASP C CA 1
ATOM 4509 C C . ASP C 1 183 ? 8.306 40.714 45.584 1.00 8.84 161 ASP C C 1
ATOM 4510 O O . ASP C 1 183 ? 8.745 40.855 44.439 1.00 9.26 161 ASP C O 1
ATOM 4515 N N . HIS C 1 184 ? 7.770 41.715 46.262 1.00 6.65 162 HIS C N 1
ATOM 4516 C CA . HIS C 1 184 ? 7.535 42.985 45.580 1.00 8.91 162 HIS C CA 1
ATOM 4517 C C . HIS C 1 184 ? 8.313 44.184 46.106 1.00 9.88 162 HIS C C 1
ATOM 4518 O O . HIS C 1 184 ? 8.275 45.264 45.521 1.00 7.56 162 HIS C O 1
ATOM 4525 N N . ALA C 1 185 ? 9.053 43.990 47.189 1.00 6.88 163 ALA C N 1
ATOM 4526 C CA . ALA C 1 185 ? 9.917 45.068 47.642 1.00 8.53 163 ALA C CA 1
ATOM 4527 C C . ALA C 1 185 ? 10.867 45.500 46.508 1.00 9.27 163 ALA C C 1
ATOM 4528 O O . ALA C 1 185 ? 11.194 46.679 46.401 1.00 9.86 163 ALA C O 1
ATOM 4530 N N . PRO C 1 186 ? 11.292 44.558 45.643 1.00 9.39 164 PRO C N 1
ATOM 4531 C CA . PRO C 1 186 ? 12.193 44.991 44.556 1.00 9.44 164 PRO C CA 1
ATOM 4532 C C . PRO C 1 186 ? 11.558 46.032 43.633 1.00 11.71 164 PRO C C 1
ATOM 4533 O O . PRO C 1 186 ? 12.301 46.762 42.968 1.00 10.40 164 PRO C O 1
ATOM 4537 N N . GLN C 1 187 ? 10.223 46.091 43.593 1.00 9.09 165 GLN C N 1
ATOM 4538 C CA . GLN C 1 187 ? 9.504 47.078 42.774 1.00 11.37 165 GLN C CA 1
ATOM 4539 C C . GLN C 1 187 ? 9.162 48.345 43.567 1.00 11.17 165 GLN C C 1
ATOM 4540 O O . GLN C 1 187 ? 8.410 49.200 43.104 1.00 14.54 165 GLN C O 1
ATOM 4546 N N . GLY C 1 188 ? 9.702 48.461 44.768 1.00 10.83 166 GLY C N 1
ATOM 4547 C CA . GLY C 1 188 ? 9.503 49.664 45.561 1.00 11.65 166 GLY C CA 1
ATOM 4548 C C . GLY C 1 188 ? 8.151 49.634 46.248 1.00 11.08 166 GLY C C 1
ATOM 4549 O O . GLY C 1 188 ? 7.650 50.663 46.704 1.00 9.52 166 GLY C O 1
ATOM 4550 N N . ILE C 1 189 ? 7.562 48.446 46.319 1.00 8.51 167 ILE C N 1
ATOM 4551 C CA . ILE C 1 189 ? 6.291 48.270 47.002 1.00 8.15 167 ILE C CA 1
ATOM 4552 C C . ILE C 1 189 ? 6.504 47.697 48.397 1.00 8.01 167 ILE C C 1
ATOM 4553 O O . ILE C 1 189 ? 7.020 46.587 48.539 1.00 7.08 167 ILE C O 1
ATOM 4558 N N . ARG C 1 190 ? 6.115 48.466 49.415 1.00 6.39 168 ARG C N 1
ATOM 4559 C CA . ARG C 1 190 ? 6.317 48.090 50.814 1.00 9.47 168 ARG C CA 1
ATOM 4560 C C . ARG C 1 190 ? 5.039 47.471 51.373 1.00 7.28 168 ARG C C 1
ATOM 4561 O O . ARG C 1 190 ? 4.033 48.148 51.519 1.00 7.35 168 ARG C O 1
ATOM 4569 N N . ILE C 1 191 ? 5.082 46.184 51.697 1.00 6.85 169 ILE C N 1
ATOM 4570 C CA . ILE C 1 191 ? 3.861 45.471 52.082 1.00 5.52 169 ILE C CA 1
ATOM 4571 C C . ILE C 1 191 ? 4.036 44.928 53.498 1.00 6.48 169 ILE C C 1
ATOM 4572 O O . ILE C 1 191 ? 4.940 44.135 53.744 1.00 5.52 169 ILE C O 1
ATOM 4577 N N . ASN C 1 192 ? 3.191 45.387 54.422 1.00 5.00 170 ASN C N 1
ATOM 4578 C CA . ASN C 1 192 ? 3.307 45.025 55.830 1.00 5.09 170 ASN C CA 1
ATOM 4579 C C . ASN C 1 192 ? 1.897 44.841 56.376 1.00 6.23 170 ASN C C 1
ATOM 4580 O O . ASN C 1 192 ? 0.930 45.124 55.687 1.00 5.68 170 ASN C O 1
ATOM 4585 N N . ALA C 1 193 ? 1.787 44.372 57.613 1.00 5.28 171 ALA C N 1
ATOM 4586 C CA . ALA C 1 193 ? 0.495 44.149 58.230 1.00 6.46 171 ALA C CA 1
ATOM 4587 C C . ALA C 1 193 ? 0.506 44.720 59.628 1.00 7.22 171 ALA C C 1
ATOM 4588 O O . ALA C 1 193 ? 1.538 44.713 60.299 1.00 6.86 171 ALA C O 1
ATOM 4590 N N . VAL C 1 194 ? -0.645 45.219 60.061 1.00 7.36 172 VAL C N 1
ATOM 4591 C CA . VAL C 1 194 ? -0.855 45.533 61.466 1.00 7.12 172 VAL C CA 1
ATOM 4592 C C . VAL C 1 194 ? -1.670 44.373 62.049 1.00 9.51 172 VAL C C 1
ATOM 4593 O O . VAL C 1 194 ? -2.608 43.882 61.407 1.00 8.36 172 VAL C O 1
ATOM 4597 N N . CYS C 1 195 ? -1.293 43.902 63.234 1.00 6.17 173 CYS C N 1
ATOM 4598 C CA . CYS C 1 195 ? -1.970 42.759 63.833 1.00 8.26 173 CYS C CA 1
ATOM 4599 C C . CYS C 1 195 ? -2.523 43.111 65.214 1.00 9.13 173 CYS C C 1
ATOM 4600 O O . CYS C 1 195 ? -1.830 42.960 66.226 1.00 7.45 173 CYS C O 1
ATOM 4603 N N . PRO C 1 196 ? -3.771 43.590 65.259 1.00 9.58 174 PRO C N 1
ATOM 4604 C CA . PRO C 1 196 ? -4.394 43.908 66.554 1.00 8.40 174 PRO C CA 1
ATOM 4605 C C . PRO C 1 196 ? -4.790 42.645 67.298 1.00 10.10 174 PRO C C 1
ATOM 4606 O O . PRO C 1 196 ? -4.769 41.567 66.727 1.00 9.57 174 PRO C O 1
ATOM 4610 N N . ASN C 1 197 ? -5.168 42.791 68.562 1.00 11.47 175 ASN C N 1
ATOM 4611 C CA . ASN C 1 197 ? -5.818 41.727 69.298 1.00 11.41 175 ASN C CA 1
ATOM 4612 C C . ASN C 1 197 ? -7.228 42.187 69.665 1.00 13.40 175 ASN C C 1
ATOM 4613 O O . ASN C 1 197 ? -8.184 41.881 68.966 1.00 16.88 175 ASN C O 1
ATOM 4618 N N . GLU C 1 198 ? -7.357 42.929 70.756 1.00 13.91 176 GLU C N 1
ATOM 4619 C CA . GLU C 1 198 ? -8.660 43.450 71.175 1.00 14.80 176 GLU C CA 1
ATOM 4620 C C . GLU C 1 198 ? -8.839 44.896 70.720 1.00 9.98 176 GLU C C 1
ATOM 4621 O O . GLU C 1 198 ? -8.005 45.745 71.011 1.00 10.46 176 GLU C O 1
ATOM 4627 N N . VAL C 1 199 ? -9.927 45.169 70.009 1.00 10.95 177 VAL C N 1
ATOM 4628 C CA . VAL C 1 199 ? -10.233 46.520 69.539 1.00 11.29 177 VAL C CA 1
ATOM 4629 C C . VAL C 1 199 ? -11.717 46.835 69.714 1.00 11.99 177 VAL C C 1
ATOM 4630 O O . VAL C 1 199 ? -12.580 46.027 69.355 1.00 10.95 177 VAL C O 1
ATOM 4634 N N . ASN C 1 200 ? -12.011 48.017 70.248 1.00 10.18 178 ASN C N 1
ATOM 4635 C CA . ASN C 1 200 ? -13.391 48.442 70.431 1.00 11.88 178 ASN C CA 1
ATOM 4636 C C . ASN C 1 200 ? -14.021 48.897 69.111 1.00 13.38 178 ASN C C 1
ATOM 4637 O O . ASN C 1 200 ? -13.841 50.031 68.694 1.00 12.61 178 ASN C O 1
ATOM 4642 N N . THR C 1 201 ? -14.744 48.006 68.446 1.00 13.47 179 THR C N 1
ATOM 4643 C CA . THR C 1 201 ? -15.310 48.324 67.138 1.00 15.33 179 THR C CA 1
ATOM 4644 C C . THR C 1 201 ? -16.768 47.882 67.066 1.00 20.12 179 THR C C 1
ATOM 4645 O O . THR C 1 201 ? -17.184 47.040 67.861 1.00 19.37 179 THR C O 1
ATOM 4649 N N . PRO C 1 202 ? -17.540 48.435 66.107 1.00 19.59 180 PRO C N 1
ATOM 4650 C CA . PRO C 1 202 ? -18.962 48.100 65.983 1.00 24.92 180 PRO C CA 1
ATOM 4651 C C . PRO C 1 202 ? -19.175 46.604 65.901 1.00 26.25 180 PRO C C 1
ATOM 4652 O O . PRO C 1 202 ? -20.131 46.109 66.483 1.00 29.23 180 PRO C O 1
ATOM 4664 N N . LEU C 1 204 ? -17.127 44.150 67.144 1.00 25.57 182 LEU C N 1
ATOM 4665 C CA . LEU C 1 204 ? -16.854 43.505 68.420 1.00 25.81 182 LEU C CA 1
ATOM 4666 C C . LEU C 1 204 ? -18.049 43.693 69.348 1.00 25.06 182 LEU C C 1
ATOM 4667 O O . LEU C 1 204 ? -18.450 42.781 70.067 1.00 26.51 182 LEU C O 1
ATOM 4672 N N . ARG C 1 205 ? -18.615 44.889 69.325 1.00 25.40 183 ARG C N 1
ATOM 4673 C CA . ARG C 1 205 ? -19.795 45.179 70.122 1.00 26.96 183 ARG C CA 1
ATOM 4674 C C . ARG C 1 205 ? -20.951 44.294 69.666 1.00 31.85 183 ARG C C 1
ATOM 4675 O O . ARG C 1 205 ? -21.445 43.459 70.426 1.00 31.71 183 ARG C O 1
ATOM 4683 N N . THR C 1 206 ? -21.357 44.476 68.415 1.00 31.96 184 THR C N 1
ATOM 4684 C CA . THR C 1 206 ? -22.398 43.662 67.791 1.00 32.40 184 THR C CA 1
ATOM 4685 C C . THR C 1 206 ? -22.341 42.194 68.192 1.00 32.19 184 THR C C 1
ATOM 4686 O O . THR C 1 206 ? -23.353 41.608 68.571 1.00 35.62 184 THR C O 1
ATOM 4690 N N . GLY C 1 207 ? -21.153 41.609 68.107 1.00 30.97 185 GLY C N 1
ATOM 4691 C CA . GLY C 1 207 ? -20.933 40.235 68.508 1.00 31.03 185 GLY C CA 1
ATOM 4692 C C . GLY C 1 207 ? -21.350 39.974 69.943 1.00 36.49 185 GLY C C 1
ATOM 4693 O O . GLY C 1 207 ? -21.942 38.939 70.234 1.00 35.43 185 GLY C O 1
ATOM 4694 N N . PHE C 1 208 ? -21.040 40.905 70.844 1.00 31.07 186 PHE C N 1
ATOM 4695 C CA . PHE C 1 208 ? -21.431 40.764 72.245 1.00 30.97 186 PHE C CA 1
ATOM 4696 C C . PHE C 1 208 ? -22.943 40.841 72.405 1.00 31.11 186 PHE C C 1
ATOM 4697 O O . PHE C 1 208 ? -23.547 39.990 73.049 1.00 31.57 186 PHE C O 1
ATOM 4705 N N . ALA C 1 209 ? -23.539 41.879 71.828 1.00 29.36 187 ALA C N 1
ATOM 4706 C CA . ALA C 1 209 ? -24.969 42.130 71.949 1.00 31.06 187 ALA C CA 1
ATOM 4707 C C . ALA C 1 209 ? -25.782 40.909 71.519 1.00 33.78 187 ALA C C 1
ATOM 4708 O O . ALA C 1 209 ? -26.796 40.573 72.132 1.00 33.22 187 ALA C O 1
ATOM 4710 N N . LYS C 1 210 ? -25.316 40.241 70.471 1.00 33.37 188 LYS C N 1
ATOM 4711 C CA . LYS C 1 210 ? -25.983 39.052 69.957 1.00 33.79 188 LYS C CA 1
ATOM 4712 C C . LYS C 1 210 ? -25.926 37.849 70.892 1.00 36.43 188 LYS C C 1
ATOM 4713 O O . LYS C 1 210 ? -26.462 36.796 70.554 1.00 35.28 188 LYS C O 1
ATOM 4719 N N . ARG C 1 211 ? -25.299 37.977 72.061 1.00 36.05 189 ARG C N 1
ATOM 4720 C CA . ARG C 1 211 ? -24.936 36.758 72.792 1.00 33.44 189 ARG C CA 1
ATOM 4721 C C . ARG C 1 211 ? -25.291 36.489 74.276 1.00 33.58 189 ARG C C 1
ATOM 4722 O O . ARG C 1 211 ? -24.929 35.422 74.772 1.00 39.67 189 ARG C O 1
ATOM 4730 N N . GLY C 1 212 ? -25.971 37.376 75.004 1.00 32.28 190 GLY C N 1
ATOM 4731 C CA . GLY C 1 212 ? -26.386 38.694 74.582 1.00 32.23 190 GLY C CA 1
ATOM 4732 C C . GLY C 1 212 ? -26.014 39.621 75.725 1.00 34.16 190 GLY C C 1
ATOM 4733 O O . GLY C 1 212 ? -26.795 39.864 76.651 1.00 33.93 190 GLY C O 1
ATOM 4734 N N . PHE C 1 213 ? -24.790 40.120 75.672 1.00 32.93 191 PHE C N 1
ATOM 4735 C CA . PHE C 1 213 ? -24.262 40.965 76.728 1.00 32.27 191 PHE C CA 1
ATOM 4736 C C . PHE C 1 213 ? -24.356 42.407 76.282 1.00 31.02 191 PHE C C 1
ATOM 4737 O O . PHE C 1 213 ? -24.256 42.692 75.085 1.00 29.53 191 PHE C O 1
ATOM 4745 N N . ASP C 1 214 ? -24.568 43.319 77.229 1.00 28.15 192 ASP C N 1
ATOM 4746 C CA . ASP C 1 214 ? -24.492 44.733 76.894 1.00 31.80 192 ASP C CA 1
ATOM 4747 C C . ASP C 1 214 ? -23.082 44.991 76.374 1.00 30.02 192 ASP C C 1
ATOM 4748 O O . ASP C 1 214 ? -22.111 44.649 77.037 1.00 26.64 192 ASP C O 1
ATOM 4753 N N . PRO C 1 215 ? -22.967 45.565 75.170 1.00 30.14 193 PRO C N 1
ATOM 4754 C CA . PRO C 1 215 ? -21.639 45.767 74.582 1.00 29.46 193 PRO C CA 1
ATOM 4755 C C . PRO C 1 215 ? -20.713 46.636 75.444 1.00 27.43 193 PRO C C 1
ATOM 4756 O O . PRO C 1 215 ? -19.566 46.243 75.653 1.00 25.50 193 PRO C O 1
ATOM 4760 N N . ASP C 1 216 ? -21.193 47.776 75.940 1.00 29.60 194 ASP C N 1
ATOM 4761 C CA . ASP C 1 216 ? -20.345 48.701 76.711 1.00 30.19 194 ASP C CA 1
ATOM 4762 C C . ASP C 1 216 ? -19.737 48.047 77.959 1.00 28.17 194 ASP C C 1
ATOM 4763 O O . ASP C 1 216 ? -18.562 48.256 78.273 1.00 27.40 194 ASP C O 1
ATOM 4768 N N . ARG C 1 217 ? -20.530 47.250 78.666 1.00 25.68 195 ARG C N 1
ATOM 4769 C CA . ARG C 1 217 ? -20.019 46.534 79.825 1.00 27.91 195 ARG C CA 1
ATOM 4770 C C . ARG C 1 217 ? -19.021 45.440 79.441 1.00 25.85 195 ARG C C 1
ATOM 4771 O O . ARG C 1 217 ? -17.969 45.314 80.060 1.00 22.07 195 ARG C O 1
ATOM 4779 N N . ALA C 1 218 ? -19.365 44.642 78.432 1.00 23.91 196 ALA C N 1
ATOM 4780 C CA . ALA C 1 218 ? -18.469 43.607 77.923 1.00 24.60 196 ALA C CA 1
ATOM 4781 C C . ALA C 1 218 ? -17.132 44.173 77.411 1.00 21.58 196 ALA C C 1
ATOM 4782 O O . ALA C 1 218 ? -16.082 43.577 77.632 1.00 20.90 196 ALA C O 1
ATOM 4784 N N . VAL C 1 219 ? -17.180 45.305 76.714 1.00 20.74 197 VAL C N 1
ATOM 4785 C CA . VAL C 1 219 ? -15.962 45.958 76.237 1.00 22.00 197 VAL C CA 1
ATOM 4786 C C . VAL C 1 219 ? -15.103 46.426 77.413 1.00 22.86 197 VAL C C 1
ATOM 4787 O O . VAL C 1 219 ? -13.888 46.209 77.435 1.00 22.37 197 VAL C O 1
ATOM 4791 N N . ALA C 1 220 ? -15.733 47.051 78.405 1.00 22.50 198 ALA C N 1
ATOM 4792 C CA . ALA C 1 220 ? -15.010 47.470 79.611 1.00 22.22 198 ALA C CA 1
ATOM 4793 C C . ALA C 1 220 ? -14.356 46.288 80.334 1.00 23.49 198 ALA C C 1
ATOM 4794 O O . ALA C 1 220 ? -13.217 46.383 80.806 1.00 21.93 198 ALA C O 1
ATOM 4796 N N . GLU C 1 221 ? -15.077 45.175 80.432 1.00 23.46 199 GLU C N 1
ATOM 4797 C CA . GLU C 1 221 ? -14.537 43.985 81.078 1.00 20.88 199 GLU C CA 1
ATOM 4798 C C . GLU C 1 221 ? -13.368 43.446 80.264 1.00 20.10 199 GLU C C 1
ATOM 4799 O O . GLU C 1 221 ? -12.365 43.023 80.824 1.00 20.97 199 GLU C O 1
ATOM 4805 N N . LEU C 1 222 ? -13.517 43.442 78.941 1.00 18.46 200 LEU C N 1
ATOM 4806 C CA . LEU C 1 222 ? -12.469 42.958 78.047 1.00 19.86 200 LEU C CA 1
ATOM 4807 C C . LEU C 1 222 ? -11.214 43.824 78.176 1.00 19.55 200 LEU C C 1
ATOM 4808 O O . LEU C 1 222 ? -10.099 43.308 78.222 1.00 18.41 200 LEU C O 1
ATOM 4813 N N . GLY C 1 223 ? -11.406 45.138 78.260 1.00 19.19 201 GLY C N 1
ATOM 4814 C CA . GLY C 1 223 ? -10.297 46.067 78.417 1.00 19.10 201 GLY C CA 1
ATOM 4815 C C . GLY C 1 223 ? -9.458 45.739 79.631 1.00 19.14 201 GLY C C 1
ATOM 4816 O O . GLY C 1 223 ? -8.234 45.888 79.626 1.00 18.87 201 GLY C O 1
ATOM 4817 N N . ARG C 1 224 ? -10.121 45.247 80.669 1.00 20.96 202 ARG C N 1
ATOM 4818 C CA . ARG C 1 224 ? -9.470 44.926 81.934 1.00 21.07 202 ARG C CA 1
ATOM 4819 C C . ARG C 1 224 ? -8.567 43.678 81.852 1.00 21.19 202 ARG C C 1
ATOM 4820 O O . ARG C 1 224 ? -7.745 43.444 82.736 1.00 22.10 202 ARG C O 1
ATOM 4828 N N . THR C 1 225 ? -8.720 42.878 80.798 1.00 18.56 203 THR C N 1
ATOM 4829 C CA . THR C 1 225 ? -7.902 41.673 80.621 1.00 18.69 203 THR C CA 1
ATOM 4830 C C . THR C 1 225 ? -6.609 41.983 79.853 1.00 17.69 203 THR C C 1
ATOM 4831 O O . THR C 1 225 ? -5.791 41.096 79.603 1.00 14.56 203 THR C O 1
ATOM 4835 N N . VAL C 1 226 ? -6.442 43.247 79.469 1.00 16.02 204 VAL C N 1
ATOM 4836 C CA . VAL C 1 226 ? -5.258 43.681 78.735 1.00 14.55 204 VAL C CA 1
ATOM 4837 C C . VAL C 1 226 ? -4.228 44.261 79.704 1.00 12.76 204 VAL C C 1
ATOM 4838 O O . VAL C 1 226 ? -4.549 45.166 80.473 1.00 13.63 204 VAL C O 1
ATOM 4842 N N . PRO C 1 227 ? -2.989 43.740 79.683 1.00 11.53 205 PRO C N 1
ATOM 4843 C CA . PRO C 1 227 ? -1.979 44.265 80.611 1.00 12.44 205 PRO C CA 1
ATOM 4844 C C . PRO C 1 227 ? -1.898 45.794 80.596 1.00 11.70 205 PRO C C 1
ATOM 4845 O O . PRO C 1 227 ? -1.739 46.397 81.666 1.00 9.89 205 PRO C O 1
ATOM 4849 N N . LEU C 1 228 ? -2.024 46.407 79.418 1.00 9.60 206 LEU C N 1
ATOM 4850 C CA . LEU C 1 228 ? -1.963 47.865 79.314 1.00 10.63 206 LEU C CA 1
ATOM 4851 C C . LEU C 1 228 ? -3.127 48.486 80.085 1.00 12.42 206 LEU C C 1
ATOM 4852 O O . LEU C 1 228 ? -3.052 49.619 80.535 1.00 12.32 206 LEU C O 1
ATOM 4857 N N . GLY C 1 229 ? -4.216 47.740 80.212 1.00 11.84 207 GLY C N 1
ATOM 4858 C CA . GLY C 1 229 ? -5.284 48.139 81.107 1.00 12.68 207 GLY C CA 1
ATOM 4859 C C . GLY C 1 229 ? -6.481 48.722 80.388 1.00 15.22 207 GLY C C 1
ATOM 4860 O O . GLY C 1 229 ? -7.402 49.198 81.036 1.00 13.91 207 GLY C O 1
ATOM 4861 N N . ARG C 1 230 ? -6.452 48.713 79.056 1.00 11.85 208 ARG C N 1
ATOM 4862 C CA . ARG C 1 230 ? -7.603 49.149 78.274 1.00 14.69 208 ARG C CA 1
ATOM 4863 C C . ARG C 1 230 ? -7.659 48.440 76.929 1.00 11.60 208 ARG C C 1
ATOM 4864 O O . ARG C 1 230 ? -6.643 47.975 76.410 1.00 11.27 208 ARG C O 1
ATOM 4872 N N . ILE C 1 231 ? -8.855 48.366 76.367 1.00 14.46 209 ILE C N 1
ATOM 4873 C CA . ILE C 1 231 ? -9.024 47.877 75.014 1.00 11.27 209 ILE C CA 1
ATOM 4874 C C . ILE C 1 231 ? -8.468 48.929 74.059 1.00 10.04 209 ILE C C 1
ATOM 4875 O O . ILE C 1 231 ? -8.483 50.120 74.361 1.00 10.65 209 ILE C O 1
ATOM 4880 N N . ALA C 1 232 ? -7.944 48.490 72.921 1.00 10.36 210 ALA C N 1
ATOM 4881 C CA . ALA C 1 232 ? -7.515 49.430 71.888 1.00 10.73 210 ALA C CA 1
ATOM 4882 C C . ALA C 1 232 ? -8.731 50.136 71.293 1.00 10.70 210 ALA C C 1
ATOM 4883 O O . ALA C 1 232 ? -9.790 49.530 71.174 1.00 9.73 210 ALA C O 1
ATOM 4885 N N . GLU C 1 233 ? -8.576 51.409 70.931 1.00 9.44 211 GLU C N 1
ATOM 4886 C CA . GLU C 1 233 ? -9.590 52.125 70.154 1.00 10.16 211 GLU C CA 1
ATOM 4887 C C . GLU C 1 233 ? -9.176 52.117 68.679 1.00 10.24 211 GLU C C 1
ATOM 4888 O O . GLU C 1 233 ? -8.016 51.887 68.366 1.00 10.64 211 GLU C O 1
ATOM 4894 N N . PRO C 1 234 ? -10.126 52.354 67.766 1.00 11.27 212 PRO C N 1
ATOM 4895 C CA . PRO C 1 234 ? -9.746 52.323 66.341 1.00 10.60 212 PRO C CA 1
ATOM 4896 C C . PRO C 1 234 ? -8.536 53.212 66.037 1.00 10.62 212 PRO C C 1
ATOM 4897 O O . PRO C 1 234 ? -7.709 52.863 65.192 1.00 8.58 212 PRO C O 1
ATOM 4901 N N . GLU C 1 235 ? -8.426 54.338 66.738 1.00 11.81 213 GLU C N 1
ATOM 4902 C CA . GLU C 1 235 ? -7.301 55.266 66.554 1.00 12.48 213 GLU C CA 1
ATOM 4903 C C . GLU C 1 235 ? -5.940 54.663 66.941 1.00 11.37 213 GLU C C 1
ATOM 4904 O O . GLU C 1 235 ? -4.924 54.998 66.347 1.00 9.99 213 GLU C O 1
ATOM 4910 N N . ASP C 1 236 ? -5.917 53.804 67.959 1.00 11.40 214 ASP C N 1
ATOM 4911 C CA . ASP C 1 236 ? -4.695 53.100 68.336 1.00 8.55 214 ASP C CA 1
ATOM 4912 C C . ASP C 1 236 ? -4.167 52.268 67.168 1.00 8.14 214 ASP C C 1
ATOM 4913 O O . ASP C 1 236 ? -2.958 52.121 66.989 1.00 11.00 214 ASP C O 1
ATOM 4918 N N . ILE C 1 237 ? -5.076 51.726 66.365 1.00 8.24 215 ILE C N 1
ATOM 4919 C CA . ILE C 1 237 ? -4.689 50.906 65.213 1.00 7.61 215 ILE C CA 1
ATOM 4920 C C . ILE C 1 237 ? -4.361 51.778 64.010 1.00 7.71 215 ILE C C 1
ATOM 4921 O O . ILE C 1 237 ? -3.352 51.556 63.321 1.00 7.41 215 ILE C O 1
ATOM 4926 N N . ALA C 1 238 ? -5.203 52.780 63.768 1.00 8.03 216 ALA C N 1
ATOM 4927 C CA . ALA C 1 238 ? -5.026 53.694 62.643 1.00 8.12 216 ALA C CA 1
ATOM 4928 C C . ALA C 1 238 ? -3.660 54.384 62.689 1.00 7.39 216 ALA C C 1
ATOM 4929 O O . ALA C 1 238 ? -3.003 54.562 61.661 1.00 5.56 216 ALA C O 1
ATOM 4931 N N . ASP C 1 239 ? -3.225 54.768 63.885 1.00 9.06 217 ASP C N 1
ATOM 4932 C CA . ASP C 1 239 ? -1.921 55.424 64.024 1.00 9.39 217 ASP C CA 1
ATOM 4933 C C . ASP C 1 239 ? -0.769 54.518 63.560 1.00 8.37 217 ASP C C 1
ATOM 4934 O O . ASP C 1 239 ? 0.235 55.005 63.026 1.00 7.58 217 ASP C O 1
ATOM 4939 N N . VAL C 1 240 ? -0.912 53.209 63.759 1.00 6.98 218 VAL C N 1
ATOM 4940 C CA . VAL C 1 240 ? 0.109 52.270 63.310 1.00 6.39 218 VAL C CA 1
ATOM 4941 C C . VAL C 1 240 ? 0.021 52.066 61.789 1.00 7.30 218 VAL C C 1
ATOM 4942 O O . VAL C 1 240 ? 1.032 51.981 61.106 1.00 7.01 218 VAL C O 1
ATOM 4946 N N . VAL C 1 241 ? -1.192 51.991 61.255 1.00 8.11 219 VAL C N 1
ATOM 4947 C CA . VAL C 1 241 ? -1.358 51.903 59.807 1.00 6.86 219 VAL C CA 1
ATOM 4948 C C . VAL C 1 241 ? -0.683 53.091 59.119 1.00 6.75 219 VAL C C 1
ATOM 4949 O O . VAL C 1 241 ? 0.027 52.917 58.130 1.00 7.30 219 VAL C O 1
ATOM 4953 N N . LEU C 1 242 ? -0.905 54.298 59.647 1.00 6.99 220 LEU C N 1
ATOM 4954 C CA . LEU C 1 242 ? -0.255 55.501 59.129 1.00 7.15 220 LEU C CA 1
ATOM 4955 C C . LEU C 1 242 ? 1.274 55.420 59.183 1.00 9.05 220 LEU C C 1
ATOM 4956 O O . LEU C 1 242 ? 1.946 55.748 58.199 1.00 8.45 220 LEU C O 1
ATOM 4961 N N . PHE C 1 243 ? 1.816 54.976 60.320 1.00 7.65 221 PHE C N 1
ATOM 4962 C CA . PHE C 1 243 ? 3.248 54.701 60.417 1.00 6.85 221 PHE C CA 1
ATOM 4963 C C . PHE C 1 243 ? 3.707 53.825 59.260 1.00 6.86 221 PHE C C 1
ATOM 4964 O O . PHE C 1 243 ? 4.650 54.174 58.553 1.00 6.50 221 PHE C O 1
ATOM 4972 N N . LEU C 1 244 ? 3.019 52.699 59.060 1.00 7.20 222 LEU C N 1
ATOM 4973 C CA . LEU C 1 244 ? 3.407 51.720 58.062 1.00 6.49 222 LEU C CA 1
ATOM 4974 C C . LEU C 1 244 ? 3.371 52.262 56.632 1.00 8.66 222 LEU C C 1
ATOM 4975 O O . LEU C 1 244 ? 4.059 51.759 55.762 1.00 8.51 222 LEU C O 1
ATOM 4980 N N . ALA C 1 245 ? 2.568 53.287 56.392 1.00 8.91 223 ALA C N 1
ATOM 4981 C CA . ALA C 1 245 ? 2.489 53.872 55.062 1.00 10.37 223 ALA C CA 1
ATOM 4982 C C . ALA C 1 245 ? 3.394 55.101 54.933 1.00 11.76 223 ALA C C 1
ATOM 4983 O O . ALA C 1 245 ? 3.465 55.703 53.875 1.00 15.57 223 ALA C O 1
ATOM 4985 N N . SER C 1 246 ? 4.063 55.480 56.015 1.00 8.41 224 SER C N 1
ATOM 4986 C CA . SER C 1 246 ? 4.864 56.695 56.024 1.00 11.45 224 SER C CA 1
ATOM 4987 C C . SER C 1 246 ? 6.344 56.416 55.762 1.00 10.85 224 SER C C 1
ATOM 4988 O O . SER C 1 246 ? 6.796 55.272 55.812 1.00 9.15 224 SER C O 1
ATOM 4991 N N . ASP C 1 247 ? 7.097 57.481 55.521 1.00 9.15 225 ASP C N 1
ATOM 4992 C CA . ASP C 1 247 ? 8.526 57.363 55.304 1.00 11.72 225 ASP C CA 1
ATOM 4993 C C . ASP C 1 247 ? 9.283 56.811 56.514 1.00 9.40 225 ASP C C 1
ATOM 4994 O O . ASP C 1 247 ? 10.363 56.260 56.347 1.00 7.43 225 ASP C O 1
ATOM 4999 N N . ALA C 1 248 ? 8.704 56.927 57.708 1.00 6.63 226 ALA C N 1
ATOM 5000 C CA . ALA C 1 248 ? 9.340 56.390 58.909 1.00 9.50 226 ALA C CA 1
ATOM 5001 C C . ALA C 1 248 ? 9.469 54.875 58.831 1.00 7.37 226 ALA C C 1
ATOM 5002 O O . ALA C 1 248 ? 10.384 54.292 59.418 1.00 8.13 226 ALA C O 1
ATOM 5004 N N . ALA C 1 249 ? 8.570 54.236 58.086 1.00 7.37 227 ALA C N 1
ATOM 5005 C CA . ALA C 1 249 ? 8.600 52.777 57.952 1.00 7.83 227 ALA C CA 1
ATOM 5006 C C . ALA C 1 249 ? 9.253 52.319 56.652 1.00 7.24 227 ALA C C 1
ATOM 5007 O O . ALA C 1 249 ? 9.033 51.196 56.211 1.00 7.22 227 ALA C O 1
ATOM 5009 N N . ARG C 1 250 ? 10.075 53.177 56.055 1.00 7.77 228 ARG C N 1
ATOM 5010 C CA . ARG C 1 250 ? 10.642 52.914 54.735 1.00 7.81 228 ARG C CA 1
ATOM 5011 C C . ARG C 1 250 ? 11.465 51.638 54.649 1.00 7.80 228 ARG C C 1
ATOM 5012 O O . ARG C 1 250 ? 11.666 51.128 53.559 1.00 7.07 228 ARG C O 1
ATOM 5020 N N . TYR C 1 251 ? 11.984 51.143 55.777 1.00 7.10 229 TYR C N 1
ATOM 5021 C CA . TYR C 1 251 ? 12.786 49.916 55.725 1.00 6.14 229 TYR C CA 1
ATOM 5022 C C . TYR C 1 251 ? 12.017 48.654 56.155 1.00 5.26 229 TYR C C 1
ATOM 5023 O O . TYR C 1 251 ? 12.582 47.559 56.174 1.00 5.85 229 TYR C O 1
ATOM 5032 N N . LEU C 1 252 ? 10.740 48.800 56.506 1.00 5.76 230 LEU C N 1
ATOM 5033 C CA . LEU C 1 252 ? 9.914 47.628 56.815 1.00 4.98 230 LEU C CA 1
ATOM 5034 C C . LEU C 1 252 ? 9.323 47.030 55.532 1.00 6.33 230 LEU C C 1
ATOM 5035 O O . LEU C 1 252 ? 8.604 47.715 54.800 1.00 6.65 230 LEU C O 1
ATOM 5040 N N . CYS C 1 253 ? 9.634 45.763 55.262 1.00 5.77 231 CYS C N 1
ATOM 5041 C CA . CYS C 1 253 ? 8.988 44.995 54.187 1.00 7.05 231 CYS C CA 1
ATOM 5042 C C . CYS C 1 253 ? 8.613 43.608 54.679 1.00 7.55 231 CYS C C 1
ATOM 5043 O O . CYS C 1 253 ? 9.460 42.870 55.158 1.00 6.46 231 CYS C O 1
ATOM 5046 N N . GLY C 1 254 ? 7.338 43.254 54.543 1.00 8.76 232 GLY C N 1
ATOM 5047 C CA . GLY C 1 254 ? 6.855 41.978 55.026 1.00 7.27 232 GLY C CA 1
ATOM 5048 C C . GLY C 1 254 ? 6.814 41.852 56.538 1.00 7.28 232 GLY C C 1
ATOM 5049 O O . GLY C 1 254 ? 6.808 40.733 57.065 1.00 5.80 2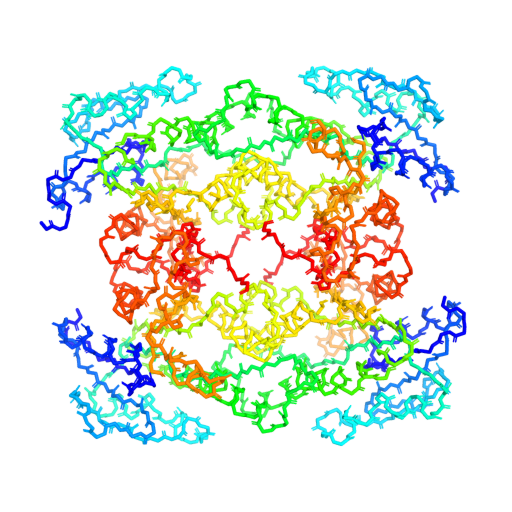32 GLY C O 1
ATOM 5050 N N . SER C 1 255 ? 6.796 42.978 57.247 1.00 5.89 233 SER C N 1
ATOM 5051 C CA . SER C 1 255 ? 6.729 42.922 58.714 1.00 7.52 233 SER C CA 1
ATOM 5052 C C . SER C 1 255 ? 5.293 42.722 59.222 1.00 7.85 233 SER C C 1
ATOM 5053 O O . SER C 1 255 ? 4.339 43.245 58.645 1.00 7.05 233 SER C O 1
ATOM 5056 N N . LEU C 1 256 ? 5.146 41.958 60.295 1.00 6.48 234 LEU C N 1
ATOM 5057 C CA . LEU C 1 256 ? 3.845 41.761 60.929 1.00 6.88 234 LEU C CA 1
ATOM 5058 C C . LEU C 1 256 ? 3.912 42.473 62.276 1.00 7.97 234 LEU C C 1
ATOM 5059 O O . LEU C 1 256 ? 4.527 41.968 63.219 1.00 8.78 234 LEU C O 1
ATOM 5064 N N . VAL C 1 257 ? 3.310 43.655 62.348 1.00 6.99 235 VAL C N 1
ATOM 5065 C CA . VAL C 1 257 ? 3.445 44.526 63.515 1.00 7.15 235 VAL C CA 1
ATOM 5066 C C . VAL C 1 257 ? 2.302 44.319 64.507 1.00 7.56 235 VAL C C 1
ATOM 5067 O O . VAL C 1 257 ? 1.172 44.761 64.284 1.00 7.36 235 VAL C O 1
ATOM 5071 N N . GLU C 1 258 ? 2.608 43.633 65.602 1.00 6.64 236 GLU C N 1
ATOM 5072 C CA . GLU C 1 258 ? 1.615 43.321 66.616 1.00 9.13 236 GLU C CA 1
ATOM 5073 C C . GLU C 1 258 ? 1.300 44.522 67.489 1.00 9.64 236 GLU C C 1
ATOM 5074 O O . GLU C 1 258 ? 2.207 45.224 67.945 1.00 8.26 236 GLU C O 1
ATOM 5080 N N . VAL C 1 259 ? 0.013 44.750 67.722 1.00 6.63 237 VAL C N 1
ATOM 5081 C CA . VAL C 1 259 ? -0.432 45.917 68.463 1.00 6.67 237 VAL C CA 1
ATOM 5082 C C . VAL C 1 259 ? -1.505 45.422 69.419 1.00 7.49 237 VAL C C 1
ATOM 5083 O O . VAL C 1 259 ? -2.708 45.564 69.148 1.00 6.50 237 VAL C O 1
ATOM 5087 N N . ASN C 1 260 ? -1.060 44.841 70.534 1.00 6.00 238 ASN C N 1
ATOM 5088 C CA . ASN C 1 260 ? -1.953 44.077 71.399 1.00 6.98 238 ASN C CA 1
ATOM 5089 C C . ASN C 1 260 ? -2.001 44.518 72.856 1.00 7.14 238 ASN C C 1
ATOM 5090 O O . ASN C 1 260 ? -2.613 43.844 73.676 1.00 7.79 238 ASN C O 1
ATOM 5095 N N . GLY C 1 261 ? -1.339 45.620 73.184 1.00 6.95 239 GLY C N 1
ATOM 5096 C CA . GLY C 1 261 ? -1.354 46.139 74.546 1.00 7.44 239 GLY C CA 1
ATOM 5097 C C . GLY C 1 261 ? -0.762 45.157 75.536 1.00 8.36 239 GLY C C 1
ATOM 5098 O O . GLY C 1 261 ? -1.003 45.247 76.744 1.00 9.79 239 GLY C O 1
ATOM 5099 N N . GLY C 1 262 ? 0.012 44.210 75.019 1.00 8.00 240 GLY C N 1
ATOM 5100 C CA . GLY C 1 262 ? 0.704 43.244 75.852 1.00 7.40 240 GLY C CA 1
ATOM 5101 C C . GLY C 1 262 ? -0.078 41.962 76.077 1.00 10.63 240 GLY C C 1
ATOM 5102 O O . GLY C 1 262 ? 0.406 41.081 76.779 1.00 10.86 240 GLY C O 1
ATOM 5103 N N . LYS C 1 263 ? -1.276 41.853 75.496 1.00 8.28 241 LYS C N 1
ATOM 5104 C CA . LYS C 1 263 ? -2.147 40.695 75.749 1.00 12.07 241 LYS C CA 1
ATOM 5105 C C . LYS C 1 263 ? -1.931 39.505 74.815 1.00 12.54 241 LYS C C 1
ATOM 5106 O O . LYS C 1 263 ? -2.038 39.630 73.599 1.00 10.06 241 LYS C O 1
ATOM 5112 N N . ALA C 1 264 ? -1.676 38.338 75.395 1.00 12.02 242 ALA C N 1
ATOM 5113 C CA . ALA C 1 264 ? -1.545 37.123 74.604 1.00 11.29 242 ALA C CA 1
ATOM 5114 C C . ALA C 1 264 ? -2.899 36.703 74.008 1.00 11.38 242 ALA C C 1
ATOM 5115 O O . ALA C 1 264 ? -3.948 36.979 74.584 1.00 12.07 242 ALA C O 1
ATOM 5117 N N . VAL C 1 265 ? -2.871 36.051 72.849 1.00 10.17 243 VAL C N 1
ATOM 5118 C CA . VAL C 1 265 ? -4.072 35.397 72.306 1.00 12.55 243 VAL C CA 1
ATOM 5119 C C . VAL C 1 265 ? -4.643 34.393 73.313 1.00 12.80 243 VAL C C 1
ATOM 5120 O O . VAL C 1 265 ? -3.925 33.502 73.770 1.00 11.96 243 VAL C O 1
ATOM 5124 N N . ALA C 1 266 ? -5.916 34.527 73.676 1.00 14.22 244 ALA C N 1
ATOM 5125 C CA . ALA C 1 266 ? -6.502 33.598 74.657 1.00 17.28 244 ALA C CA 1
ATOM 5126 C C . ALA C 1 266 ? -8.034 33.636 74.736 1.00 17.82 244 ALA C C 1
ATOM 5127 O O . ALA C 1 266 ? -8.642 34.695 74.550 1.00 25.59 244 ALA C O 1
ATOM 5129 N N . PHE D 1 26 ? 18.765 1.253 69.594 1.00 27.91 4 PHE D N 1
ATOM 5130 C CA . PHE D 1 26 ? 19.666 1.879 70.566 1.00 22.82 4 PHE D CA 1
ATOM 5131 C C . PHE D 1 26 ? 20.721 0.912 71.118 1.00 26.39 4 PHE D C 1
ATOM 5132 O O . PHE D 1 26 ? 21.675 1.339 71.794 1.00 23.65 4 PHE D O 1
ATOM 5140 N N . GLU D 1 27 ? 20.532 -0.381 70.855 1.00 26.14 5 GLU D N 1
ATOM 5141 C CA . GLU D 1 27 ? 21.468 -1.417 71.295 1.00 25.51 5 GLU D CA 1
ATOM 5142 C C . GLU D 1 27 ? 22.895 -1.009 70.961 1.00 23.51 5 GLU D C 1
ATOM 5143 O O . GLU D 1 27 ? 23.221 -0.757 69.800 1.00 25.47 5 GLU D O 1
ATOM 5149 N N . GLY D 1 28 ? 23.741 -0.931 71.983 1.00 20.48 6 GLY D N 1
ATOM 5150 C CA . GLY D 1 28 ? 25.135 -0.615 71.768 1.00 25.64 6 GLY D CA 1
ATOM 5151 C C . GLY D 1 28 ? 25.471 0.863 71.654 1.00 22.96 6 GLY D C 1
ATOM 5152 O O . GLY D 1 28 ? 26.624 1.209 71.412 1.00 21.81 6 GLY D O 1
ATOM 5153 N N . LYS D 1 29 ? 24.486 1.740 71.806 1.00 19.48 7 LYS D N 1
ATOM 5154 C CA . LYS D 1 29 ? 24.795 3.170 71.803 1.00 17.99 7 LYS D CA 1
ATOM 5155 C C . LYS D 1 29 ? 25.048 3.678 73.215 1.00 15.95 7 LYS D C 1
ATOM 5156 O O . LYS D 1 29 ? 24.641 3.042 74.189 1.00 17.13 7 LYS D O 1
ATOM 5162 N N . VAL D 1 30 ? 25.743 4.811 73.312 1.00 13.90 8 VAL D N 1
ATOM 5163 C CA . VAL D 1 30 ? 26.049 5.446 74.595 1.00 11.51 8 VAL D CA 1
ATOM 5164 C C . VAL D 1 30 ? 25.405 6.839 74.659 1.00 11.13 8 VAL D C 1
ATOM 5165 O O . VAL D 1 30 ? 25.551 7.656 73.735 1.00 8.79 8 VAL D O 1
ATOM 5169 N N . ALA D 1 31 ? 24.680 7.084 75.748 1.00 9.62 9 ALA D N 1
ATOM 5170 C CA . ALA D 1 31 ? 24.004 8.356 75.970 1.00 12.35 9 ALA D CA 1
ATOM 5171 C C . ALA D 1 31 ? 24.504 9.012 77.243 1.00 11.04 9 ALA D C 1
ATOM 5172 O O . ALA D 1 31 ? 24.829 8.324 78.221 1.00 12.91 9 ALA D O 1
ATOM 5174 N N . LEU D 1 32 ? 24.584 10.338 77.220 1.00 10.19 10 LEU D N 1
ATOM 5175 C CA . LEU D 1 32 ? 24.823 11.132 78.422 1.00 9.63 10 LEU D CA 1
ATOM 5176 C C . LEU D 1 32 ? 23.537 11.885 78.732 1.00 11.00 10 LEU D C 1
ATOM 5177 O O . LEU D 1 32 ? 22.985 12.561 77.849 1.00 8.83 10 LEU D O 1
ATOM 5182 N N . VAL D 1 33 ? 23.059 11.757 79.970 1.00 8.20 11 VAL D N 1
ATOM 5183 C CA . VAL D 1 33 ? 21.867 12.461 80.421 1.00 7.67 11 VAL D CA 1
ATOM 5184 C C . VAL D 1 33 ? 22.190 13.343 81.630 1.00 9.91 11 VAL D C 1
ATOM 5185 O O . VAL D 1 33 ? 22.613 12.837 82.685 1.00 7.74 11 VAL D O 1
ATOM 5189 N N . THR D 1 34 ? 22.026 14.659 81.478 1.00 7.56 12 THR D N 1
ATOM 5190 C CA . THR D 1 34 ? 22.205 15.579 82.602 1.00 7.60 12 THR D CA 1
ATOM 5191 C C . THR D 1 34 ? 20.882 15.782 83.338 1.00 10.04 12 THR D C 1
ATOM 5192 O O . THR D 1 34 ? 19.824 15.407 82.824 1.00 9.72 12 THR D O 1
ATOM 5196 N N . GLY D 1 35 ? 20.934 16.384 84.529 1.00 9.19 13 GLY D N 1
ATOM 5197 C CA . GLY D 1 35 ? 19.765 16.452 85.396 1.00 10.05 13 GLY D CA 1
ATOM 5198 C C . GLY D 1 35 ? 19.146 15.083 85.657 1.00 10.14 13 GLY D C 1
ATOM 5199 O O . GLY D 1 35 ? 17.926 14.951 85.803 1.00 10.43 13 GLY D O 1
ATOM 5200 N N . ALA D 1 36 ? 19.988 14.056 85.723 1.00 8.12 14 ALA D N 1
ATOM 5201 C CA . ALA D 1 36 ? 19.510 12.674 85.722 1.00 9.74 14 ALA D CA 1
ATOM 5202 C C . ALA D 1 36 ? 18.794 12.248 87.006 1.00 12.25 14 ALA D C 1
ATOM 5203 O O . ALA D 1 36 ? 18.055 11.267 87.000 1.00 11.86 14 ALA D O 1
ATOM 5205 N N . ALA D 1 37 ? 19.003 12.992 88.090 1.00 13.46 15 ALA D N 1
ATOM 5206 C CA . ALA D 1 37 ? 18.342 12.697 89.367 1.00 15.25 15 ALA D CA 1
ATOM 5207 C C . ALA D 1 37 ? 16.932 13.280 89.434 1.00 15.84 15 ALA D C 1
ATOM 5208 O O . ALA D 1 37 ? 16.178 12.972 90.357 1.00 16.87 15 ALA D O 1
ATOM 5210 N N . GLY D 1 38 ? 16.591 14.131 88.466 1.00 13.99 16 GLY D N 1
ATOM 5211 C CA . GLY D 1 38 ? 15.286 14.779 88.418 1.00 14.12 16 GLY D CA 1
ATOM 5212 C C . GLY D 1 38 ? 14.235 13.931 87.715 1.00 14.05 16 GLY D C 1
ATOM 5213 O O . GLY D 1 38 ? 14.545 12.836 87.240 1.00 12.58 16 GLY D O 1
ATOM 5214 N N . GLY D 1 39 ? 13.001 14.441 87.657 1.00 12.94 17 GLY D N 1
ATOM 5215 C CA . GLY D 1 39 ? 11.866 13.716 87.120 1.00 12.52 17 GLY D CA 1
ATOM 5216 C C . GLY D 1 39 ? 11.995 13.318 85.661 1.00 11.57 17 GLY D C 1
ATOM 5217 O O . GLY D 1 39 ? 11.990 12.122 85.324 1.00 9.75 17 GLY D O 1
ATOM 5218 N N . ILE D 1 40 ? 12.120 14.304 84.784 1.00 8.93 18 ILE D N 1
ATOM 5219 C CA . ILE D 1 40 ? 12.301 13.997 83.370 1.00 10.85 18 ILE D CA 1
ATOM 5220 C C . ILE D 1 40 ? 13.625 13.245 83.138 1.00 10.65 18 ILE D C 1
ATOM 5221 O O . ILE D 1 40 ? 13.679 12.284 82.387 1.00 9.33 18 ILE D O 1
ATOM 5226 N N . GLY D 1 41 ? 14.689 13.674 83.798 1.00 10.11 19 GLY D N 1
ATOM 5227 C CA . GLY D 1 41 ? 15.977 13.048 83.590 1.00 10.41 19 GLY D CA 1
ATOM 5228 C C . GLY D 1 41 ? 15.914 11.561 83.898 1.00 10.61 19 GLY D C 1
ATOM 5229 O O . GLY D 1 41 ? 16.395 10.737 83.115 1.00 8.95 19 GLY D O 1
ATOM 5230 N N . GLY D 1 42 ? 15.321 11.220 85.041 1.00 10.33 20 GLY D N 1
ATOM 5231 C CA . GLY D 1 42 ? 15.173 9.825 85.440 1.00 11.24 20 GLY D CA 1
ATOM 5232 C C . GLY D 1 42 ? 14.400 8.972 84.439 1.00 12.32 20 GLY D C 1
ATOM 5233 O O . GLY D 1 42 ? 14.816 7.843 84.111 1.00 10.61 20 GLY D O 1
ATOM 5234 N N . ALA D 1 43 ? 13.272 9.507 83.962 1.00 9.43 21 ALA D N 1
ATOM 5235 C CA . ALA D 1 43 ? 12.453 8.824 82.967 1.00 11.57 21 ALA D CA 1
ATOM 5236 C C . ALA D 1 43 ? 13.217 8.672 81.647 1.00 11.81 21 ALA D C 1
ATOM 5237 O O . ALA D 1 43 ? 13.108 7.648 80.978 1.00 12.14 21 ALA D O 1
ATOM 5239 N N . VAL D 1 44 ? 13.999 9.676 81.267 1.00 9.59 22 VAL D N 1
ATOM 5240 C CA . VAL D 1 44 ? 14.827 9.529 80.069 1.00 9.49 22 VAL D CA 1
ATOM 5241 C C . VAL D 1 44 ? 15.856 8.396 80.227 1.00 10.42 22 VAL D C 1
ATOM 5242 O O . VAL D 1 44 ? 16.030 7.571 79.326 1.00 8.85 22 VAL D O 1
ATOM 5246 N N . VAL D 1 45 ? 16.524 8.349 81.375 1.00 8.47 23 VAL D N 1
ATOM 5247 C CA . VAL D 1 45 ? 17.537 7.315 81.609 1.00 9.75 23 VAL D CA 1
ATOM 5248 C C . VAL D 1 45 ? 16.904 5.929 81.552 1.00 11.17 23 VAL D C 1
ATOM 5249 O O . VAL D 1 45 ? 17.429 5.008 80.926 1.00 10.97 23 VAL D O 1
ATOM 5253 N N . THR D 1 46 ? 15.774 5.788 82.226 1.00 11.34 24 THR D N 1
ATOM 5254 C CA . THR D 1 46 ? 15.049 4.528 82.230 1.00 13.39 24 THR D CA 1
ATOM 5255 C C . THR D 1 46 ? 14.724 4.106 80.805 1.00 12.99 24 THR D C 1
ATOM 5256 O O . THR D 1 46 ? 15.037 3.001 80.390 1.00 13.77 24 THR D O 1
ATOM 5260 N N . ALA D 1 47 ? 14.105 5.002 80.051 1.00 11.79 25 ALA D N 1
ATOM 5261 C CA . ALA D 1 47 ? 13.713 4.687 78.683 1.00 13.29 25 ALA D CA 1
ATOM 5262 C C . ALA D 1 47 ? 14.918 4.267 77.837 1.00 16.61 25 ALA D C 1
ATOM 5263 O O . ALA D 1 47 ? 14.863 3.271 77.112 1.00 15.65 25 ALA D O 1
ATOM 5265 N N . LEU D 1 48 ? 16.060 5.024 77.851 1.00 13.17 26 LEU D N 1
ATOM 5266 C CA . LEU D 1 48 ? 17.266 4.696 77.094 1.00 14.05 26 LEU D CA 1
ATOM 5267 C C . LEU D 1 48 ? 17.824 3.302 77.442 1.00 15.23 26 LEU D C 1
ATOM 5268 O O . LEU D 1 48 ? 18.124 2.497 76.555 1.00 13.79 26 LEU D O 1
ATOM 5273 N N . ARG D 1 49 ? 17.935 3.003 78.695 1.00 14.90 27 ARG D N 1
ATOM 5274 C CA . ARG D 1 49 ? 18.436 1.681 79.075 1.00 16.97 27 ARG D CA 1
ATOM 5275 C C . ARG D 1 49 ? 17.483 0.557 78.663 1.00 18.29 27 ARG D C 1
ATOM 5276 O O . ARG D 1 49 ? 17.924 -0.511 78.254 1.00 19.78 27 ARG D O 1
ATOM 5284 N N . ALA D 1 50 ? 16.180 0.806 78.749 1.00 17.63 28 ALA D N 1
ATOM 5285 C CA . ALA D 1 50 ? 15.196 -0.170 78.288 1.00 21.79 28 ALA D CA 1
ATOM 5286 C C . ALA D 1 50 ? 15.338 -0.448 76.789 1.00 22.39 28 ALA D C 1
ATOM 5287 O O . ALA D 1 50 ? 15.110 -1.571 76.334 1.00 24.57 28 ALA D O 1
ATOM 5289 N N . ALA D 1 51 ? 15.723 0.574 76.029 1.00 18.67 29 ALA D N 1
ATOM 5290 C CA . ALA D 1 51 ? 15.906 0.434 74.590 1.00 19.96 29 ALA D CA 1
ATOM 5291 C C . ALA D 1 51 ? 17.266 -0.156 74.243 1.00 23.13 29 ALA D C 1
ATOM 5292 O O . ALA D 1 51 ? 17.582 -0.353 73.067 1.00 25.81 29 ALA D O 1
ATOM 5294 N N . GLY D 1 52 ? 18.074 -0.430 75.264 1.00 21.60 30 GLY D N 1
ATOM 5295 C CA . GLY D 1 52 ? 19.336 -1.114 75.061 1.00 22.47 30 GLY D CA 1
ATOM 5296 C C . GLY D 1 52 ? 20.569 -0.231 75.036 1.00 21.89 30 GLY D C 1
ATOM 5297 O O . GLY D 1 52 ? 21.676 -0.712 74.779 1.00 20.25 30 GLY D O 1
ATOM 5298 N N . ALA D 1 53 ? 20.389 1.059 75.296 1.00 17.93 31 ALA D N 1
ATOM 5299 C CA . ALA D 1 53 ? 21.529 1.973 75.344 1.00 16.13 31 ALA D CA 1
ATOM 5300 C C . ALA D 1 53 ? 22.264 1.862 76.679 1.00 15.53 31 ALA D C 1
ATOM 5301 O O . ALA D 1 53 ? 21.666 1.532 77.702 1.00 14.66 31 ALA D O 1
ATOM 5303 N N . ARG D 1 54 ? 23.563 2.123 76.655 1.00 12.98 32 ARG D N 1
ATOM 5304 C CA . ARG D 1 54 ? 24.336 2.306 77.873 1.00 13.77 32 ARG D CA 1
ATOM 5305 C C . ARG D 1 54 ? 24.310 3.796 78.209 1.00 12.62 32 ARG D C 1
ATOM 5306 O O . ARG D 1 54 ? 24.536 4.626 77.338 1.00 12.78 32 ARG D O 1
ATOM 5314 N N . VAL D 1 55 ? 24.033 4.132 79.464 1.00 12.32 33 VAL D N 1
ATOM 5315 C CA . VAL D 1 55 ? 23.820 5.525 79.849 1.00 12.28 33 VAL D CA 1
ATOM 5316 C C . VAL D 1 55 ? 24.742 6.018 80.959 1.00 12.88 33 VAL D C 1
ATOM 5317 O O . VAL D 1 55 ? 24.848 5.393 82.016 1.00 13.64 33 VAL D O 1
ATOM 5321 N N . ALA D 1 56 ? 25.373 7.162 80.717 1.00 11.23 34 ALA D N 1
ATOM 5322 C CA . ALA D 1 56 ? 26.117 7.886 81.739 1.00 10.66 34 ALA D CA 1
ATOM 5323 C C . ALA D 1 56 ? 25.184 8.923 82.334 1.00 10.37 34 ALA D C 1
ATOM 5324 O O . ALA D 1 56 ? 24.532 9.666 81.594 1.00 11.20 34 ALA D O 1
ATOM 5326 N N . VAL D 1 57 ? 25.092 8.972 83.659 1.00 9.67 35 VAL D N 1
ATOM 5327 C CA . VAL D 1 57 ? 24.202 9.928 84.316 1.00 9.15 35 VAL D CA 1
ATOM 5328 C C . VAL D 1 57 ? 24.963 11.053 85.016 1.00 10.95 35 VAL D C 1
ATOM 5329 O O . VAL D 1 57 ? 25.946 10.814 85.748 1.00 10.18 35 VAL D O 1
ATOM 5333 N N . ALA D 1 58 ? 24.521 12.283 84.772 1.00 7.22 36 ALA D N 1
ATOM 5334 C CA . ALA D 1 58 ? 25.107 13.455 85.421 1.00 9.51 36 ALA D CA 1
ATOM 5335 C C . ALA D 1 58 ? 24.072 14.231 86.225 1.00 11.11 36 ALA D C 1
ATOM 5336 O O . ALA D 1 58 ? 22.957 14.480 85.750 1.00 10.55 36 ALA D O 1
ATOM 5338 N N . ASP D 1 59 ? 24.448 14.588 87.452 1.00 9.09 37 ASP D N 1
ATOM 5339 C CA . ASP D 1 59 ? 23.682 15.498 88.294 1.00 9.73 37 ASP D CA 1
ATOM 5340 C C . ASP D 1 59 ? 24.556 15.786 89.510 1.00 12.22 37 ASP D C 1
ATOM 5341 O O . ASP D 1 59 ? 25.673 15.272 89.595 1.00 10.90 37 ASP D O 1
ATOM 5346 N N . ARG D 1 60 ? 24.065 16.596 90.443 1.00 12.41 38 ARG D N 1
ATOM 5347 C CA . ARG D 1 60 ? 24.856 16.954 91.626 1.00 13.79 38 ARG D CA 1
ATOM 5348 C C . ARG D 1 60 ? 25.216 15.685 92.372 1.00 13.54 38 ARG D C 1
ATOM 5349 O O . ARG D 1 60 ? 26.345 15.520 92.826 1.00 13.80 38 ARG D O 1
ATOM 5357 N N . ALA D 1 61 ? 24.235 14.796 92.496 1.00 12.68 39 ALA D N 1
ATOM 5358 C CA . ALA D 1 61 ? 24.440 13.471 93.074 1.00 15.65 39 ALA D CA 1
ATOM 5359 C C . ALA D 1 61 ? 23.609 12.476 92.274 1.00 16.19 39 ALA D C 1
ATOM 5360 O O . ALA D 1 61 ? 22.440 12.740 91.959 1.00 17.01 39 ALA D O 1
ATOM 5362 N N . VAL D 1 62 ? 24.216 11.353 91.911 1.00 15.49 40 VAL D N 1
ATOM 5363 C CA . VAL D 1 62 ? 23.558 10.367 91.061 1.00 16.18 40 VAL D CA 1
ATOM 5364 C C . VAL D 1 62 ? 23.699 8.964 91.638 1.00 20.04 40 VAL D C 1
ATOM 5365 O O . VAL D 1 62 ? 23.471 7.965 90.946 1.00 17.48 40 VAL D O 1
ATOM 5369 N N . ALA D 1 63 ? 24.065 8.900 92.914 1.00 20.55 41 ALA D N 1
ATOM 5370 C CA . ALA D 1 63 ? 24.375 7.631 93.563 1.00 23.26 41 ALA D CA 1
ATOM 5371 C C . ALA D 1 63 ? 23.232 6.633 93.447 1.00 24.36 41 ALA D C 1
ATOM 5372 O O . ALA D 1 63 ? 23.447 5.450 93.167 1.00 27.15 41 ALA D O 1
ATOM 5374 N N . GLY D 1 64 ? 22.013 7.106 93.656 1.00 23.99 42 GLY D N 1
ATOM 5375 C CA . GLY D 1 64 ? 20.858 6.222 93.625 1.00 29.79 42 GLY D CA 1
ATOM 5376 C C . GLY D 1 64 ? 20.485 5.608 92.281 1.00 28.91 42 GLY D C 1
ATOM 5377 O O . GLY D 1 64 ? 19.760 4.609 92.230 1.00 32.79 42 GLY D O 1
ATOM 5378 N N . ILE D 1 65 ? 20.999 6.176 91.194 1.00 24.58 43 ILE D N 1
ATOM 5379 C CA . ILE D 1 65 ? 20.471 5.906 89.856 1.00 21.31 43 ILE D CA 1
ATOM 5380 C C . ILE D 1 65 ? 21.075 4.689 89.143 1.00 21.02 43 ILE D C 1
ATOM 5381 O O . ILE D 1 65 ? 22.288 4.577 88.996 1.00 20.79 43 ILE D O 1
ATOM 5386 N N . ALA D 1 66 ? 20.222 3.790 88.669 1.00 18.01 44 ALA D N 1
ATOM 5387 C CA . ALA D 1 66 ? 20.697 2.664 87.868 1.00 20.91 44 ALA D CA 1
ATOM 5388 C C . ALA D 1 66 ? 21.274 3.173 86.541 1.00 19.37 44 ALA D C 1
ATOM 5389 O O . ALA D 1 66 ? 20.568 3.805 85.766 1.00 16.67 44 ALA D O 1
ATOM 5391 N N . ALA D 1 67 ? 22.555 2.910 86.284 1.00 17.28 45 ALA D N 1
ATOM 5392 C CA . ALA D 1 67 ? 23.201 3.418 85.070 1.00 17.54 45 ALA D CA 1
ATOM 5393 C C . ALA D 1 67 ? 24.553 2.750 84.827 1.00 20.16 45 ALA D C 1
ATOM 5394 O O . ALA D 1 67 ? 25.038 2.003 85.662 1.00 18.55 45 ALA D O 1
ATOM 5396 N N . ASP D 1 68 ? 25.168 3.034 83.684 1.00 18.86 46 ASP D N 1
ATOM 5397 C CA . ASP D 1 68 ? 26.408 2.368 83.307 1.00 17.37 46 ASP D CA 1
ATOM 5398 C C . ASP D 1 68 ? 27.657 3.198 83.641 1.00 19.83 46 ASP D C 1
ATOM 5399 O O . ASP D 1 68 ? 28.769 2.681 83.673 1.00 16.44 46 ASP D O 1
ATOM 5404 N N . LEU D 1 69 ? 27.458 4.484 83.912 1.00 18.50 47 LEU D N 1
ATOM 5405 C CA . LEU D 1 69 ? 28.536 5.361 84.359 1.00 14.20 47 LEU D CA 1
ATOM 5406 C C . LEU D 1 69 ? 27.906 6.491 85.169 1.00 14.45 47 LEU D C 1
ATOM 5407 O O . LEU D 1 69 ? 26.877 7.049 84.775 1.00 12.50 47 LEU D O 1
ATOM 5412 N N . HIS D 1 70 ? 28.501 6.810 86.313 1.00 13.09 48 HIS D N 1
ATOM 5413 C CA . HIS D 1 70 ? 28.011 7.879 87.161 1.00 12.97 48 HIS D CA 1
ATOM 5414 C C . HIS D 1 70 ? 28.993 9.026 87.172 1.00 15.78 48 HIS D C 1
ATOM 5415 O O . HIS D 1 70 ? 30.173 8.835 87.486 1.00 14.11 48 HIS D O 1
ATOM 5422 N N . LEU D 1 71 ? 28.501 10.219 86.842 1.00 12.29 49 LEU D N 1
ATOM 5423 C CA . LEU D 1 71 ? 29.341 11.405 86.734 1.00 10.85 49 LEU D CA 1
ATOM 5424 C C . LEU D 1 71 ? 28.796 12.560 87.569 1.00 11.24 49 LEU D C 1
ATOM 5425 O O . LEU D 1 71 ? 28.292 13.534 87.018 1.00 10.07 49 LEU D O 1
ATOM 5430 N N . PRO D 1 72 ? 28.889 12.456 88.902 1.00 10.27 50 PRO D N 1
ATOM 5431 C CA . PRO D 1 72 ? 28.339 13.517 89.750 1.00 10.07 50 PRO D CA 1
ATOM 5432 C C . PRO D 1 72 ? 29.193 14.778 89.648 1.00 12.01 50 PRO D C 1
ATOM 5433 O O . PRO D 1 72 ? 30.399 14.671 89.428 1.00 12.92 50 PRO D O 1
ATOM 5437 N N . GLY D 1 73 ? 28.579 15.953 89.786 1.00 11.83 51 GLY D N 1
ATOM 5438 C CA . GLY D 1 73 ? 29.296 17.209 89.657 1.00 12.34 51 GLY D CA 1
ATOM 5439 C C . GLY D 1 73 ? 28.368 18.404 89.501 1.00 14.85 51 GLY D C 1
ATOM 5440 O O . GLY D 1 73 ? 27.159 18.250 89.317 1.00 13.97 51 GLY D O 1
ATOM 5441 N N . ASP D 1 74 ? 28.943 19.599 89.546 1.00 13.89 52 ASP D N 1
ATOM 5442 C CA . ASP D 1 74 ? 28.171 20.841 89.503 1.00 16.64 52 ASP D CA 1
ATOM 5443 C C . ASP D 1 74 ? 28.333 21.507 88.133 1.00 13.35 52 ASP D C 1
ATOM 5444 O O . ASP D 1 74 ? 29.431 21.901 87.759 1.00 13.18 52 ASP D O 1
ATOM 5449 N N . LEU D 1 75 ? 27.235 21.620 87.384 1.00 14.05 53 LEU D N 1
ATOM 5450 C CA . LEU D 1 75 ? 27.284 22.149 86.012 1.00 13.26 53 LEU D CA 1
ATOM 5451 C C . LEU D 1 75 ? 27.785 23.577 85.907 1.00 15.31 53 LEU D C 1
ATOM 5452 O O . LEU D 1 75 ? 28.213 24.007 84.836 1.00 15.07 53 LEU D O 1
ATOM 5457 N N . ARG D 1 76 ? 27.711 24.315 87.008 1.00 14.83 54 ARG D N 1
ATOM 5458 C CA . ARG D 1 76 ? 28.201 25.686 87.025 1.00 16.64 54 ARG D CA 1
ATOM 5459 C C . ARG D 1 76 ? 29.728 25.755 86.980 1.00 20.74 54 ARG D C 1
ATOM 5460 O O . ARG D 1 76 ? 30.294 26.796 86.638 1.00 18.53 54 ARG D O 1
ATOM 5468 N N . GLU D 1 77 ? 30.389 24.647 87.315 1.00 17.94 55 GLU D N 1
ATOM 5469 C CA . GLU D 1 77 ? 31.837 24.569 87.192 1.00 16.15 55 GLU D CA 1
ATOM 5470 C C . GLU D 1 77 ? 32.253 24.285 85.749 1.00 16.78 55 GLU D C 1
ATOM 5471 O O . GLU D 1 77 ? 32.006 23.196 85.218 1.00 14.45 55 GLU D O 1
ATOM 5477 N N . ALA D 1 78 ? 32.884 25.275 85.125 1.00 13.77 56 ALA D N 1
ATOM 5478 C CA . ALA D 1 78 ? 33.295 25.205 83.728 1.00 13.20 56 ALA D CA 1
ATOM 5479 C C . ALA D 1 78 ? 34.012 23.908 83.382 1.00 15.42 56 ALA D C 1
ATOM 5480 O O . ALA D 1 78 ? 33.678 23.256 82.396 1.00 14.82 56 ALA D O 1
ATOM 5482 N N . ALA D 1 79 ? 35.008 23.539 84.181 1.00 14.22 57 ALA D N 1
ATOM 5483 C CA . ALA D 1 79 ? 35.779 22.330 83.915 1.00 12.59 57 ALA D CA 1
ATOM 5484 C C . ALA D 1 79 ? 34.902 21.081 83.900 1.00 11.91 57 ALA D C 1
ATOM 5485 O O . ALA D 1 79 ? 35.075 20.199 83.067 1.00 13.24 57 ALA D O 1
ATOM 5487 N N . TYR D 1 80 ? 33.964 20.998 84.828 1.00 12.54 58 TYR D N 1
ATOM 5488 C CA . TYR D 1 80 ? 33.104 19.832 84.892 1.00 13.04 58 TYR D CA 1
ATOM 5489 C C . TYR D 1 80 ? 32.260 19.706 83.621 1.00 11.79 58 TYR D C 1
ATOM 5490 O O . TYR D 1 80 ? 32.289 18.670 82.967 1.00 11.50 58 TYR D O 1
ATOM 5499 N N . ALA D 1 81 ? 31.528 20.768 83.280 1.00 11.21 59 ALA D N 1
ATOM 5500 C CA . ALA D 1 81 ? 30.717 20.821 82.064 1.00 11.31 59 ALA D CA 1
ATOM 5501 C C . ALA D 1 81 ? 31.543 20.622 80.798 1.00 14.15 59 ALA D C 1
ATOM 5502 O O . ALA D 1 81 ? 31.151 19.837 79.936 1.00 11.61 59 ALA D O 1
ATOM 5504 N N . ASP D 1 82 ? 32.680 21.315 80.675 1.00 10.86 60 ASP D N 1
ATOM 5505 C CA . ASP D 1 82 ? 33.557 21.098 79.515 1.00 11.66 60 ASP D CA 1
ATOM 5506 C C . ASP D 1 82 ? 34.019 19.633 79.415 1.00 13.54 60 ASP D C 1
ATOM 5507 O O . ASP D 1 82 ? 34.229 19.113 78.317 1.00 12.76 60 ASP D O 1
ATOM 5512 N N . GLY D 1 83 ? 34.202 18.977 80.558 1.00 11.46 61 GLY D N 1
ATOM 5513 C CA . GLY D 1 83 ? 34.767 17.639 80.562 1.00 11.96 61 GLY D CA 1
ATOM 5514 C C . GLY D 1 83 ? 33.774 16.489 80.451 1.00 12.00 61 GLY D C 1
ATOM 5515 O O . GLY D 1 83 ? 34.181 15.331 80.296 1.00 12.51 61 GLY D O 1
ATOM 5516 N N . LEU D 1 84 ? 32.478 16.776 80.543 1.00 10.49 62 LEU D N 1
ATOM 5517 C CA . LEU D 1 84 ? 31.497 15.688 80.578 1.00 9.34 62 LEU D CA 1
ATOM 5518 C C . LEU D 1 84 ? 31.534 14.786 79.338 1.00 9.20 62 LEU D C 1
ATOM 5519 O O . LEU D 1 84 ? 31.619 13.562 79.464 1.00 9.50 62 LEU D O 1
ATOM 5524 N N . PRO D 1 85 ? 31.472 15.372 78.130 1.00 10.44 63 PRO D N 1
ATOM 5525 C CA . PRO D 1 85 ? 31.500 14.464 76.971 1.00 9.44 63 PRO D CA 1
ATOM 5526 C C . PRO D 1 85 ? 32.766 13.583 76.918 1.00 9.88 63 PRO D C 1
ATOM 5527 O O . PRO D 1 85 ? 32.649 12.379 76.663 1.00 10.30 63 PRO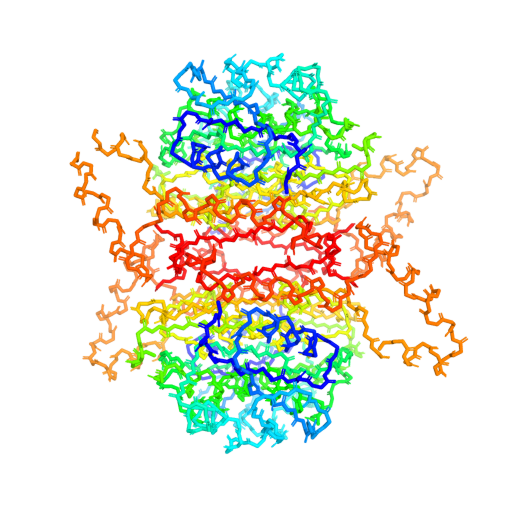 D O 1
ATOM 5531 N N . GLY D 1 86 ? 33.939 14.167 77.140 1.00 10.42 64 GLY D N 1
ATOM 5532 C CA . GLY D 1 86 ? 35.184 13.404 77.130 1.00 12.05 64 GLY D CA 1
ATOM 5533 C C . GLY D 1 86 ? 35.212 12.319 78.198 1.00 10.81 64 GLY D C 1
ATOM 5534 O O . GLY D 1 86 ? 35.744 11.235 77.987 1.00 11.53 64 GLY D O 1
ATOM 5535 N N . ALA D 1 87 ? 34.631 12.609 79.352 1.00 10.64 65 ALA D N 1
ATOM 5536 C CA . ALA D 1 87 ? 34.565 11.623 80.428 1.00 10.16 65 ALA D CA 1
ATOM 5537 C C . ALA D 1 87 ? 33.742 10.408 80.027 1.00 11.67 65 ALA D C 1
ATOM 5538 O O . ALA D 1 87 ? 34.085 9.277 80.395 1.00 9.30 65 ALA D O 1
ATOM 5540 N N . VAL D 1 88 ? 32.651 10.641 79.293 1.00 9.07 66 VAL D N 1
ATOM 5541 C CA . VAL D 1 88 ? 31.790 9.548 78.839 1.00 10.24 66 VAL D CA 1
ATOM 5542 C C . VAL D 1 88 ? 32.464 8.711 77.766 1.00 11.45 66 VAL D C 1
ATOM 5543 O O . VAL D 1 88 ? 32.343 7.487 77.769 1.00 11.85 66 VAL D O 1
ATOM 5547 N N . ALA D 1 89 ? 33.150 9.371 76.838 1.00 10.39 67 ALA D N 1
ATOM 5548 C CA . ALA D 1 89 ? 33.841 8.674 75.765 1.00 11.91 67 ALA D CA 1
ATOM 5549 C C . ALA D 1 89 ? 34.985 7.843 76.339 1.00 13.69 67 ALA D C 1
ATOM 5550 O O . ALA D 1 89 ? 35.192 6.700 75.943 1.00 13.66 67 ALA D O 1
ATOM 5552 N N . ALA D 1 90 ? 35.705 8.415 77.297 1.00 13.63 68 ALA D N 1
ATOM 5553 C CA . ALA D 1 90 ? 36.776 7.696 77.972 1.00 15.29 68 ALA D CA 1
ATOM 5554 C C . ALA D 1 90 ? 36.220 6.513 78.780 1.00 16.04 68 ALA D C 1
ATOM 5555 O O . ALA D 1 90 ? 36.774 5.423 78.742 1.00 20.00 68 ALA D O 1
ATOM 5557 N N . GLY D 1 91 ? 35.106 6.724 79.474 1.00 14.13 69 GLY D N 1
ATOM 5558 C CA . GLY D 1 91 ? 34.543 5.704 80.344 1.00 13.24 69 GLY D CA 1
ATOM 5559 C C . GLY D 1 91 ? 33.762 4.582 79.666 1.00 18.17 69 GLY D C 1
ATOM 5560 O O . GLY D 1 91 ? 33.815 3.429 80.099 1.00 15.44 69 GLY D O 1
ATOM 5561 N N . LEU D 1 92 ? 33.021 4.897 78.611 1.00 12.53 70 LEU D N 1
ATOM 5562 C CA . LEU D 1 92 ? 32.193 3.877 77.993 1.00 13.64 70 LEU D CA 1
ATOM 5563 C C . LEU D 1 92 ? 32.625 3.619 76.552 1.00 13.81 70 LEU D C 1
ATOM 5564 O O . LEU D 1 92 ? 32.082 2.746 75.877 1.00 14.13 70 LEU D O 1
ATOM 5569 N N . GLY D 1 93 ? 33.599 4.391 76.083 1.00 12.98 71 GLY D N 1
ATOM 5570 C CA . GLY D 1 93 ? 34.253 4.099 74.817 1.00 15.94 71 GLY D CA 1
ATOM 5571 C C . GLY D 1 93 ? 33.711 4.830 73.602 1.00 15.91 71 GLY D C 1
ATOM 5572 O O . GLY D 1 93 ? 34.336 4.836 72.548 1.00 17.56 71 GLY D O 1
ATOM 5573 N N . ARG D 1 94 ? 32.549 5.446 73.742 1.00 14.84 72 ARG D N 1
ATOM 5574 C CA . ARG D 1 94 ? 31.950 6.191 72.636 1.00 15.50 72 ARG D CA 1
ATOM 5575 C C . ARG D 1 94 ? 30.888 7.116 73.198 1.00 14.40 72 ARG D C 1
ATOM 5576 O O . ARG D 1 94 ? 30.483 6.953 74.349 1.00 13.21 72 ARG D O 1
ATOM 5584 N N . LEU D 1 95 ? 30.431 8.064 72.375 1.00 13.74 73 LEU D N 1
ATOM 5585 C CA . LEU D 1 95 ? 29.371 9.004 72.752 1.00 13.34 73 LEU D CA 1
ATOM 5586 C C . LEU D 1 95 ? 28.438 9.246 71.566 1.00 13.25 73 LEU D C 1
ATOM 5587 O O . LEU D 1 95 ? 28.824 9.898 70.596 1.00 13.02 73 LEU D O 1
ATOM 5592 N N . ASP D 1 96 ? 27.224 8.703 71.640 1.00 11.57 74 ASP D N 1
ATOM 5593 C CA . ASP D 1 96 ? 26.285 8.765 70.524 1.00 11.70 74 ASP D CA 1
ATOM 5594 C C . ASP D 1 96 ? 25.186 9.805 70.739 1.00 10.50 74 ASP D C 1
ATOM 5595 O O . ASP D 1 96 ? 24.688 10.394 69.791 1.00 11.70 74 ASP D O 1
ATOM 5600 N N . ILE D 1 97 ? 24.808 10.007 71.993 1.00 10.83 75 ILE D N 1
ATOM 5601 C CA . ILE D 1 97 ? 23.616 10.759 72.340 1.00 9.48 75 ILE D CA 1
ATOM 5602 C C . ILE D 1 97 ? 23.862 11.636 73.565 1.00 10.03 75 ILE D C 1
ATOM 5603 O O . ILE D 1 97 ? 24.354 11.155 74.587 1.00 9.29 75 ILE D O 1
ATOM 5608 N N . VAL D 1 98 ? 23.513 12.914 73.472 1.00 6.69 76 VAL D N 1
ATOM 5609 C CA . VAL D 1 98 ? 23.531 13.777 74.645 1.00 7.23 76 VAL D CA 1
ATOM 5610 C C . VAL D 1 98 ? 22.130 14.343 74.881 1.00 6.88 76 VAL D C 1
ATOM 5611 O O . VAL D 1 98 ? 21.512 14.875 73.959 1.00 6.20 76 VAL D O 1
ATOM 5615 N N . VAL D 1 99 ? 21.615 14.183 76.096 1.00 5.93 77 VAL D N 1
ATOM 5616 C CA . VAL D 1 99 ? 20.359 14.810 76.476 1.00 6.38 77 VAL D CA 1
ATOM 5617 C C . VAL D 1 99 ? 20.685 15.865 77.525 1.00 9.86 77 VAL D C 1
ATOM 5618 O O . VAL D 1 99 ? 21.088 15.533 78.658 1.00 8.74 77 VAL D O 1
ATOM 5622 N N . ASN D 1 100 ? 20.580 17.132 77.123 1.00 6.95 78 ASN D N 1
ATOM 5623 C CA . ASN D 1 100 ? 20.746 18.254 78.042 1.00 8.88 78 ASN D CA 1
ATOM 5624 C C . ASN D 1 100 ? 19.425 18.515 78.751 1.00 10.06 78 ASN D C 1
ATOM 5625 O O . ASN D 1 100 ? 18.536 19.193 78.208 1.00 9.72 78 ASN D O 1
ATOM 5630 N N . ASN D 1 101 ? 19.302 17.967 79.953 1.00 9.07 79 ASN D N 1
ATOM 5631 C CA . ASN D 1 101 ? 18.062 17.991 80.699 1.00 9.45 79 ASN D CA 1
ATOM 5632 C C . ASN D 1 101 ? 18.143 18.793 81.993 1.00 13.10 79 ASN D C 1
ATOM 5633 O O . ASN D 1 101 ? 17.125 19.234 82.515 1.00 16.44 79 ASN D O 1
ATOM 5638 N N . ALA D 1 102 ? 19.338 18.973 82.529 1.00 10.11 80 ALA D N 1
ATOM 5639 C CA . ALA D 1 102 ? 19.473 19.784 83.727 1.00 12.75 80 ALA D CA 1
ATOM 5640 C C . ALA D 1 102 ? 18.835 21.150 83.499 1.00 13.49 80 ALA D C 1
ATOM 5641 O O . ALA D 1 102 ? 18.916 21.716 82.407 1.00 12.20 80 ALA D O 1
ATOM 5643 N N . GLY D 1 103 ? 18.238 21.700 84.543 1.00 12.96 81 GLY D N 1
ATOM 5644 C CA . GLY D 1 103 ? 17.512 22.951 84.398 1.00 17.28 81 GLY D CA 1
ATOM 5645 C C . GLY D 1 103 ? 17.175 23.525 85.753 1.00 17.33 81 GLY D C 1
ATOM 5646 O O . GLY D 1 103 ? 17.004 22.794 86.739 1.00 13.90 81 GLY D O 1
ATOM 5647 N N . VAL D 1 104 ? 17.100 24.846 85.806 1.00 14.84 82 VAL D N 1
ATOM 5648 C CA . VAL D 1 104 ? 16.789 25.534 87.036 1.00 15.35 82 VAL D CA 1
ATOM 5649 C C . VAL D 1 104 ? 15.512 26.338 86.845 1.00 17.91 82 VAL D C 1
ATOM 5650 O O . VAL D 1 104 ? 15.351 27.042 85.848 1.00 17.48 82 VAL D O 1
ATOM 5654 N N . ILE D 1 105 ? 14.596 26.210 87.795 1.00 19.68 83 ILE D N 1
ATOM 5655 C CA . ILE D 1 105 ? 13.324 26.916 87.722 1.00 24.59 83 ILE D CA 1
ATOM 5656 C C . ILE D 1 105 ? 13.426 28.182 88.564 1.00 26.10 83 ILE D C 1
ATOM 5657 O O . ILE D 1 105 ? 13.823 28.135 89.733 1.00 22.78 83 ILE D O 1
ATOM 5662 N N . SER D 1 106 ? 13.091 29.314 87.957 1.00 21.15 84 SER D N 1
ATOM 5663 C CA . SER D 1 106 ? 13.101 30.595 88.647 1.00 21.57 84 SER D CA 1
ATOM 5664 C C . SER D 1 106 ? 11.741 31.229 88.392 1.00 24.26 84 SER D C 1
ATOM 5665 O O . SER D 1 106 ? 10.984 30.762 87.526 1.00 22.90 84 SER D O 1
ATOM 5668 N N . ARG D 1 107 ? 11.409 32.277 89.133 1.00 16.50 85 ARG D N 1
ATOM 5669 C CA . ARG D 1 107 ? 10.217 33.034 88.789 1.00 18.14 85 ARG D CA 1
ATOM 5670 C C . ARG D 1 107 ? 10.362 34.487 89.185 1.00 16.26 85 ARG D C 1
ATOM 5671 O O . ARG D 1 107 ? 11.236 34.852 89.970 1.00 15.98 85 ARG D O 1
ATOM 5679 N N . GLY D 1 108 ? 9.491 35.314 88.633 1.00 15.04 86 GLY D N 1
ATOM 5680 C CA . GLY D 1 108 ? 9.460 36.711 88.983 1.00 14.49 86 GLY D CA 1
ATOM 5681 C C . GLY D 1 108 ? 9.486 37.582 87.751 1.00 14.74 86 GLY D C 1
ATOM 5682 O O . GLY D 1 108 ? 9.955 37.173 86.672 1.00 10.05 86 GLY D O 1
ATOM 5683 N N . ARG D 1 109 ? 8.961 38.788 87.911 1.00 10.32 87 ARG D N 1
ATOM 5684 C CA . ARG D 1 109 ? 9.209 39.818 86.938 1.00 11.11 87 ARG D CA 1
ATOM 5685 C C . ARG D 1 109 ? 10.691 40.154 87.031 1.00 11.35 87 ARG D C 1
ATOM 5686 O O . ARG D 1 109 ? 11.370 39.795 88.001 1.00 11.10 87 ARG D O 1
ATOM 5694 N N . ILE D 1 110 ? 11.190 40.842 86.018 1.00 10.22 88 ILE D N 1
ATOM 5695 C CA . ILE D 1 110 ? 12.589 41.208 85.964 1.00 11.11 88 ILE D CA 1
ATOM 5696 C C . ILE D 1 110 ? 12.986 42.063 87.174 1.00 10.78 88 ILE D C 1
ATOM 5697 O O . ILE D 1 110 ? 14.084 41.959 87.685 1.00 10.79 88 ILE D O 1
ATOM 5702 N N . THR D 1 111 ? 12.068 42.879 87.655 1.00 11.45 89 THR D N 1
ATOM 5703 C CA . THR D 1 111 ? 12.373 43.740 88.778 1.00 11.39 89 THR D CA 1
ATOM 5704 C C . THR D 1 111 ? 12.457 42.972 90.082 1.00 13.79 89 THR D C 1
ATOM 5705 O O . THR D 1 111 ? 12.841 43.536 91.102 1.00 15.93 89 THR D O 1
ATOM 5709 N N . GLU D 1 112 ? 12.073 41.704 90.069 1.00 12.56 90 GLU D N 1
ATOM 5710 C CA . GLU D 1 112 ? 12.203 40.891 91.273 1.00 15.93 90 GLU D CA 1
ATOM 5711 C C . GLU D 1 112 ? 13.299 39.848 91.103 1.00 16.51 90 GLU D C 1
ATOM 5712 O O . GLU D 1 112 ? 13.406 38.918 91.900 1.00 19.03 90 GLU D O 1
ATOM 5718 N N . THR D 1 113 ? 14.119 40.015 90.072 1.00 12.14 91 THR D N 1
ATOM 5719 C CA . THR D 1 113 ? 15.164 39.046 89.775 1.00 12.97 91 THR D CA 1
ATOM 5720 C C . THR D 1 113 ? 16.517 39.483 90.347 1.00 12.25 91 THR D C 1
ATOM 5721 O O . THR D 1 113 ? 17.030 40.538 90.004 1.00 10.36 91 THR D O 1
ATOM 5725 N N . THR D 1 114 ? 17.100 38.665 91.218 1.00 11.46 92 THR D N 1
ATOM 5726 C CA . THR D 1 114 ? 18.368 39.022 91.847 1.00 11.43 92 THR D CA 1
ATOM 5727 C C . THR D 1 114 ? 19.567 38.631 90.981 1.00 11.24 92 THR D C 1
ATOM 5728 O O . THR D 1 114 ? 19.446 37.837 90.050 1.00 10.19 92 THR D O 1
ATOM 5732 N N . ASP D 1 115 ? 20.733 39.176 91.310 1.00 10.77 93 ASP D N 1
ATOM 5733 C CA . ASP D 1 115 ? 21.966 38.790 90.646 1.00 11.16 93 ASP D CA 1
ATOM 5734 C C . ASP D 1 115 ? 22.280 37.307 90.830 1.00 12.25 93 ASP D C 1
ATOM 5735 O O . ASP D 1 115 ? 22.808 36.655 89.921 1.00 11.14 93 ASP D O 1
ATOM 5740 N N . ALA D 1 116 ? 21.957 36.768 92.001 1.00 11.04 94 ALA D N 1
ATOM 5741 C CA . ALA D 1 116 ? 22.190 35.351 92.236 1.00 12.63 94 ALA D CA 1
ATOM 5742 C C . ALA D 1 116 ? 21.266 34.484 91.363 1.00 12.22 94 ALA D C 1
ATOM 5743 O O . ALA D 1 116 ? 21.693 33.449 90.849 1.00 12.90 94 ALA D O 1
ATOM 5745 N N . ASP D 1 117 ? 20.003 34.896 91.222 1.00 11.33 95 ASP D N 1
ATOM 5746 C CA . ASP D 1 117 ? 19.053 34.231 90.319 1.00 11.36 95 ASP D CA 1
ATOM 5747 C C . ASP D 1 117 ? 19.641 34.185 88.913 1.00 10.47 95 ASP D C 1
ATOM 5748 O O . ASP D 1 117 ? 19.711 33.134 88.281 1.00 9.65 95 ASP D O 1
ATOM 5753 N N . TRP D 1 118 ? 20.065 35.346 88.437 1.00 10.10 96 TRP D N 1
ATOM 5754 C CA . TRP D 1 118 ? 20.644 35.470 87.106 1.00 10.87 96 TRP D CA 1
ATOM 5755 C C . TRP D 1 118 ? 21.789 34.479 86.872 1.00 10.76 96 TRP D C 1
ATOM 5756 O O . TRP D 1 118 ? 21.785 33.732 85.887 1.00 8.53 96 TRP D O 1
ATOM 5767 N N . SER D 1 119 ? 22.776 34.491 87.770 1.00 10.38 97 SER D N 1
ATOM 5768 C CA . SER D 1 119 ? 23.953 33.639 87.620 1.00 11.13 97 SER D CA 1
ATOM 5769 C C . SER D 1 119 ? 23.578 32.176 87.601 1.00 10.44 97 SER D C 1
ATOM 5770 O O . SER D 1 119 ? 24.095 31.418 86.783 1.00 9.84 97 SER D O 1
ATOM 5773 N N . LEU D 1 120 ? 22.699 31.788 88.524 1.00 9.47 98 LEU D N 1
ATOM 5774 C CA . LEU D 1 120 ? 22.266 30.402 88.629 1.00 12.53 98 LEU D CA 1
ATOM 5775 C C . LEU D 1 120 ? 21.562 29.924 87.361 1.00 11.30 98 LEU D C 1
ATOM 5776 O O . LEU D 1 120 ? 21.928 28.892 86.812 1.00 11.23 98 LEU D O 1
ATOM 5781 N N . SER D 1 121 ? 20.554 30.667 86.907 1.00 11.12 99 SER D N 1
ATOM 5782 C CA . SER D 1 121 ? 19.821 30.296 85.693 1.00 11.00 99 SER D CA 1
ATOM 5783 C C . SER D 1 121 ? 20.645 30.347 84.411 1.00 8.35 99 SER D C 1
ATOM 5784 O O . SER D 1 121 ? 20.561 29.436 83.599 1.00 8.88 99 SER D O 1
ATOM 5787 N N . LEU D 1 122 ? 21.423 31.406 84.207 1.00 9.60 100 LEU D N 1
ATOM 5788 C CA . LEU D 1 122 ? 22.277 31.464 83.018 1.00 10.83 100 LEU D CA 1
ATOM 5789 C C . LEU D 1 122 ? 23.277 30.323 83.038 1.00 10.20 100 LEU D C 1
ATOM 5790 O O . LEU D 1 122 ? 23.514 29.680 82.025 1.00 10.31 100 LEU D O 1
ATOM 5795 N N . GLY D 1 123 ? 23.856 30.076 84.208 1.00 10.58 101 GLY D N 1
ATOM 5796 C CA . GLY D 1 123 ? 24.891 29.071 84.329 1.00 10.86 101 GLY D CA 1
ATOM 5797 C C . GLY D 1 123 ? 24.398 27.693 83.947 1.00 9.49 101 GLY D C 1
ATOM 5798 O O . GLY D 1 123 ? 25.035 27.004 83.162 1.00 9.88 101 GLY D O 1
ATOM 5799 N N . VAL D 1 124 ? 23.254 27.297 84.493 1.00 8.89 102 VAL D N 1
ATOM 5800 C CA . VAL D 1 124 ? 22.761 25.933 84.317 1.00 10.12 102 VAL D CA 1
ATOM 5801 C C . VAL D 1 124 ? 21.942 25.722 83.043 1.00 8.83 102 VAL D C 1
ATOM 5802 O O . VAL D 1 124 ? 22.109 24.712 82.348 1.00 8.52 102 VAL D O 1
ATOM 5806 N N . ASN D 1 125 ? 21.050 26.674 82.752 1.00 9.13 103 ASN D N 1
ATOM 5807 C CA . ASN D 1 125 ? 20.134 26.583 81.611 1.00 7.81 103 ASN D CA 1
ATOM 5808 C C . ASN D 1 125 ? 20.757 26.910 80.263 1.00 8.21 103 ASN D C 1
ATOM 5809 O O . ASN D 1 125 ? 20.253 26.462 79.236 1.00 7.66 103 ASN D O 1
ATOM 5814 N N . VAL D 1 126 ? 21.822 27.712 80.246 1.00 7.06 104 VAL D N 1
ATOM 5815 C CA . VAL D 1 126 ? 22.397 28.123 78.971 1.00 7.62 104 VAL D CA 1
ATOM 5816 C C . VAL D 1 126 ? 23.891 27.783 78.816 1.00 9.56 104 VAL D C 1
ATOM 5817 O O . VAL D 1 126 ? 24.286 27.122 77.862 1.00 8.19 104 VAL D O 1
ATOM 5821 N N . GLU D 1 127 ? 24.719 28.256 79.739 1.00 10.21 105 GLU D N 1
ATOM 5822 C CA . GLU D 1 127 ? 26.155 28.043 79.625 1.00 10.98 105 GLU D CA 1
ATOM 5823 C C . GLU D 1 127 ? 26.525 26.555 79.658 1.00 8.71 105 GLU D C 1
ATOM 5824 O O . GLU D 1 127 ? 27.349 26.101 78.878 1.00 8.82 105 GLU D O 1
ATOM 5830 N N . ALA D 1 128 ? 25.904 25.796 80.554 1.00 8.18 106 ALA D N 1
ATOM 5831 C CA . ALA D 1 128 ? 26.207 24.363 80.690 1.00 8.67 106 ALA D CA 1
ATOM 5832 C C . ALA D 1 128 ? 25.995 23.571 79.396 1.00 8.23 106 ALA D C 1
ATOM 5833 O O . ALA D 1 128 ? 26.892 22.870 78.950 1.00 7.52 106 ALA D O 1
ATOM 5835 N N . PRO D 1 129 ? 24.807 23.690 78.781 1.00 8.37 107 PRO D N 1
ATOM 5836 C CA . PRO D 1 129 ? 24.563 23.034 77.494 1.00 7.65 107 PRO D CA 1
ATOM 5837 C C . PRO D 1 129 ? 25.508 23.544 76.414 1.00 8.58 107 PRO D C 1
ATOM 5838 O O . PRO D 1 129 ? 25.953 22.764 75.568 1.00 8.27 107 PRO D O 1
ATOM 5842 N N . PHE D 1 130 ? 25.807 24.843 76.443 1.00 6.97 108 PHE D N 1
ATOM 5843 C CA . PHE D 1 130 ? 26.803 25.414 75.544 1.00 7.95 108 PHE D CA 1
ATOM 5844 C C . PHE D 1 130 ? 28.135 24.668 75.664 1.00 8.36 108 PHE D C 1
ATOM 5845 O O . PHE D 1 130 ? 28.684 24.192 74.667 1.00 9.31 108 PHE D O 1
ATOM 5853 N N . ARG D 1 131 ? 28.662 24.578 76.882 1.00 7.63 109 ARG D N 1
ATOM 5854 C CA . ARG D 1 131 ? 29.919 23.880 77.119 1.00 9.15 109 ARG D CA 1
ATOM 5855 C C . ARG D 1 131 ? 29.841 22.413 76.719 1.00 8.82 109 ARG D C 1
ATOM 5856 O O . ARG D 1 131 ? 30.740 21.885 76.075 1.00 8.56 109 ARG D O 1
ATOM 5864 N N . ILE D 1 132 ? 28.770 21.747 77.121 1.00 6.61 110 ILE D N 1
ATOM 5865 C CA . ILE D 1 132 ? 28.636 20.342 76.813 1.00 7.49 110 ILE D CA 1
ATOM 5866 C C . ILE D 1 132 ? 28.579 20.106 75.300 1.00 8.75 110 ILE D C 1
ATOM 5867 O O . ILE D 1 132 ? 29.270 19.231 74.793 1.00 7.90 110 ILE D O 1
ATOM 5872 N N . CYS D 1 133 ? 27.767 20.884 74.575 1.00 8.21 111 CYS D N 1
ATOM 5873 C CA . CYS D 1 133 ? 27.668 20.722 73.121 1.00 7.76 111 CYS D CA 1
ATOM 5874 C C . CYS D 1 133 ? 28.979 21.052 72.421 1.00 7.94 111 CYS D C 1
ATOM 5875 O O . CYS D 1 133 ? 29.411 20.330 71.533 1.00 8.01 111 CYS D O 1
ATOM 5878 N N . ARG D 1 134 ? 29.611 22.149 72.819 1.00 8.36 112 ARG D N 1
ATOM 5879 C CA . ARG D 1 134 ? 30.917 22.513 72.266 1.00 9.86 112 ARG D CA 1
ATOM 5880 C C . ARG D 1 134 ? 31.945 21.370 72.376 1.00 10.88 112 ARG D C 1
ATOM 5881 O O . ARG D 1 134 ? 32.713 21.120 71.436 1.00 11.31 112 ARG D O 1
ATOM 5889 N N . ALA D 1 135 ? 31.956 20.675 73.511 1.00 8.40 113 ALA D N 1
ATOM 5890 C CA . ALA D 1 135 ? 32.874 19.539 73.686 1.00 10.86 113 ALA D CA 1
ATOM 5891 C C . ALA D 1 135 ? 32.381 18.247 73.008 1.00 9.86 113 ALA D C 1
ATOM 5892 O O . ALA D 1 135 ? 33.177 17.480 72.481 1.00 10.08 113 ALA D O 1
ATOM 5894 N N . ALA D 1 136 ? 31.078 17.996 73.047 1.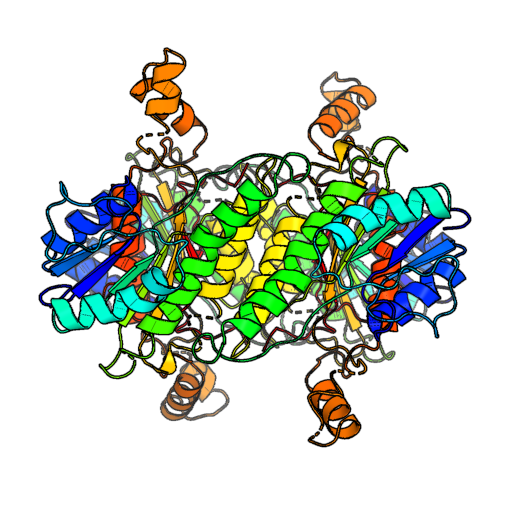00 8.71 114 ALA D N 1
ATOM 5895 C CA . ALA D 1 136 ? 30.529 16.753 72.494 1.00 9.39 114 ALA D CA 1
ATOM 5896 C C . ALA D 1 136 ? 30.633 16.708 70.974 1.00 10.95 114 ALA D C 1
ATOM 5897 O O . ALA D 1 136 ? 30.857 15.652 70.392 1.00 11.53 114 ALA D O 1
ATOM 5899 N N . ILE D 1 137 ? 30.453 17.855 70.330 1.00 9.69 115 ILE D N 1
ATOM 5900 C CA . ILE D 1 137 ? 30.353 17.898 68.871 1.00 10.57 115 ILE D CA 1
ATOM 5901 C C . ILE D 1 137 ? 31.569 17.307 68.138 1.00 11.02 115 ILE D C 1
ATOM 5902 O O . ILE D 1 137 ? 31.405 16.451 67.271 1.00 10.09 115 ILE D O 1
ATOM 5907 N N . PRO D 1 138 ? 32.788 17.756 68.488 1.00 12.37 116 PRO D N 1
ATOM 5908 C CA . PRO D 1 138 ? 33.997 17.214 67.852 1.00 11.49 116 PRO D CA 1
ATOM 5909 C C . PRO D 1 138 ? 34.098 15.704 68.002 1.00 12.39 116 PRO D C 1
ATOM 5910 O O . PRO D 1 138 ? 34.510 15.054 67.057 1.00 13.79 116 PRO D O 1
ATOM 5914 N N . LEU D 1 139 ? 33.723 15.166 69.165 1.00 13.09 117 LEU D N 1
ATOM 5915 C CA . LEU D 1 139 ? 33.814 13.727 69.407 1.00 14.56 117 LEU D CA 1
ATOM 5916 C C . LEU D 1 139 ? 32.872 12.996 68.481 1.00 14.46 117 LEU D C 1
ATOM 5917 O O . LEU D 1 139 ? 33.252 12.026 67.819 1.00 15.68 117 LEU D O 1
ATOM 5930 N N . ALA D 1 141 ? 31.508 14.102 65.727 1.00 14.35 119 ALA D N 1
ATOM 5931 C CA . ALA D 1 141 ? 31.827 14.327 64.320 1.00 13.63 119 ALA D CA 1
ATOM 5932 C C . ALA D 1 141 ? 32.872 13.330 63.870 1.00 14.33 119 ALA D C 1
ATOM 5933 O O . ALA D 1 141 ? 32.826 12.847 62.746 1.00 15.05 119 ALA D O 1
ATOM 5935 N N . ALA D 1 142 ? 33.815 13.032 64.760 1.00 15.36 120 ALA D N 1
ATOM 5936 C CA . ALA D 1 142 ? 34.922 12.128 64.438 1.00 18.29 120 ALA D CA 1
ATOM 5937 C C . ALA D 1 142 ? 34.413 10.700 64.333 1.00 18.88 120 ALA D C 1
ATOM 5938 O O . ALA D 1 142 ? 34.939 9.895 63.561 1.00 18.54 120 ALA D O 1
ATOM 5940 N N . ALA D 1 143 ? 33.364 10.403 65.093 1.00 16.49 121 ALA D N 1
ATOM 5941 C CA . ALA D 1 143 ? 32.750 9.082 65.090 1.00 16.83 121 ALA D CA 1
ATOM 5942 C C . ALA D 1 143 ? 31.740 8.876 63.957 1.00 18.19 121 ALA D C 1
ATOM 5943 O O . ALA D 1 143 ? 31.216 7.776 63.788 1.00 23.63 121 ALA D O 1
ATOM 5945 N N . GLY D 1 144 ? 31.444 9.923 63.194 1.00 17.90 122 GLY D N 1
ATOM 5946 C CA . GLY D 1 144 ? 30.489 9.804 62.099 1.00 18.70 122 GLY D CA 1
ATOM 5947 C C . GLY D 1 144 ? 29.084 10.335 62.369 1.00 17.79 122 GLY D C 1
ATOM 5948 O O . GLY D 1 144 ? 28.199 10.192 61.534 1.00 15.72 122 GLY D O 1
ATOM 5949 N N . GLY D 1 145 ? 28.867 10.931 63.537 1.00 15.91 123 GLY D N 1
ATOM 5950 C CA . GLY D 1 145 ? 27.584 11.538 63.839 1.00 14.13 123 GLY D CA 1
ATOM 5951 C C . GLY D 1 145 ? 27.088 11.275 65.241 1.00 13.04 123 GLY D C 1
ATOM 5952 O O . GLY D 1 145 ? 27.775 10.660 66.046 1.00 15.16 123 GLY D O 1
ATOM 5953 N N . GLY D 1 146 ? 25.884 11.754 65.531 1.00 13.18 124 GLY D N 1
ATOM 5954 C CA . GLY D 1 146 ? 25.265 11.572 66.832 1.00 11.97 124 GLY D CA 1
ATOM 5955 C C . GLY D 1 146 ? 23.945 12.325 66.933 1.00 12.42 124 GLY D C 1
ATOM 5956 O O . GLY D 1 146 ? 23.419 12.837 65.921 1.00 9.03 124 GLY D O 1
ATOM 5957 N N . ALA D 1 147 ? 23.406 12.390 68.150 1.00 8.66 125 ALA D N 1
ATOM 5958 C CA . ALA D 1 147 ? 22.186 13.149 68.410 1.00 10.94 125 ALA D CA 1
ATOM 5959 C C . ALA D 1 147 ? 22.324 13.913 69.707 1.00 9.68 125 ALA D C 1
ATOM 5960 O O . ALA D 1 147 ? 22.851 13.399 70.691 1.00 10.22 125 ALA D O 1
ATOM 5962 N N . ILE D 1 148 ? 21.844 15.145 69.704 1.00 7.72 126 ILE D N 1
ATOM 5963 C CA . ILE D 1 148 ? 21.751 15.914 70.930 1.00 7.04 126 ILE D CA 1
ATOM 5964 C C . ILE D 1 148 ? 20.302 16.386 71.063 1.00 7.62 126 ILE D C 1
ATOM 5965 O O . ILE D 1 148 ? 19.707 16.882 70.099 1.00 5.80 126 ILE D O 1
ATOM 5970 N N . VAL D 1 149 ? 19.731 16.197 72.247 1.00 6.17 127 VAL D N 1
ATOM 5971 C CA . VAL D 1 149 ? 18.362 16.625 72.502 1.00 5.74 127 VAL D CA 1
ATOM 5972 C C . VAL D 1 149 ? 18.411 17.554 73.701 1.00 6.54 127 VAL D C 1
ATOM 5973 O O . VAL D 1 149 ? 18.859 17.169 74.778 1.00 5.52 127 VAL D O 1
ATOM 5977 N N . ASN D 1 150 ? 17.973 18.789 73.502 1.00 6.28 128 ASN D N 1
ATOM 5978 C CA . ASN D 1 150 ? 17.892 19.756 74.580 1.00 6.18 128 ASN D CA 1
ATOM 5979 C C . ASN D 1 150 ? 16.466 19.823 75.105 1.00 7.32 128 ASN D C 1
ATOM 5980 O O . ASN D 1 150 ? 15.519 19.825 74.325 1.00 6.58 128 ASN D O 1
ATOM 5985 N N . VAL D 1 151 ? 16.300 19.841 76.422 1.00 6.89 129 VAL D N 1
ATOM 5986 C CA . VAL D 1 151 ? 14.978 20.054 77.007 1.00 7.09 129 VAL D CA 1
ATOM 5987 C C . VAL D 1 151 ? 14.819 21.528 77.309 1.00 8.21 129 VAL D C 1
ATOM 5988 O O . VAL D 1 151 ? 15.356 22.044 78.273 1.00 10.68 129 VAL D O 1
ATOM 5992 N N . ALA D 1 152 ? 14.122 22.219 76.427 1.00 10.63 130 ALA D N 1
ATOM 5993 C CA . ALA D 1 152 ? 13.877 23.640 76.561 1.00 8.53 130 ALA D CA 1
ATOM 5994 C C . ALA D 1 152 ? 12.460 23.809 77.123 1.00 11.41 130 ALA D C 1
ATOM 5995 O O . ALA D 1 152 ? 12.090 23.105 78.057 1.00 10.51 130 ALA D O 1
ATOM 5997 N N . SER D 1 153 ? 11.648 24.698 76.545 1.00 10.28 131 SER D N 1
ATOM 5998 C CA . SER D 1 153 ? 10.305 24.923 77.089 1.00 9.60 131 SER D CA 1
ATOM 5999 C C . SER D 1 153 ? 9.483 25.738 76.121 1.00 11.32 131 SER D C 1
ATOM 6000 O O . SER D 1 153 ? 10.048 26.483 75.322 1.00 11.73 131 SER D O 1
ATOM 6003 N N . CYS D 1 154 ? 8.155 25.597 76.187 1.00 10.33 132 CYS D N 1
ATOM 6004 C CA . CYS D 1 154 ? 7.247 26.489 75.455 1.00 11.09 132 CYS D CA 1
ATOM 6005 C C . CYS D 1 154 ? 7.361 27.916 75.983 1.00 11.82 132 CYS D C 1
ATOM 6006 O O . CYS D 1 154 ? 7.229 28.879 75.224 1.00 10.49 132 CYS D O 1
ATOM 6009 N N . TRP D 1 155 ? 7.599 28.034 77.288 1.00 10.35 133 TRP D N 1
ATOM 6010 C CA . TRP D 1 155 ? 7.923 29.310 77.912 1.00 11.17 133 TRP D CA 1
ATOM 6011 C C . TRP D 1 155 ? 9.280 29.705 77.389 1.00 11.22 133 TRP D C 1
ATOM 6012 O O . TRP D 1 155 ? 10.244 29.002 77.616 1.00 14.81 133 TRP D O 1
ATOM 6023 N N . GLY D 1 156 ? 9.377 30.823 76.701 1.00 11.41 134 GLY D N 1
ATOM 6024 C CA . GLY D 1 156 ? 10.627 31.131 76.017 1.00 12.47 134 GLY D CA 1
ATOM 6025 C C . GLY D 1 156 ? 10.398 31.207 74.516 1.00 15.17 134 GLY D C 1
ATOM 6026 O O . GLY D 1 156 ? 10.888 32.128 73.861 1.00 15.56 134 GLY D O 1
ATOM 6027 N N . LEU D 1 157 ? 9.656 30.235 73.973 1.00 12.82 135 LEU D N 1
ATOM 6028 C CA . LEU D 1 157 ? 9.174 30.317 72.594 1.00 13.61 135 LEU D CA 1
ATOM 6029 C C . LEU D 1 157 ? 8.098 31.383 72.505 1.00 14.96 135 LEU D C 1
ATOM 6030 O O . LEU D 1 157 ? 8.025 32.150 71.538 1.00 13.73 135 LEU D O 1
ATOM 6035 N N . ARG D 1 158 ? 7.229 31.392 73.512 1.00 11.81 136 ARG D N 1
ATOM 6036 C CA . ARG D 1 158 ? 6.261 32.459 73.683 1.00 13.00 136 ARG D CA 1
ATOM 6037 C C . ARG D 1 158 ? 6.529 33.055 75.061 1.00 14.40 136 ARG D C 1
ATOM 6038 O O . ARG D 1 158 ? 7.004 32.340 75.952 1.00 13.96 136 ARG D O 1
ATOM 6046 N N . PRO D 1 159 ? 6.225 34.356 75.243 1.00 11.67 137 PRO D N 1
ATOM 6047 C CA . PRO D 1 159 ? 6.438 34.991 76.542 1.00 12.68 137 PRO D CA 1
ATOM 6048 C C . PRO D 1 159 ? 5.284 34.688 77.477 1.00 12.63 137 PRO D C 1
ATOM 6049 O O . PRO D 1 159 ? 4.167 34.466 77.035 1.00 11.41 137 PRO D O 1
ATOM 6053 N N . GLY D 1 160 ? 5.576 34.661 78.766 1.00 13.45 138 GLY D N 1
ATOM 6054 C CA . GLY D 1 160 ? 4.578 34.404 79.779 1.00 15.16 138 GLY D CA 1
ATOM 6055 C C . GLY D 1 160 ? 4.814 35.326 80.960 1.00 15.38 138 GLY D C 1
ATOM 6056 O O . GLY D 1 160 ? 5.948 35.762 81.205 1.00 14.15 138 GLY D O 1
ATOM 6057 N N . PRO D 1 161 ? 3.748 35.616 81.712 1.00 15.68 139 PRO D N 1
ATOM 6058 C CA . PRO D 1 161 ? 3.791 36.608 82.795 1.00 14.78 139 PRO D CA 1
ATOM 6059 C C . PRO D 1 161 ? 4.631 36.137 83.975 1.00 12.89 139 PRO D C 1
ATOM 6060 O O . PRO D 1 161 ? 4.600 34.957 84.330 1.00 12.33 139 PRO D O 1
ATOM 6064 N N . GLY D 1 162 ? 5.372 37.056 84.578 1.00 11.40 140 GLY D N 1
ATOM 6065 C CA . GLY D 1 162 ? 6.124 36.765 85.787 1.00 13.17 140 GLY D CA 1
ATOM 6066 C C . GLY D 1 162 ? 7.162 35.651 85.771 1.00 14.05 140 GLY D C 1
ATOM 6067 O O . GLY D 1 162 ? 7.378 35.013 86.794 1.00 12.69 140 GLY D O 1
ATOM 6068 N N . HIS D 1 163 ? 7.817 35.410 84.636 1.00 11.26 141 HIS D N 1
ATOM 6069 C CA . HIS D 1 163 ? 8.934 34.474 84.624 1.00 12.41 141 HIS D CA 1
ATOM 6070 C C . HIS D 1 163 ? 9.987 34.899 83.619 1.00 12.57 141 HIS D C 1
ATOM 6071 O O . HIS D 1 163 ? 10.390 34.098 82.762 1.00 9.86 141 HIS D O 1
ATOM 6078 N N . ALA D 1 164 ? 10.438 36.148 83.727 1.00 9.18 142 ALA D N 1
ATOM 6079 C CA . ALA D 1 164 ? 11.263 36.733 82.671 1.00 9.97 142 ALA D CA 1
ATOM 6080 C C . ALA D 1 164 ? 12.586 35.997 82.510 1.00 10.01 142 ALA D C 1
ATOM 6081 O O . ALA D 1 164 ? 13.011 35.719 81.382 1.00 7.58 142 ALA D O 1
ATOM 6083 N N . LEU D 1 165 ? 13.252 35.720 83.631 1.00 8.33 143 LEU D N 1
ATOM 6084 C CA . LEU D 1 165 ? 14.549 35.026 83.588 1.00 8.79 143 LEU D CA 1
ATOM 6085 C C . LEU D 1 165 ? 14.374 33.623 83.005 1.00 8.91 143 LEU D C 1
ATOM 6086 O O . LEU D 1 165 ? 15.146 33.199 82.163 1.00 8.12 143 LEU D O 1
ATOM 6091 N N . TYR D 1 166 ? 13.351 32.903 83.448 1.00 8.73 144 TYR D N 1
ATOM 6092 C CA . TYR D 1 166 ? 13.164 31.553 82.950 1.00 9.65 144 TYR D CA 1
ATOM 6093 C C . TYR D 1 166 ? 12.950 31.562 81.432 1.00 9.82 144 TYR D C 1
ATOM 6094 O O . TYR D 1 166 ? 13.617 30.825 80.706 1.00 8.03 144 TYR D O 1
ATOM 6103 N N . CYS D 1 167 ? 12.027 32.402 80.969 1.00 8.40 145 CYS D N 1
ATOM 6104 C CA . CYS D 1 167 ? 11.724 32.486 79.549 1.00 10.00 145 CYS D CA 1
ATOM 6105 C C . CYS D 1 167 ? 12.957 32.802 78.706 1.00 9.25 145 CYS D C 1
ATOM 6106 O O . CYS D 1 167 ? 13.179 32.172 77.672 1.00 7.42 145 CYS D O 1
ATOM 6109 N N . LEU D 1 168 ? 13.757 33.780 79.139 1.00 8.38 146 LEU D N 1
ATOM 6110 C CA . LEU D 1 168 ? 14.890 34.183 78.320 1.00 7.89 146 LEU D CA 1
ATOM 6111 C C . LEU D 1 168 ? 15.937 33.081 78.223 1.00 6.41 146 LEU D C 1
ATOM 6112 O O . LEU D 1 168 ? 16.547 32.920 77.179 1.00 6.43 146 LEU D O 1
ATOM 6117 N N . THR D 1 169 ? 16.153 32.326 79.297 1.00 6.51 147 THR D N 1
ATOM 6118 C CA . THR D 1 169 ? 17.139 31.236 79.226 1.00 7.57 147 THR D CA 1
ATOM 6119 C C . THR D 1 169 ? 16.640 30.119 78.330 1.00 6.38 147 THR D C 1
ATOM 6120 O O . THR D 1 169 ? 17.409 29.558 77.578 1.00 5.99 147 THR D O 1
ATOM 6124 N N . LYS D 1 170 ? 15.349 29.798 78.407 1.00 6.25 148 LYS D N 1
ATOM 6125 C CA . LYS D 1 170 ? 14.779 28.779 77.520 1.00 6.66 148 LYS D CA 1
ATOM 6126 C C . LYS D 1 170 ? 14.760 29.248 76.039 1.00 6.64 148 LYS D C 1
ATOM 6127 O O . LYS D 1 170 ? 14.986 28.458 75.129 1.00 4.46 148 LYS D O 1
ATOM 6133 N N . ALA D 1 171 ? 14.514 30.541 75.811 1.00 6.65 149 ALA D N 1
ATOM 6134 C CA . ALA D 1 171 ? 14.610 31.117 74.467 1.00 6.15 149 ALA D CA 1
ATOM 6135 C C . ALA D 1 171 ? 16.035 31.050 73.906 1.00 5.72 149 ALA D C 1
ATOM 6136 O O . ALA D 1 171 ? 16.259 30.724 72.733 1.00 5.01 149 ALA D O 1
ATOM 6138 N N . ALA D 1 172 ? 17.006 31.372 74.754 1.00 6.79 150 ALA D N 1
ATOM 6139 C CA . ALA D 1 172 ? 18.412 31.267 74.382 1.00 5.75 150 ALA D CA 1
ATOM 6140 C C . ALA D 1 172 ? 18.730 29.826 74.000 1.00 6.25 150 ALA D C 1
ATOM 6141 O O . ALA D 1 172 ? 19.408 29.573 73.009 1.00 6.95 150 ALA D O 1
ATOM 6143 N N . LEU D 1 173 ? 18.246 28.873 74.792 1.00 6.20 151 LEU D N 1
ATOM 6144 C CA . LEU D 1 173 ? 18.559 27.470 74.521 1.00 5.44 151 LEU D CA 1
ATOM 6145 C C . LEU D 1 173 ? 17.876 26.966 73.243 1.00 5.91 151 LEU D C 1
ATOM 6146 O O . LEU D 1 173 ? 18.427 26.145 72.515 1.00 5.12 151 LEU D O 1
ATOM 6151 N N . ALA D 1 174 ? 16.664 27.439 72.980 1.00 6.30 152 ALA D N 1
ATOM 6152 C CA . ALA D 1 174 ? 15.988 27.031 71.761 1.00 6.77 152 ALA D CA 1
ATOM 6153 C C . ALA D 1 174 ? 16.738 27.590 70.555 1.00 5.97 152 ALA D C 1
ATOM 6154 O O . ALA D 1 174 ? 16.868 26.917 69.534 1.00 5.75 152 ALA D O 1
ATOM 6156 N N . SER D 1 175 ? 17.240 28.814 70.671 1.00 5.51 153 SER D N 1
ATOM 6157 C CA . SER D 1 175 ? 17.948 29.418 69.547 1.00 6.89 153 SER D CA 1
ATOM 6158 C C . SER D 1 175 ? 19.246 28.667 69.289 1.00 7.36 153 SER D C 1
ATOM 6159 O O . SER D 1 175 ? 19.584 28.352 68.154 1.00 7.52 153 SER D O 1
ATOM 6162 N N . LEU D 1 176 ? 19.971 28.372 70.360 1.00 6.76 154 LEU D N 1
ATOM 6163 C CA . LEU D 1 176 ? 21.191 27.592 70.240 1.00 7.47 154 LEU D CA 1
ATOM 6164 C C . LEU D 1 176 ? 20.916 26.234 69.580 1.00 7.04 154 LEU D C 1
ATOM 6165 O O . LEU D 1 176 ? 21.645 25.814 68.667 1.00 7.64 154 LEU D O 1
ATOM 6170 N N . THR D 1 177 ? 19.867 25.552 70.026 1.00 4.35 155 THR D N 1
ATOM 6171 C CA . THR D 1 177 ? 19.482 24.276 69.417 1.00 5.51 155 THR D CA 1
ATOM 6172 C C . THR D 1 177 ? 19.330 24.420 67.897 1.00 5.87 155 THR D C 1
ATOM 6173 O O . THR D 1 177 ? 19.876 23.628 67.128 1.00 6.81 155 THR D O 1
ATOM 6177 N N . GLN D 1 178 ? 18.588 25.429 67.463 1.00 4.33 156 GLN D N 1
ATOM 6178 C CA . GLN D 1 178 ? 18.334 25.591 66.038 1.00 6.13 156 GLN D CA 1
ATOM 6179 C C . GLN D 1 178 ? 19.585 25.984 65.244 1.00 7.25 156 GLN D C 1
ATOM 6180 O O . GLN D 1 178 ? 19.807 25.476 64.150 1.00 7.18 156 GLN D O 1
ATOM 6186 N N . CYS D 1 179 ? 20.390 26.888 65.790 1.00 6.17 157 CYS D N 1
ATOM 6187 C CA . CYS D 1 179 ? 21.628 27.278 65.125 1.00 7.57 157 CYS D CA 1
ATOM 6188 C C . CYS D 1 179 ? 22.584 26.104 65.050 1.00 7.13 157 CYS D C 1
ATOM 6189 O O . CYS D 1 179 ? 23.147 25.830 63.999 1.00 7.21 157 CYS D O 1
ATOM 6200 N N . GLY D 1 181 ? 21.809 23.039 65.167 1.00 6.62 159 GLY D N 1
ATOM 6201 C CA . GLY D 1 181 ? 21.202 22.052 64.294 1.00 6.77 159 GLY D CA 1
ATOM 6202 C C . GLY D 1 181 ? 21.628 22.281 62.853 1.00 8.69 159 GLY D C 1
ATOM 6203 O O . GLY D 1 181 ? 22.006 21.347 62.156 1.00 7.94 159 GLY D O 1
ATOM 6212 N N . ASP D 1 183 ? 24.276 24.147 61.903 1.00 8.86 161 ASP D N 1
ATOM 6213 C CA . ASP D 1 183 ? 25.744 24.169 61.780 1.00 8.58 161 ASP D CA 1
ATOM 6214 C C . ASP D 1 183 ? 26.366 22.771 61.762 1.00 8.24 161 ASP D C 1
ATOM 6215 O O . ASP D 1 183 ? 27.415 22.555 61.165 1.00 9.11 161 ASP D O 1
ATOM 6220 N N . HIS D 1 184 ? 25.752 21.817 62.440 1.00 7.40 162 HIS D N 1
ATOM 6221 C CA . HIS D 1 184 ? 26.450 20.539 62.629 1.00 9.14 162 HIS D CA 1
ATOM 6222 C C . HIS D 1 184 ? 25.787 19.320 62.000 1.00 8.64 162 HIS D C 1
ATOM 6223 O O . HIS D 1 184 ? 26.346 18.229 62.024 1.00 8.20 162 HIS D O 1
ATOM 6230 N N . ALA D 1 185 ? 24.608 19.519 61.413 1.00 8.16 163 ALA D N 1
ATOM 6231 C CA . ALA D 1 185 ? 24.011 18.492 60.563 1.00 9.26 163 ALA D CA 1
ATOM 6232 C C . ALA D 1 185 ? 25.006 17.964 59.534 1.00 8.63 163 ALA D C 1
ATOM 6233 O O . ALA D 1 185 ? 24.993 16.772 59.233 1.00 8.21 163 ALA D O 1
ATOM 6235 N N . PRO D 1 186 ? 25.864 18.845 58.978 1.00 9.30 164 PRO D N 1
ATOM 6236 C CA . PRO D 1 186 ? 26.742 18.316 57.921 1.00 10.43 164 PRO D CA 1
ATOM 6237 C C . PRO D 1 186 ? 27.682 17.232 58.452 1.00 12.26 164 PRO D C 1
ATOM 6238 O O . PRO D 1 186 ? 28.110 16.387 57.672 1.00 12.97 164 PRO D O 1
ATOM 6242 N N . GLN D 1 187 ? 27.951 17.240 59.757 1.00 10.80 165 GLN D N 1
ATOM 6243 C CA . GLN D 1 187 ? 28.794 16.226 60.386 1.00 10.41 165 GLN D CA 1
ATOM 6244 C C . GLN D 1 187 ? 27.951 15.022 60.802 1.00 10.33 165 GLN D C 1
ATOM 6245 O O . GLN D 1 187 ? 28.445 14.110 61.457 1.00 13.30 165 GLN D O 1
ATOM 6251 N N . GLY D 1 188 ? 26.673 15.019 60.439 1.00 10.55 166 GLY D N 1
ATOM 6252 C CA . GLY D 1 188 ? 25.806 13.899 60.782 1.00 10.94 166 GLY D CA 1
ATOM 6253 C C . GLY D 1 188 ? 25.305 13.959 62.223 1.00 11.64 166 GLY D C 1
ATOM 6254 O O . GLY D 1 188 ? 24.850 12.972 62.797 1.00 9.73 166 GLY D O 1
ATOM 6255 N N . ILE D 1 189 ? 25.376 15.143 62.810 1.00 10.47 167 ILE D N 1
ATOM 6256 C CA . ILE D 1 189 ? 24.890 15.331 64.160 1.00 9.41 167 ILE D CA 1
ATOM 6257 C C . ILE D 1 189 ? 23.518 15.989 64.114 1.00 8.60 167 ILE D C 1
ATOM 6258 O O . ILE D 1 189 ? 23.344 17.048 63.517 1.00 9.62 167 ILE D O 1
ATOM 6263 N N . ARG D 1 190 ? 22.540 15.349 64.735 1.00 7.90 168 ARG D N 1
ATOM 6264 C CA . ARG D 1 190 ? 21.172 15.845 64.717 1.00 9.35 168 ARG D CA 1
ATOM 6265 C C . ARG D 1 190 ? 20.873 16.542 66.043 1.00 7.87 168 ARG D C 1
ATOM 6266 O O . ARG D 1 190 ? 20.861 15.923 67.102 1.00 6.59 168 ARG D O 1
ATOM 6274 N N . ILE D 1 191 ? 20.641 17.846 65.977 1.00 7.77 169 ILE D N 1
ATOM 6275 C CA . ILE D 1 191 ? 20.430 18.628 67.182 1.00 6.74 169 ILE D CA 1
ATOM 6276 C C . ILE D 1 191 ? 19.001 19.169 67.229 1.00 6.29 169 ILE D C 1
ATOM 6277 O O . ILE D 1 191 ? 18.569 19.907 66.336 1.00 5.99 169 ILE D O 1
ATOM 6282 N N . ASN D 1 192 ? 18.256 18.754 68.251 1.00 5.68 170 ASN D N 1
ATOM 6283 C CA . ASN D 1 192 ? 16.829 19.069 68.352 1.00 6.08 170 ASN D CA 1
ATOM 6284 C C . ASN D 1 192 ? 16.465 19.324 69.802 1.00 6.14 170 ASN D C 1
ATOM 6285 O O . ASN D 1 192 ? 17.242 19.006 70.704 1.00 5.69 170 ASN D O 1
ATOM 6290 N N . ALA D 1 193 ? 15.281 19.888 70.023 1.00 5.31 171 ALA D N 1
ATOM 6291 C CA . ALA D 1 193 ? 14.816 20.172 71.369 1.00 5.32 171 ALA D CA 1
ATOM 6292 C C . ALA D 1 193 ? 13.405 19.656 71.568 1.00 7.18 171 ALA D C 1
ATOM 6293 O O . ALA D 1 193 ? 12.610 19.639 70.630 1.00 8.09 171 ALA D O 1
ATOM 6295 N N . VAL D 1 194 ? 13.106 19.228 72.787 1.00 5.01 172 VAL D N 1
ATOM 6296 C CA . VAL D 1 194 ? 11.740 18.986 73.204 1.00 7.07 172 VAL D CA 1
ATOM 6297 C C . VAL D 1 194 ? 11.372 20.168 74.089 1.00 8.02 172 VAL D C 1
ATOM 6298 O O . VAL D 1 194 ? 12.191 20.616 74.886 1.00 7.89 172 VAL D O 1
ATOM 6302 N N . CYS D 1 195 ? 10.159 20.693 73.926 1.00 6.87 173 CYS D N 1
ATOM 6303 C CA . CYS D 1 195 ? 9.729 21.886 74.649 1.00 7.98 173 CYS D CA 1
ATOM 6304 C C . CYS D 1 195 ? 8.419 21.618 75.391 1.00 9.58 173 CYS D C 1
ATOM 6305 O O . CYS D 1 195 ? 7.330 21.805 74.834 1.00 7.19 173 CYS D O 1
ATOM 6308 N N . PRO D 1 196 ? 8.522 21.158 76.647 1.00 8.93 174 PRO D N 1
ATOM 6309 C CA . PRO D 1 196 ? 7.329 20.876 77.450 1.00 8.70 174 PRO D CA 1
ATOM 6310 C C . PRO D 1 196 ? 6.627 22.162 77.883 1.00 9.93 174 PRO D C 1
ATOM 6311 O O . PRO D 1 196 ? 7.213 23.228 77.777 1.00 10.64 174 PRO D O 1
ATOM 6315 N N . ASN D 1 197 ? 5.382 22.068 78.343 1.00 10.08 175 ASN D N 1
ATOM 6316 C CA . ASN D 1 197 ? 4.778 23.169 79.089 1.00 10.79 175 ASN D CA 1
ATOM 6317 C C . ASN D 1 197 ? 4.638 22.733 80.547 1.00 14.29 175 ASN D C 1
ATOM 6318 O O . ASN D 1 197 ? 5.569 22.915 81.324 1.00 16.34 175 ASN D O 1
ATOM 6323 N N . GLU D 1 198 ? 3.507 22.134 80.917 1.00 10.52 176 GLU D N 1
ATOM 6324 C CA . GLU D 1 198 ? 3.325 21.678 82.303 1.00 13.31 176 GLU D CA 1
ATOM 6325 C C . GLU D 1 198 ? 3.752 20.216 82.467 1.00 12.08 176 GLU D C 1
ATOM 6326 O O . GLU D 1 198 ? 3.315 19.358 81.693 1.00 11.01 176 GLU D O 1
ATOM 6332 N N . VAL D 1 199 ? 4.599 19.943 83.464 1.00 9.54 177 VAL D N 1
ATOM 6333 C CA . VAL D 1 199 ? 5.089 18.592 83.738 1.00 10.81 177 VAL D CA 1
ATOM 6334 C C . VAL D 1 199 ? 5.135 18.339 85.246 1.00 10.80 177 VAL D C 1
ATOM 6335 O O . VAL D 1 199 ? 5.631 19.163 85.984 1.00 11.96 177 VAL D O 1
ATOM 6339 N N . ASN D 1 200 ? 4.602 17.199 85.679 1.00 10.48 178 ASN D N 1
ATOM 6340 C CA . ASN D 1 200 ? 4.635 16.780 87.082 1.00 13.15 178 ASN D CA 1
ATOM 6341 C C . ASN D 1 200 ? 6.010 16.230 87.452 1.00 16.39 178 ASN D C 1
ATOM 6342 O O . ASN D 1 200 ? 6.338 15.080 87.147 1.00 14.90 178 ASN D O 1
ATOM 6347 N N . THR D 1 201 ? 6.814 17.054 88.107 1.00 15.57 179 THR D N 1
ATOM 6348 C CA . THR D 1 201 ? 8.165 16.659 88.469 1.00 16.46 179 THR D CA 1
ATOM 6349 C C . THR D 1 201 ? 8.403 16.995 89.933 1.00 23.65 179 THR D C 1
ATOM 6350 O O . THR D 1 201 ? 7.792 17.928 90.463 1.00 21.72 179 THR D O 1
ATOM 6354 N N . PRO D 1 202 ? 9.291 16.231 90.594 1.00 24.10 180 PRO D N 1
ATOM 6355 C CA . PRO D 1 202 ? 9.592 16.506 92.002 1.00 27.22 180 PRO D CA 1
ATOM 6356 C C . PRO D 1 202 ? 9.841 17.990 92.216 1.00 26.04 180 PRO D C 1
ATOM 6357 O O . PRO D 1 202 ? 9.430 18.548 93.234 1.00 30.91 180 PRO D O 1
ATOM 6369 N N . LEU D 1 204 ? 8.644 20.585 90.487 1.00 26.95 182 LEU D N 1
ATOM 6370 C CA . LEU D 1 204 ? 7.369 21.294 90.433 1.00 26.18 182 LEU D CA 1
ATOM 6371 C C . LEU D 1 204 ? 6.729 21.247 91.808 1.00 25.13 182 LEU D C 1
ATOM 6372 O O . LEU D 1 204 ? 6.311 22.267 92.349 1.00 31.24 182 LEU D O 1
ATOM 6377 N N . ARG D 1 205 ? 6.667 20.049 92.371 1.00 26.68 183 ARG D N 1
ATOM 6378 C CA . ARG D 1 205 ? 6.020 19.825 93.658 1.00 29.92 183 ARG D CA 1
ATOM 6379 C C . ARG D 1 205 ? 6.714 20.580 94.798 1.00 36.50 183 ARG D C 1
ATOM 6380 O O . ARG D 1 205 ? 6.055 21.178 95.653 1.00 38.24 183 ARG D O 1
ATOM 6388 N N . THR D 1 206 ? 8.042 20.535 94.816 1.00 33.88 184 THR D N 1
ATOM 6389 C CA . THR D 1 206 ? 8.812 21.501 95.589 1.00 38.97 184 THR D CA 1
ATOM 6390 C C . THR D 1 206 ? 8.492 22.859 94.970 1.00 38.92 184 THR D C 1
ATOM 6391 O O . THR D 1 206 ? 8.192 22.942 93.784 1.00 40.00 184 THR D O 1
ATOM 6395 N N . GLY D 1 207 ? 8.535 23.928 95.750 1.00 40.79 185 GLY D N 1
ATOM 6396 C CA . GLY D 1 207 ? 8.204 25.225 95.187 1.00 42.52 185 GLY D CA 1
ATOM 6397 C C . GLY D 1 207 ? 6.706 25.458 95.188 1.00 45.30 185 GLY D C 1
ATOM 6398 O O . GLY D 1 207 ? 6.256 26.604 95.274 1.00 46.75 185 GLY D O 1
ATOM 6399 N N . PHE D 1 208 ? 5.932 24.378 95.068 1.00 42.57 186 PHE D N 1
ATOM 6400 C CA . PHE D 1 208 ? 4.529 24.433 95.448 1.00 40.42 186 PHE D CA 1
ATOM 6401 C C . PHE D 1 208 ? 4.500 24.439 96.971 1.00 42.73 186 PHE D C 1
ATOM 6402 O O . PHE D 1 208 ? 3.917 25.326 97.586 1.00 42.43 186 PHE D O 1
ATOM 6410 N N . ALA D 1 209 ? 5.165 23.459 97.576 1.00 45.89 187 ALA D N 1
ATOM 6411 C CA . ALA D 1 209 ? 5.285 23.399 99.031 1.00 47.44 187 ALA D CA 1
ATOM 6412 C C . ALA D 1 209 ? 6.338 24.379 99.558 1.00 45.40 187 ALA D C 1
ATOM 6413 O O . ALA D 1 209 ? 6.335 25.567 99.220 1.00 45.51 187 ALA D O 1
ATOM 6415 N N . PHE D 1 213 ? 1.437 25.883 99.509 1.00 42.15 191 PHE D N 1
ATOM 6416 C CA . PHE D 1 213 ? 0.437 25.134 98.750 1.00 44.44 191 PHE D CA 1
ATOM 6417 C C . PHE D 1 213 ? 0.666 23.645 98.943 1.00 41.86 191 PHE D C 1
ATOM 6418 O O . PHE D 1 213 ? 1.787 23.221 99.210 1.00 45.61 191 PHE D O 1
ATOM 6426 N N . ASP D 1 214 ? -0.393 22.853 98.810 1.00 39.04 192 ASP D N 1
ATOM 6427 C CA . ASP D 1 214 ? -0.260 21.401 98.852 1.00 38.20 192 ASP D CA 1
ATOM 6428 C C . ASP D 1 214 ? 0.017 20.855 97.453 1.00 39.18 192 ASP D C 1
ATOM 6429 O O . ASP D 1 214 ? -0.787 21.047 96.540 1.00 36.30 192 ASP D O 1
ATOM 6434 N N . PRO D 1 215 ? 1.148 20.150 97.296 1.00 39.42 193 PRO D N 1
ATOM 6435 C CA . PRO D 1 215 ? 1.685 19.622 96.037 1.00 34.36 193 PRO D CA 1
ATOM 6436 C C . PRO D 1 215 ? 0.699 18.840 95.170 1.00 31.19 193 PRO D C 1
ATOM 6437 O O . PRO D 1 215 ? 0.461 19.253 94.045 1.00 30.31 193 PRO D O 1
ATOM 6441 N N . ASP D 1 216 ? 0.153 17.729 95.652 1.00 32.67 194 ASP D N 1
ATOM 6442 C CA . ASP D 1 216 ? -0.680 16.905 94.777 1.00 35.02 194 ASP D CA 1
ATOM 6443 C C . ASP D 1 216 ? -2.019 17.548 94.415 1.00 30.64 194 ASP D C 1
ATOM 6444 O O . ASP D 1 216 ? -2.610 17.211 93.389 1.00 30.19 194 ASP D O 1
ATOM 6449 N N . ARG D 1 217 ? -2.465 18.496 95.216 1.00 29.44 195 ARG D N 1
ATOM 6450 C CA . ARG D 1 217 ? -3.665 19.217 94.883 1.00 28.91 195 ARG D CA 1
ATOM 6451 C C . ARG D 1 217 ? -3.335 20.237 93.838 1.00 23.25 195 ARG D C 1
ATOM 6452 O O . ARG D 1 217 ? -4.063 20.396 92.913 1.00 23.60 195 ARG D O 1
ATOM 6460 N N . ALA D 1 218 ? -2.217 20.894 94.016 1.00 22.54 196 ALA D N 1
ATOM 6461 C CA . ALA D 1 218 ? -1.762 21.889 93.058 1.00 25.24 196 ALA D CA 1
ATOM 6462 C C . ALA D 1 218 ? -1.476 21.255 91.700 1.00 22.01 196 ALA D C 1
ATOM 6463 O O . ALA D 1 218 ? -1.823 21.825 90.671 1.00 18.71 196 ALA D O 1
ATOM 6465 N N . VAL D 1 219 ? -0.857 20.077 91.692 1.00 20.94 197 VAL D N 1
ATOM 6466 C CA . VAL D 1 219 ? -0.552 19.425 90.424 1.00 21.12 197 VAL D CA 1
ATOM 6467 C C . VAL D 1 219 ? -1.855 19.076 89.707 1.00 20.14 197 VAL D C 1
ATOM 6468 O O . VAL D 1 219 ? -1.998 19.334 88.514 1.00 19.55 197 VAL D O 1
ATOM 6472 N N . ALA D 1 220 ? -2.815 18.520 90.442 1.00 19.16 198 ALA D N 1
ATOM 6473 C CA . ALA D 1 220 ? -4.113 18.183 89.862 1.00 17.41 198 ALA D CA 1
ATOM 6474 C C . ALA D 1 220 ? -4.877 19.405 89.334 1.00 19.31 198 ALA D C 1
ATOM 6475 O O . ALA D 1 220 ? -5.525 19.326 88.283 1.00 16.58 198 ALA D O 1
ATOM 6477 N N . GLU D 1 221 ? -4.818 20.521 90.060 1.00 13.75 199 GLU D N 1
ATOM 6478 C CA . GLU D 1 221 ? -5.493 21.744 89.622 1.00 17.79 199 GLU D CA 1
ATOM 6479 C C . GLU D 1 221 ? -4.856 22.298 88.344 1.00 17.22 199 GLU D C 1
ATOM 6480 O O . GLU D 1 221 ? -5.555 22.737 87.423 1.00 15.87 199 GLU D O 1
ATOM 6486 N N . LEU D 1 222 ? -3.526 22.307 88.315 1.00 15.22 200 LEU D N 1
ATOM 6487 C CA . LEU D 1 222 ? -2.789 22.747 87.139 1.00 17.36 200 LEU D CA 1
ATOM 6488 C C . LEU D 1 222 ? -3.200 21.850 85.982 1.00 14.16 200 LEU D C 1
ATOM 6489 O O . LEU D 1 222 ? -3.513 22.312 84.895 1.00 14.16 200 LEU D O 1
ATOM 6494 N N . GLY D 1 223 ? -3.220 20.554 86.254 1.00 16.21 201 GLY D N 1
ATOM 6495 C CA . GLY D 1 223 ? -3.684 19.567 85.303 1.00 17.12 201 GLY D CA 1
ATOM 6496 C C . GLY D 1 223 ? -4.937 19.951 84.560 1.00 16.38 201 GLY D C 1
ATOM 6497 O O . GLY D 1 223 ? -5.043 19.695 83.360 1.00 17.32 201 GLY D O 1
ATOM 6498 N N . ARG D 1 224 ? -5.893 20.575 85.245 1.00 17.32 202 ARG D N 1
ATOM 6499 C CA . ARG D 1 224 ? -7.164 20.864 84.589 1.00 18.48 202 ARG D CA 1
ATOM 6500 C C . ARG D 1 224 ? -7.161 22.127 83.721 1.00 16.66 202 ARG D C 1
ATOM 6501 O O . ARG D 1 224 ? -8.153 22.443 83.066 1.00 19.38 202 ARG D O 1
ATOM 6509 N N . THR D 1 225 ? -6.041 22.837 83.698 1.00 17.33 203 THR D N 1
ATOM 6510 C CA . THR D 1 225 ? -5.892 23.982 82.796 1.00 15.70 203 THR D CA 1
ATOM 6511 C C . THR D 1 225 ? -5.335 23.539 81.433 1.00 14.25 203 THR D C 1
ATOM 6512 O O . THR D 1 225 ? -5.150 24.357 80.536 1.00 13.12 203 THR D O 1
ATOM 6516 N N . VAL D 1 226 ? -5.039 22.247 81.294 1.00 12.11 204 VAL D N 1
ATOM 6517 C CA . VAL D 1 226 ? -4.502 21.721 80.041 1.00 9.85 204 VAL D CA 1
ATOM 6518 C C . VAL D 1 226 ? -5.661 21.153 79.205 1.00 10.02 204 VAL D C 1
ATOM 6519 O O . VAL D 1 226 ? -6.429 20.331 79.702 1.00 9.78 204 VAL D O 1
ATOM 6523 N N . PRO D 1 227 ? -5.813 21.613 77.948 1.00 9.33 205 PRO D N 1
ATOM 6524 C CA . PRO D 1 227 ? -6.906 21.092 77.105 1.00 9.67 205 PRO D CA 1
ATOM 6525 C C . PRO D 1 227 ? -6.949 19.558 77.033 1.00 10.22 205 PRO D C 1
ATOM 6526 O O . PRO D 1 227 ? -8.040 18.975 77.011 1.00 9.49 205 PRO D O 1
ATOM 6530 N N . LEU D 1 228 ? -5.793 18.907 77.014 1.00 9.78 206 LEU D N 1
ATOM 6531 C CA . LEU D 1 228 ? -5.782 17.448 77.014 1.00 10.37 206 LEU D CA 1
ATOM 6532 C C . LEU D 1 228 ? -6.460 16.935 78.275 1.00 10.93 206 LEU D C 1
ATOM 6533 O O . LEU D 1 228 ? -7.095 15.885 78.259 1.00 13.60 206 LEU D O 1
ATOM 6538 N N . GLY D 1 229 ? -6.323 17.680 79.365 1.00 10.76 207 GLY D N 1
ATOM 6539 C CA . GLY D 1 229 ? -7.034 17.369 80.590 1.00 12.83 207 GLY D CA 1
ATOM 6540 C C . GLY D 1 229 ? -6.161 16.897 81.738 1.00 12.73 207 GLY D C 1
ATOM 6541 O O . GLY D 1 229 ? -6.661 16.585 82.818 1.00 13.61 207 GLY D O 1
ATOM 6542 N N . ARG D 1 230 ? -4.854 16.829 81.510 1.00 12.31 208 ARG D N 1
ATOM 6543 C CA . ARG D 1 230 ? -3.929 16.443 82.558 1.00 12.65 208 ARG D CA 1
ATOM 6544 C C . ARG D 1 230 ? -2.564 17.063 82.274 1.00 13.03 208 ARG D C 1
ATOM 6545 O O . ARG D 1 230 ? -2.253 17.392 81.123 1.00 9.54 208 ARG D O 1
ATOM 6553 N N . ILE D 1 231 ? -1.741 17.228 83.306 1.00 12.26 209 ILE D N 1
ATOM 6554 C CA . ILE D 1 231 ? -0.367 17.647 83.054 1.00 12.48 209 ILE D CA 1
ATOM 6555 C C . ILE D 1 231 ? 0.487 16.459 82.652 1.00 9.69 209 ILE D C 1
ATOM 6556 O O . ILE D 1 231 ? 0.136 15.314 82.893 1.00 11.22 209 ILE D O 1
ATOM 6561 N N . ALA D 1 232 ? 1.588 16.733 81.976 1.00 10.18 210 ALA D N 1
ATOM 6562 C CA . ALA D 1 232 ? 2.444 15.659 81.500 1.00 10.13 210 ALA D CA 1
ATOM 6563 C C . ALA D 1 232 ? 3.080 14.934 82.682 1.00 10.55 210 ALA D C 1
ATOM 6564 O O . ALA D 1 232 ? 3.359 15.537 83.719 1.00 10.18 210 ALA D O 1
ATOM 6566 N N . GLU D 1 233 ? 3.300 13.636 82.528 1.00 11.27 211 GLU D N 1
ATOM 6567 C CA . GLU D 1 233 ? 4.181 12.926 83.438 1.00 12.26 211 GLU D CA 1
ATOM 6568 C C . GLU D 1 233 ? 5.557 12.931 82.779 1.00 12.53 211 GLU D C 1
ATOM 6569 O O . GLU D 1 233 ? 5.669 13.170 81.564 1.00 10.90 211 GLU D O 1
ATOM 6575 N N . PRO D 1 234 ? 6.611 12.669 83.568 1.00 11.35 212 PRO D N 1
ATOM 6576 C CA . PRO D 1 234 ? 7.956 12.621 82.977 1.00 11.76 212 PRO D CA 1
ATOM 6577 C C . PRO D 1 234 ? 8.056 11.698 81.758 1.00 10.75 212 PRO D C 1
ATOM 6578 O O . PRO D 1 234 ? 8.761 12.029 80.804 1.00 8.58 212 PRO D O 1
ATOM 6582 N N . GLU D 1 235 ? 7.364 10.562 81.784 1.00 11.49 213 GLU D N 1
ATOM 6583 C CA . GLU D 1 235 ? 7.393 9.617 80.667 1.00 11.65 213 GLU D CA 1
ATOM 6584 C C . GLU D 1 235 ? 6.822 10.215 79.371 1.00 11.24 213 GLU D C 1
ATOM 6585 O O . GLU D 1 235 ? 7.195 9.794 78.271 1.00 11.10 213 GLU D O 1
ATOM 6591 N N . ASP D 1 236 ? 5.917 11.186 79.506 1.00 11.97 214 ASP D N 1
ATOM 6592 C CA . ASP D 1 236 ? 5.293 11.834 78.348 1.00 10.30 214 ASP D CA 1
ATOM 6593 C C . ASP D 1 236 ? 6.341 12.622 77.580 1.00 11.56 214 ASP D C 1
ATOM 6594 O O . ASP D 1 236 ? 6.259 12.762 76.355 1.00 10.58 214 ASP D O 1
ATOM 6599 N N . ILE D 1 237 ? 7.323 13.138 78.318 1.00 8.27 215 ILE D N 1
ATOM 6600 C CA . ILE D 1 237 ? 8.394 13.929 77.736 1.00 8.42 215 ILE D CA 1
ATOM 6601 C C . ILE D 1 237 ? 9.518 12.996 77.270 1.00 9.56 215 ILE D C 1
ATOM 6602 O O . ILE D 1 237 ? 10.085 13.161 76.175 1.00 8.21 215 ILE D O 1
ATOM 6607 N N . ALA D 1 238 ? 9.817 11.995 78.092 1.00 8.58 216 ALA D N 1
ATOM 6608 C CA . ALA D 1 238 ? 10.905 11.071 77.803 1.00 7.51 216 ALA D CA 1
ATOM 6609 C C . ALA D 1 238 ? 10.684 10.332 76.484 1.00 7.80 216 ALA D C 1
ATOM 6610 O O . ALA D 1 238 ? 11.621 10.078 75.738 1.00 8.50 216 ALA D O 1
ATOM 6612 N N . ASP D 1 239 ? 9.447 9.975 76.195 1.00 8.84 217 ASP D N 1
ATOM 6613 C CA . ASP D 1 239 ? 9.169 9.247 74.970 1.00 9.94 217 ASP D CA 1
ATOM 6614 C C . ASP D 1 239 ? 9.426 10.103 73.737 1.00 7.75 217 ASP D C 1
ATOM 6615 O O . ASP D 1 239 ? 9.724 9.583 72.668 1.00 6.97 217 ASP D O 1
ATOM 6620 N N . VAL D 1 240 ? 9.317 11.414 73.888 1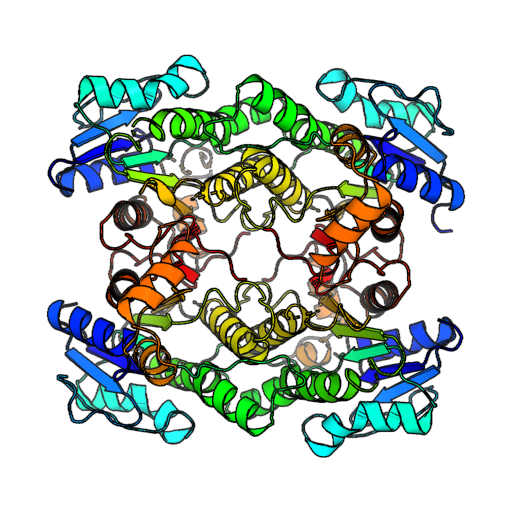.00 6.85 218 VAL D N 1
ATOM 6621 C CA . VAL D 1 240 ? 9.589 12.311 72.771 1.00 7.31 218 VAL D CA 1
ATOM 6622 C C . VAL D 1 240 ? 11.100 12.471 72.623 1.00 7.63 218 VAL D C 1
ATOM 6623 O O . VAL D 1 240 ? 11.636 12.519 71.514 1.00 7.03 218 VAL D O 1
ATOM 6627 N N . VAL D 1 241 ? 11.786 12.544 73.756 1.00 7.62 219 VAL D N 1
ATOM 6628 C CA . VAL D 1 241 ? 13.228 12.575 73.750 1.00 7.13 219 VAL D CA 1
ATOM 6629 C C . VAL D 1 241 ? 13.752 11.349 73.021 1.00 6.98 219 VAL D C 1
ATOM 6630 O O . VAL D 1 241 ? 14.618 11.453 72.152 1.00 6.57 219 VAL D O 1
ATOM 6634 N N . LEU D 1 242 ? 13.190 10.186 73.337 1.00 7.27 220 LEU D N 1
ATOM 6635 C CA . LEU D 1 242 ? 13.644 8.964 72.694 1.00 9.46 220 LEU D CA 1
ATOM 6636 C C . LEU D 1 242 ? 13.367 8.956 71.207 1.00 8.53 220 LEU D C 1
ATOM 6637 O O . LEU D 1 242 ? 14.165 8.454 70.435 1.00 9.35 220 LEU D O 1
ATOM 6642 N N . PHE D 1 243 ? 12.234 9.508 70.799 1.00 8.20 221 PHE D N 1
ATOM 6643 C CA . PHE D 1 243 ? 11.959 9.587 69.373 1.00 8.16 221 PHE D CA 1
ATOM 6644 C C . PHE D 1 243 ? 13.049 10.396 68.680 1.00 7.78 221 PHE D C 1
ATOM 6645 O O . PHE D 1 243 ? 13.555 10.006 67.623 1.00 7.00 221 PHE D O 1
ATOM 6653 N N . LEU D 1 244 ? 13.388 11.536 69.282 1.00 7.52 222 LEU D N 1
ATOM 6654 C CA . LEU D 1 244 ? 14.339 12.473 68.700 1.00 6.84 222 LEU D CA 1
ATOM 6655 C C . LEU D 1 244 ? 15.755 11.920 68.635 1.00 10.46 222 LEU D C 1
ATOM 6656 O O . LEU D 1 244 ? 16.506 12.272 67.731 1.00 8.31 222 LEU D O 1
ATOM 6661 N N . ALA D 1 245 ? 16.130 11.085 69.610 1.00 8.12 223 ALA D N 1
ATOM 6662 C CA . ALA D 1 245 ? 17.420 10.391 69.572 1.00 8.19 223 ALA D CA 1
ATOM 6663 C C . ALA D 1 245 ? 17.439 9.224 68.592 1.00 12.62 223 ALA D C 1
ATOM 6664 O O . ALA D 1 245 ? 18.511 8.693 68.292 1.00 14.13 223 ALA D O 1
ATOM 6666 N N . SER D 1 246 ? 16.261 8.817 68.112 1.00 9.20 224 SER D N 1
ATOM 6667 C CA . SER D 1 246 ? 16.105 7.553 67.397 1.00 12.27 224 SER D CA 1
ATOM 6668 C C . SER D 1 246 ? 16.270 7.689 65.888 1.00 12.40 224 SER D C 1
ATOM 6669 O O . SER D 1 246 ? 16.355 8.787 65.362 1.00 12.54 224 SER D O 1
ATOM 6672 N N . ASP D 1 247 ? 16.265 6.552 65.208 1.00 13.12 225 ASP D N 1
ATOM 6673 C CA . ASP D 1 247 ? 16.372 6.494 63.760 1.00 15.72 225 ASP D CA 1
ATOM 6674 C C . ASP D 1 247 ? 15.150 7.065 63.032 1.00 13.85 225 ASP D C 1
ATOM 6675 O O . ASP D 1 247 ? 15.267 7.521 61.899 1.00 14.46 225 ASP D O 1
ATOM 6680 N N . ALA D 1 248 ? 13.988 7.015 63.671 1.00 9.63 226 ALA D N 1
ATOM 6681 C CA . ALA D 1 248 ? 12.774 7.578 63.094 1.00 12.95 226 ALA D CA 1
ATOM 6682 C C . ALA D 1 248 ? 12.895 9.092 62.898 1.00 12.13 226 ALA D C 1
ATOM 6683 O O . ALA D 1 248 ? 12.201 9.683 62.061 1.00 12.07 226 ALA D O 1
ATOM 6685 N N . ALA D 1 249 ? 13.772 9.727 63.672 1.00 11.33 227 ALA D N 1
ATOM 6686 C CA . ALA D 1 249 ? 13.953 11.171 63.561 1.00 10.10 227 ALA D CA 1
ATOM 6687 C C . ALA D 1 249 ? 15.204 11.556 62.769 1.00 10.29 227 ALA D C 1
ATOM 6688 O O . ALA D 1 249 ? 15.724 12.661 62.922 1.00 8.22 227 ALA D O 1
ATOM 6690 N N . ARG D 1 250 ? 15.683 10.653 61.918 1.00 10.37 228 ARG D N 1
ATOM 6691 C CA . ARG D 1 250 ? 16.920 10.898 61.177 1.00 10.16 228 ARG D CA 1
ATOM 6692 C C . ARG D 1 250 ? 16.891 12.138 60.281 1.00 10.81 228 ARG D C 1
ATOM 6693 O O . ARG D 1 250 ? 17.937 12.617 59.879 1.00 10.61 228 ARG D O 1
ATOM 6701 N N . TYR D 1 251 ? 15.715 12.654 59.945 1.00 7.86 229 TYR D N 1
ATOM 6702 C CA . TYR D 1 251 ? 15.699 13.852 59.111 1.00 8.18 229 TYR D CA 1
ATOM 6703 C C . TYR D 1 251 ? 15.413 15.131 59.903 1.00 7.76 229 TYR D C 1
ATOM 6704 O O . TYR D 1 251 ? 15.392 16.210 59.327 1.00 8.25 229 TYR D O 1
ATOM 6713 N N . LEU D 1 252 ? 15.201 15.020 61.213 1.00 7.38 230 LEU D N 1
ATOM 6714 C CA . LEU D 1 252 ? 14.985 16.221 62.026 1.00 7.55 230 LEU D CA 1
ATOM 6715 C C . LEU D 1 252 ? 16.314 16.805 62.454 1.00 8.68 230 LEU D C 1
ATOM 6716 O O . LEU D 1 252 ? 17.114 16.124 63.096 1.00 8.13 230 LEU D O 1
ATOM 6721 N N . CYS D 1 253 ? 16.534 18.065 62.091 1.00 7.01 231 CYS D N 1
ATOM 6722 C CA . CYS D 1 253 ? 17.700 18.833 62.505 1.00 7.17 231 CYS D CA 1
ATOM 6723 C C . CYS D 1 253 ? 17.264 20.240 62.861 1.00 7.59 231 CYS D C 1
ATOM 6724 O O . CYS D 1 253 ? 16.699 20.952 62.034 1.00 8.10 231 CYS D O 1
ATOM 6727 N N . GLY D 1 254 ? 17.549 20.650 64.088 1.00 7.69 232 GLY D N 1
ATOM 6728 C CA . GLY D 1 254 ? 17.205 21.979 64.537 1.00 6.31 232 GLY D CA 1
ATOM 6729 C C . GLY D 1 254 ? 15.719 22.167 64.781 1.00 7.94 232 GLY D C 1
ATOM 6730 O O . GLY D 1 254 ? 15.241 23.297 64.805 1.00 8.68 232 GLY D O 1
ATOM 6731 N N . SER D 1 255 ? 14.983 21.072 64.970 1.00 6.16 233 SER D N 1
ATOM 6732 C CA . SER D 1 255 ? 13.556 21.178 65.235 1.00 6.82 233 SER D CA 1
ATOM 6733 C C . SER D 1 255 ? 13.308 21.389 66.714 1.00 8.27 233 SER D C 1
ATOM 6734 O O . SER D 1 255 ? 13.994 20.798 67.561 1.00 7.11 233 SER D O 1
ATOM 6737 N N . LEU D 1 256 ? 12.314 22.224 66.998 1.00 7.21 234 LEU D N 1
ATOM 6738 C CA . LEU D 1 256 ? 11.814 22.455 68.335 1.00 7.47 234 LEU D CA 1
ATOM 6739 C C . LEU D 1 256 ? 10.443 21.786 68.413 1.00 10.48 234 LEU D C 1
ATOM 6740 O O . LEU D 1 256 ? 9.473 22.227 67.783 1.00 11.37 234 LEU D O 1
ATOM 6745 N N . VAL D 1 257 ? 10.376 20.687 69.147 1.00 8.23 235 VAL D N 1
ATOM 6746 C CA . VAL D 1 257 ? 9.176 19.887 69.183 1.00 6.56 235 VAL D CA 1
ATOM 6747 C C . VAL D 1 257 ? 8.415 20.174 70.457 1.00 7.46 235 VAL D C 1
ATOM 6748 O O . VAL D 1 257 ? 8.854 19.818 71.546 1.00 8.46 235 VAL D O 1
ATOM 6752 N N . GLU D 1 258 ? 7.272 20.832 70.322 1.00 7.02 236 GLU D N 1
ATOM 6753 C CA . GLU D 1 258 ? 6.490 21.229 71.479 1.00 7.26 236 GLU D CA 1
ATOM 6754 C C . GLU D 1 258 ? 5.637 20.076 71.963 1.00 8.85 236 GLU D C 1
ATOM 6755 O O . GLU D 1 258 ? 5.058 19.328 71.161 1.00 9.54 236 GLU D O 1
ATOM 6761 N N . VAL D 1 259 ? 5.545 19.945 73.282 1.00 7.50 237 VAL D N 1
ATOM 6762 C CA . VAL D 1 259 ? 4.809 18.855 73.904 1.00 8.07 237 VAL D CA 1
ATOM 6763 C C . VAL D 1 259 ? 4.073 19.446 75.082 1.00 8.24 237 VAL D C 1
ATOM 6764 O O . VAL D 1 259 ? 4.551 19.387 76.230 1.00 8.45 237 VAL D O 1
ATOM 6768 N N . ASN D 1 260 ? 2.914 20.030 74.785 1.00 7.59 238 ASN D N 1
ATOM 6769 C CA . ASN D 1 260 ? 2.209 20.891 75.721 1.00 8.03 238 ASN D CA 1
ATOM 6770 C C . ASN D 1 260 ? 0.745 20.483 75.987 1.00 7.05 238 ASN D C 1
ATOM 6771 O O . ASN D 1 260 ? 0.023 21.167 76.694 1.00 7.46 238 ASN D O 1
ATOM 6776 N N . GLY D 1 261 ? 0.299 19.375 75.419 1.00 7.71 239 GLY D N 1
ATOM 6777 C CA . GLY D 1 261 ? -1.067 18.926 75.661 1.00 7.01 239 GLY D CA 1
ATOM 6778 C C . GLY D 1 261 ? -2.097 19.952 75.207 1.00 8.19 239 GLY D C 1
ATOM 6779 O O . GLY D 1 261 ? -3.226 19.972 75.700 1.00 8.37 239 GLY D O 1
ATOM 6780 N N . GLY D 1 262 ? -1.712 20.784 74.248 1.00 6.71 240 GLY D N 1
ATOM 6781 C CA . GLY D 1 262 ? -2.597 21.803 73.706 1.00 6.90 240 GLY D CA 1
ATOM 6782 C C . GLY D 1 262 ? -2.581 23.115 74.471 1.00 8.33 240 GLY D C 1
ATOM 6783 O O . GLY D 1 262 ? -3.261 24.062 74.083 1.00 9.33 240 GLY D O 1
ATOM 6784 N N . LYS D 1 263 ? -1.820 23.179 75.561 1.00 7.25 241 LYS D N 1
ATOM 6785 C CA . LYS D 1 263 ? -1.874 24.350 76.439 1.00 10.42 241 LYS D CA 1
ATOM 6786 C C . LYS D 1 263 ? -0.945 25.478 76.000 1.00 9.67 241 LYS D C 1
ATOM 6787 O O . LYS D 1 263 ? 0.267 25.299 75.945 1.00 9.59 241 LYS D O 1
ATOM 6793 N N . ALA D 1 264 ? -1.532 26.634 75.707 1.00 10.96 242 ALA D N 1
ATOM 6794 C CA . ALA D 1 264 ? -0.779 27.838 75.381 1.00 12.02 242 ALA D CA 1
ATOM 6795 C C . ALA D 1 264 ? -0.061 28.337 76.631 1.00 12.67 242 ALA D C 1
ATOM 6796 O O . ALA D 1 264 ? -0.502 28.068 77.758 1.00 12.68 242 ALA D O 1
ATOM 6798 N N . VAL D 1 265 ? 1.040 29.059 76.425 1.00 11.48 243 VAL D N 1
ATOM 6799 C CA . VAL D 1 265 ? 1.804 29.670 77.507 1.00 11.42 243 VAL D CA 1
ATOM 6800 C C . VAL D 1 265 ? 0.957 30.724 78.225 1.00 12.57 243 VAL D C 1
ATOM 6801 O O . VAL D 1 265 ? 0.454 31.646 77.589 1.00 11.70 243 VAL D O 1
ATOM 6805 N N . ALA D 1 266 ? 0.790 30.582 79.539 1.00 11.57 244 ALA D N 1
ATOM 6806 C CA . ALA D 1 266 ? 0.022 31.543 80.329 1.00 14.91 244 ALA D CA 1
ATOM 6807 C C . ALA D 1 266 ? 0.257 31.336 81.826 1.00 18.10 244 ALA D C 1
ATOM 6808 O O . ALA D 1 266 ? 0.327 30.196 82.285 1.00 21.64 244 ALA D O 1
#

Foldseek 3Di:
DAPAEEEFEPCVWFLNVLLQVVCVVVHYAYEYEECDDVPRDGNHYQYDDQLDLVSLLCVLVVRCVRPVAHAEYELEDADADWFDPVPADPVNLSNHCRRLPVSVVSNCVNNLVSLVVQEHEYEYEAALPQVDPAPTHVSNNVSSVNVLVVQQVLVRVVSHYAGEYEHEYFEDICCLVVQVVVPHRSVVVQQVVQCLALLRGGHYSNLRSVVVVCRRDPVVSPHGSYYHYDYSRHHHD/DKQAPAEEEFEPCVWFLNVLLQVVSVVRHYAYEYEYCDCVVHDGNHYQYDDLLDLVSLLCPLVVRCVRSVAYAEYELEDADADWFDPVPQDPVNQSVGCSRLPVSVVNNCVNNLVSLVVQEHEYEYEAALQLVDPAPTHVSNNVSSVNVLVVQQVLVRVVSLYAGEYEHEYFEDIVCQVVQVVVVHPSVVVQQVVLCLALLRGGHGSNLRSVVVSVRRTPVNSPHRSYYHYRYNRHHHD/DAPAEEEFEPCVKFLNVLLQVVCVVVHYAYEYEYCDCVPHDGDHYQHDDLLDLVSLLCVLVCRCVRVVAYAEYELEWADADWFDPVPADPVNQSVHCSRLPVSVVSNCVNNLVSLVVQEHEYEYEAALQQVDPAPGRVRNNVSSVNVLVVQQVLVRVVSHYAGEYEHEYFEDMCCQVVCCVVNHRSVVVQQVVLCQAPLRHGHYSNLRSVVVVCRRDPVVSPHRSYYHYDYNRDHHD/DAPAEEEFEPCVKFLNVLLQVVCVVVHYAYEYEECDCVPHDGNHYQHDDLLDLVSLLCVLVVRCVRSVAYAEYELEFADADWFDPVPADPVNLSVHCRRLPVSVVSNCVNNLVSLVVQEHEYEYEAALQLVDPAPTHVSNNVSSVNVLVVQQVLVRVVSHYAGEYEHEYFELMCCQVVCVVHRVVVQQVVQCQAPLRHGHYSNLRSVVVDCRRDPVVSPHGSYYHYDYNRHHHD

Radius of gyration: 27.51 Å; Cα contacts (8 Å, |Δi|>4): 2375; chains: 4; bounding box: 67×72×69 Å